Protein 8K7M (pdb70)

Structure (mmCIF, N/CA/C/O backbone):
data_8K7M
#
_entry.id   8K7M
#
_cell.length_a   71.653
_cell.length_b   80.371
_cell.length_c   78.913
_cell.angle_alpha   90.00
_cell.angle_beta   93.90
_cell.angle_gamma   90.00
#
_symmetry.space_group_name_H-M   'P 1 21 1'
#
loop_
_entity.id
_entity.type
_entity.pdbx_description
1 polymer 'De novo design protein'
2 water water
#
loop_
_atom_site.group_PDB
_atom_site.id
_atom_site.type_symbol
_atom_site.label_atom_id
_atom_site.label_alt_id
_atom_site.label_comp_id
_atom_site.label_asym_id
_atom_site.label_entity_id
_atom_site.label_seq_id
_atom_site.pdbx_PDB_ins_code
_atom_site.Cartn_x
_atom_site.Cartn_y
_atom_site.Cartn_z
_atom_site.occupancy
_atom_site.B_iso_or_equiv
_atom_site.auth_seq_id
_atom_site.auth_comp_id
_atom_site.auth_asym_id
_atom_site.auth_atom_id
_atom_site.pdbx_PDB_model_num
ATOM 1 N N . ASN A 1 1 ? 1.227 21.118 11.347 1.00 52.82 1 ASN C N 1
ATOM 2 C CA . ASN A 1 1 ? -0.099 20.650 10.899 1.00 58.35 1 ASN C CA 1
ATOM 3 C C . ASN A 1 1 ? 0.046 19.497 9.877 1.00 59.31 1 ASN C C 1
ATOM 4 O O . ASN A 1 1 ? -0.682 18.492 9.921 1.00 61.49 1 ASN C O 1
ATOM 9 N N . ASN A 1 2 ? 1.027 19.615 8.991 1.00 58.72 2 ASN C N 1
ATOM 10 C CA . ASN A 1 2 ? 1.303 18.656 7.929 1.00 55.09 2 ASN C CA 1
ATOM 11 C C . ASN A 1 2 ? 2.470 17.768 8.315 1.00 51.83 2 ASN C C 1
ATOM 12 O O . ASN A 1 2 ? 3.309 18.127 9.154 1.00 50.21 2 ASN C O 1
ATOM 17 N N . MET A 1 3 ? 2.468 16.574 7.744 1.00 48.49 3 MET C N 1
ATOM 18 C CA . MET A 1 3 ? 3.602 15.675 7.841 1.00 44.32 3 MET C CA 1
ATOM 19 C C . MET A 1 3 ? 4.036 15.317 6.434 1.00 42.31 3 MET C C 1
ATOM 20 O O . MET A 1 3 ? 3.224 14.855 5.627 1.00 43.89 3 MET C O 1
ATOM 25 N N . PHE A 1 4 ? 5.306 15.549 6.145 1.00 43.48 4 PHE C N 1
ATOM 26 C CA . PHE A 1 4 ? 5.897 15.222 4.861 1.00 41.97 4 PHE C CA 1
ATOM 27 C C . PHE A 1 4 ? 6.702 13.946 4.973 1.00 39.86 4 PHE C C 1
ATOM 28 O O . PHE A 1 4 ? 7.260 13.640 6.023 1.00 40.61 4 PHE C O 1
ATOM 36 N N . LEU A 1 5 ? 6.784 13.213 3.875 1.00 38.49 5 LEU C N 1
ATOM 37 C CA . LEU A 1 5 ? 7.582 11.993 3.859 1.00 36.93 5 LEU C CA 1
ATOM 38 C C . LEU A 1 5 ? 8.421 12.000 2.589 1.00 34.69 5 LEU C C 1
ATOM 39 O O . LEU A 1 5 ? 7.887 11.908 1.482 1.00 37.09 5 LEU C O 1
ATOM 44 N N . VAL A 1 6 ? 9.725 12.186 2.748 1.00 34.69 6 VAL C N 1
ATOM 45 C CA . VAL A 1 6 ? 10.645 12.242 1.618 1.00 34.67 6 VAL C CA 1
ATOM 46 C C . VAL A 1 6 ? 11.051 10.820 1.270 1.00 34.73 6 VAL C C 1
ATOM 47 O O . VAL A 1 6 ? 11.782 10.174 2.023 1.00 36.51 6 VAL C O 1
ATOM 51 N N . VAL A 1 7 ? 10.636 10.348 0.107 1.00 32.99 7 VAL C N 1
ATOM 52 C CA . VAL A 1 7 ? 10.850 8.961 -0.262 1.00 34.48 7 VAL C CA 1
ATOM 53 C C . VAL A 1 7 ? 11.616 8.922 -1.571 1.00 34.85 7 VAL C C 1
ATOM 54 O O . VAL A 1 7 ? 11.628 9.873 -2.348 1.00 37.58 7 VAL C O 1
ATOM 58 N N . ALA A 1 8 ? 12.292 7.817 -1.788 1.00 34.50 8 ALA C N 1
ATOM 59 C CA . ALA A 1 8 ? 13.073 7.597 -2.984 1.00 33.53 8 ALA C CA 1
ATOM 60 C C . ALA A 1 8 ? 12.331 6.515 -3.732 1.00 38.07 8 ALA C C 1
ATOM 61 O O . ALA A 1 8 ? 12.547 5.329 -3.492 1.00 39.81 8 ALA C O 1
ATOM 63 N N . LEU A 1 9 ? 11.447 6.933 -4.636 1.00 38.88 9 LEU C N 1
ATOM 64 C CA . LEU A 1 9 ? 10.547 6.015 -5.307 1.00 40.04 9 LEU C CA 1
ATOM 65 C C . LEU A 1 9 ? 11.062 5.550 -6.659 1.00 44.64 9 LEU C C 1
ATOM 66 O O . LEU A 1 9 ? 10.322 4.916 -7.416 1.00 44.68 9 LEU C O 1
ATOM 71 N N . ASP A 1 10 ? 12.304 5.841 -6.984 1.00 47.69 10 ASP C N 1
ATOM 72 C CA . ASP A 1 10 ? 12.909 5.263 -8.169 1.00 49.39 10 ASP C CA 1
ATOM 73 C C . ASP A 1 10 ? 13.547 3.947 -7.737 1.00 48.22 10 ASP C C 1
ATOM 74 O O . ASP A 1 10 ? 13.987 3.803 -6.590 1.00 50.48 10 ASP C O 1
ATOM 79 N N . GLY A 1 11 ? 13.553 2.980 -8.623 1.00 45.09 11 GLY C N 1
ATOM 80 C CA . GLY A 1 11 ? 14.156 1.742 -8.191 1.00 44.42 11 GLY C CA 1
ATOM 81 C C . GLY A 1 11 ? 13.109 0.713 -7.811 1.00 47.07 11 GLY C C 1
ATOM 82 O O . GLY A 1 11 ? 12.018 1.036 -7.325 1.00 46.39 11 GLY C O 1
ATOM 83 N N . GLY A 1 12 ? 13.440 -0.553 -8.045 1.00 49.21 12 GLY C N 1
ATOM 84 C CA . GLY A 1 12 ? 12.501 -1.603 -7.723 1.00 47.48 12 GLY C CA 1
ATOM 85 C C . GLY A 1 12 ? 11.207 -1.555 -8.519 1.00 48.26 12 GLY C C 1
ATOM 86 O O . GLY A 1 12 ? 11.037 -0.815 -9.479 1.00 50.00 12 GLY C O 1
ATOM 87 N N . ARG A 1 13 ? 10.257 -2.342 -8.033 1.00 54.41 13 ARG C N 1
ATOM 88 C CA . ARG A 1 13 ? 8.938 -2.434 -8.648 1.00 50.64 13 ARG C CA 1
ATOM 89 C C . ARG A 1 13 ? 8.093 -1.181 -8.443 1.00 48.57 13 ARG C C 1
ATOM 90 O O . ARG A 1 13 ? 7.990 -0.640 -7.340 1.00 47.69 13 ARG C O 1
ATOM 98 N N . GLU A 1 14 ? 7.436 -0.759 -9.520 1.00 52.89 14 GLU C N 1
ATOM 99 C CA . GLU A 1 14 ? 6.557 0.402 -9.464 1.00 51.52 14 GLU C CA 1
ATOM 100 C C . GLU A 1 14 ? 5.325 0.159 -8.595 1.00 49.51 14 GLU C C 1
ATOM 101 O O . GLU A 1 14 ? 4.813 1.105 -7.983 1.00 49.79 14 GLU C O 1
ATOM 107 N N . ALA A 1 15 ? 4.839 -1.088 -8.515 1.00 47.76 15 ALA C N 1
ATOM 108 C CA . ALA A 1 15 ? 3.696 -1.372 -7.648 1.00 47.09 15 ALA C CA 1
ATOM 109 C C . ALA A 1 15 ? 3.992 -1.035 -6.196 1.00 47.93 15 ALA C C 1
ATOM 110 O O . ALA A 1 15 ? 3.092 -0.593 -5.471 1.00 45.27 15 ALA C O 1
ATOM 112 N N . ASP A 1 16 ? 5.257 -1.183 -5.766 1.00 51.24 16 ASP C N 1
ATOM 113 C CA . ASP A 1 16 ? 5.635 -0.757 -4.419 1.00 47.67 16 ASP C CA 1
ATOM 114 C C . ASP A 1 16 ? 5.557 0.763 -4.266 1.00 44.99 16 ASP C C 1
ATOM 115 O O . ASP A 1 16 ? 5.022 1.256 -3.267 1.00 42.64 16 ASP C O 1
ATOM 120 N N . ALA A 1 17 ? 6.039 1.524 -5.253 1.00 42.56 17 ALA C N 1
ATOM 121 C CA . ALA A 1 17 ? 5.937 2.976 -5.154 1.00 42.54 17 ALA C CA 1
ATOM 122 C C . ALA A 1 17 ? 4.485 3.422 -5.091 1.00 46.60 17 ALA C C 1
ATOM 123 O O . ALA A 1 17 ? 4.135 4.305 -4.293 1.00 46.04 17 ALA C O 1
ATOM 125 N N . VAL A 1 18 ? 3.617 2.816 -5.910 1.00 46.36 18 VAL C N 1
ATOM 126 C CA . VAL A 1 18 ? 2.200 3.179 -5.849 1.00 47.08 18 VAL C CA 1
ATOM 127 C C . VAL A 1 18 ? 1.599 2.778 -4.513 1.00 45.86 18 VAL C C 1
ATOM 128 O O . VAL A 1 18 ? 0.771 3.505 -3.959 1.00 48.56 18 VAL C O 1
ATOM 132 N N . ALA A 1 19 ? 1.990 1.623 -3.975 1.00 46.11 19 ALA C N 1
ATOM 133 C CA . ALA A 1 19 ? 1.497 1.237 -2.658 1.00 46.63 19 ALA C CA 1
ATOM 134 C C . ALA A 1 19 ? 1.894 2.273 -1.616 1.00 45.62 19 ALA C C 1
ATOM 135 O O . ALA A 1 19 ? 1.116 2.589 -0.708 1.00 45.84 19 ALA C O 1
ATOM 137 N N . VAL A 1 20 ? 3.103 2.819 -1.751 1.00 45.48 20 VAL C N 1
ATOM 138 C CA . VAL A 1 20 ? 3.565 3.895 -0.876 1.00 44.63 20 VAL C CA 1
ATOM 139 C C . VAL A 1 20 ? 2.685 5.132 -1.023 1.00 45.99 20 VAL C C 1
ATOM 140 O O . VAL A 1 20 ? 2.277 5.748 -0.028 1.00 45.10 20 VAL C O 1
ATOM 144 N N . MET A 1 21 ? 2.403 5.537 -2.267 1.00 47.45 21 MET C N 1
ATOM 145 C CA . MET A 1 21 ? 1.595 6.744 -2.465 1.00 46.93 21 MET C CA 1
ATOM 146 C C . MET A 1 21 ? 0.171 6.546 -1.961 1.00 48.24 21 MET C C 1
ATOM 147 O O . MET A 1 21 ? -0.412 7.456 -1.351 1.00 50.29 21 MET C O 1
ATOM 152 N N . LYS A 1 22 ? -0.385 5.352 -2.182 1.00 46.27 22 LYS C N 1
ATOM 153 C CA . LYS A 1 22 ? -1.693 4.993 -1.643 1.00 48.76 22 LYS C CA 1
ATOM 154 C C . LYS A 1 22 ? -1.716 5.079 -0.123 1.00 48.40 22 LYS C C 1
ATOM 155 O O . LYS A 1 22 ? -2.624 5.686 0.468 1.00 48.50 22 LYS C O 1
ATOM 161 N N . ALA A 1 23 ? -0.730 4.453 0.528 1.00 46.80 23 ALA C N 1
ATOM 162 C CA . ALA A 1 23 ? -0.701 4.440 1.984 1.00 46.77 23 ALA C CA 1
ATOM 163 C C . ALA A 1 23 ? -0.532 5.846 2.545 1.00 45.94 23 ALA C C 1
ATOM 164 O O . ALA A 1 23 ? -1.158 6.203 3.551 1.00 45.83 23 ALA C O 1
ATOM 166 N N . ALA A 1 24 ? 0.309 6.661 1.908 1.00 44.25 24 ALA C N 1
ATOM 167 C CA . ALA A 1 24 ? 0.495 8.025 2.380 1.00 44.81 24 ALA C CA 1
ATOM 168 C C . ALA A 1 24 ? -0.803 8.809 2.305 1.00 46.32 24 ALA C C 1
ATOM 169 O O . ALA A 1 24 ? -1.225 9.415 3.298 1.00 45.34 24 ALA C O 1
ATOM 171 N N . LYS A 1 25 ? -1.446 8.817 1.126 1.00 49.39 25 LYS C N 1
ATOM 172 C CA . LYS A 1 25 ? -2.730 9.505 0.986 1.00 49.95 25 LYS C CA 1
ATOM 173 C C . LYS A 1 25 ? -3.691 9.052 2.069 1.00 47.57 25 LYS C C 1
ATOM 174 O O . LYS A 1 25 ? -4.323 9.872 2.735 1.00 49.89 25 LYS C O 1
ATOM 180 N N . GLU A 1 26 ? -3.784 7.747 2.288 1.00 46.44 26 GLU C N 1
ATOM 181 C CA . GLU A 1 26 ? -4.667 7.286 3.345 1.00 47.37 26 GLU C CA 1
ATOM 182 C C . GLU A 1 26 ? -4.266 7.795 4.718 1.00 45.37 26 GLU C C 1
ATOM 183 O O . GLU A 1 26 ? -5.141 8.051 5.551 1.00 47.98 26 GLU C O 1
ATOM 189 N N . ARG A 1 27 ? -2.978 7.952 4.997 1.00 45.95 27 ARG C N 1
ATOM 190 C CA . ARG A 1 27 ? -2.607 8.352 6.347 1.00 43.14 27 ARG C CA 1
ATOM 191 C C . ARG A 1 27 ? -2.427 9.866 6.487 1.00 44.00 27 ARG C C 1
ATOM 192 O O . ARG A 1 27 ? -2.081 10.340 7.572 1.00 45.25 27 ARG C O 1
ATOM 200 N N . GLY A 1 28 ? -2.727 10.637 5.447 1.00 44.14 28 GLY C N 1
ATOM 201 C CA . GLY A 1 28 ? -2.592 12.077 5.522 1.00 43.97 28 GLY C CA 1
ATOM 202 C C . GLY A 1 28 ? -1.165 12.566 5.500 1.00 44.36 28 GLY C C 1
ATOM 203 O O . GLY A 1 28 ? -0.853 13.599 6.098 1.00 44.15 28 GLY C O 1
ATOM 204 N N . ILE A 1 29 ? -0.286 11.867 4.800 1.00 42.70 29 ILE C N 1
ATOM 205 C CA . ILE A 1 29 ? 1.128 12.210 4.766 1.00 44.86 29 ILE C CA 1
ATOM 206 C C . ILE A 1 29 ? 1.435 12.730 3.374 1.00 42.26 29 ILE C C 1
ATOM 207 O O . ILE A 1 29 ? 1.225 12.023 2.381 1.00 44.62 29 ILE C O 1
ATOM 212 N N . LYS A 1 30 ? 1.945 13.946 3.291 1.00 41.94 30 LYS C N 1
ATOM 213 C CA . LYS A 1 30 ? 2.339 14.445 1.986 1.00 44.81 30 LYS C CA 1
ATOM 214 C C . LYS A 1 30 ? 3.694 13.890 1.573 1.00 39.54 30 LYS C C 1
ATOM 215 O O . LYS A 1 30 ? 4.591 13.677 2.392 1.00 41.13 30 LYS C O 1
ATOM 221 N N . ILE A 1 31 ? 3.835 13.663 0.279 1.00 40.00 31 ILE C N 1
ATOM 222 C CA . ILE A 1 31 ? 4.978 12.957 -0.272 1.00 39.36 31 ILE C CA 1
ATOM 223 C C . ILE A 1 31 ? 5.878 13.934 -1.005 1.00 38.09 31 ILE C C 1
ATOM 224 O O . ILE A 1 31 ? 5.401 14.801 -1.736 1.00 41.60 31 ILE C O 1
ATOM 229 N N . ILE A 1 32 ? 7.179 13.820 -0.763 1.00 37.28 32 ILE C N 1
ATOM 230 C CA . ILE A 1 32 ? 8.204 14.503 -1.539 1.00 37.84 32 ILE C CA 1
ATOM 231 C C . ILE A 1 32 ? 9.081 13.435 -2.169 1.00 38.01 32 ILE C C 1
ATOM 232 O O . ILE A 1 32 ? 9.639 12.591 -1.460 1.00 37.77 32 ILE C O 1
ATOM 237 N N . LEU A 1 33 ? 9.187 13.460 -3.497 1.00 38.24 33 LEU C N 1
ATOM 238 C CA . LEU A 1 33 ? 9.983 12.490 -4.231 1.00 38.70 33 LEU C CA 1
ATOM 239 C C . LEU A 1 33 ? 11.434 12.951 -4.293 1.00 40.15 33 LEU C C 1
ATOM 240 O O . LEU A 1 33 ? 11.722 14.049 -4.775 1.00 41.86 33 LEU C O 1
ATOM 245 N N . TRP A 1 34 ? 12.338 12.097 -3.835 1.00 37.28 34 TRP C N 1
ATOM 246 C CA . TRP A 1 34 ? 13.772 12.301 -4.001 1.00 38.33 34 TRP C CA 1
ATOM 247 C C . TRP A 1 34 ? 14.173 11.576 -5.271 1.00 39.97 34 TRP C C 1
ATOM 248 O O . TRP A 1 34 ? 14.106 10.344 -5.339 1.00 42.19 34 TRP C O 1
ATOM 259 N N . LEU A 1 35 ? 14.613 12.333 -6.265 1.00 43.73 35 LEU C N 1
ATOM 260 C CA . LEU A 1 35 ? 14.795 11.802 -7.608 1.00 45.56 35 LEU C CA 1
ATOM 261 C C . LEU A 1 35 ? 16.191 11.211 -7.797 1.00 47.18 35 LEU C C 1
ATOM 262 O O . LEU A 1 35 ? 17.185 11.734 -7.283 1.00 45.64 35 LEU C O 1
ATOM 267 N N . ALA A 1 36 ? 16.251 10.100 -8.527 1.00 52.88 36 ALA C N 1
ATOM 268 C CA . ALA A 1 36 ? 17.514 9.462 -8.867 1.00 56.38 36 ALA C CA 1
ATOM 269 C C . ALA A 1 36 ? 17.785 9.420 -10.372 1.00 61.76 36 ALA C C 1
ATOM 270 O O . ALA A 1 36 ? 18.793 8.827 -10.788 1.00 60.88 36 ALA C O 1
ATOM 272 N N . GLY A 1 37 ? 16.931 10.034 -11.200 1.00 61.35 37 GLY C N 1
ATOM 273 C CA . GLY A 1 37 ? 17.237 10.158 -12.613 1.00 66.13 37 GLY C CA 1
ATOM 274 C C . GLY A 1 37 ? 16.171 9.649 -13.563 1.00 69.84 37 GLY C C 1
ATOM 275 O O . GLY A 1 37 ? 16.175 10.000 -14.749 1.00 75.30 37 GLY C O 1
ATOM 276 N N . ASP A 1 38 ? 15.277 8.795 -13.064 1.00 66.60 38 ASP C N 1
ATOM 277 C CA . ASP A 1 38 ? 14.307 8.075 -13.891 1.00 64.89 38 ASP C CA 1
ATOM 278 C C . ASP A 1 38 ? 13.115 8.974 -14.220 1.00 64.78 38 ASP C C 1
ATOM 279 O O . ASP A 1 38 ? 12.159 9.069 -13.442 1.00 65.10 38 ASP C O 1
ATOM 284 N N . VAL A 1 39 ? 13.132 9.580 -15.413 1.00 63.45 39 VAL C N 1
ATOM 285 C CA . VAL A 1 39 ? 12.082 10.533 -15.781 1.00 63.61 39 VAL C CA 1
ATOM 286 C C . VAL A 1 39 ? 10.789 9.831 -16.211 1.00 61.11 39 VAL C C 1
ATOM 287 O O . VAL A 1 39 ? 9.692 10.375 -16.024 1.00 60.75 39 VAL C O 1
ATOM 291 N N . GLU A 1 40 ? 10.876 8.624 -16.772 1.00 61.33 40 GLU C N 1
ATOM 292 C CA . GLU A 1 40 ? 9.656 7.882 -17.065 1.00 58.78 40 GLU C CA 1
ATOM 293 C C . GLU A 1 40 ? 8.934 7.491 -15.789 1.00 60.83 40 GLU C C 1
ATOM 294 O O . GLU A 1 40 ? 7.708 7.642 -15.696 1.00 57.20 40 GLU C O 1
ATOM 300 N N . ARG A 1 41 ? 9.669 6.993 -14.789 1.00 61.46 41 ARG C N 1
ATOM 301 C CA . ARG A 1 41 ? 9.023 6.708 -13.513 1.00 60.25 41 ARG C CA 1
ATOM 302 C C . ARG A 1 41 ? 8.481 7.972 -12.863 1.00 56.96 41 ARG C C 1
ATOM 303 O O . ARG A 1 41 ? 7.415 7.942 -12.244 1.00 56.40 41 ARG C O 1
ATOM 311 N N . LEU A 1 42 ? 9.197 9.090 -12.980 1.00 54.07 42 LEU C N 1
ATOM 312 C CA . LEU A 1 42 ? 8.667 10.336 -12.438 1.00 55.57 42 LEU C CA 1
ATOM 313 C C . LEU A 1 42 ? 7.318 10.676 -13.071 1.00 58.46 42 LEU C C 1
ATOM 314 O O . LEU A 1 42 ? 6.352 11.010 -12.366 1.00 59.37 42 LEU C O 1
ATOM 319 N N . LYS A 1 43 ? 7.226 10.587 -14.404 1.00 55.73 43 LYS C N 1
ATOM 320 C CA . LYS A 1 43 ? 5.951 10.868 -15.062 1.00 57.70 43 LYS C CA 1
ATOM 321 C C . LYS A 1 43 ? 4.863 9.859 -14.652 1.00 55.20 43 LYS C C 1
ATOM 322 O O . LYS A 1 43 ? 3.722 10.247 -14.372 1.00 55.74 43 LYS C O 1
ATOM 328 N N . ARG A 1 44 ? 5.204 8.566 -14.580 1.00 55.21 44 ARG C N 1
ATOM 329 C CA . ARG A 1 44 ? 4.221 7.551 -14.194 1.00 57.69 44 ARG C CA 1
ATOM 330 C C . ARG A 1 44 ? 3.716 7.784 -12.769 1.00 60.16 44 ARG C C 1
ATOM 331 O O . ARG A 1 44 ? 2.517 7.638 -12.485 1.00 58.84 44 ARG C O 1
ATOM 339 N N . LEU A 1 45 ? 4.624 8.158 -11.859 1.00 58.72 45 LEU C N 1
ATOM 340 C CA . LEU A 1 45 ? 4.249 8.439 -10.480 1.00 55.65 45 LEU C CA 1
ATOM 341 C C . LEU A 1 45 ? 3.349 9.662 -10.390 1.00 58.58 45 LEU C C 1
ATOM 342 O O . LEU A 1 45 ? 2.345 9.644 -9.661 1.00 60.41 45 LEU C O 1
ATOM 347 N N . PHE A 1 46 ? 3.684 10.736 -11.118 1.00 57.75 46 PHE C N 1
ATOM 348 C CA . PHE A 1 46 ? 2.794 11.897 -11.137 1.00 57.00 46 PHE C CA 1
ATOM 349 C C . PHE A 1 46 ? 1.403 11.503 -11.607 1.00 59.42 46 PHE C C 1
ATOM 350 O O . PHE A 1 46 ? 0.390 11.944 -11.037 1.00 60.17 46 PHE C O 1
ATOM 358 N N . GLU A 1 47 ? 1.334 10.689 -12.662 1.00 56.96 47 GLU C N 1
ATOM 359 C CA . GLU A 1 47 ? 0.031 10.255 -13.152 1.00 59.93 47 GLU C CA 1
ATOM 360 C C . GLU A 1 47 ? -0.739 9.493 -12.078 1.00 61.11 47 GLU C C 1
ATOM 361 O O . GLU A 1 47 ? -1.922 9.767 -11.844 1.00 62.08 47 GLU C O 1
ATOM 367 N N . LYS A 1 48 ? -0.098 8.523 -11.417 1.00 59.21 48 LYS C N 1
ATOM 368 C CA . LYS A 1 48 ? -0.854 7.770 -10.418 1.00 60.44 48 LYS C CA 1
ATOM 369 C C . LYS A 1 48 ? -1.234 8.630 -9.212 1.00 64.48 48 LYS C C 1
ATOM 370 O O . LYS A 1 48 ? -2.272 8.388 -8.590 1.00 63.77 48 LYS C O 1
ATOM 376 N N . ALA A 1 49 ? -0.429 9.633 -8.858 1.00 65.24 49 ALA C N 1
ATOM 377 C CA . ALA A 1 49 ? -0.844 10.538 -7.786 1.00 62.21 49 ALA C CA 1
ATOM 378 C C . ALA A 1 49 ? -2.049 11.375 -8.202 1.00 65.40 49 ALA C C 1
ATOM 379 O O . ALA A 1 49 ? -2.907 11.692 -7.369 1.00 67.26 49 ALA C O 1
ATOM 381 N N . LYS A 1 50 ? -2.120 11.771 -9.476 1.00 65.06 50 LYS C N 1
ATOM 382 C CA . LYS A 1 50 ? -3.353 12.369 -9.986 1.00 66.93 50 LYS C CA 1
ATOM 383 C C . LYS A 1 50 ? -4.525 11.410 -9.824 1.00 68.05 50 LYS C C 1
ATOM 384 O O . LYS A 1 50 ? -5.555 11.747 -9.226 1.00 65.57 50 LYS C O 1
ATOM 390 N N . GLU A 1 51 ? -4.360 10.199 -10.355 1.00 67.37 51 GLU C N 1
ATOM 391 C CA . GLU A 1 51 ? -5.398 9.176 -10.359 1.00 67.24 51 GLU C CA 1
ATOM 392 C C . GLU A 1 51 ? -5.942 8.883 -8.954 1.00 69.94 51 GLU C C 1
ATOM 393 O O . GLU A 1 51 ? -7.159 8.882 -8.733 1.00 69.75 51 GLU C O 1
ATOM 399 N N . LEU A 1 52 ? -5.047 8.667 -7.984 1.00 67.97 52 LEU C N 1
ATOM 400 C CA . LEU A 1 52 ? -5.418 8.241 -6.639 1.00 64.87 52 LEU C CA 1
ATOM 401 C C . LEU A 1 52 ? -5.858 9.380 -5.725 1.00 67.67 52 LEU C C 1
ATOM 402 O O . LEU A 1 52 ? -6.450 9.116 -4.669 1.00 66.29 52 LEU C O 1
ATOM 407 N N . GLY A 1 53 ? -5.545 10.627 -6.064 1.00 68.13 53 GLY C N 1
ATOM 408 C CA . GLY A 1 53 ? -5.719 11.719 -5.126 1.00 69.13 53 GLY C CA 1
ATOM 409 C C . GLY A 1 53 ? -4.517 12.003 -4.232 1.00 77.18 53 GLY C C 1
ATOM 410 O O . GLY A 1 53 ? -4.632 12.838 -3.320 1.00 76.68 53 GLY C O 1
ATOM 411 N N . THR A 1 54 ? -3.402 11.275 -4.403 1.00 72.00 54 THR C N 1
ATOM 412 C CA . THR A 1 54 ? -2.187 11.521 -3.630 1.00 69.83 54 THR C CA 1
ATOM 413 C C . THR A 1 54 ? -1.604 12.895 -3.970 1.00 69.09 54 THR C C 1
ATOM 414 O O . THR A 1 54 ? -1.577 13.306 -5.136 1.00 66.72 54 THR C O 1
ATOM 418 N N . ASP A 1 55 ? -1.182 13.625 -2.933 1.00 70.29 55 ASP C N 1
ATOM 419 C CA . ASP A 1 55 ? -0.510 14.916 -3.092 1.00 68.25 55 ASP C CA 1
ATOM 420 C C . ASP A 1 55 ? 1.001 14.698 -3.143 1.00 60.72 55 ASP C C 1
ATOM 421 O O . ASP A 1 55 ? 1.622 14.397 -2.108 1.00 54.51 55 ASP C O 1
ATOM 426 N N . ILE A 1 56 ? 1.596 14.879 -4.331 1.00 55.74 56 ILE C N 1
ATOM 427 C CA . ILE A 1 56 ? 3.049 14.999 -4.443 1.00 48.44 56 ILE C CA 1
ATOM 428 C C . ILE A 1 56 ? 3.451 16.446 -4.171 1.00 45.90 56 ILE C C 1
ATOM 429 O O . ILE A 1 56 ? 3.426 17.296 -5.059 1.00 47.41 56 ILE C O 1
ATOM 434 N N . ALA A 1 57 ? 3.806 16.742 -2.927 1.00 46.91 57 ALA C N 1
ATOM 435 C CA . ALA A 1 57 ? 4.109 18.117 -2.561 1.00 44.15 57 ALA C CA 1
ATOM 436 C C . ALA A 1 57 ? 5.374 18.640 -3.238 1.00 44.99 57 ALA C C 1
ATOM 437 O O . ALA A 1 57 ? 5.486 19.848 -3.487 1.00 41.37 57 ALA C O 1
ATOM 439 N N . GLY A 1 58 ? 6.349 17.778 -3.514 1.00 43.72 58 GLY C N 1
ATOM 440 C CA . GLY A 1 58 ? 7.585 18.301 -4.058 1.00 42.55 58 GLY C CA 1
ATOM 441 C C . GLY A 1 58 ? 8.435 17.206 -4.653 1.00 43.08 58 GLY C C 1
ATOM 442 O O . GLY A 1 58 ? 8.186 16.014 -4.459 1.00 45.25 58 GLY C O 1
ATOM 443 N N . ILE A 1 59 ? 9.453 17.643 -5.377 1.00 41.02 59 ILE C N 1
ATOM 444 C CA . ILE A 1 59 ? 10.441 16.771 -5.995 1.00 44.79 59 ILE C CA 1
ATOM 445 C C . ILE A 1 59 ? 11.805 17.393 -5.736 1.00 43.65 59 ILE C C 1
ATOM 446 O O . ILE A 1 59 ? 11.938 18.617 -5.655 1.00 42.71 59 ILE C O 1
ATOM 451 N N . ILE A 1 60 ? 12.816 16.543 -5.586 1.00 44.84 60 ILE C N 1
ATOM 452 C CA . ILE A 1 60 ? 14.173 16.969 -5.249 1.00 42.17 60 ILE C CA 1
ATOM 453 C C . ILE A 1 60 ? 15.103 16.533 -6.360 1.00 43.36 60 ILE C C 1
ATOM 454 O O . ILE A 1 60 ? 15.144 15.348 -6.724 1.00 41.87 60 ILE C O 1
ATOM 459 N N . LEU A 1 61 ? 15.815 17.495 -6.924 1.00 49.35 61 LEU C N 1
ATOM 460 C CA . LEU A 1 61 ? 16.963 17.239 -7.785 1.00 48.47 61 LEU C CA 1
ATOM 461 C C . LEU A 1 61 ? 18.208 17.341 -6.918 1.00 48.54 61 LEU C C 1
ATOM 462 O O . LEU A 1 61 ? 18.489 18.412 -6.365 1.00 48.32 61 LEU C O 1
ATOM 467 N N . ASP A 1 62 ? 18.928 16.228 -6.783 1.00 52.15 62 ASP C N 1
ATOM 468 C CA . ASP A 1 62 ? 20.100 16.110 -5.917 1.00 54.90 62 ASP C CA 1
ATOM 469 C C . ASP A 1 62 ? 21.303 15.782 -6.789 1.00 56.76 62 ASP C C 1
ATOM 470 O O . ASP A 1 62 ? 21.396 14.672 -7.323 1.00 58.32 62 ASP C O 1
ATOM 475 N N . GLY A 1 63 ? 22.221 16.732 -6.935 1.00 58.34 63 GLY C N 1
ATOM 476 C CA . GLY A 1 63 ? 23.356 16.476 -7.799 1.00 60.82 63 GLY C CA 1
ATOM 477 C C . GLY A 1 63 ? 22.887 16.233 -9.217 1.00 64.73 63 GLY C C 1
ATOM 478 O O . GLY A 1 63 ? 23.395 15.339 -9.903 1.00 63.33 63 GLY C O 1
ATOM 479 N N . ALA A 1 64 ? 21.874 16.979 -9.656 1.00 65.70 64 ALA C N 1
ATOM 480 C CA . ALA A 1 64 ? 21.289 16.715 -10.957 1.00 64.45 64 ALA C CA 1
ATOM 481 C C . ALA A 1 64 ? 22.094 17.398 -12.046 1.00 67.91 64 ALA C C 1
ATOM 482 O O . ALA A 1 64 ? 22.432 18.583 -11.915 1.00 66.88 64 ALA C O 1
ATOM 484 N N . PRO A 1 65 ? 22.371 16.708 -13.148 1.00 73.75 65 PRO C N 1
ATOM 485 C CA . PRO A 1 65 ? 23.048 17.338 -14.282 1.00 74.89 65 PRO C CA 1
ATOM 486 C C . PRO A 1 65 ? 22.088 18.101 -15.189 1.00 74.45 65 PRO C C 1
ATOM 487 O O . PRO A 1 65 ? 20.872 17.887 -15.205 1.00 70.62 65 PRO C O 1
ATOM 491 N N . LEU A 1 66 ? 22.696 18.978 -15.988 1.00 76.35 66 LEU C N 1
ATOM 492 C CA . LEU A 1 66 ? 21.949 19.925 -16.807 1.00 76.21 66 LEU C CA 1
ATOM 493 C C . LEU A 1 66 ? 21.027 19.219 -17.802 1.00 75.77 66 LEU C C 1
ATOM 494 O O . LEU A 1 66 ? 19.898 19.674 -18.035 1.00 71.58 66 LEU C O 1
ATOM 499 N N . GLU A 1 67 ? 21.462 18.089 -18.370 1.00 75.95 67 GLU C N 1
ATOM 500 C CA . GLU A 1 67 ? 20.650 17.458 -19.403 1.00 78.38 67 GLU C CA 1
ATOM 501 C C . GLU A 1 67 ? 19.335 16.896 -18.874 1.00 77.24 67 GLU C C 1
ATOM 502 O O . GLU A 1 67 ? 18.368 16.749 -19.642 1.00 72.05 67 GLU C O 1
ATOM 508 N N . LYS A 1 68 ? 19.259 16.651 -17.574 1.00 75.05 68 LYS C N 1
ATOM 509 C CA . LYS A 1 68 ? 18.098 16.065 -16.936 1.00 70.38 68 LYS C CA 1
ATOM 510 C C . LYS A 1 68 ? 17.142 17.097 -16.340 1.00 67.37 68 LYS C C 1
ATOM 511 O O . LYS A 1 68 ? 15.995 16.744 -16.025 1.00 65.60 68 LYS C O 1
ATOM 517 N N . LEU A 1 69 ? 17.559 18.365 -16.223 1.00 65.67 69 LEU C N 1
ATOM 518 C CA . LEU A 1 69 ? 16.743 19.363 -15.534 1.00 61.52 69 LEU C CA 1
ATOM 519 C C . LEU A 1 69 ? 15.417 19.588 -16.249 1.00 59.59 69 LEU C C 1
ATOM 520 O O . LEU A 1 69 ? 14.352 19.479 -15.640 1.00 59.87 69 LEU C O 1
ATOM 525 N N . ARG A 1 70 ? 15.458 19.892 -17.547 1.00 58.51 70 ARG C N 1
ATOM 526 C CA . ARG A 1 70 ? 14.251 20.363 -18.223 1.00 56.62 70 ARG C CA 1
ATOM 527 C C . ARG A 1 70 ? 13.110 19.355 -18.230 1.00 56.85 70 ARG C C 1
ATOM 528 O O . ARG A 1 70 ? 11.973 19.752 -17.914 1.00 56.68 70 ARG C O 1
ATOM 536 N N . PRO A 1 71 ? 13.307 18.074 -18.550 1.00 55.88 71 PRO C N 1
ATOM 537 C CA . PRO A 1 71 ? 12.146 17.162 -18.518 1.00 54.86 71 PRO C CA 1
ATOM 538 C C . PRO A 1 71 ? 11.510 17.075 -17.135 1.00 57.01 71 PRO C C 1
ATOM 539 O O . PRO A 1 71 ? 10.272 17.083 -17.003 1.00 58.81 71 PRO C O 1
ATOM 543 N N . VAL A 1 72 ? 12.342 17.057 -16.090 1.00 59.08 72 VAL C N 1
ATOM 544 C CA . VAL A 1 72 ? 11.849 17.015 -14.716 1.00 56.78 72 VAL C CA 1
ATOM 545 C C . VAL A 1 72 ? 11.075 18.287 -14.384 1.00 56.73 72 VAL C C 1
ATOM 546 O O . VAL A 1 72 ? 9.972 18.237 -13.818 1.00 56.51 72 VAL C O 1
ATOM 550 N N . ILE A 1 73 ? 11.655 19.449 -14.711 1.00 55.70 73 ILE C N 1
ATOM 551 C CA . ILE A 1 73 ? 11.008 20.723 -14.401 1.00 59.04 73 ILE C CA 1
ATOM 552 C C . ILE A 1 73 ? 9.668 20.827 -15.114 1.00 57.34 73 ILE C C 1
ATOM 553 O O . ILE A 1 73 ? 8.669 21.300 -14.549 1.00 52.21 73 ILE C O 1
ATOM 558 N N . LYS A 1 74 ? 9.621 20.373 -16.364 1.00 57.06 74 LYS C N 1
ATOM 559 C CA . LYS A 1 74 ? 8.355 20.364 -17.082 1.00 58.16 74 LYS C CA 1
ATOM 560 C C . LYS A 1 74 ? 7.329 19.477 -16.380 1.00 57.01 74 LYS C C 1
ATOM 561 O O . LYS A 1 74 ? 6.151 19.846 -16.271 1.00 55.63 74 LYS C O 1
ATOM 567 N N . LEU A 1 75 ? 7.745 18.301 -15.900 1.00 54.99 75 LEU C N 1
ATOM 568 C CA . LEU A 1 75 ? 6.782 17.451 -15.196 1.00 53.79 75 LEU C CA 1
ATOM 569 C C . LEU A 1 75 ? 6.278 18.115 -13.914 1.00 52.42 75 LEU C C 1
ATOM 570 O O . LEU A 1 75 ? 5.077 18.060 -13.595 1.00 52.56 75 LEU C O 1
ATOM 575 N N . ALA A 1 76 ? 7.182 18.741 -13.159 1.00 53.19 76 ALA C N 1
ATOM 576 C CA . ALA A 1 76 ? 6.770 19.421 -11.933 1.00 52.67 76 ALA C CA 1
ATOM 577 C C . ALA A 1 76 ? 5.745 20.502 -12.235 1.00 51.86 76 ALA C C 1
ATOM 578 O O . ALA A 1 76 ? 4.716 20.603 -11.555 1.00 51.40 76 ALA C O 1
ATOM 580 N N . ALA A 1 77 ? 6.013 21.317 -13.266 1.00 52.51 77 ALA C N 1
ATOM 581 C CA . ALA A 1 77 ? 5.086 22.377 -13.661 1.00 52.02 77 ALA C CA 1
ATOM 582 C C . ALA A 1 77 ? 3.744 21.810 -14.097 1.00 52.29 77 ALA C C 1
ATOM 583 O O . ALA A 1 77 ? 2.690 22.352 -13.740 1.00 50.48 77 ALA C O 1
ATOM 585 N N . GLU A 1 78 ? 3.755 20.725 -14.877 1.00 52.37 78 GLU C N 1
ATOM 586 C CA . GLU A 1 78 ? 2.488 20.146 -15.306 1.00 52.78 78 GLU C CA 1
ATOM 587 C C . GLU A 1 78 ? 1.641 19.693 -14.120 1.00 53.56 78 GLU C C 1
ATOM 588 O O . GLU A 1 78 ? 0.426 19.908 -14.110 1.00 52.18 78 GLU C O 1
ATOM 594 N N . PHE A 1 79 ? 2.260 19.117 -13.083 1.00 54.60 79 PHE C N 1
ATOM 595 C CA . PHE A 1 79 ? 1.482 18.520 -11.997 1.00 54.20 79 PHE C CA 1
ATOM 596 C C . PHE A 1 79 ? 1.473 19.329 -10.707 1.00 52.42 79 PHE C C 1
ATOM 597 O O . PHE A 1 79 ? 0.912 18.864 -9.710 1.00 51.11 79 PHE C O 1
ATOM 605 N N . GLY A 1 80 ? 2.100 20.499 -10.683 1.00 54.65 80 GLY C N 1
ATOM 606 C CA . GLY A 1 80 ? 1.983 21.392 -9.540 1.00 54.69 80 GLY C CA 1
ATOM 607 C C . GLY A 1 80 ? 2.782 21.009 -8.314 1.00 55.07 80 GLY C C 1
ATOM 608 O O . GLY A 1 80 ? 2.272 21.116 -7.188 1.00 54.70 80 GLY C O 1
ATOM 609 N N . ALA A 1 81 ? 4.042 20.609 -8.491 1.00 53.51 81 ALA C N 1
ATOM 610 C CA . ALA A 1 81 ? 4.893 20.181 -7.393 1.00 45.66 81 ALA C CA 1
ATOM 611 C C . ALA A 1 81 ? 5.956 21.231 -7.135 1.00 45.39 81 ALA C C 1
ATOM 612 O O . ALA A 1 81 ? 6.469 21.843 -8.074 1.00 51.98 81 ALA C O 1
ATOM 614 N N . ALA A 1 82 ? 6.307 21.423 -5.865 1.00 46.10 82 ALA C N 1
ATOM 615 C CA . ALA A 1 82 ? 7.429 22.296 -5.554 1.00 46.82 82 ALA C CA 1
ATOM 616 C C . ALA A 1 82 ? 8.747 21.635 -5.962 1.00 46.60 82 ALA C C 1
ATOM 617 O O . ALA A 1 82 ? 8.894 20.406 -5.958 1.00 42.63 82 ALA C O 1
ATOM 619 N N . LEU A 1 83 ? 9.713 22.466 -6.331 1.00 47.72 83 LEU C N 1
ATOM 620 C CA . LEU A 1 83 ? 11.019 21.987 -6.752 1.00 45.03 83 LEU C CA 1
ATOM 621 C C . LEU A 1 83 ? 12.029 22.285 -5.657 1.00 44.81 83 LEU C C 1
ATOM 622 O O . LEU A 1 83 ? 12.208 23.442 -5.268 1.00 46.09 83 LEU C O 1
ATOM 627 N N . PHE A 1 84 ? 12.672 21.242 -5.156 1.00 44.13 84 PHE C N 1
ATOM 628 C CA . PHE A 1 84 ? 13.774 21.349 -4.224 1.00 44.44 84 PHE C CA 1
ATOM 629 C C . PHE A 1 84 ? 15.051 21.022 -4.979 1.00 46.69 84 PHE C C 1
ATOM 630 O O . PHE A 1 84 ? 15.120 19.995 -5.662 1.00 46.60 84 PHE C O 1
ATOM 638 N N . LEU A 1 85 ? 16.056 21.876 -4.836 1.00 47.19 85 LEU C N 1
ATOM 639 C CA . LEU A 1 85 ? 17.358 21.696 -5.458 1.00 51.06 85 LEU C CA 1
ATOM 640 C C . LEU A 1 85 ? 18.409 21.529 -4.372 1.00 50.36 85 LEU C C 1
ATOM 641 O O . LEU A 1 85 ? 18.444 22.305 -3.410 1.00 51.27 85 LEU C O 1
ATOM 646 N N . ALA A 1 86 ? 19.239 20.502 -4.503 1.00 50.49 86 ALA C N 1
ATOM 647 C CA . ALA A 1 86 ? 20.270 20.255 -3.513 1.00 53.54 86 ALA C CA 1
ATOM 648 C C . ALA A 1 86 ? 21.524 19.769 -4.219 1.00 55.56 86 ALA C C 1
ATOM 649 O O . ALA A 1 86 ? 21.448 19.052 -5.225 1.00 52.48 86 ALA C O 1
ATOM 651 N N . ASN A 1 87 ? 22.674 20.133 -3.643 1.00 53.89 87 ASN C N 1
ATOM 652 C CA . ASN A 1 87 ? 23.995 19.710 -4.115 1.00 56.84 87 ASN C CA 1
ATOM 653 C C . ASN A 1 87 ? 24.148 19.919 -5.619 1.00 57.50 87 ASN C C 1
ATOM 654 O O . ASN A 1 87 ? 24.585 19.031 -6.348 1.00 58.55 87 ASN C O 1
ATOM 659 N N . MET A 1 88 ? 23.732 21.089 -6.091 1.00 59.57 88 MET C N 1
ATOM 660 C CA . MET A 1 88 ? 23.864 21.388 -7.508 1.00 62.95 88 MET C CA 1
ATOM 661 C C . MET A 1 88 ? 25.343 21.407 -7.892 1.00 68.20 88 MET C C 1
ATOM 662 O O . MET A 1 88 ? 26.179 21.904 -7.123 1.00 68.86 88 MET C O 1
ATOM 667 N N . PRO A 1 89 ? 25.697 20.878 -9.068 1.00 70.40 89 PRO C N 1
ATOM 668 C CA . PRO A 1 89 ? 27.129 20.693 -9.389 1.00 72.66 89 PRO C CA 1
ATOM 669 C C . PRO A 1 89 ? 27.962 21.967 -9.330 1.00 75.13 89 PRO C C 1
ATOM 670 O O . PRO A 1 89 ? 28.997 22.000 -8.653 1.00 77.20 89 PRO C O 1
ATOM 674 N N . ASP A 1 90 ? 27.534 23.028 -9.997 1.00 75.92 90 ASP C N 1
ATOM 675 C CA . ASP A 1 90 ? 28.244 24.294 -9.937 1.00 78.73 90 ASP C CA 1
ATOM 676 C C . ASP A 1 90 ? 27.226 25.426 -9.978 1.00 81.81 90 ASP C C 1
ATOM 677 O O . ASP A 1 90 ? 26.072 25.231 -10.373 1.00 79.28 90 ASP C O 1
ATOM 682 N N . ALA A 1 91 ? 27.674 26.625 -9.588 1.00 81.96 91 ALA C N 1
ATOM 683 C CA . ALA A 1 91 ? 26.741 27.738 -9.417 1.00 80.27 91 ALA C CA 1
ATOM 684 C C . ALA A 1 91 ? 25.968 28.038 -10.699 1.00 78.22 91 ALA C C 1
ATOM 685 O O . ALA A 1 91 ? 24.850 28.564 -10.642 1.00 76.74 91 ALA C O 1
ATOM 687 N N . ALA A 1 92 ? 26.537 27.705 -11.859 1.00 76.15 92 ALA C N 1
ATOM 688 C CA . ALA A 1 92 ? 25.849 27.955 -13.122 1.00 76.46 92 ALA C CA 1
ATOM 689 C C . ALA A 1 92 ? 24.725 26.952 -13.364 1.00 78.32 92 ALA C C 1
ATOM 690 O O . ALA A 1 92 ? 23.660 27.320 -13.877 1.00 76.52 92 ALA C O 1
ATOM 692 N N . THR A 1 93 ? 24.959 25.671 -13.065 1.00 77.77 93 THR C N 1
ATOM 693 C CA . THR A 1 93 ? 23.888 24.689 -13.203 1.00 76.22 93 THR C CA 1
ATOM 694 C C . THR A 1 93 ? 22.717 25.027 -12.284 1.00 77.93 93 THR C C 1
ATOM 695 O O . THR A 1 93 ? 21.548 24.926 -12.685 1.00 78.44 93 THR C O 1
ATOM 699 N N . ALA A 1 94 ? 23.014 25.434 -11.047 1.00 74.61 94 ALA C N 1
ATOM 700 C CA . ALA A 1 94 ? 21.975 25.906 -10.138 1.00 73.72 94 ALA C CA 1
ATOM 701 C C . ALA A 1 94 ? 21.248 27.116 -10.712 1.00 75.15 94 ALA C C 1
ATOM 702 O O . ALA A 1 94 ? 20.018 27.223 -10.599 1.00 72.50 94 ALA C O 1
ATOM 704 N N . GLU A 1 95 ? 22.006 28.071 -11.270 1.00 76.84 95 GLU C N 1
ATOM 705 C CA . GLU A 1 95 ? 21.406 29.250 -11.888 1.00 74.24 95 GLU C CA 1
ATOM 706 C C . GLU A 1 95 ? 20.406 28.842 -12.960 1.00 71.49 95 GLU C C 1
ATOM 707 O O . GLU A 1 95 ? 19.266 29.320 -12.993 1.00 68.35 95 GLU C O 1
ATOM 713 N N . GLU A 1 96 ? 20.826 27.935 -13.837 1.00 71.52 96 GLU C N 1
ATOM 714 C CA . GLU A 1 96 ? 19.966 27.477 -14.916 1.00 72.55 96 GLU C CA 1
ATOM 715 C C . GLU A 1 96 ? 18.721 26.803 -14.371 1.00 72.35 96 GLU C C 1
ATOM 716 O O . GLU A 1 96 ? 17.614 27.033 -14.870 1.00 69.72 96 GLU C O 1
ATOM 722 N N . ALA A 1 97 ? 18.883 25.969 -13.343 1.00 73.64 97 ALA C N 1
ATOM 723 C CA . ALA A 1 97 ? 17.741 25.260 -12.780 1.00 68.33 97 ALA C CA 1
ATOM 724 C C . ALA A 1 97 ? 16.729 26.229 -12.172 1.00 65.51 97 ALA C C 1
ATOM 725 O O . ALA A 1 97 ? 15.518 26.126 -12.432 1.00 58.18 97 ALA C O 1
ATOM 727 N N . ILE A 1 98 ? 17.206 27.197 -11.377 1.00 64.91 98 ILE C N 1
ATOM 728 C CA . ILE A 1 98 ? 16.277 28.155 -10.783 1.00 61.98 98 ILE C CA 1
ATOM 729 C C . ILE A 1 98 ? 15.596 28.972 -11.863 1.00 63.20 98 ILE C C 1
ATOM 730 O O . ILE A 1 98 ? 14.386 29.218 -11.799 1.00 62.16 98 ILE C O 1
ATOM 735 N N . LYS A 1 99 ? 16.363 29.423 -12.856 1.00 64.17 99 LYS C N 1
ATOM 736 C CA . LYS A 1 99 ? 15.800 30.242 -13.919 1.00 63.10 99 LYS C CA 1
ATOM 737 C C . LYS A 1 99 ? 14.697 29.491 -14.651 1.00 62.58 99 LYS C C 1
ATOM 738 O O . LYS A 1 99 ? 13.600 30.024 -14.854 1.00 59.94 99 LYS C O 1
ATOM 744 N N . ILE A 1 100 ? 14.965 28.243 -15.048 1.00 61.59 100 ILE C N 1
ATOM 745 C CA . ILE A 1 100 ? 13.956 27.470 -15.764 1.00 61.64 100 ILE C CA 1
ATOM 746 C C . ILE A 1 100 ? 12.727 27.252 -14.890 1.00 61.92 100 ILE C C 1
ATOM 747 O O . ILE A 1 100 ? 11.589 27.380 -15.357 1.00 61.25 100 ILE C O 1
ATOM 752 N N . ALA A 1 101 ? 12.928 26.926 -13.607 1.00 62.99 101 ALA C N 1
ATOM 753 C CA . ALA A 1 101 ? 11.780 26.677 -12.733 1.00 59.57 101 ALA C CA 1
ATOM 754 C C . ALA A 1 101 ? 10.936 27.936 -12.559 1.00 59.47 101 ALA C C 1
ATOM 755 O O . ALA A 1 101 ? 9.700 27.874 -12.541 1.00 55.77 101 ALA C O 1
ATOM 757 N N . LYS A 1 102 ? 11.589 29.092 -12.449 1.00 60.30 102 LYS C N 1
ATOM 758 C CA . LYS A 1 102 ? 10.861 30.344 -12.326 1.00 57.94 102 LYS C CA 1
ATOM 759 C C . LYS A 1 102 ? 10.172 30.727 -13.633 1.00 59.92 102 LYS C C 1
ATOM 760 O O . LYS A 1 102 ? 9.111 31.357 -13.592 1.00 61.98 102 LYS C O 1
ATOM 766 N N . GLU A 1 103 ? 10.767 30.414 -14.795 1.00 60.12 103 GLU C N 1
ATOM 767 C CA . GLU A 1 103 ? 10.015 30.529 -16.047 1.00 60.54 103 GLU C CA 1
ATOM 768 C C . GLU A 1 103 ? 8.767 29.651 -16.042 1.00 61.57 103 GLU C C 1
ATOM 769 O O . GLU A 1 103 ? 7.835 29.919 -16.808 1.00 62.18 103 GLU C O 1
ATOM 775 N N . GLU A 1 104 ? 8.735 28.598 -15.227 1.00 59.02 104 GLU C N 1
ATOM 776 C CA . GLU A 1 104 ? 7.556 27.755 -15.115 1.00 57.80 104 GLU C CA 1
ATOM 777 C C . GLU A 1 104 ? 6.677 28.120 -13.926 1.00 59.79 104 GLU C C 1
ATOM 778 O O . GLU A 1 104 ? 5.650 27.475 -13.705 1.00 59.25 104 GLU C O 1
ATOM 784 N N . GLY A 1 105 ? 7.047 29.138 -13.159 1.00 60.99 105 GLY C N 1
ATOM 785 C CA . GLY A 1 105 ? 6.226 29.570 -12.038 1.00 57.05 105 GLY C CA 1
ATOM 786 C C . GLY A 1 105 ? 6.208 28.570 -10.905 1.00 59.06 105 GLY C C 1
ATOM 787 O O . GLY A 1 105 ? 5.155 28.351 -10.295 1.00 60.41 105 GLY C O 1
ATOM 788 N N . LEU A 1 106 ? 7.355 27.976 -10.591 1.00 58.82 106 LEU C N 1
ATOM 789 C CA . LEU A 1 106 ? 7.447 26.927 -9.596 1.00 52.17 106 LEU C CA 1
ATOM 790 C C . LEU A 1 106 ? 7.912 27.483 -8.264 1.00 55.80 106 LEU C C 1
ATOM 791 O O . LEU A 1 106 ? 8.683 28.443 -8.191 1.00 55.71 106 LEU C O 1
ATOM 796 N N . GLU A 1 107 ? 7.418 26.856 -7.211 1.00 56.97 107 GLU C N 1
ATOM 797 C CA . GLU A 1 107 ? 7.964 27.034 -5.877 1.00 58.52 107 GLU C CA 1
ATOM 798 C C . GLU A 1 107 ? 9.335 26.377 -5.834 1.00 55.54 107 GLU C C 1
ATOM 799 O O . GLU A 1 107 ? 9.465 25.201 -6.187 1.00 54.31 107 GLU C O 1
ATOM 805 N N . VAL A 1 108 ? 10.367 27.137 -5.478 1.00 54.45 108 VAL C N 1
ATOM 806 C CA . VAL A 1 108 ? 11.735 26.641 -5.519 1.00 50.25 108 VAL C CA 1
ATOM 807 C C . VAL A 1 108 ? 12.330 26.727 -4.122 1.00 52.32 108 VAL C C 1
ATOM 808 O O . VAL A 1 108 ? 12.420 27.821 -3.548 1.00 58.50 108 VAL C O 1
ATOM 812 N N . TYR A 1 109 ? 12.780 25.587 -3.593 1.00 51.41 109 TYR C N 1
ATOM 813 C CA . TYR A 1 109 ? 13.511 25.539 -2.329 1.00 49.23 109 TYR C CA 1
ATOM 814 C C . TYR A 1 109 ? 14.940 25.131 -2.603 1.00 48.72 109 TYR C C 1
ATOM 815 O O . TYR A 1 109 ? 15.187 24.127 -3.273 1.00 50.55 109 TYR C O 1
ATOM 824 N N . LEU A 1 110 ? 15.874 25.904 -2.077 1.00 53.69 110 LEU C N 1
ATOM 825 C CA . LEU A 1 110 ? 17.291 25.663 -2.284 1.00 54.71 110 LEU C CA 1
ATOM 826 C C . LEU A 1 110 ? 17.873 25.157 -0.977 1.00 49.42 110 LEU C C 1
ATOM 827 O O . LEU A 1 110 ? 17.863 25.881 0.022 1.00 46.46 110 LEU C O 1
ATOM 832 N N . LEU A 1 111 ? 18.376 23.927 -0.983 1.00 47.10 111 LEU C N 1
ATOM 833 C CA . LEU A 1 111 ? 19.039 23.429 0.209 1.00 52.44 111 LEU C CA 1
ATOM 834 C C . LEU A 1 111 ? 20.444 23.993 0.270 1.00 54.21 111 LEU C C 1
ATOM 835 O O . LEU A 1 111 ? 21.107 24.179 -0.755 1.00 53.72 111 LEU C O 1
ATOM 840 N N . ALA A 1 112 ? 20.886 24.275 1.484 1.00 52.41 112 ALA C N 1
ATOM 841 C CA . ALA A 1 112 ? 22.203 24.839 1.686 1.00 57.62 112 ALA C CA 1
ATOM 842 C C . ALA A 1 112 ? 22.715 24.403 3.041 1.00 59.86 112 ALA C C 1
ATOM 843 O O . ALA A 1 112 ? 21.955 24.386 4.007 1.00 56.97 112 ALA C O 1
ATOM 845 N N . ASP A 1 113 ? 23.996 24.039 3.101 1.00 67.56 113 ASP C N 1
ATOM 846 C CA . ASP A 1 113 ? 24.695 23.970 4.373 1.00 65.25 113 ASP C CA 1
ATOM 847 C C . ASP A 1 113 ? 25.404 25.302 4.613 1.00 65.99 113 ASP C C 1
ATOM 848 O O . ASP A 1 113 ? 25.400 26.195 3.767 1.00 70.10 113 ASP C O 1
ATOM 853 N N . LEU A 1 114 ? 26.024 25.436 5.782 1.00 70.63 114 LEU C N 1
ATOM 854 C CA . LEU A 1 114 ? 26.534 26.735 6.216 1.00 73.08 114 LEU C CA 1
ATOM 855 C C . LEU A 1 114 ? 27.611 27.294 5.279 1.00 76.50 114 LEU C C 1
ATOM 856 O O . LEU A 1 114 ? 27.593 28.490 4.957 1.00 76.17 114 LEU C O 1
ATOM 861 N N . ASP A 1 115 ? 28.559 26.452 4.837 1.00 76.82 115 ASP C N 1
ATOM 862 C CA . ASP A 1 115 ? 29.747 26.956 4.135 1.00 79.25 115 ASP C CA 1
ATOM 863 C C . ASP A 1 115 ? 29.377 27.727 2.874 1.00 77.53 115 ASP C C 1
ATOM 864 O O . ASP A 1 115 ? 30.031 28.719 2.537 1.00 82.95 115 ASP C O 1
ATOM 869 N N . ASN A 1 116 ? 28.353 27.283 2.156 1.00 74.13 116 ASN C N 1
ATOM 870 C CA . ASN A 1 116 ? 27.865 28.002 0.986 1.00 74.91 116 ASN C CA 1
ATOM 871 C C . ASN A 1 116 ? 26.409 28.448 1.155 1.00 73.04 116 ASN C C 1
ATOM 872 O O . ASN A 1 116 ? 25.622 28.404 0.209 1.00 70.87 116 ASN C O 1
ATOM 877 N N . LEU A 1 117 ? 26.033 28.798 2.392 1.00 73.42 117 LEU C N 1
ATOM 878 C CA . LEU A 1 117 ? 24.722 29.386 2.684 1.00 71.56 117 LEU C CA 1
ATOM 879 C C . LEU A 1 117 ? 24.562 30.780 2.071 1.00 74.62 117 LEU C C 1
ATOM 880 O O . LEU A 1 117 ? 23.517 31.097 1.493 1.00 74.42 117 LEU C O 1
ATOM 885 N N . ASP A 1 118 ? 25.556 31.653 2.268 1.00 79.73 118 ASP C N 1
ATOM 886 C CA . ASP A 1 118 ? 25.488 33.034 1.783 1.00 77.53 118 ASP C CA 1
ATOM 887 C C . ASP A 1 118 ? 25.144 33.098 0.299 1.00 75.69 118 ASP C C 1
ATOM 888 O O . ASP A 1 118 ? 24.259 33.861 -0.119 1.00 74.83 118 ASP C O 1
ATOM 893 N N . THR A 1 119 ? 25.888 32.348 -0.517 1.00 73.78 119 THR C N 1
ATOM 894 C CA . THR A 1 119 ? 25.590 32.250 -1.944 1.00 73.86 119 THR C CA 1
ATOM 895 C C . THR A 1 119 ? 24.106 31.984 -2.180 1.00 73.14 119 THR C C 1
ATOM 896 O O . THR A 1 119 ? 23.440 32.693 -2.944 1.00 71.53 119 THR C O 1
ATOM 900 N N . VAL A 1 120 ? 23.578 30.960 -1.510 1.00 72.24 120 VAL C N 1
ATOM 901 C CA . VAL A 1 120 ? 22.227 30.473 -1.763 1.00 70.54 120 VAL C CA 1
ATOM 902 C C . VAL A 1 120 ? 21.180 31.493 -1.324 1.00 71.30 120 VAL C C 1
ATOM 903 O O . VAL A 1 120 ? 20.145 31.660 -1.980 1.00 66.90 120 VAL C O 1
ATOM 907 N N . LEU A 1 121 ? 21.405 32.154 -0.186 1.00 73.85 121 LEU C N 1
ATOM 908 C CA . LEU A 1 121 ? 20.536 33.255 0.217 1.00 72.33 121 LEU C CA 1
ATOM 909 C C . LEU A 1 121 ? 20.499 34.334 -0.863 1.00 74.54 121 LEU C C 1
ATOM 910 O O . LEU A 1 121 ? 19.424 34.812 -1.252 1.00 75.05 121 LEU C O 1
ATOM 915 N N . ALA A 1 122 ? 21.676 34.726 -1.364 1.00 76.20 122 ALA C N 1
ATOM 916 C CA . ALA A 1 122 ? 21.738 35.675 -2.472 1.00 74.83 122 ALA C CA 1
ATOM 917 C C . ALA A 1 122 ? 20.877 35.206 -3.644 1.00 73.78 122 ALA C C 1
ATOM 918 O O . ALA A 1 122 ? 19.942 35.895 -4.066 1.00 69.72 122 ALA C O 1
ATOM 920 N N . LEU A 1 123 ? 21.176 34.009 -4.157 1.00 74.13 123 LEU C N 1
ATOM 921 C CA . LEU A 1 123 ? 20.457 33.454 -5.303 1.00 71.21 123 LEU C CA 1
ATOM 922 C C . LEU A 1 123 ? 18.955 33.417 -5.066 1.00 69.76 123 LEU C C 1
ATOM 923 O O . LEU A 1 123 ? 18.158 33.725 -5.963 1.00 72.78 123 LEU C O 1
ATOM 928 N N . ALA A 1 124 ? 18.553 33.030 -3.859 1.00 69.61 124 ALA C N 1
ATOM 929 C CA . ALA A 1 124 ? 17.141 32.936 -3.532 1.00 72.20 124 ALA C CA 1
ATOM 930 C C . ALA A 1 124 ? 16.494 34.306 -3.601 1.00 73.27 124 ALA C C 1
ATOM 931 O O . ALA A 1 124 ? 15.334 34.438 -4.015 1.00 70.87 124 ALA C O 1
ATOM 933 N N . LYS A 1 125 ? 17.239 35.342 -3.197 1.00 77.01 125 LYS C N 1
ATOM 934 C CA . LYS A 1 125 ? 16.755 36.709 -3.369 1.00 76.90 125 LYS C CA 1
ATOM 935 C C . LYS A 1 125 ? 16.686 37.081 -4.849 1.00 75.15 125 LYS C C 1
ATOM 936 O O . LYS A 1 125 ? 15.739 37.748 -5.287 1.00 77.06 125 LYS C O 1
ATOM 942 N N . LYS A 1 126 ? 17.674 36.646 -5.637 1.00 73.10 126 LYS C N 1
ATOM 943 C CA . LYS A 1 126 ? 17.678 36.999 -7.053 1.00 72.55 126 LYS C CA 1
ATOM 944 C C . LYS A 1 126 ? 16.446 36.452 -7.762 1.00 73.91 126 LYS C C 1
ATOM 945 O O . LYS A 1 126 ? 15.903 37.114 -8.653 1.00 75.53 126 LYS C O 1
ATOM 951 N N . TYR A 1 127 ? 15.964 35.269 -7.367 1.00 71.24 127 TYR C N 1
ATOM 952 C CA . TYR A 1 127 ? 14.859 34.662 -8.097 1.00 66.17 127 TYR C CA 1
ATOM 953 C C . TYR A 1 127 ? 13.574 34.503 -7.311 1.00 69.71 127 TYR C C 1
ATOM 954 O O . TYR A 1 127 ? 12.600 33.984 -7.869 1.00 72.27 127 TYR C O 1
ATOM 963 N N . GLY A 1 128 ? 13.536 34.910 -6.047 1.00 71.31 128 G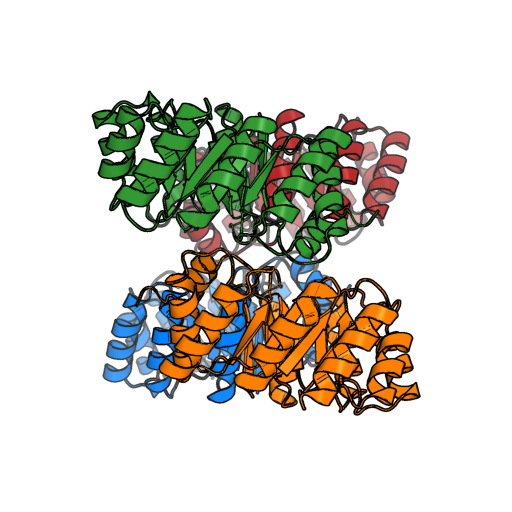LY C N 1
ATOM 964 C CA . GLY A 1 128 ? 12.323 34.756 -5.255 1.00 70.89 128 GLY C CA 1
ATOM 965 C C . GLY A 1 128 ? 12.058 33.327 -4.826 1.00 70.87 128 GLY C C 1
ATOM 966 O O . GLY A 1 128 ? 10.894 32.893 -4.788 1.00 68.39 128 GLY C O 1
ATOM 967 N N . ALA A 1 129 ? 13.113 32.587 -4.492 1.00 67.67 129 ALA C N 1
ATOM 968 C CA . ALA A 1 129 ? 13.016 31.227 -3.996 1.00 66.88 129 ALA C CA 1
ATOM 969 C C . ALA A 1 129 ? 13.330 31.225 -2.504 1.00 67.72 129 ALA C C 1
ATOM 970 O O . ALA A 1 129 ? 13.946 32.158 -1.988 1.00 69.60 129 ALA C O 1
ATOM 972 N N . LYS A 1 130 ? 12.869 30.194 -1.796 1.00 66.28 130 LYS C N 1
ATOM 973 C CA . LYS A 1 130 ? 13.151 30.065 -0.368 1.00 63.42 130 LYS C CA 1
ATOM 974 C C . LYS A 1 130 ? 14.354 29.146 -0.139 1.00 58.36 130 LYS C C 1
ATOM 975 O O . LYS A 1 130 ? 14.803 28.435 -1.043 1.00 57.65 130 LYS C O 1
ATOM 981 N N . VAL A 1 131 ? 14.880 29.157 1.087 1.00 56.28 131 VAL C N 1
ATOM 982 C CA . VAL A 1 131 ? 16.068 28.373 1.421 1.00 56.00 131 VAL C CA 1
ATOM 983 C C . VAL A 1 131 ? 15.730 27.373 2.521 1.00 52.12 131 VAL C C 1
ATOM 984 O O . VAL A 1 131 ? 14.876 27.633 3.376 1.00 51.49 131 VAL C O 1
ATOM 988 N N . ILE A 1 132 ? 16.357 26.196 2.453 1.00 52.07 132 ILE C N 1
ATOM 989 C CA . ILE A 1 132 ? 16.316 25.200 3.521 1.00 51.81 132 ILE C CA 1
ATOM 990 C C . ILE A 1 132 ? 17.738 24.962 4.014 1.00 50.09 132 ILE C C 1
ATOM 991 O O . ILE A 1 132 ? 18.588 24.471 3.262 1.00 50.00 132 ILE C O 1
ATOM 996 N N . ALA A 1 133 ? 17.981 25.275 5.284 1.00 51.51 133 ALA C N 1
ATOM 997 C CA . ALA A 1 133 ? 19.297 25.141 5.897 1.00 54.00 133 ALA C CA 1
ATOM 998 C C . ALA A 1 133 ? 19.531 23.736 6.456 1.00 54.73 133 ALA C C 1
ATOM 999 O O . ALA A 1 133 ? 18.628 23.118 7.026 1.00 54.36 133 ALA C O 1
ATOM 1001 N N . LYS A 1 134 ? 20.757 23.243 6.273 1.00 59.12 134 LYS C N 1
ATOM 1002 C CA . LYS A 1 134 ? 21.206 21.929 6.723 1.00 57.34 134 LYS C CA 1
ATOM 1003 C C . LYS A 1 134 ? 22.097 22.100 7.942 1.00 61.39 134 LYS C C 1
ATOM 1004 O O . LYS A 1 134 ? 23.141 22.755 7.859 1.00 65.23 134 LYS C O 1
ATOM 1010 N N . VAL A 1 135 ? 21.694 21.508 9.063 1.00 62.28 135 VAL C N 1
ATOM 1011 C CA . VAL A 1 135 ? 22.427 21.605 10.315 1.00 61.98 135 VAL C CA 1
ATOM 1012 C C . VAL A 1 135 ? 22.911 20.216 10.706 1.00 66.72 135 VAL C C 1
ATOM 1013 O O . VAL A 1 135 ? 22.129 19.261 10.712 1.00 67.11 135 VAL C O 1
ATOM 1017 N N . ASP A 1 136 ? 24.208 20.110 11.024 1.00 77.24 136 ASP C N 1
ATOM 1018 C CA . ASP A 1 136 ? 24.827 18.906 11.574 1.00 75.29 136 ASP C CA 1
ATOM 1019 C C . ASP A 1 136 ? 25.785 19.266 12.707 1.00 77.51 136 ASP C C 1
ATOM 1020 O O . ASP A 1 136 ? 26.523 18.389 13.183 1.00 77.56 136 ASP C O 1
ATOM 1025 N N . LYS A 1 137 ? 25.807 20.534 13.122 1.00 75.27 137 LYS C N 1
ATOM 1026 C CA . LYS A 1 137 ? 26.702 21.078 14.135 1.00 74.80 137 LYS C CA 1
ATOM 1027 C C . LYS A 1 137 ? 25.954 22.194 14.852 1.00 72.12 137 LYS C C 1
ATOM 1028 O O . LYS A 1 137 ? 25.360 23.048 14.192 1.00 74.59 137 LYS C O 1
ATOM 1034 N N . VAL A 1 138 ? 26.010 22.210 16.185 1.00 70.62 138 VAL C N 1
ATOM 1035 C CA . VAL A 1 138 ? 25.241 23.188 16.960 1.00 69.14 138 VAL C CA 1
ATOM 1036 C C . VAL A 1 138 ? 25.666 24.618 16.651 1.00 72.84 138 VAL C C 1
ATOM 1037 O O . VAL A 1 138 ? 24.844 25.541 16.699 1.00 74.35 138 VAL C O 1
ATOM 1041 N N . GLU A 1 139 ? 26.960 24.846 16.419 1.00 74.47 139 GLU C N 1
ATOM 1042 C CA . GLU A 1 139 ? 27.400 26.195 16.065 1.00 77.76 139 GLU C CA 1
ATOM 1043 C C . GLU A 1 139 ? 26.729 26.681 14.783 1.00 78.09 139 GLU C C 1
ATOM 1044 O O . GLU A 1 139 ? 26.444 27.887 14.635 1.00 78.17 139 GLU C O 1
ATOM 1050 N N . ASP A 1 140 ? 26.460 25.755 13.855 1.00 76.02 140 ASP C N 1
ATOM 1051 C CA . ASP A 1 140 ? 25.848 26.139 12.596 1.00 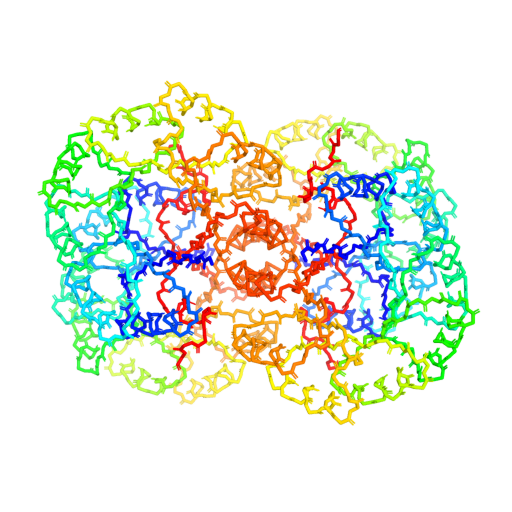76.06 140 ASP C CA 1
ATOM 1052 C C . ASP A 1 140 ? 24.540 26.875 12.821 1.00 76.10 140 ASP C C 1
ATOM 1053 O O . ASP A 1 140 ? 24.193 27.747 12.028 1.00 77.45 140 ASP C O 1
ATOM 1058 N N . LEU A 1 141 ? 23.806 26.552 13.893 1.00 73.31 141 LEU C N 1
ATOM 1059 C CA . LEU A 1 141 ? 22.507 27.190 14.109 1.00 74.20 141 LEU C CA 1
ATOM 1060 C C . LEU A 1 141 ? 22.668 28.670 14.447 1.00 73.20 141 LEU C C 1
ATOM 1061 O O . LEU A 1 141 ? 21.939 29.518 13.913 1.00 72.44 141 LEU C O 1
ATOM 1066 N N . LYS A 1 142 ? 23.616 28.993 15.334 1.00 74.27 142 LYS C N 1
ATOM 1067 C CA . LYS A 1 142 ? 23.918 30.389 15.637 1.00 76.00 142 LYS C CA 1
ATOM 1068 C C . LYS A 1 142 ? 24.333 31.134 14.373 1.00 75.77 142 LYS C C 1
ATOM 1069 O O . LYS A 1 142 ? 23.802 32.214 14.061 1.00 75.33 142 LYS C O 1
ATOM 1075 N N . LYS A 1 143 ? 25.238 30.529 13.593 1.00 75.99 143 LYS C N 1
ATOM 1076 C CA . LYS A 1 143 ? 25.719 31.198 12.381 1.00 76.13 143 LYS C CA 1
ATOM 1077 C C . LYS A 1 143 ? 24.594 31.404 11.370 1.00 74.39 143 LYS C C 1
ATOM 1078 O O . LYS A 1 143 ? 24.496 32.468 10.746 1.00 75.58 143 LYS C O 1
ATOM 1084 N N . ILE A 1 144 ? 23.735 30.398 11.198 1.00 75.20 144 ILE C N 1
ATOM 1085 C CA . ILE A 1 144 ? 22.643 30.482 10.237 1.00 74.39 144 ILE C CA 1
ATOM 1086 C C . ILE A 1 144 ? 21.646 31.554 10.639 1.00 75.36 144 ILE C C 1
ATOM 1087 O O . ILE A 1 144 ? 21.201 32.337 9.794 1.00 76.25 144 ILE C O 1
ATOM 1092 N N . VAL A 1 145 ? 21.265 31.610 11.921 1.00 76.52 145 VAL C N 1
ATOM 1093 C CA . VAL A 1 145 ? 20.339 32.659 12.344 1.00 75.38 145 VAL C CA 1
ATOM 1094 C C . VAL A 1 145 ? 20.939 34.024 12.053 1.00 79.85 145 VAL C C 1
ATOM 1095 O O . VAL A 1 145 ? 20.245 34.945 11.603 1.00 80.92 145 VAL C O 1
ATOM 1099 N N . GLU A 1 146 ? 22.241 34.175 12.307 1.00 81.94 146 GLU C N 1
ATOM 1100 C CA . GLU A 1 146 ? 22.923 35.406 11.922 1.00 81.90 146 GLU C CA 1
ATOM 1101 C C . GLU A 1 146 ? 22.749 35.723 10.441 1.00 83.01 146 GLU C C 1
ATOM 1102 O O . GLU A 1 146 ? 22.144 36.744 10.080 1.00 83.64 146 GLU C O 1
ATOM 1108 N N . LYS A 1 147 ? 23.269 34.853 9.571 1.00 79.75 147 LYS C N 1
ATOM 1109 C CA . LYS A 1 147 ? 23.254 35.157 8.144 1.00 76.76 147 LYS C CA 1
ATOM 1110 C C . LYS A 1 147 ? 21.839 35.407 7.649 1.00 79.09 147 LYS C C 1
ATOM 1111 O O . LYS A 1 147 ? 21.627 36.274 6.793 1.00 82.39 147 LYS C O 1
ATOM 1117 N N . VAL A 1 148 ? 20.854 34.712 8.223 1.00 80.44 148 VAL C N 1
ATOM 1118 C CA . VAL A 1 148 ? 19.475 34.819 7.759 1.00 82.19 148 VAL C CA 1
ATOM 1119 C C . VAL A 1 148 ? 18.838 36.111 8.243 1.00 83.61 148 VAL C C 1
ATOM 1120 O O . VAL A 1 148 ? 18.037 36.725 7.527 1.00 83.34 148 VAL C O 1
ATOM 1124 N N . LYS A 1 149 ? 19.148 36.539 9.468 1.00 80.99 149 LYS C N 1
ATOM 1125 C CA . LYS A 1 149 ? 18.699 37.860 9.874 1.00 83.36 149 LYS C CA 1
ATOM 1126 C C . LYS A 1 149 ? 19.332 38.923 8.985 1.00 86.21 149 LYS C C 1
ATOM 1127 O O . LYS A 1 149 ? 18.692 39.933 8.667 1.00 86.71 149 LYS C O 1
ATOM 1133 N N . ALA A 1 150 ? 20.584 38.697 8.565 1.00 85.54 150 ALA C N 1
ATOM 1134 C CA . ALA A 1 150 ? 21.268 39.630 7.668 1.00 83.89 150 ALA C CA 1
ATOM 1135 C C . ALA A 1 150 ? 20.625 39.687 6.282 1.00 84.98 150 ALA C C 1
ATOM 1136 O O . ALA A 1 150 ? 20.558 40.761 5.674 1.00 88.23 150 ALA C O 1
ATOM 1138 N N . HIS A 1 151 ? 20.107 38.571 5.774 1.00 82.99 151 HIS C N 1
ATOM 1139 C CA . HIS A 1 151 ? 19.498 38.581 4.449 1.00 81.90 151 HIS C CA 1
ATOM 1140 C C . HIS A 1 151 ? 17.984 38.659 4.479 1.00 85.38 151 HIS C C 1
ATOM 1141 O O . HIS A 1 151 ? 17.365 38.701 3.411 1.00 85.84 151 HIS C O 1
ATOM 1148 N N . GLY A 1 152 ? 17.375 38.652 5.664 1.00 86.57 152 GLY C N 1
ATOM 1149 C CA . GLY A 1 152 ? 15.931 38.761 5.806 1.00 86.33 152 GLY C CA 1
ATOM 1150 C C . GLY A 1 152 ? 15.292 37.447 6.219 1.00 83.17 152 GLY C C 1
ATOM 1151 O O . GLY A 1 152 ? 15.365 36.467 5.471 1.00 79.96 152 GLY C O 1
ATOM 1152 N N . THR A 1 153 ? 14.587 37.421 7.353 1.00 82.34 153 THR C N 1
ATOM 1153 C CA . THR A 1 153 ? 14.173 36.138 7.912 1.00 80.10 153 THR C CA 1
ATOM 1154 C C . THR A 1 153 ? 13.113 35.433 7.074 1.00 79.01 153 THR C C 1
ATOM 1155 O O . THR A 1 153 ? 12.928 34.222 7.225 1.00 78.89 153 THR C O 1
ATOM 1159 N N . ASP A 1 154 ? 12.465 36.136 6.154 1.00 79.46 154 ASP C N 1
ATOM 1160 C CA . ASP A 1 154 ? 11.432 35.544 5.313 1.00 78.21 154 ASP C CA 1
ATOM 1161 C C . ASP A 1 154 ? 11.992 34.694 4.170 1.00 76.59 154 ASP C C 1
ATOM 1162 O O . ASP A 1 154 ? 11.216 34.065 3.445 1.00 77.95 154 ASP C O 1
ATOM 1167 N N . ILE A 1 155 ? 13.315 34.640 4.003 1.00 73.79 155 ILE C N 1
ATOM 1168 C CA . ILE A 1 155 ? 13.947 33.830 2.957 1.00 74.73 155 ILE C CA 1
ATOM 1169 C C . ILE A 1 155 ? 14.176 32.374 3.375 1.00 71.55 155 ILE C C 1
ATOM 1170 O O . ILE A 1 155 ? 14.444 31.523 2.514 1.00 66.15 155 ILE C O 1
ATOM 1175 N N . LEU A 1 156 ? 14.157 32.086 4.686 1.00 73.03 156 LEU C N 1
ATOM 1176 C CA . LEU A 1 156 ? 14.401 30.754 5.239 1.00 65.21 156 LEU C CA 1
ATOM 1177 C C . LEU A 1 156 ? 13.072 30.083 5.579 1.00 61.95 156 LEU C C 1
ATOM 1178 O O . LEU A 1 156 ? 12.367 30.525 6.494 1.00 60.06 156 LEU C O 1
ATOM 1183 N N . ALA A 1 157 ? 12.725 29.021 4.843 1.00 59.27 157 ALA C N 1
ATOM 1184 C CA . ALA A 1 157 ? 11.458 28.311 5.033 1.00 57.93 157 ALA C CA 1
ATOM 1185 C C . ALA A 1 157 ? 11.601 26.968 5.761 1.00 55.44 157 ALA C C 1
ATOM 1186 O O . ALA A 1 157 ? 10.587 26.392 6.209 1.00 56.50 157 ALA C O 1
ATOM 1188 N N . GLY A 1 158 ? 12.816 26.447 5.889 1.00 52.04 158 GLY C N 1
ATOM 1189 C CA . GLY A 1 158 ? 12.957 25.128 6.465 1.00 51.45 158 GLY C CA 1
ATOM 1190 C C . GLY A 1 158 ? 14.344 24.867 6.993 1.00 51.84 158 GLY C C 1
ATOM 1191 O O . GLY A 1 158 ? 15.323 25.499 6.589 1.00 50.74 158 GLY C O 1
ATOM 1192 N N . ILE A 1 159 ? 14.419 23.880 7.874 1.00 51.23 159 ILE C N 1
ATOM 1193 C CA . ILE A 1 159 ? 15.694 23.416 8.398 1.00 48.67 159 ILE C CA 1
ATOM 1194 C C . ILE A 1 159 ? 15.705 21.908 8.269 1.00 45.50 159 ILE C C 1
ATOM 1195 O O . ILE A 1 159 ? 14.693 21.255 8.526 1.00 43.75 159 ILE C O 1
ATOM 1200 N N . LEU A 1 160 ? 16.844 21.353 7.882 1.00 47.02 160 LEU C N 1
ATOM 1201 C CA . LEU A 1 160 ? 17.010 19.910 7.809 1.00 47.60 160 LEU C CA 1
ATOM 1202 C C . LEU A 1 160 ? 18.121 19.527 8.770 1.00 48.51 160 LEU C C 1
ATOM 1203 O O . LEU A 1 160 ? 19.208 20.105 8.714 1.00 52.43 160 LEU C O 1
ATOM 1208 N N . ILE A 1 161 ? 17.832 18.599 9.685 1.00 47.73 161 ILE C N 1
ATOM 1209 C CA . ILE A 1 161 ? 18.779 18.182 10.717 1.00 49.35 161 ILE C CA 1
ATOM 1210 C C . ILE A 1 161 ? 18.897 16.664 10.624 1.00 49.63 161 ILE C C 1
ATOM 1211 O O . ILE A 1 161 ? 18.171 15.932 11.303 1.00 46.63 161 ILE C O 1
ATOM 1216 N N . SER A 1 162 ? 19.838 16.178 9.808 1.00 56.30 162 SER C N 1
ATOM 1217 C CA . SER A 1 162 ? 19.887 14.750 9.475 1.00 55.20 162 SER C CA 1
ATOM 1218 C C . SER A 1 162 ? 20.598 13.987 10.581 1.00 59.58 162 SER C C 1
ATOM 1219 O O . SER A 1 162 ? 20.164 12.877 10.925 1.00 66.38 162 SER C O 1
ATOM 1222 N N . PRO A 1 163 ? 21.729 14.462 11.096 1.00 56.05 163 PRO C N 1
ATOM 1223 C CA . PRO A 1 163 ? 22.149 13.958 12.407 1.00 51.27 163 PRO C CA 1
ATOM 1224 C C . PRO A 1 163 ? 21.571 14.855 13.496 1.00 49.89 163 PRO C C 1
ATOM 1225 O O . PRO A 1 163 ? 22.109 15.933 13.759 1.00 51.40 163 PRO C O 1
ATOM 1229 N N . LEU A 1 164 ? 20.448 14.460 14.102 1.00 51.04 164 LEU C N 1
ATOM 1230 C CA . LEU A 1 164 ? 19.863 15.213 15.218 1.00 45.68 164 LEU C CA 1
ATOM 1231 C C . LEU A 1 164 ? 20.550 14.778 16.510 1.00 45.30 164 LEU C C 1
ATOM 1232 O O . LEU A 1 164 ? 20.254 13.723 17.065 1.00 45.02 164 LEU C O 1
ATOM 1237 N N . LYS A 1 165 ? 21.429 15.535 16.964 1.00 46.61 165 LYS C N 1
ATOM 1238 C CA . LYS A 1 165 ? 22.230 15.234 18.129 1.00 50.15 165 LYS C CA 1
ATOM 1239 C C . LYS A 1 165 ? 21.658 15.907 19.372 1.00 49.16 165 LYS C C 1
ATOM 1240 O O . LYS A 1 165 ? 21.072 16.987 19.285 1.00 47.63 165 LYS C O 1
ATOM 1246 N N . PRO A 1 166 ? 21.838 15.270 20.535 1.00 49.65 166 PRO C N 1
ATOM 1247 C CA . PRO A 1 166 ? 21.265 15.800 21.787 1.00 49.76 166 PRO C CA 1
ATOM 1248 C C . PRO A 1 166 ? 21.592 17.253 22.067 1.00 53.95 166 PRO C C 1
ATOM 1249 O O . PRO A 1 166 ? 20.737 17.995 22.572 1.00 55.97 166 PRO C O 1
ATOM 1253 N N . GLU A 1 167 ? 22.837 17.660 21.816 1.00 54.10 167 GLU C N 1
ATOM 1254 C CA . GLU A 1 167 ? 23.254 19.027 22.090 1.00 55.76 167 GLU C CA 1
ATOM 1255 C C . GLU A 1 167 ? 22.592 20.053 21.178 1.00 58.10 167 GLU C C 1
ATOM 1256 O O . GLU A 1 167 ? 22.531 21.234 21.539 1.00 60.39 167 GLU C O 1
ATOM 1262 N N . MET A 1 168 ? 22.076 19.639 20.023 1.00 59.29 168 MET C N 1
ATOM 1263 C CA . MET A 1 168 ? 21.383 20.571 19.140 1.00 58.24 168 MET C CA 1
ATOM 1264 C C . MET A 1 168 ? 19.974 20.907 19.596 1.00 55.62 168 MET C C 1
ATOM 1265 O O . MET A 1 168 ? 19.413 21.869 19.085 1.00 61.37 168 MET C O 1
ATOM 1270 N N . VAL A 1 169 ? 19.359 20.097 20.458 1.00 53.84 169 VAL C N 1
ATOM 1271 C CA . VAL A 1 169 ? 17.918 20.218 20.704 1.00 56.13 169 VAL C CA 1
ATOM 1272 C C . VAL A 1 169 ? 17.550 21.616 21.193 1.00 56.72 169 VAL C C 1
ATOM 1273 O O . VAL A 1 169 ? 16.722 22.297 20.582 1.00 59.07 169 VAL C O 1
ATOM 1277 N N . ASP A 1 170 ? 18.122 22.047 22.322 1.00 58.89 170 ASP C N 1
ATOM 1278 C CA . ASP A 1 170 ? 17.775 23.357 22.877 1.00 61.13 170 ASP C CA 1
ATOM 1279 C C . ASP A 1 170 ? 18.152 24.493 21.924 1.00 61.55 170 ASP C C 1
ATOM 1280 O O . ASP A 1 170 ? 17.407 25.476 21.769 1.00 63.20 170 ASP C O 1
ATOM 1285 N N . THR A 1 171 ? 19.318 24.392 21.294 1.00 59.42 171 THR C N 1
ATOM 1286 C CA . THR A 1 171 ? 19.716 25.437 20.360 1.00 63.55 171 THR C CA 1
ATOM 1287 C C . THR A 1 171 ? 18.722 25.550 19.214 1.00 64.30 171 THR C C 1
ATOM 1288 O O . THR A 1 171 ? 18.393 26.658 18.778 1.00 66.22 171 THR C O 1
ATOM 1292 N N . LEU A 1 172 ? 18.252 24.410 18.703 1.00 62.81 172 LEU C N 1
ATOM 1293 C CA . LEU A 1 172 ? 17.218 24.398 17.678 1.00 60.09 172 LEU C CA 1
ATOM 1294 C C . LEU A 1 172 ? 15.936 25.022 18.194 1.00 58.01 172 LEU C C 1
ATOM 1295 O O . LEU A 1 172 ? 15.286 25.810 17.494 1.00 60.62 172 LEU C O 1
ATOM 1300 N N . LYS A 1 173 ? 15.558 24.664 19.419 1.00 61.03 173 LYS C N 1
ATOM 1301 C CA . LYS A 1 173 ? 14.340 25.185 20.029 1.00 63.47 173 LYS C CA 1
ATOM 1302 C C . LYS A 1 173 ? 14.336 26.706 19.996 1.00 64.20 173 LYS C C 1
ATOM 1303 O O . LYS A 1 173 ? 13.289 27.328 19.781 1.00 66.10 173 LYS C O 1
ATOM 1309 N N . LYS A 1 174 ? 15.482 27.320 20.300 1.00 62.90 174 LYS C N 1
ATOM 1310 C CA . LYS A 1 174 ? 15.575 28.781 20.277 1.00 65.58 174 LYS C CA 1
ATOM 1311 C C . LYS A 1 174 ? 15.719 29.349 18.855 1.00 65.72 174 LYS C C 1
ATOM 1312 O O . LYS A 1 174 ? 15.026 30.314 18.482 1.00 67.02 174 LYS C O 1
ATOM 1318 N N . ALA A 1 175 ? 16.595 28.750 18.040 1.00 60.81 175 ALA C N 1
ATOM 1319 C CA . ALA A 1 175 ? 16.812 29.227 16.677 1.00 62.69 175 ALA C CA 1
ATOM 1320 C C . ALA A 1 175 ? 15.505 29.314 1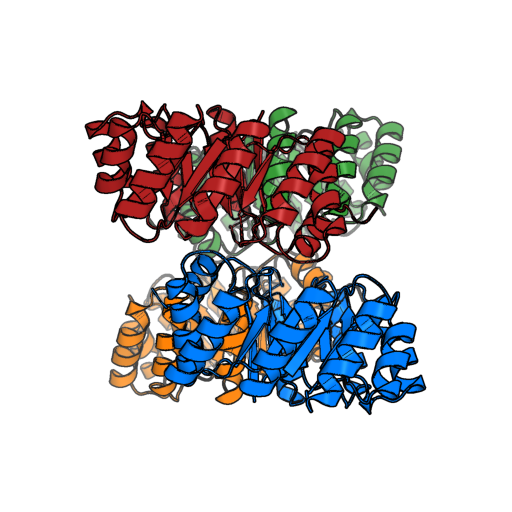5.915 1.00 66.22 175 ALA C C 1
ATOM 1321 O O . ALA A 1 175 ? 15.283 30.255 15.145 1.00 68.87 175 ALA C O 1
ATOM 1323 N N . ILE A 1 176 ? 14.631 28.331 16.104 1.00 62.52 176 ILE C N 1
ATOM 1324 C CA . ILE A 1 176 ? 13.330 28.389 15.460 1.00 65.66 176 ILE C CA 1
ATOM 1325 C C . ILE A 1 176 ? 12.581 29.632 15.918 1.00 65.78 176 ILE C C 1
ATOM 1326 O O . ILE A 1 176 ? 11.920 30.310 15.122 1.00 64.49 176 ILE C O 1
ATOM 1331 N N . ASP A 1 177 ? 12.717 29.977 17.199 1.00 67.42 177 ASP C N 1
ATOM 1332 C CA . ASP A 1 177 ? 12.084 31.182 17.721 1.00 71.36 177 ASP C CA 1
ATOM 1333 C C . ASP A 1 177 ? 12.622 32.434 17.044 1.00 73.25 177 ASP C C 1
ATOM 1334 O O . ASP A 1 177 ? 11.896 33.429 16.917 1.00 72.97 177 ASP C O 1
ATOM 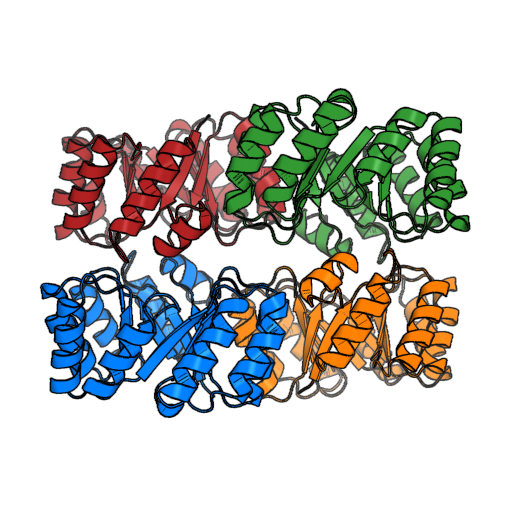1339 N N . GLU A 1 178 ? 13.877 32.410 16.599 1.00 68.84 178 GLU C N 1
ATOM 1340 C CA . GLU A 1 178 ? 14.430 33.578 15.922 1.00 70.28 178 GLU C CA 1
ATOM 1341 C C . GLU A 1 178 ? 14.229 33.550 14.415 1.00 71.04 178 GLU C C 1
ATOM 1342 O O . GLU A 1 178 ? 14.735 34.432 13.718 1.00 71.90 178 GLU C O 1
ATOM 1348 N N . LEU A 1 179 ? 13.498 32.574 13.899 1.00 70.00 179 LEU C N 1
ATOM 1349 C CA . LEU A 1 179 ? 13.363 32.363 12.461 1.00 65.72 179 LEU C CA 1
ATOM 1350 C C . LEU A 1 179 ? 11.897 32.133 12.138 1.00 67.86 179 LEU C C 1
ATOM 1351 O O . LEU A 1 179 ? 11.492 31.013 11.800 1.00 66.20 179 LEU C O 1
ATOM 1356 N N . PRO A 1 180 ? 11.070 33.182 12.209 1.00 71.12 180 PRO C N 1
ATOM 1357 C CA . PRO A 1 180 ? 9.625 32.993 11.983 1.00 67.06 180 PRO C CA 1
ATOM 1358 C C . PRO A 1 180 ? 9.306 32.527 10.583 1.00 61.87 180 PRO C C 1
ATOM 1359 O O . PRO A 1 180 ? 8.154 32.166 10.319 1.00 60.79 180 PRO C O 1
ATOM 1363 N N . GLY A 1 181 ? 10.293 32.520 9.684 1.00 61.17 181 GLY C N 1
ATOM 1364 C CA . GLY A 1 181 ? 10.086 31.992 8.356 1.00 62.49 181 GLY C CA 1
ATOM 1365 C C . GLY A 1 181 ? 10.062 30.484 8.281 1.00 61.21 181 GLY C C 1
ATOM 1366 O O . GLY A 1 181 ? 9.456 29.935 7.357 1.00 60.34 181 GLY C O 1
ATOM 1367 N N . VAL A 1 182 ? 10.683 29.798 9.238 1.00 62.21 182 VAL C N 1
ATOM 1368 C CA . VAL A 1 182 ? 10.813 28.344 9.172 1.00 58.50 182 VAL C CA 1
ATOM 1369 C C . VAL A 1 182 ? 9.427 27.708 9.297 1.00 56.79 182 VAL C C 1
ATOM 1370 O O . VAL A 1 182 ? 8.837 27.700 10.381 1.00 53.60 182 VAL C O 1
ATOM 1374 N N . LYS A 1 183 ? 8.926 27.130 8.197 1.00 54.89 183 LYS C N 1
ATOM 1375 C CA . LYS A 1 183 ? 7.651 26.406 8.180 1.00 56.77 183 LYS C CA 1
ATOM 1376 C C . LYS A 1 183 ? 7.787 24.882 8.206 1.00 49.42 183 LYS C C 1
ATOM 1377 O O . LYS A 1 183 ? 6.801 24.202 8.510 1.00 44.33 183 LYS C O 1
ATOM 1383 N N . THR A 1 184 ? 8.956 24.318 7.881 1.00 50.27 184 THR C N 1
ATOM 1384 C CA . THR A 1 184 ? 9.099 22.863 7.961 1.00 45.65 184 THR C CA 1
ATOM 1385 C C . THR A 1 184 ? 10.471 22.503 8.525 1.00 45.89 184 THR C C 1
ATOM 1386 O O . THR A 1 184 ? 11.484 23.125 8.166 1.00 47.21 184 THR C O 1
ATOM 1390 N N . VAL A 1 185 ? 10.507 21.494 9.405 1.00 43.31 185 VAL C N 1
ATOM 1391 C CA . VAL A 1 185 ? 11.771 20.945 9.899 1.00 40.87 185 VAL C CA 1
ATOM 1392 C C . VAL A 1 185 ? 11.837 19.469 9.516 1.00 42.94 185 VAL C C 1
ATOM 1393 O O . VAL A 1 185 ? 10.845 18.748 9.658 1.00 42.57 185 VAL C O 1
ATOM 1397 N N . PHE A 1 186 ? 12.990 19.032 8.993 1.00 42.92 186 PHE C N 1
ATOM 1398 C CA . PHE A 1 186 ? 13.185 17.678 8.468 1.00 40.53 186 PHE C CA 1
ATOM 1399 C C . PHE A 1 186 ? 14.135 16.901 9.370 1.00 40.62 186 PHE C C 1
ATOM 1400 O O . PHE A 1 186 ? 15.193 17.413 9.742 1.00 42.51 186 PHE C O 1
ATOM 1408 N N . LEU A 1 187 ? 13.732 15.684 9.741 1.00 38.72 187 LEU C N 1
ATOM 1409 C CA . LEU A 1 187 ? 14.491 14.750 10.563 1.00 36.77 187 LEU C CA 1
ATOM 1410 C C . LEU A 1 187 ? 14.660 13.424 9.836 1.00 38.35 187 LEU C C 1
ATOM 1411 O O . LEU A 1 187 ? 13.878 13.086 8.950 1.00 40.36 187 LEU C O 1
ATOM 1416 N N . SER A 1 188 ? 15.649 12.637 10.254 1.00 40.29 188 SER C N 1
ATOM 1417 C CA . SER A 1 188 ? 15.867 11.322 9.657 1.00 38.74 188 SER C CA 1
ATOM 1418 C C . SER A 1 188 ? 14.836 10.330 10.206 1.00 36.31 188 SER C C 1
ATOM 1419 O O . SER A 1 188 ? 14.701 10.178 11.418 1.00 36.78 188 SER C O 1
ATOM 1422 N N . GLY A 1 189 ? 14.048 9.724 9.333 1.00 36.91 189 GLY C N 1
ATOM 1423 C CA . GLY A 1 189 ? 13.113 8.716 9.801 1.00 38.19 189 GLY C CA 1
ATOM 1424 C C . GLY A 1 189 ? 13.712 7.345 10.009 1.00 39.68 189 GLY C C 1
ATOM 1425 O O . GLY A 1 189 ? 13.035 6.373 10.377 1.00 35.54 189 GLY C O 1
ATOM 1426 N N . VAL A 1 190 ? 15.018 7.266 9.807 1.00 36.64 190 VAL C N 1
ATOM 1427 C CA . VAL A 1 190 ? 15.732 6.014 9.764 1.00 35.59 190 VAL C CA 1
ATOM 1428 C C . VAL A 1 190 ? 16.603 5.829 11.000 1.00 41.73 190 VAL C C 1
ATOM 1429 O O . VAL A 1 190 ? 16.665 4.736 11.568 1.00 41.87 190 VAL C O 1
ATOM 1433 N N . SER A 1 191 ? 17.242 6.899 11.457 1.00 40.97 191 SER C N 1
ATOM 1434 C CA . SER A 1 191 ? 18.255 6.779 12.487 1.00 38.30 191 SER C CA 1
ATOM 1435 C C . SER A 1 191 ? 18.203 7.922 13.487 1.00 39.82 191 SER C C 1
ATOM 1436 O O . SER A 1 191 ? 19.209 8.227 14.127 1.00 41.51 191 SER C O 1
ATOM 1439 N N . ALA A 1 192 ? 17.049 8.520 13.714 1.00 37.87 192 ALA C N 1
ATOM 1440 C CA . ALA A 1 192 ? 17.009 9.590 14.687 1.00 37.50 192 ALA C CA 1
ATOM 1441 C C . ALA A 1 192 ? 16.750 8.969 16.052 1.00 39.10 192 ALA C C 1
ATOM 1442 O O . ALA A 1 192 ? 16.097 7.927 16.159 1.00 38.79 192 ALA C O 1
ATOM 1444 N N . ASN A 1 193 ? 17.372 9.533 17.080 1.00 36.83 193 ASN C N 1
ATOM 1445 C CA . ASN A 1 193 ? 17.081 9.052 18.410 1.00 36.55 193 ASN C CA 1
ATOM 1446 C C . ASN A 1 193 ? 15.575 9.209 18.643 1.00 37.38 193 ASN C C 1
ATOM 1447 O O . ASN A 1 193 ? 15.073 10.343 18.664 1.00 37.09 193 ASN C O 1
ATOM 1452 N N . PRO A 1 194 ? 14.830 8.124 18.831 1.00 35.07 194 PRO C N 1
ATOM 1453 C CA . PRO A 1 194 ? 13.365 8.259 18.849 1.00 35.06 194 PRO C CA 1
ATOM 1454 C C . PRO A 1 194 ? 12.862 9.198 19.927 1.00 36.02 194 PRO C C 1
ATOM 1455 O O . PRO A 1 194 ? 11.920 9.954 19.667 1.00 38.88 194 PRO C O 1
ATOM 1459 N N . ALA A 1 195 ? 13.501 9.222 21.103 1.00 37.14 195 ALA C N 1
ATOM 1460 C CA . ALA A 1 195 ? 13.064 10.107 22.185 1.00 35.51 195 ALA C CA 1
ATOM 1461 C C . ALA A 1 195 ? 13.193 11.582 21.801 1.00 35.87 195 ALA C C 1
ATOM 1462 O O . ALA A 1 195 ? 12.243 12.365 21.948 1.00 39.00 195 ALA C O 1
ATOM 1464 N N . LEU A 1 196 ? 14.352 11.970 21.274 1.00 35.77 196 LEU C N 1
ATOM 1465 C CA . LEU A 1 196 ? 14.525 13.329 20.764 1.00 36.23 196 LEU C CA 1
ATOM 1466 C C . LEU A 1 196 ? 13.564 13.633 19.627 1.00 36.82 196 LEU C C 1
ATOM 1467 O O . LEU A 1 196 ? 13.104 14.768 19.496 1.00 39.57 196 LEU C O 1
ATOM 1472 N N . ALA A 1 197 ? 13.265 12.646 18.785 1.00 35.75 197 ALA C N 1
ATOM 1473 C CA . ALA A 1 197 ? 12.357 12.883 17.673 1.00 34.75 197 ALA C CA 1
ATOM 1474 C C . ALA A 1 197 ? 10.968 13.206 18.184 1.00 37.13 197 ALA C C 1
ATOM 1475 O O . ALA A 1 197 ? 10.297 14.101 17.659 1.00 36.30 197 ALA C O 1
ATOM 1477 N N . VAL A 1 198 ? 10.527 12.489 19.221 1.00 37.56 198 VAL C N 1
ATOM 1478 C CA . VAL A 1 198 ? 9.221 12.744 19.811 1.00 34.52 198 VAL C CA 1
ATOM 1479 C C . VAL A 1 198 ? 9.184 14.134 20.414 1.00 38.45 198 VAL C C 1
ATOM 1480 O O . VAL A 1 198 ? 8.254 14.911 20.170 1.00 40.58 198 VAL C O 1
ATOM 1484 N N . GLU A 1 199 ? 10.202 14.471 21.213 1.00 39.46 199 GLU C N 1
ATOM 1485 C CA . GLU A 1 199 ? 10.252 15.801 21.818 1.00 39.22 199 GLU C CA 1
ATOM 1486 C C . GLU A 1 199 ? 10.238 16.904 20.759 1.00 38.42 199 GLU C C 1
ATOM 1487 O O . GLU A 1 199 ? 9.522 17.905 20.894 1.00 39.39 199 GLU C O 1
ATOM 1493 N N . VAL A 1 200 ? 11.054 16.756 19.712 1.00 37.25 200 VAL C N 1
ATOM 1494 C CA . VAL A 1 200 ? 11.175 17.813 18.712 1.00 37.69 200 VAL C CA 1
ATOM 1495 C C . VAL A 1 200 ? 9.900 17.918 17.892 1.00 39.33 200 VAL C C 1
ATOM 1496 O O . VAL A 1 200 ? 9.466 19.018 17.538 1.00 42.03 200 VAL C O 1
ATOM 1500 N N . THR A 1 201 ? 9.279 16.786 17.576 1.00 37.63 201 THR C N 1
ATOM 1501 C CA . THR A 1 201 ? 7.983 16.823 16.920 1.00 38.21 201 THR C CA 1
ATOM 1502 C C . THR A 1 201 ? 6.963 17.572 17.762 1.00 39.47 201 THR C C 1
ATOM 1503 O O . THR A 1 201 ? 6.211 18.404 17.242 1.00 41.96 201 THR C O 1
ATOM 1507 N N . LYS A 1 202 ? 6.913 17.281 19.065 1.00 39.93 202 LYS C N 1
ATOM 1508 C CA . LYS A 1 202 ? 5.970 17.972 19.940 1.00 41.60 202 LYS C CA 1
ATOM 1509 C C . LYS A 1 202 ? 6.190 19.475 19.893 1.00 44.77 202 LYS C C 1
ATOM 1510 O O . LYS A 1 202 ? 5.248 20.258 19.705 1.00 47.23 202 LYS C O 1
ATOM 1516 N N . PHE A 1 203 ? 7.445 19.890 20.027 1.00 45.69 203 PHE C N 1
ATOM 1517 C CA . PHE A 1 203 ? 7.765 21.310 19.992 1.00 47.52 203 PHE C CA 1
ATOM 1518 C C . PHE A 1 203 ? 7.357 21.946 18.667 1.00 48.45 203 PHE C C 1
ATOM 1519 O O . PHE A 1 203 ? 6.737 23.013 18.648 1.00 49.47 203 PHE C O 1
ATOM 1527 N N . LEU A 1 204 ? 7.695 21.304 17.545 1.00 45.83 204 LEU C N 1
ATOM 1528 C CA . LEU A 1 204 ? 7.367 21.869 16.240 1.00 45.88 204 LEU C CA 1
ATOM 1529 C C . LEU A 1 204 ? 5.865 22.011 16.059 1.00 48.14 204 LEU C C 1
ATOM 1530 O O . LEU A 1 204 ? 5.378 23.068 15.639 1.00 49.13 204 LEU C O 1
ATOM 1535 N N . LEU A 1 205 ? 5.110 20.944 16.344 1.00 49.05 205 LEU C N 1
ATOM 1536 C CA . LEU A 1 205 ? 3.664 21.003 16.149 1.00 44.46 205 LEU C CA 1
ATOM 1537 C C . LEU A 1 205 ? 3.046 22.094 17.000 1.00 45.88 205 LEU C C 1
ATOM 1538 O O . LEU A 1 205 ? 2.170 22.828 16.532 1.00 49.64 205 LEU C O 1
ATOM 1543 N N . GLU A 1 206 ? 3.525 22.247 18.238 1.00 46.29 206 GLU C N 1
ATOM 1544 C CA . GLU A 1 206 ? 3.006 23.307 19.096 1.00 48.10 206 GLU C CA 1
ATOM 1545 C C . GLU A 1 206 ? 3.266 24.686 18.511 1.00 48.61 206 GLU C C 1
ATOM 1546 O O . GLU A 1 206 ? 2.470 25.601 18.721 1.00 48.42 206 GLU C O 1
ATOM 1552 N N . LYS A 1 207 ? 4.368 24.863 17.784 1.00 50.74 207 LYS C N 1
ATOM 1553 C CA . LYS A 1 207 ? 4.664 26.128 17.127 1.00 49.66 207 LYS C CA 1
ATOM 1554 C C . LYS A 1 207 ? 4.010 26.251 15.751 1.00 50.62 207 LYS C C 1
ATOM 1555 O O . LYS A 1 207 ? 4.303 27.203 15.022 1.00 50.00 207 LYS C O 1
ATOM 1561 N N . GLY A 1 208 ? 3.111 25.337 15.390 1.00 48.99 208 GLY C N 1
ATOM 1562 C CA . GLY A 1 208 ? 2.523 25.376 14.068 1.00 44.41 208 GLY C CA 1
ATOM 1563 C C . GLY A 1 208 ? 3.472 25.052 12.945 1.00 47.12 208 GLY C C 1
ATOM 1564 O O . GLY A 1 208 ? 3.219 25.459 11.811 1.00 50.28 208 GLY C O 1
ATOM 1565 N N . ILE A 1 209 ? 4.569 24.327 13.221 1.00 45.71 209 ILE C N 1
ATOM 1566 C CA . ILE A 1 209 ? 5.555 23.961 12.204 1.00 46.07 209 ILE C CA 1
ATOM 1567 C C . ILE A 1 209 ? 5.353 22.516 11.764 1.00 44.02 209 ILE C C 1
ATOM 1568 O O . ILE A 1 209 ? 5.077 21.629 12.578 1.00 40.72 209 ILE C O 1
ATOM 1573 N N . ALA A 1 210 ? 5.524 22.277 10.472 1.00 45.03 210 ALA C N 1
ATOM 1574 C CA . ALA A 1 210 ? 5.394 20.944 9.917 1.00 47.30 210 ALA C CA 1
ATOM 1575 C C . ALA A 1 210 ? 6.656 20.123 10.165 1.00 42.94 210 ALA C C 1
ATOM 1576 O O . ALA A 1 210 ? 7.756 20.660 10.365 1.00 41.40 210 ALA C O 1
ATOM 1578 N N . VAL A 1 211 ? 6.471 18.801 10.160 1.00 43.10 211 VAL C N 1
ATOM 1579 C CA . VAL A 1 211 ? 7.552 17.832 10.305 1.00 42.34 211 VAL C CA 1
ATOM 1580 C C . VAL A 1 211 ? 7.730 17.055 9.002 1.00 43.06 211 VAL C C 1
ATOM 1581 O O . VAL A 1 211 ? 6.763 16.509 8.456 1.00 42.35 211 VAL C O 1
ATOM 1585 N N . GLY A 1 212 ? 8.968 16.971 8.531 1.00 40.26 212 GLY C N 1
ATOM 1586 C CA . GLY A 1 212 ? 9.321 16.169 7.366 1.00 41.62 212 GLY C CA 1
ATOM 1587 C C . GLY A 1 212 ? 10.202 15.014 7.807 1.00 40.60 212 GLY C C 1
ATOM 1588 O O . GLY A 1 212 ? 11.088 15.187 8.646 1.00 42.05 212 GLY C O 1
ATOM 1589 N N . VAL A 1 213 ? 9.926 13.831 7.284 1.00 35.88 213 VAL C N 1
ATOM 1590 C CA . VAL A 1 213 ? 10.653 12.632 7.667 1.00 35.96 213 VAL C CA 1
ATOM 1591 C C . VAL A 1 213 ? 11.437 12.126 6.462 1.00 38.52 213 VAL C C 1
ATOM 1592 O O . VAL A 1 213 ? 10.849 11.832 5.416 1.00 38.73 213 VAL C O 1
ATOM 1596 N N . LEU A 1 214 ? 12.761 12.018 6.599 1.00 37.97 214 LEU C N 1
ATOM 1597 C CA . LEU A 1 214 ? 13.586 11.526 5.498 1.00 39.43 214 LEU C CA 1
ATOM 1598 C C . LEU A 1 214 ? 13.539 10.010 5.530 1.00 38.67 214 LEU C C 1
ATOM 1599 O O . LEU A 1 214 ? 13.873 9.390 6.542 1.00 39.49 214 LEU C O 1
ATOM 1604 N N . GLU A 1 215 ? 13.073 9.418 4.445 1.00 37.92 215 GLU C N 1
ATOM 1605 C CA . GLU A 1 215 ? 12.872 7.982 4.380 1.00 39.64 215 GLU C CA 1
ATOM 1606 C C . GLU A 1 215 ? 13.335 7.490 3.007 1.00 40.46 215 GLU C C 1
ATOM 1607 O O . GLU A 1 215 ? 12.605 6.798 2.290 1.00 39.83 215 GLU C O 1
ATOM 1613 N N . ARG A 1 216 ? 14.564 7.878 2.622 1.00 34.87 216 ARG C N 1
ATOM 1614 C CA . ARG A 1 216 ? 15.083 7.636 1.268 1.00 38.05 216 ARG C CA 1
ATOM 1615 C C . ARG A 1 216 ? 15.789 6.279 1.177 1.00 38.47 216 ARG C C 1
ATOM 1616 O O . ARG A 1 216 ? 16.997 6.170 0.963 1.00 39.94 216 ARG C O 1
ATOM 1624 N N . VAL A 1 217 ? 14.988 5.234 1.355 1.00 38.89 217 VAL C N 1
ATOM 1625 C CA . VAL A 1 217 ? 15.378 3.832 1.274 1.00 35.16 217 VAL C CA 1
ATOM 1626 C C . VAL A 1 217 ? 14.593 3.261 0.097 1.00 37.71 217 VAL C C 1
ATOM 1627 O O . VAL A 1 217 ? 13.751 3.973 -0.462 1.00 38.55 217 VAL C O 1
ATOM 1631 N N . PRO A 1 218 ? 14.828 2.026 -0.344 1.00 40.05 218 PRO C N 1
ATOM 1632 C CA . PRO A 1 218 ? 14.048 1.501 -1.461 1.00 38.72 218 PRO C CA 1
ATOM 1633 C C . PRO A 1 218 ? 12.582 1.388 -1.094 1.00 39.73 218 PRO C C 1
ATOM 1634 O O . PRO A 1 218 ? 12.227 1.201 0.088 1.00 36.92 218 PRO C O 1
ATOM 1638 N N . PRO A 1 219 ? 11.685 1.528 -2.081 1.00 40.42 219 PRO C N 1
ATOM 1639 C CA . PRO A 1 219 ? 10.241 1.589 -1.785 1.00 39.86 219 PRO C CA 1
ATOM 1640 C C . PRO A 1 219 ? 9.701 0.351 -1.109 1.00 39.52 219 PRO C C 1
ATOM 1641 O O . PRO A 1 219 ? 8.673 0.427 -0.437 1.00 39.18 219 PRO C O 1
ATOM 1645 N N . GLU A 1 220 ? 10.333 -0.798 -1.307 1.00 38.58 220 GLU C N 1
ATOM 1646 C CA . GLU A 1 220 ? 9.901 -2.003 -0.622 1.00 37.17 220 GLU C CA 1
ATOM 1647 C C . GLU A 1 220 ? 10.013 -1.846 0.898 1.00 40.11 220 GLU C C 1
ATOM 1648 O O . GLU A 1 220 ? 9.156 -2.337 1.649 1.00 39.47 220 GLU C O 1
ATOM 1654 N N . GLU A 1 221 ? 11.066 -1.154 1.369 1.00 39.03 221 GLU C N 1
ATOM 1655 C CA . GLU A 1 221 ? 11.241 -0.891 2.799 1.00 38.61 221 GLU C CA 1
ATOM 1656 C C . GLU A 1 221 ? 10.195 0.078 3.326 1.00 37.96 221 GLU C C 1
ATOM 1657 O O . GLU A 1 221 ? 9.758 -0.025 4.480 1.00 38.34 221 GLU C O 1
ATOM 1663 N N . VAL A 1 222 ? 9.844 1.075 2.527 1.00 35.38 222 VAL C N 1
ATOM 1664 C CA . VAL A 1 222 ? 8.811 2.002 2.941 1.00 36.32 222 VAL C CA 1
ATOM 1665 C C . VAL A 1 222 ? 7.459 1.296 2.942 1.00 39.48 222 VAL C C 1
ATOM 1666 O O . VAL A 1 222 ? 6.610 1.549 3.802 1.00 40.07 222 VAL C O 1
ATOM 1670 N N . VAL A 1 223 ? 7.248 0.379 1.999 1.00 37.59 223 VAL C N 1
ATOM 1671 C CA . VAL A 1 223 ? 6.018 -0.392 1.996 1.00 37.94 223 VAL C CA 1
ATOM 1672 C C . VAL A 1 223 ? 5.903 -1.183 3.273 1.00 36.60 223 VAL C C 1
ATOM 1673 O O . VAL A 1 223 ? 4.835 -1.233 3.887 1.00 39.17 223 VAL C O 1
ATOM 1677 N N . ALA A 1 224 ? 7.009 -1.779 3.721 1.00 38.35 224 ALA C N 1
ATOM 1678 C CA . ALA A 1 224 ? 6.968 -2.468 5.015 1.00 38.66 224 ALA C CA 1
ATOM 1679 C C . ALA A 1 224 ? 6.708 -1.493 6.167 1.00 38.67 224 ALA C C 1
ATOM 1680 O O . ALA A 1 224 ? 5.930 -1.794 7.081 1.00 36.99 224 ALA C O 1
ATOM 1682 N N . LEU A 1 225 ? 7.345 -0.317 6.134 1.00 37.39 225 LEU C N 1
ATOM 1683 C CA . LEU A 1 225 ? 7.184 0.653 7.213 1.00 39.65 225 LEU C CA 1
ATOM 1684 C C . LEU A 1 225 ? 5.733 1.117 7.359 1.00 41.68 225 LEU C C 1
ATOM 1685 O O . LEU A 1 225 ? 5.240 1.311 8.476 1.00 42.59 225 LEU C O 1
ATOM 1690 N N . LEU A 1 226 ? 5.051 1.364 6.251 1.00 40.36 226 LEU C N 1
ATOM 1691 C CA . LEU A 1 226 ? 3.657 1.763 6.314 1.00 40.63 226 LEU C CA 1
ATOM 1692 C C . LEU A 1 226 ? 2.711 0.591 6.307 1.00 42.73 226 LEU C C 1
ATOM 1693 O O . LEU A 1 226 ? 1.501 0.805 6.209 1.00 46.88 226 LEU C O 1
ATOM 1698 N N . ASP A 1 227 ? 3.215 -0.633 6.434 1.00 43.70 227 ASP C N 1
ATOM 1699 C CA . ASP A 1 227 ? 2.355 -1.816 6.413 1.00 44.52 227 ASP C CA 1
ATOM 1700 C C . ASP A 1 227 ? 1.372 -1.741 5.244 1.00 41.74 227 ASP C C 1
ATOM 1701 O O . ASP A 1 227 ? 0.153 -1.734 5.420 1.00 44.67 227 ASP C O 1
ATOM 1706 N N . ALA A 1 228 ? 1.917 -1.572 4.044 1.00 39.74 228 ALA C N 1
ATOM 1707 C CA . ALA A 1 228 ? 1.124 -1.279 2.861 1.00 40.79 228 ALA C CA 1
ATOM 1708 C C . ALA A 1 228 ? 1.156 -2.416 1.851 1.00 44.47 228 ALA C C 1
ATOM 1709 O O . ALA A 1 228 ? 0.990 -2.187 0.655 1.00 51.03 228 ALA C O 1
ATOM 1711 N N . GLY A 1 229 ? 1.332 -3.651 2.309 1.00 46.26 229 GLY C N 1
ATOM 1712 C CA . GLY A 1 229 ? 1.272 -4.766 1.383 1.00 48.51 229 GLY C CA 1
ATOM 1713 C C . GLY A 1 229 ? -0.109 -4.996 0.794 1.00 58.05 229 GLY C C 1
ATOM 1714 O O . GLY A 1 229 ? -0.227 -5.447 -0.351 1.00 63.05 229 GLY C O 1
ATOM 1715 N N . ALA A 1 230 ? -1.166 -4.657 1.534 1.00 59.27 230 ALA C N 1
ATOM 1716 C CA . ALA A 1 230 ? -2.543 -4.866 1.069 1.00 59.73 230 ALA C CA 1
ATOM 1717 C C . ALA A 1 230 ? -2.895 -4.052 -0.190 1.00 57.57 230 ALA C C 1
ATOM 1718 O O . ALA A 1 230 ? -2.398 -2.939 -0.408 1.00 55.37 230 ALA C O 1
ATOM 1720 N N . ASN B 1 1 ? 34.869 -14.802 5.577 1.00 65.15 1 ASN B N 1
ATOM 1721 C CA . ASN B 1 1 ? 35.535 -13.706 6.275 1.00 65.67 1 ASN B CA 1
ATOM 1722 C C . ASN B 1 1 ? 35.540 -12.372 5.504 1.00 64.27 1 ASN B C 1
ATOM 1723 O O . ASN B 1 1 ? 36.390 -11.517 5.751 1.00 66.98 1 ASN B O 1
ATOM 1728 N N . ASN B 1 2 ? 34.613 -12.210 4.564 1.00 57.67 2 ASN B N 1
ATOM 1729 C CA . ASN B 1 2 ? 34.447 -10.973 3.809 1.00 55.63 2 ASN B CA 1
ATOM 1730 C C . ASN B 1 2 ? 33.203 -10.232 4.301 1.00 49.35 2 ASN B C 1
ATOM 1731 O O . ASN B 1 2 ? 32.324 -10.817 4.939 1.00 45.48 2 ASN B O 1
ATOM 1736 N N . MET B 1 3 ? 33.175 -8.913 4.093 1.00 46.52 3 MET B N 1
ATOM 1737 C CA . MET B 1 3 ? 31.989 -8.127 4.408 1.00 40.68 3 MET B CA 1
ATOM 1738 C C . MET B 1 3 ? 31.514 -7.367 3.179 1.00 40.71 3 MET B C 1
ATOM 1739 O O . MET B 1 3 ? 32.245 -6.533 2.636 1.00 43.48 3 MET B O 1
ATOM 1744 N N . PHE B 1 4 ? 30.259 -7.585 2.801 1.00 38.98 4 PHE B N 1
ATOM 1745 C CA . PHE B 1 4 ? 29.664 -6.887 1.676 1.00 38.03 4 PHE B CA 1
ATOM 1746 C C . PHE B 1 4 ? 28.828 -5.731 2.181 1.00 35.44 4 PHE B C 1
ATOM 1747 O O . PHE B 1 4 ? 28.236 -5.794 3.259 1.00 36.08 4 PHE B O 1
ATOM 1755 N N . LEU B 1 5 ? 28.746 -4.688 1.366 1.00 34.97 5 LEU B N 1
ATOM 1756 C CA . LEU B 1 5 ? 27.939 -3.513 1.675 1.00 36.18 5 LEU B CA 1
ATOM 1757 C C . LEU B 1 5 ? 27.101 -3.219 0.444 1.00 36.52 5 LEU B C 1
ATOM 1758 O O . LEU B 1 5 ? 27.630 -2.745 -0.565 1.00 39.23 5 LEU B O 1
ATOM 1763 N N . VAL B 1 6 ? 25.802 -3.488 0.531 1.00 34.71 6 VAL B N 1
ATOM 1764 C CA . VAL B 1 6 ? 24.889 -3.283 -0.587 1.00 35.23 6 VAL B CA 1
ATOM 1765 C C . VAL B 1 6 ? 24.475 -1.822 -0.615 1.00 34.18 6 VAL B C 1
ATOM 1766 O O . VAL B 1 6 ? 23.784 -1.341 0.278 1.00 35.32 6 VAL B O 1
ATOM 1770 N N . VAL B 1 7 ? 24.869 -1.126 -1.657 1.00 35.98 7 VAL B N 1
ATOM 1771 C CA . VAL B 1 7 ? 24.743 0.318 -1.688 1.00 39.35 7 VAL B CA 1
ATOM 1772 C C . VAL B 1 7 ? 23.907 0.713 -2.895 1.00 37.94 7 VAL B C 1
ATOM 1773 O O . VAL B 1 7 ? 23.768 -0.047 -3.858 1.00 38.19 7 VAL B O 1
ATOM 1777 N N . ALA B 1 8 ? 23.277 1.874 -2.792 1.00 35.62 8 ALA B N 1
ATOM 1778 C CA . ALA B 1 8 ? 22.452 2.452 -3.843 1.00 37.77 8 ALA B CA 1
ATOM 1779 C C . ALA B 1 8 ? 23.182 3.703 -4.307 1.00 42.55 8 ALA B C 1
ATOM 1780 O O . ALA B 1 8 ? 22.980 4.789 -3.765 1.00 45.30 8 ALA B O 1
ATOM 1782 N N . LEU B 1 9 ? 24.025 3.552 -5.323 1.00 44.83 9 LEU B N 1
ATOM 1783 C CA . LEU B 1 9 ? 24.914 4.624 -5.746 1.00 47.82 9 LEU B CA 1
ATOM 1784 C C . LEU B 1 9 ? 24.348 5.472 -6.888 1.00 47.91 9 LEU B C 1
ATOM 1785 O O . LEU B 1 9 ? 25.056 6.331 -7.415 1.00 49.27 9 LEU B O 1
ATOM 1790 N N . ASP B 1 10 ? 23.087 5.299 -7.239 1.00 48.94 10 ASP B N 1
ATOM 1791 C CA . ASP B 1 10 ? 22.457 6.221 -8.169 1.00 54.55 10 ASP B CA 1
ATOM 1792 C C . ASP B 1 10 ? 21.843 7.392 -7.408 1.00 54.45 10 ASP B C 1
ATOM 1793 O O . ASP B 1 10 ? 21.601 7.332 -6.201 1.00 53.41 10 ASP B O 1
ATOM 1798 N N . GLY B 1 11 ? 21.613 8.476 -8.128 1.00 54.24 11 GLY B N 1
ATOM 1799 C CA . GLY B 1 11 ? 20.896 9.592 -7.555 1.00 57.00 11 GLY B CA 1
ATOM 1800 C C . GLY B 1 11 ? 21.692 10.544 -6.693 1.00 59.55 11 GLY B C 1
ATOM 1801 O O . GLY B 1 11 ? 21.137 11.555 -6.242 1.00 62.86 11 GLY B O 1
ATOM 1802 N N . GLY B 1 12 ? 22.960 10.277 -6.433 1.00 56.62 12 GLY B N 1
ATOM 1803 C CA . GLY B 1 12 ? 23.758 11.176 -5.634 1.00 62.24 12 GLY B CA 1
ATOM 1804 C C . GLY B 1 12 ? 24.406 12.250 -6.482 1.00 63.14 12 GLY B C 1
ATOM 1805 O O . GLY B 1 12 ? 24.047 12.473 -7.637 1.00 60.26 12 GLY B O 1
ATOM 1806 N N . ARG B 1 13 ? 25.368 12.943 -5.866 1.00 62.32 13 ARG B N 1
ATOM 1807 C CA . ARG B 1 13 ? 26.232 13.922 -6.509 1.00 59.53 13 ARG B CA 1
ATOM 1808 C C . ARG B 1 13 ? 27.329 13.254 -7.326 1.00 65.29 13 ARG B C 1
ATOM 1809 O O . ARG B 1 13 ? 28.100 13.952 -7.996 1.00 71.30 13 ARG B O 1
ATOM 1817 N N . GLU B 1 14 ? 27.423 11.922 -7.248 1.00 62.84 14 GLU B N 1
ATOM 1818 C CA . GLU B 1 14 ? 28.366 11.029 -7.933 1.00 62.14 14 GLU B CA 1
ATOM 1819 C C . GLU B 1 14 ? 29.780 11.132 -7.364 1.00 58.14 14 GLU B C 1
ATOM 1820 O O . GLU B 1 14 ? 30.483 10.119 -7.286 1.00 58.91 14 GLU B O 1
ATOM 1826 N N . ALA B 1 15 ? 30.215 12.327 -6.949 1.00 56.38 15 ALA B N 1
ATOM 1827 C CA . ALA B 1 15 ? 31.468 12.404 -6.203 1.00 56.28 15 ALA B CA 1
ATOM 1828 C C . ALA B 1 15 ? 31.343 11.642 -4.888 1.00 57.30 15 ALA B C 1
ATOM 1829 O O . ALA B 1 15 ? 32.321 11.059 -4.398 1.00 55.19 15 ALA B O 1
ATOM 1831 N N . ASP B 1 16 ? 30.126 11.626 -4.323 1.00 56.57 16 ASP B N 1
ATOM 1832 C CA . ASP B 1 16 ? 29.819 10.856 -3.125 1.00 49.99 16 ASP B CA 1
ATOM 1833 C C . ASP B 1 16 ? 29.883 9.361 -3.403 1.00 50.96 16 ASP B C 1
ATOM 1834 O O . ASP B 1 16 ? 30.348 8.590 -2.559 1.00 51.05 16 ASP B O 1
ATOM 1839 N N . ALA B 1 17 ? 29.385 8.927 -4.568 1.00 49.52 17 ALA B N 1
ATOM 1840 C CA . ALA B 1 17 ? 29.458 7.515 -4.938 1.00 48.62 17 ALA B CA 1
ATOM 1841 C C . ALA B 1 17 ? 30.900 7.026 -5.049 1.00 52.04 17 ALA B C 1
ATOM 1842 O O . ALA B 1 17 ? 31.232 5.929 -4.571 1.00 55.65 17 ALA B O 1
ATOM 1844 N N . VAL B 1 18 ? 31.781 7.814 -5.678 1.00 52.85 18 VAL B N 1
ATOM 1845 C CA . VAL B 1 18 ? 33.183 7.409 -5.731 1.00 54.03 18 VAL B CA 1
ATOM 1846 C C . VAL B 1 18 ? 33.811 7.484 -4.340 1.00 52.52 18 VAL B C 1
ATOM 1847 O O . VAL B 1 18 ? 34.677 6.674 -3.999 1.00 53.54 18 VAL B O 1
ATOM 1851 N N . ALA B 1 19 ? 33.406 8.467 -3.524 1.00 50.68 19 ALA B N 1
ATOM 1852 C CA . ALA B 1 19 ? 33.903 8.532 -2.150 1.00 50.64 19 ALA B CA 1
ATOM 1853 C C . ALA B 1 19 ? 33.538 7.270 -1.379 1.00 51.02 19 ALA B C 1
ATOM 1854 O O . ALA B 1 19 ? 34.349 6.737 -0.605 1.00 50.43 19 ALA B O 1
ATOM 1856 N N . VAL B 1 20 ? 32.325 6.765 -1.612 1.00 50.02 20 VAL B N 1
ATOM 1857 C CA . VAL B 1 20 ? 31.880 5.520 -0.997 1.00 47.77 20 VAL B CA 1
ATOM 1858 C C . VAL B 1 20 ? 32.768 4.366 -1.436 1.00 50.11 20 VAL B C 1
ATOM 1859 O O . VAL B 1 20 ? 33.254 3.586 -0.604 1.00 48.82 20 VAL B O 1
ATOM 1863 N N . MET B 1 21 ? 33.022 4.258 -2.747 1.00 51.54 21 MET B N 1
ATOM 1864 C CA . MET B 1 21 ? 33.832 3.143 -3.249 1.00 50.92 21 MET B CA 1
ATOM 1865 C C . MET B 1 21 ? 35.269 3.212 -2.730 1.00 52.29 21 MET B C 1
ATOM 1866 O O . MET B 1 21 ? 35.857 2.187 -2.345 1.00 52.77 21 MET B O 1
ATOM 1871 N N . LYS B 1 22 ? 35.835 4.421 -2.686 1.00 51.89 22 LYS B N 1
ATOM 1872 C CA . LYS B 1 22 ? 37.169 4.627 -2.133 1.00 53.01 22 LYS B CA 1
ATOM 1873 C C . LYS B 1 22 ? 37.240 4.150 -0.690 1.00 52.85 22 LYS B C 1
ATOM 1874 O O . LYS B 1 22 ? 38.119 3.351 -0.332 1.00 52.45 22 LYS B O 1
ATOM 1880 N N . ALA B 1 23 ? 36.291 4.605 0.146 1.00 51.24 23 ALA B N 1
ATOM 1881 C CA . ALA B 1 23 ? 36.292 4.235 1.561 1.00 48.45 23 ALA B CA 1
ATOM 1882 C C . ALA B 1 23 ? 36.105 2.733 1.752 1.00 47.08 23 ALA B C 1
ATOM 1883 O O . ALA B 1 23 ? 36.725 2.123 2.635 1.00 47.72 23 ALA B O 1
ATOM 1885 N N . ALA B 1 24 ? 35.239 2.122 0.950 1.00 46.33 24 ALA B N 1
ATOM 1886 C CA . ALA B 1 24 ? 35.053 0.681 1.043 1.00 47.32 24 ALA B CA 1
ATOM 1887 C C . ALA B 1 24 ? 36.349 -0.051 0.727 1.00 49.32 24 ALA B C 1
ATOM 1888 O O . ALA B 1 24 ? 36.761 -0.949 1.468 1.00 49.80 24 ALA B O 1
ATOM 1890 N N . LYS B 1 25 ? 36.991 0.292 -0.393 1.00 52.44 25 LYS B N 1
ATOM 1891 C CA . LYS B 1 25 ? 38.281 -0.326 -0.694 1.00 55.80 25 LYS B CA 1
ATOM 1892 C C . LYS B 1 25 ? 39.239 -0.177 0.486 1.00 54.94 25 LYS B C 1
ATOM 1893 O O . LYS B 1 25 ? 39.851 -1.158 0.929 1.00 56.23 25 LYS B O 1
ATOM 1899 N N . GLU B 1 26 ? 39.339 1.039 1.040 1.00 52.30 26 GLU B N 1
ATOM 1900 C CA . GLU B 1 26 ? 40.252 1.271 2.158 1.00 49.52 26 GLU B CA 1
ATOM 1901 C C . GLU B 1 26 ? 39.940 0.365 3.337 1.00 49.39 26 GLU B C 1
ATOM 1902 O O . GLU B 1 26 ? 40.847 -0.128 4.010 1.00 51.16 26 GLU B O 1
ATOM 1908 N N . ARG B 1 27 ? 38.658 0.130 3.600 1.00 51.62 27 ARG B N 1
ATOM 1909 C CA . ARG B 1 27 ? 38.218 -0.518 4.826 1.00 48.17 27 ARG B CA 1
ATOM 1910 C C . ARG B 1 27 ? 37.986 -2.009 4.659 1.00 47.18 27 ARG B C 1
ATOM 1911 O O . ARG B 1 27 ? 37.520 -2.661 5.594 1.00 49.79 27 ARG B O 1
ATOM 1919 N N . GLY B 1 28 ? 38.344 -2.568 3.509 1.00 49.15 28 GLY B N 1
ATOM 1920 C CA . GLY B 1 28 ? 38.182 -3.990 3.262 1.00 47.70 28 GLY B CA 1
ATOM 1921 C C . GLY B 1 28 ? 36.759 -4.427 3.019 1.00 50.08 28 GLY B C 1
ATOM 1922 O O . GLY B 1 28 ? 36.396 -5.554 3.367 1.00 53.87 28 GLY B O 1
ATOM 1923 N N . ILE B 1 29 ? 35.948 -3.575 2.402 1.00 47.96 29 ILE B N 1
ATOM 1924 C CA . ILE B 1 29 ? 34.533 -3.836 2.205 1.00 45.79 29 ILE B CA 1
ATOM 1925 C C . ILE B 1 29 ? 34.260 -4.028 0.718 1.00 47.67 29 ILE B C 1
ATOM 1926 O O . ILE B 1 29 ? 34.586 -3.161 -0.104 1.00 46.62 29 ILE B O 1
ATOM 1931 N N . LYS B 1 30 ? 33.670 -5.170 0.376 1.00 46.42 30 LYS B N 1
ATOM 1932 C CA . LYS B 1 30 ? 33.224 -5.426 -0.982 1.00 47.94 30 LYS B CA 1
ATOM 1933 C C . LYS B 1 30 ? 31.875 -4.757 -1.205 1.00 45.49 30 LYS B C 1
ATOM 1934 O O . LYS B 1 30 ? 31.064 -4.630 -0.288 1.00 46.23 30 LYS B O 1
ATOM 1940 N N . ILE B 1 31 ? 31.658 -4.288 -2.426 1.00 47.29 31 ILE B N 1
ATOM 1941 C CA . ILE B 1 31 ? 30.522 -3.439 -2.771 1.00 42.46 31 ILE B CA 1
ATOM 1942 C C . ILE B 1 31 ? 29.582 -4.196 -3.694 1.00 41.30 31 ILE B C 1
ATOM 1943 O O . ILE B 1 31 ? 30.029 -4.823 -4.655 1.00 44.52 31 ILE B O 1
ATOM 1948 N N . ILE B 1 32 ? 28.286 -4.139 -3.410 1.00 38.51 32 ILE B N 1
ATOM 1949 C CA . ILE B 1 32 ? 27.263 -4.628 -4.329 1.00 39.19 32 ILE B CA 1
ATOM 1950 C C . ILE B 1 32 ? 26.338 -3.472 -4.661 1.00 39.82 32 ILE B C 1
ATOM 1951 O O . ILE B 1 32 ? 25.717 -2.880 -3.768 1.00 39.24 32 ILE B O 1
ATOM 1956 N N . LEU B 1 33 ? 26.219 -3.170 -5.943 1.00 40.77 33 LEU B N 1
ATOM 1957 C CA . LEU B 1 33 ? 25.411 -2.052 -6.381 1.00 38.31 33 LEU B CA 1
ATOM 1958 C C . LEU B 1 33 ? 23.963 -2.481 -6.547 1.00 40.21 33 LEU B C 1
ATOM 1959 O O . LEU B 1 33 ? 23.677 -3.453 -7.255 1.00 40.53 33 LEU B O 1
ATOM 1964 N N . TRP B 1 34 ? 23.060 -1.756 -5.888 1.00 36.63 34 TRP B N 1
ATOM 1965 C CA . TRP B 1 34 ? 21.628 -1.855 -6.150 1.00 39.61 34 TRP B CA 1
ATOM 1966 C C . TRP B 1 34 ? 21.238 -0.771 -7.161 1.00 41.12 34 TRP B C 1
ATOM 1967 O O . TRP B 1 34 ? 21.372 0.427 -6.876 1.00 41.14 34 TRP B O 1
ATOM 1978 N N . LEU B 1 35 ? 20.772 -1.193 -8.346 1.00 43.08 35 LEU B N 1
ATOM 1979 C CA . LEU B 1 35 ? 20.558 -0.290 -9.480 1.00 42.97 35 LEU B CA 1
ATOM 1980 C C . LEU B 1 35 ? 19.145 0.285 -9.496 1.00 45.98 35 LEU B C 1
ATOM 1981 O O . LEU B 1 35 ? 18.157 -0.430 -9.279 1.00 45.95 35 LEU B O 1
ATOM 1986 N N . ALA B 1 36 ? 19.056 1.578 -9.811 1.00 46.70 36 ALA B N 1
ATOM 1987 C CA . ALA B 1 36 ? 17.788 2.297 -9.874 1.00 51.14 36 ALA B CA 1
ATOM 1988 C C . ALA B 1 36 ? 17.496 2.828 -11.265 1.00 54.20 36 ALA B C 1
ATOM 1989 O O . ALA B 1 36 ? 16.630 3.698 -11.410 1.00 56.71 36 ALA B O 1
ATOM 1991 N N . GLY B 1 37 ? 18.280 2.434 -12.263 1.00 56.98 37 GLY B N 1
ATOM 1992 C CA . GLY B 1 37 ? 17.944 2.712 -13.644 1.00 56.93 37 GLY B CA 1
ATOM 1993 C C . GLY B 1 37 ? 18.996 3.417 -14.474 1.00 60.80 37 GLY B C 1
ATOM 1994 O O . GLY B 1 37 ? 19.008 3.259 -15.699 1.00 63.62 37 GLY B O 1
ATOM 1995 N N . ASP B 1 38 ? 19.899 4.169 -13.841 1.00 59.81 38 ASP B N 1
ATOM 1996 C CA . ASP B 1 38 ? 20.827 5.040 -14.569 1.00 61.20 38 ASP B CA 1
ATOM 1997 C C . ASP B 1 38 ? 22.019 4.220 -15.065 1.00 61.82 38 ASP B C 1
ATOM 1998 O O . ASP B 1 38 ? 22.973 3.969 -14.324 1.00 62.84 38 ASP B O 1
ATOM 2003 N N . VAL B 1 39 ? 21.985 3.824 -16.338 1.00 59.92 39 VAL B N 1
ATOM 2004 C CA . VAL B 1 39 ? 23.024 2.947 -16.875 1.00 61.46 39 VAL B CA 1
ATOM 2005 C C . VAL B 1 39 ? 24.316 3.719 -17.187 1.00 60.28 39 VAL B C 1
ATOM 2006 O O . VAL B 1 39 ? 25.419 3.147 -17.149 1.00 56.99 39 VAL B O 1
ATOM 2010 N N . GLU B 1 40 ? 24.220 5.018 -17.475 1.00 61.48 40 GLU B N 1
ATOM 2011 C CA . GLU B 1 40 ? 25.438 5.789 -17.688 1.00 62.38 40 GLU B CA 1
ATOM 2012 C C . GLU B 1 40 ? 26.227 5.923 -16.394 1.00 62.50 40 GLU B C 1
ATOM 2013 O O . GLU B 1 40 ? 27.460 5.767 -16.390 1.00 64.09 40 GLU B O 1
ATOM 2019 N N . ARG B 1 41 ? 25.542 6.218 -15.283 1.00 59.80 41 ARG B N 1
ATOM 2020 C CA . ARG B 1 41 ? 26.246 6.270 -14.008 1.00 59.71 41 ARG B CA 1
ATOM 2021 C C . ARG B 1 41 ? 26.822 4.915 -13.643 1.00 54.92 41 ARG B C 1
ATOM 2022 O O . ARG B 1 41 ? 27.905 4.841 -13.058 1.00 57.20 41 ARG B O 1
ATOM 2030 N N . LEU B 1 42 ? 26.114 3.832 -13.966 1.00 52.33 42 LEU B N 1
ATOM 2031 C CA . LEU B 1 42 ? 26.680 2.508 -13.737 1.00 53.11 42 LEU B CA 1
ATOM 2032 C C . LEU B 1 42 ? 28.014 2.363 -14.453 1.00 55.72 42 LEU B C 1
ATOM 2033 O O . LEU B 1 42 ? 29.002 1.887 -13.870 1.00 54.44 42 LEU B O 1
ATOM 2038 N N . LYS B 1 43 ? 28.063 2.789 -15.721 1.00 57.61 43 LYS B N 1
ATOM 2039 C CA . LYS B 1 43 ? 29.302 2.710 -16.492 1.00 56.33 43 LYS B CA 1
ATOM 2040 C C . LYS B 1 43 ? 30.424 3.505 -15.834 1.00 56.36 43 LYS B C 1
ATOM 2041 O O . LYS B 1 43 ? 31.556 3.017 -15.708 1.00 58.79 43 LYS B O 1
ATOM 2047 N N . ARG B 1 44 ? 30.127 4.731 -15.397 1.00 57.01 44 ARG B N 1
ATOM 2048 C CA . ARG B 1 44 ? 31.160 5.549 -14.748 1.00 59.20 44 ARG B CA 1
ATOM 2049 C C . ARG B 1 44 ? 31.641 4.936 -13.438 1.00 59.41 44 ARG B C 1
ATOM 2050 O O . ARG B 1 44 ? 32.831 5.013 -13.109 1.00 62.60 44 ARG B O 1
ATOM 2058 N N . LEU B 1 45 ? 30.729 4.346 -12.665 1.00 57.57 45 LEU B N 1
ATOM 2059 C CA . LEU B 1 45 ? 31.109 3.714 -11.406 1.00 55.10 45 LEU B CA 1
ATOM 2060 C C . LEU B 1 45 ? 32.028 2.530 -11.650 1.00 52.49 45 LEU B C 1
ATOM 2061 O O . LEU B 1 45 ? 33.011 2.349 -10.931 1.00 55.28 45 LEU B O 1
ATOM 2066 N N . PHE B 1 46 ? 31.725 1.714 -12.661 1.00 54.85 46 PHE B N 1
ATOM 2067 C CA . PHE B 1 46 ? 32.630 0.629 -13.033 1.00 56.37 46 PHE B CA 1
ATOM 2068 C C . PHE B 1 46 ? 34.010 1.173 -13.398 1.00 57.01 46 PHE B C 1
ATOM 2069 O O . PHE B 1 46 ? 35.036 0.677 -12.919 1.00 55.65 46 PHE B O 1
ATOM 2077 N N . GLU B 1 47 ? 34.047 2.228 -14.216 1.00 57.07 47 GLU B N 1
ATOM 2078 C CA . GLU B 1 47 ? 35.320 2.816 -14.621 1.00 62.28 47 GLU B CA 1
ATOM 2079 C C . GLU B 1 47 ? 36.137 3.286 -13.414 1.00 66.62 47 GLU B C 1
ATOM 2080 O O . GLU B 1 47 ? 37.315 2.916 -13.252 1.00 68.34 47 GLU B O 1
ATOM 2086 N N . LYS B 1 48 ? 35.540 4.107 -12.555 1.00 66.47 48 LYS B N 1
ATOM 2087 C CA . LYS B 1 48 ? 36.345 4.620 -11.454 1.00 68.18 48 LYS B CA 1
ATOM 2088 C C . LYS B 1 48 ? 36.658 3.555 -10.412 1.00 65.71 48 LYS B C 1
ATOM 2089 O O . LYS B 1 48 ? 37.696 3.641 -9.741 1.00 66.40 48 LYS B O 1
ATOM 2095 N N . ALA B 1 49 ? 35.800 2.544 -10.262 1.00 66.06 49 ALA B N 1
ATOM 2096 C CA . ALA B 1 49 ? 36.135 1.438 -9.375 1.00 66.99 49 ALA B CA 1
ATOM 2097 C C . ALA B 1 49 ? 37.313 0.652 -9.915 1.00 68.63 49 ALA B C 1
ATOM 2098 O O . ALA B 1 49 ? 38.077 0.092 -9.131 1.00 69.98 49 ALA B O 1
ATOM 2100 N N . LYS B 1 50 ? 37.453 0.569 -11.242 1.00 67.89 50 LYS B N 1
ATOM 2101 C CA . LYS B 1 50 ? 38.684 0.044 -11.821 1.00 69.14 50 LYS B CA 1
ATOM 2102 C C . LYS B 1 50 ? 39.878 0.901 -11.417 1.00 68.65 50 LYS B C 1
ATOM 2103 O O . LYS B 1 50 ? 40.873 0.387 -10.886 1.00 66.35 50 LYS B O 1
ATOM 2109 N N . GLU B 1 51 ? 39.780 2.219 -11.656 1.00 70.06 51 GLU B N 1
ATOM 2110 C CA . GLU B 1 51 ? 40.875 3.141 -11.315 1.00 71.71 51 GLU B CA 1
ATOM 2111 C C . GLU B 1 51 ? 41.323 3.007 -9.864 1.00 70.59 51 GLU B C 1
ATOM 2112 O O . GLU B 1 51 ? 42.524 3.021 -9.571 1.00 75.75 51 GLU B O 1
ATOM 2118 N N . LEU B 1 52 ? 40.373 2.950 -8.938 1.00 70.73 52 LEU B N 1
ATOM 2119 C CA . LEU B 1 52 ? 40.681 2.920 -7.519 1.00 70.86 52 LEU B CA 1
ATOM 2120 C C . LEU B 1 52 ? 41.130 1.538 -7.067 1.00 67.85 52 LEU B C 1
ATOM 2121 O O . LEU B 1 52 ? 41.696 1.400 -5.978 1.00 66.39 52 LEU B O 1
ATOM 2126 N N . GLY B 1 53 ? 40.833 0.513 -7.859 1.00 70.59 53 GLY B N 1
ATOM 2127 C CA . GLY B 1 53 ? 40.991 -0.866 -7.467 1.00 71.22 53 GLY B CA 1
ATOM 2128 C C . GLY B 1 53 ? 39.796 -1.443 -6.734 1.00 72.25 53 GLY B C 1
ATOM 2129 O O . GLY B 1 53 ? 39.814 -2.634 -6.393 1.00 74.67 53 GLY B O 1
ATOM 2130 N N . THR B 1 54 ? 38.740 -0.656 -6.525 1.00 70.07 54 THR B N 1
ATOM 2131 C CA . THR B 1 54 ? 37.609 -1.111 -5.724 1.00 71.50 54 THR B CA 1
ATOM 2132 C C . THR B 1 54 ? 36.935 -2.331 -6.349 1.00 70.63 54 THR B C 1
ATOM 2133 O O . THR B 1 54 ? 36.714 -2.390 -7.567 1.00 70.63 54 THR B O 1
ATOM 2137 N N . ASP B 1 55 ? 36.595 -3.305 -5.497 1.00 67.48 55 ASP B N 1
ATOM 2138 C CA . ASP B 1 55 ? 35.920 -4.520 -5.941 1.00 65.19 55 ASP B CA 1
ATOM 2139 C C . ASP B 1 55 ? 34.424 -4.260 -5.940 1.00 60.18 55 ASP B C 1
ATOM 2140 O O . ASP B 1 55 ? 33.795 -4.221 -4.873 1.00 57.52 55 ASP B O 1
ATOM 2145 N N . ILE B 1 56 ? 33.855 -4.088 -7.131 1.00 56.10 56 ILE B N 1
ATOM 2146 C CA . ILE B 1 56 ? 32.409 -4.163 -7.283 1.00 51.81 56 ILE B CA 1
ATOM 2147 C C . ILE B 1 56 ? 32.072 -5.639 -7.445 1.00 49.45 56 ILE B C 1
ATOM 2148 O O . ILE B 1 56 ? 32.185 -6.208 -8.530 1.00 48.62 56 ILE B O 1
ATOM 2153 N N . ALA B 1 57 ? 31.718 -6.276 -6.338 1.00 46.89 57 ALA B N 1
ATOM 2154 C CA . ALA B 1 57 ? 31.465 -7.702 -6.384 1.00 45.63 57 ALA B CA 1
ATOM 2155 C C . ALA B 1 57 ? 30.237 -8.032 -7.230 1.00 44.79 57 ALA B C 1
ATOM 2156 O O . ALA B 1 57 ? 30.188 -9.089 -7.867 1.00 43.08 57 ALA B O 1
ATOM 2158 N N . GLY B 1 58 ? 29.246 -7.150 -7.257 1.00 43.34 58 GLY B N 1
ATOM 2159 C CA . GLY B 1 58 ? 28.001 -7.489 -7.915 1.00 42.54 58 GLY B CA 1
ATOM 2160 C C . GLY B 1 58 ? 27.132 -6.272 -8.129 1.00 42.29 58 GLY B C 1
ATOM 2161 O O . GLY B 1 58 ? 27.413 -5.179 -7.633 1.00 45.08 58 GLY B O 1
ATOM 2162 N N . ILE B 1 59 ? 26.084 -6.479 -8.914 1.00 39.89 59 ILE B N 1
ATOM 2163 C CA . ILE B 1 59 ? 25.081 -5.461 -9.187 1.00 41.52 59 ILE B CA 1
ATOM 2164 C C . ILE B 1 59 ? 23.715 -6.137 -9.118 1.00 43.43 59 ILE B C 1
ATOM 2165 O O . ILE B 1 59 ? 23.585 -7.328 -9.412 1.00 41.32 59 ILE B O 1
ATOM 2170 N N . ILE B 1 60 ? 22.696 -5.371 -8.720 1.00 42.04 60 ILE B N 1
ATOM 2171 C CA . ILE B 1 60 ? 21.345 -5.892 -8.517 1.00 41.29 60 ILE B CA 1
ATOM 2172 C C . ILE B 1 60 ? 20.404 -5.205 -9.484 1.00 43.08 60 ILE B C 1
ATOM 2173 O O . ILE B 1 60 ? 20.266 -3.976 -9.456 1.00 43.39 60 ILE B O 1
ATOM 2178 N N . LEU B 1 61 ? 19.729 -6.002 -10.306 1.00 44.99 61 LEU B N 1
ATOM 2179 C CA . LEU B 1 61 ? 18.597 -5.539 -11.093 1.00 48.15 61 LEU B CA 1
ATOM 2180 C C . LEU B 1 61 ? 17.323 -5.848 -10.318 1.00 49.80 61 LEU B C 1
ATOM 2181 O O . LEU B 1 61 ? 17.003 -7.019 -10.075 1.00 48.47 61 LEU B O 1
ATOM 2186 N N . ASP B 1 62 ? 16.607 -4.804 -9.925 1.00 51.23 62 ASP B N 1
ATOM 2187 C CA . ASP B 1 62 ? 15.451 -4.942 -9.044 1.00 52.02 62 ASP B CA 1
ATOM 2188 C C . ASP B 1 62 ? 14.241 -4.390 -9.794 1.00 52.20 62 ASP B C 1
ATOM 2189 O O . ASP B 1 62 ? 14.068 -3.171 -9.895 1.00 49.53 62 ASP B O 1
ATOM 2194 N N . GLY B 1 63 ? 13.377 -5.275 -10.271 1.00 55.53 63 GLY B N 1
ATOM 2195 C CA . GLY B 1 63 ? 12.251 -4.828 -11.077 1.00 57.47 63 GLY B CA 1
ATOM 2196 C C . GLY B 1 63 ? 12.582 -4.195 -12.417 1.00 59.26 63 GLY B C 1
ATOM 2197 O O . GLY B 1 63 ? 11.944 -3.209 -12.803 1.00 60.77 63 GLY B O 1
ATOM 2198 N N . ALA B 1 64 ? 13.586 -4.716 -13.127 1.00 60.16 64 ALA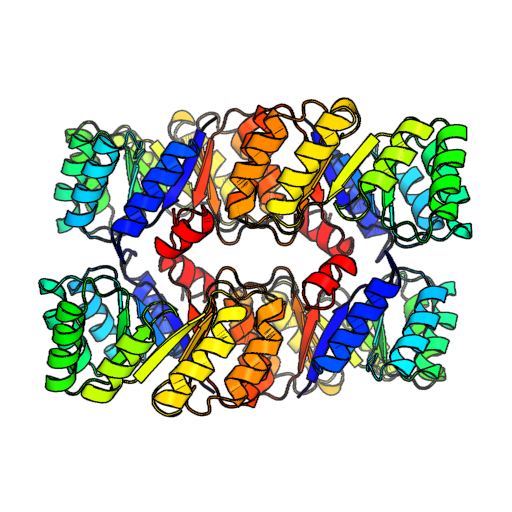 B N 1
ATOM 2199 C CA . ALA B 1 64 ? 13.924 -4.127 -14.422 1.00 62.98 64 ALA B CA 1
ATOM 2200 C C . ALA B 1 64 ? 13.060 -4.732 -15.528 1.00 62.61 64 ALA B C 1
ATOM 2201 O O . ALA B 1 64 ? 12.778 -5.933 -15.503 1.00 63.69 64 ALA B O 1
ATOM 2203 N N . PRO B 1 65 ? 12.602 -3.928 -16.486 1.00 65.12 65 PRO B N 1
ATOM 2204 C CA . PRO B 1 65 ? 11.879 -4.469 -17.644 1.00 63.17 65 PRO B CA 1
ATOM 2205 C C . PRO B 1 65 ? 12.847 -4.988 -18.708 1.00 62.46 65 PRO B C 1
ATOM 2206 O O . PRO B 1 65 ? 14.065 -4.790 -18.648 1.00 58.68 65 PRO B O 1
ATOM 2210 N N . LEU B 1 66 ? 12.263 -5.676 -19.694 1.00 61.69 66 LEU B N 1
ATOM 2211 C CA . LEU B 1 66 ? 13.039 -6.414 -20.685 1.00 61.39 66 LEU B CA 1
ATOM 2212 C C . LEU B 1 66 ? 14.062 -5.538 -21.399 1.00 60.30 66 LEU B C 1
ATOM 2213 O O . LEU B 1 66 ? 15.183 -5.982 -21.674 1.00 60.92 66 LEU B O 1
ATOM 2218 N N . GLU B 1 67 ? 13.708 -4.292 -21.698 1.00 60.66 67 GLU B N 1
ATOM 2219 C CA . GLU B 1 67 ? 14.632 -3.453 -22.444 1.00 60.15 67 GLU B CA 1
ATOM 2220 C C . GLU B 1 67 ? 15.858 -3.034 -21.637 1.00 61.65 67 GLU B C 1
ATOM 2221 O O . GLU B 1 67 ? 16.866 -2.636 -22.235 1.00 61.49 67 GLU B O 1
ATOM 2227 N N . LYS B 1 68 ? 15.827 -3.138 -20.308 1.00 61.12 68 LYS B N 1
ATOM 2228 C CA . LYS B 1 68 ? 16.973 -2.700 -19.513 1.00 56.73 68 LYS B CA 1
ATOM 2229 C C . LYS B 1 68 ? 17.948 -3.820 -19.176 1.00 54.37 68 LYS B C 1
ATOM 2230 O O . LYS B 1 68 ? 19.081 -3.529 -18.770 1.00 55.43 68 LYS B O 1
ATOM 2236 N N . LEU B 1 69 ? 17.563 -5.078 -19.391 1.00 54.77 69 LEU B N 1
ATOM 2237 C CA . LEU B 1 69 ? 18.373 -6.209 -18.944 1.00 56.92 69 LEU B CA 1
ATOM 2238 C C . LEU B 1 69 ? 19.721 -6.240 -19.654 1.00 53.46 69 LEU B C 1
ATOM 2239 O O . LEU B 1 69 ? 20.774 -6.218 -19.011 1.00 50.85 69 LEU B O 1
ATOM 2244 N N . ARG B 1 70 ? 19.701 -6.262 -20.988 1.00 57.33 70 ARG B N 1
ATOM 2245 C CA . ARG B 1 70 ? 20.927 -6.484 -21.758 1.00 55.54 70 ARG B CA 1
ATOM 2246 C C . ARG B 1 70 ? 22.016 -5.432 -21.563 1.00 50.30 70 ARG B C 1
ATOM 2247 O O . ARG B 1 70 ? 23.184 -5.827 -21.448 1.00 50.05 70 ARG B O 1
ATOM 2255 N N . PRO B 1 71 ? 21.746 -4.122 -21.565 1.00 50.13 71 PRO B N 1
ATOM 2256 C CA . PRO B 1 71 ? 22.862 -3.171 -21.374 1.00 47.56 71 PRO B CA 1
ATOM 2257 C C . PRO B 1 71 ? 23.572 -3.335 -20.045 1.00 53.88 71 PRO B C 1
ATOM 2258 O O . PRO B 1 71 ? 24.817 -3.308 -19.982 1.00 57.80 71 PRO B O 1
ATOM 2262 N N . VAL B 1 72 ? 22.793 -3.563 -18.982 1.00 54.90 72 VAL B N 1
ATOM 2263 C CA . VAL B 1 72 ? 23.337 -3.763 -17.642 1.00 50.06 72 VAL B CA 1
ATOM 2264 C C . VAL B 1 72 ? 24.196 -5.021 -17.608 1.00 48.99 72 VAL B C 1
ATOM 2265 O O . VAL B 1 72 ? 25.296 -5.031 -17.049 1.00 53.28 72 VAL B O 1
ATOM 2269 N N . ILE B 1 73 ? 23.682 -6.116 -18.163 1.00 49.43 73 ILE B N 1
ATOM 2270 C CA . ILE B 1 73 ? 24.438 -7.363 -18.187 1.00 47.34 73 ILE B CA 1
ATOM 2271 C C . ILE B 1 73 ? 25.707 -7.195 -19.003 1.00 50.36 73 ILE B C 1
ATOM 2272 O O . ILE B 1 73 ? 26.744 -7.793 -18.693 1.00 54.28 73 ILE B O 1
ATOM 2277 N N . LYS B 1 74 ? 25.651 -6.397 -20.068 1.00 51.52 74 LYS B N 1
ATOM 2278 C CA . LYS B 1 74 ? 26.872 -6.135 -20.816 1.00 55.38 74 LYS B CA 1
ATOM 2279 C C . LYS B 1 74 ? 27.920 -5.491 -19.918 1.00 57.42 74 LYS B C 1
ATOM 2280 O O . LYS B 1 74 ? 29.098 -5.881 -19.928 1.00 53.04 74 LYS B O 1
ATOM 2286 N N . LEU B 1 75 ? 27.496 -4.509 -19.121 1.00 56.41 75 LEU B N 1
ATOM 2287 C CA . LEU B 1 75 ? 28.426 -3.844 -18.220 1.00 52.56 75 LEU B CA 1
ATOM 2288 C C . LEU B 1 75 ? 29.000 -4.826 -17.201 1.00 52.78 75 LEU B C 1
ATOM 2289 O O . LEU B 1 75 ? 30.217 -4.841 -16.943 1.00 54.04 75 LEU B O 1
ATOM 2294 N N . ALA B 1 76 ? 28.139 -5.683 -16.647 1.00 52.40 76 ALA B N 1
ATOM 2295 C CA . ALA B 1 76 ? 28.580 -6.679 -15.667 1.00 54.27 76 ALA B CA 1
ATOM 2296 C C . ALA B 1 76 ? 29.626 -7.618 -16.259 1.00 52.74 76 ALA B C 1
ATOM 2297 O O . ALA B 1 76 ? 30.617 -7.953 -15.606 1.00 51.37 76 ALA B O 1
ATOM 2299 N N . ALA B 1 77 ? 29.380 -8.109 -17.474 1.00 56.45 77 ALA B N 1
ATOM 2300 C CA . ALA B 1 77 ? 30.358 -8.962 -18.147 1.00 55.24 77 ALA B CA 1
ATOM 2301 C C . ALA B 1 77 ? 31.658 -8.216 -18.424 1.00 52.34 77 ALA B C 1
ATOM 2302 O O . ALA B 1 77 ? 32.744 -8.737 -18.154 1.00 54.34 77 ALA B O 1
ATOM 2304 N N . GLU B 1 78 ? 31.564 -6.978 -18.919 1.00 55.01 78 GLU B N 1
ATOM 2305 C CA . GLU B 1 78 ? 32.757 -6.206 -19.267 1.00 56.47 78 GLU B CA 1
ATOM 2306 C C . GLU B 1 78 ? 33.664 -5.987 -18.059 1.00 54.06 78 GLU B C 1
ATOM 2307 O O . GLU B 1 78 ? 34.891 -5.928 -18.208 1.00 51.82 78 GLU B O 1
ATOM 2313 N N . PHE B 1 79 ? 33.082 -5.801 -16.865 1.00 54.14 79 PHE B N 1
ATOM 2314 C CA . PHE B 1 79 ? 33.877 -5.497 -15.673 1.00 54.03 79 PHE B CA 1
ATOM 2315 C C . PHE B 1 79 ? 33.949 -6.629 -14.652 1.00 52.88 79 PHE B C 1
ATOM 2316 O O . PHE B 1 79 ? 34.610 -6.469 -13.617 1.00 52.39 79 PHE B O 1
ATOM 2324 N N . GLY B 1 80 ? 33.309 -7.763 -14.912 1.00 51.12 80 GLY B N 1
ATOM 2325 C CA . GLY B 1 80 ? 33.459 -8.936 -14.071 1.00 49.27 80 GLY B CA 1
ATOM 2326 C C . GLY B 1 80 ? 32.721 -8.892 -12.751 1.00 56.12 80 GLY B C 1
ATOM 2327 O O . GLY B 1 80 ? 33.265 -9.323 -11.729 1.00 59.64 80 GLY B O 1
ATOM 2328 N N . ALA B 1 81 ? 31.477 -8.421 -12.747 1.00 52.51 81 ALA B N 1
ATOM 2329 C CA . ALA B 1 81 ? 30.664 -8.336 -11.545 1.00 49.25 81 ALA B CA 1
ATOM 2330 C C . ALA B 1 81 ? 29.560 -9.381 -11.625 1.00 49.19 81 ALA B C 1
ATOM 2331 O O . ALA B 1 81 ? 29.000 -9.611 -12.701 1.00 52.04 81 ALA B O 1
ATOM 2333 N N . ALA B 1 82 ? 29.229 -9.993 -10.486 1.00 45.92 82 ALA B N 1
ATOM 2334 C CA . ALA B 1 82 ? 28.124 -10.944 -10.442 1.00 46.04 82 ALA B CA 1
ATOM 2335 C C . ALA B 1 82 ? 26.793 -10.219 -10.572 1.00 46.51 82 ALA B C 1
ATOM 2336 O O . ALA B 1 82 ? 26.660 -9.042 -10.224 1.00 45.71 82 ALA B O 1
ATOM 2338 N N . LEU B 1 83 ? 25.811 -10.922 -11.131 1.00 48.24 83 LEU B N 1
ATOM 2339 C CA . LEU B 1 83 ? 24.481 -10.367 -11.352 1.00 46.67 83 LEU B CA 1
ATOM 2340 C C . LEU B 1 83 ? 23.498 -10.958 -10.343 1.00 45.68 83 LEU B C 1
ATOM 2341 O O . LEU B 1 83 ? 23.402 -12.184 -10.189 1.00 44.09 83 LEU B O 1
ATOM 2346 N N . PHE B 1 84 ? 22.826 -10.073 -9.611 1.00 45.88 84 PHE B N 1
ATOM 2347 C CA . PHE B 1 84 ? 21.719 -10.413 -8.732 1.00 46.16 84 PHE B CA 1
ATOM 2348 C C . PHE B 1 84 ? 20.445 -9.946 -9.416 1.00 46.10 84 PHE B C 1
ATOM 2349 O O . PHE B 1 84 ? 20.351 -8.786 -9.841 1.00 44.28 84 PHE B O 1
ATOM 2357 N N . LEU B 1 85 ? 19.470 -10.839 -9.507 1.00 47.30 85 LEU B N 1
ATOM 2358 C CA . LEU B 1 85 ? 18.191 -10.545 -10.122 1.00 47.25 85 LEU B CA 1
ATOM 2359 C C . LEU B 1 85 ? 17.108 -10.633 -9.066 1.00 47.94 85 LEU B C 1
ATOM 2360 O O . LEU B 1 85 ? 17.057 -11.612 -8.319 1.00 50.12 85 LEU B O 1
ATOM 2365 N N . ALA B 1 86 ? 16.261 -9.610 -8.990 1.00 48.30 86 ALA B N 1
ATOM 2366 C CA . ALA B 1 86 ? 15.180 -9.588 -8.018 1.00 47.92 86 ALA B CA 1
ATOM 2367 C C . ALA B 1 86 ? 13.934 -8.973 -8.632 1.00 52.96 86 ALA B C 1
ATOM 2368 O O . ALA B 1 86 ? 14.012 -8.128 -9.533 1.00 51.30 86 ALA B O 1
ATOM 2370 N N . ASN B 1 87 ? 12.781 -9.404 -8.114 1.00 53.95 87 ASN B N 1
ATOM 2371 C CA . ASN B 1 87 ? 11.496 -8.829 -8.480 1.00 52.74 87 ASN B CA 1
ATOM 2372 C C . ASN B 1 87 ? 11.334 -8.741 -9.989 1.00 59.48 87 ASN B C 1
ATOM 2373 O O . ASN B 1 87 ? 10.913 -7.714 -10.525 1.00 61.65 87 ASN B O 1
ATOM 2378 N N . MET B 1 88 ? 11.719 -9.804 -10.689 1.00 60.37 88 MET B N 1
ATOM 2379 C CA . MET B 1 88 ? 11.549 -9.814 -12.132 1.00 61.71 88 MET B CA 1
ATOM 2380 C C . MET B 1 88 ? 10.059 -9.756 -12.465 1.00 67.74 88 MET B C 1
ATOM 2381 O O . MET B 1 88 ? 9.241 -10.355 -11.751 1.00 66.71 88 MET B O 1
ATOM 2386 N N . PRO B 1 89 ? 9.663 -9.018 -13.511 1.00 70.46 89 PRO B N 1
ATOM 2387 C CA . PRO B 1 89 ? 8.218 -8.843 -13.769 1.00 69.46 89 PRO B CA 1
ATOM 2388 C C . PRO B 1 89 ? 7.463 -10.155 -13.951 1.00 70.42 89 PRO B C 1
ATOM 2389 O O . PRO B 1 89 ? 6.404 -10.338 -13.340 1.00 69.63 89 PRO B O 1
ATOM 2393 N N . ASP B 1 90 ? 7.961 -11.066 -14.787 1.00 72.20 90 ASP B N 1
ATOM 2394 C CA . ASP B 1 90 ? 7.374 -12.395 -14.939 1.00 72.34 90 ASP B CA 1
ATOM 2395 C C . ASP B 1 90 ? 8.484 -13.405 -15.174 1.00 73.57 90 ASP B C 1
ATOM 2396 O O . ASP B 1 90 ? 9.650 -13.049 -15.388 1.00 73.42 90 ASP B O 1
ATOM 2401 N N . ALA B 1 91 ? 8.108 -14.683 -15.092 1.00 76.35 91 ALA B N 1
ATOM 2402 C CA . ALA B 1 91 ? 9.060 -15.773 -15.284 1.00 75.60 91 ALA B CA 1
ATOM 2403 C C . ALA B 1 91 ? 9.694 -15.732 -16.668 1.00 73.58 91 ALA B C 1
ATOM 2404 O O . ALA B 1 91 ? 10.795 -16.262 -16.853 1.00 71.19 91 ALA B O 1
ATOM 2406 N N . ALA B 1 92 ? 9.012 -15.140 -17.654 1.00 74.88 92 ALA B N 1
ATOM 2407 C CA . ALA B 1 92 ? 9.590 -15.073 -18.992 1.00 75.00 92 ALA B CA 1
ATOM 2408 C C . ALA B 1 92 ? 10.701 -14.033 -19.042 1.00 72.29 92 ALA B C 1
ATOM 2409 O O . ALA B 1 92 ? 11.783 -14.301 -19.574 1.00 70.98 92 ALA B O 1
ATOM 2411 N N . THR B 1 93 ? 10.461 -12.846 -18.470 1.00 70.59 93 THR B N 1
ATOM 2412 C CA . THR B 1 93 ? 11.522 -11.845 -18.362 1.00 72.90 93 THR B CA 1
ATOM 2413 C C . THR B 1 93 ? 12.677 -12.369 -17.509 1.00 71.25 93 THR B C 1
ATOM 2414 O O . THR B 1 93 ? 13.855 -12.156 -17.835 1.00 69.74 93 THR B O 1
ATOM 2418 N N . ALA B 1 94 ? 12.349 -13.066 -16.416 1.00 68.92 94 ALA B N 1
ATOM 2419 C CA . ALA B 1 94 ? 13.373 -13.689 -15.590 1.00 70.35 94 ALA B CA 1
ATOM 2420 C C . ALA B 1 94 ? 14.212 -14.655 -16.414 1.00 69.02 94 ALA B C 1
ATOM 2421 O O . ALA B 1 94 ? 15.450 -14.625 -16.363 1.00 68.33 94 ALA B O 1
ATOM 2423 N N . GLU B 1 95 ? 13.538 -15.463 -17.228 1.00 70.64 95 GLU B N 1
ATOM 2424 C CA . GLU B 1 95 ? 14.251 -16.450 -18.078 1.00 72.32 95 GLU B CA 1
ATOM 2425 C C . GLU B 1 95 ? 15.148 -15.693 -19.052 1.00 69.23 95 GLU B C 1
ATOM 2426 O O . GLU B 1 95 ? 16.290 -16.123 -19.258 1.00 67.58 95 GLU B O 1
ATOM 2432 N N . GLU B 1 96 ? 14.631 -14.611 -19.629 1.00 66.88 96 GLU B N 1
ATOM 2433 C CA . GLU B 1 96 ? 15.427 -13.880 -20.600 1.00 69.47 96 GLU B CA 1
ATOM 2434 C C . GLU B 1 96 ? 16.691 -13.337 -19.951 1.00 67.53 96 GLU B C 1
ATOM 2435 O O . GLU B 1 96 ? 17.793 -13.468 -20.504 1.00 63.97 96 GLU B O 1
ATOM 2441 N N . ALA B 1 97 ? 16.552 -12.771 -18.751 1.00 66.17 97 ALA B N 1
ATOM 2442 C CA . ALA B 1 97 ? 17.700 -12.205 -18.047 1.00 65.35 97 ALA B CA 1
ATOM 2443 C C . ALA B 1 97 ? 18.732 -13.276 -17.709 1.00 64.69 97 ALA B C 1
ATOM 2444 O O . ALA B 1 97 ? 19.938 -13.085 -17.924 1.00 61.23 97 ALA B O 1
ATOM 2446 N N . ILE B 1 98 ? 18.275 -14.420 -17.185 1.00 65.25 98 ILE B N 1
ATOM 2447 C CA . ILE B 1 98 ? 19.213 -15.495 -16.865 1.00 65.90 98 ILE B CA 1
ATOM 2448 C C . ILE B 1 98 ? 19.902 -15.989 -18.126 1.00 65.19 98 ILE B C 1
ATOM 2449 O O . ILE B 1 98 ? 21.111 -16.251 -18.125 1.00 66.01 98 ILE B O 1
ATOM 2454 N N . LYS B 1 99 ? 19.133 -16.161 -19.207 1.00 66.20 99 LYS B N 1
ATOM 2455 C CA . LYS B 1 99 ? 19.664 -16.684 -20.461 1.00 67.70 99 LYS B CA 1
ATOM 2456 C C . LYS B 1 99 ? 20.759 -15.770 -21.013 1.00 66.25 99 LYS B C 1
ATOM 2457 O O . LYS B 1 99 ? 21.871 -16.222 -21.325 1.00 60.13 99 LYS B O 1
ATOM 2463 N N . ILE B 1 100 ? 20.467 -14.467 -21.097 1.00 65.59 100 ILE B N 1
ATOM 2464 C CA . ILE B 1 100 ? 21.449 -13.506 -21.592 1.00 64.65 100 ILE B CA 1
ATOM 2465 C C . ILE B 1 100 ? 22.674 -13.491 -20.695 1.00 65.62 100 ILE B C 1
ATOM 2466 O O . ILE B 1 100 ? 23.813 -13.445 -21.177 1.00 67.70 100 ILE B O 1
ATOM 2471 N N . ALA B 1 101 ? 22.461 -13.519 -19.374 1.00 66.58 101 ALA B N 1
ATOM 2472 C CA . ALA B 1 101 ? 23.573 -13.453 -18.433 1.00 64.93 101 ALA B CA 1
ATOM 2473 C C . ALA B 1 101 ? 24.478 -14.670 -18.553 1.00 64.78 101 ALA B C 1
ATOM 2474 O O . ALA B 1 101 ? 25.703 -14.560 -18.405 1.00 64.51 101 ALA B O 1
ATOM 2476 N N . LYS B 1 102 ? 23.895 -15.844 -18.802 1.00 65.14 102 LYS B N 1
ATOM 2477 C CA . LYS B 1 102 ? 24.716 -17.037 -18.977 1.00 67.96 102 LYS B CA 1
ATOM 2478 C C . LYS B 1 102 ? 25.467 -17.014 -20.311 1.00 68.33 102 LYS B C 1
ATOM 2479 O O . LYS B 1 102 ? 26.644 -17.399 -20.372 1.00 65.93 102 LYS B O 1
ATOM 2485 N N . GLU B 1 103 ? 24.817 -16.526 -21.379 1.00 67.07 103 GLU B N 1
ATOM 2486 C CA . GLU B 1 103 ? 25.498 -16.318 -22.658 1.00 68.64 103 GLU B CA 1
ATOM 2487 C C . GLU B 1 103 ? 26.695 -15.384 -22.532 1.00 71.23 103 GLU B C 1
ATOM 2488 O O . GLU B 1 103 ? 27.614 -15.451 -23.360 1.00 72.12 103 GLU B O 1
ATOM 2494 N N . GLU B 1 104 ? 26.702 -14.512 -21.524 1.00 69.29 104 GLU B N 1
ATOM 2495 C CA . GLU B 1 104 ? 27.837 -13.642 -21.248 1.00 68.26 104 GLU B CA 1
ATOM 2496 C C . GLU B 1 104 ? 28.774 -14.223 -20.204 1.00 65.73 104 GLU B C 1
ATOM 2497 O O . GLU B 1 104 ? 29.791 -13.598 -19.889 1.00 64.86 104 GLU B O 1
ATOM 2503 N N . GLY B 1 105 ? 28.481 -15.409 -19.681 1.00 64.19 105 GLY B N 1
ATOM 2504 C CA . GLY B 1 105 ? 29.399 -16.018 -18.738 1.00 63.87 105 GLY B CA 1
ATOM 2505 C C . GLY B 1 105 ? 29.441 -15.334 -17.389 1.00 68.35 105 GLY B C 1
ATOM 2506 O O . GLY B 1 105 ? 30.535 -15.092 -16.854 1.00 67.10 105 GLY B O 1
ATOM 2507 N N . LEU B 1 106 ? 28.280 -14.970 -16.847 1.00 65.83 106 LEU B N 1
ATOM 2508 C CA . LEU B 1 106 ? 28.178 -14.268 -15.577 1.00 62.03 106 LEU B CA 1
ATOM 2509 C C . LEU B 1 106 ? 27.803 -15.232 -14.461 1.00 60.09 106 LEU B C 1
ATOM 2510 O O . LEU B 1 106 ? 27.093 -16.217 -14.682 1.00 63.11 106 LEU B O 1
ATOM 2515 N N . GLU B 1 107 ? 28.308 -14.958 -13.260 1.00 57.57 107 GLU B N 1
ATOM 2516 C CA . GLU B 1 107 ? 27.730 -15.561 -12.065 1.00 57.92 107 GLU B CA 1
ATOM 2517 C C . GLU B 1 107 ? 26.403 -14.902 -11.733 1.00 54.21 107 GLU B C 1
ATOM 2518 O O . GLU B 1 107 ? 26.338 -13.675 -11.599 1.00 52.30 107 GLU B O 1
ATOM 2524 N N . VAL B 1 108 ? 25.349 -15.714 -11.614 1.00 50.42 108 VAL B N 1
ATOM 2525 C CA . VAL B 1 108 ? 23.984 -15.228 -11.447 1.00 50.76 108 VAL B CA 1
ATOM 2526 C C . VAL B 1 108 ? 23.412 -15.714 -10.122 1.00 49.98 108 VAL B C 1
ATOM 2527 O O . VAL B 1 108 ? 23.442 -16.914 -9.826 1.00 53.70 108 VAL B O 1
ATOM 2531 N N . TYR B 1 109 ? 22.920 -14.779 -9.314 1.00 47.92 109 TYR B N 1
ATOM 2532 C CA . TYR B 1 109 ? 22.153 -15.097 -8.115 1.00 48.67 109 TYR B CA 1
ATOM 2533 C C . TYR B 1 109 ? 20.714 -14.608 -8.269 1.00 47.00 109 TYR B C 1
ATOM 2534 O O . TYR B 1 109 ? 20.476 -13.457 -8.643 1.00 44.48 109 TYR B O 1
ATOM 2543 N N . LEU B 1 110 ? 19.766 -15.475 -7.964 1.00 47.03 110 LEU B N 1
ATOM 2544 C CA . LEU B 1 110 ? 18.350 -15.172 -8.073 1.00 49.88 110 LEU B CA 1
ATOM 2545 C C . LEU B 1 110 ? 17.781 -15.016 -6.670 1.00 47.79 110 LEU B C 1
ATOM 2546 O O . LEU B 1 110 ? 17.869 -15.940 -5.859 1.00 48.19 110 LEU B O 1
ATOM 2551 N N . LEU B 1 111 ? 17.233 -13.844 -6.371 1.00 45.89 111 LEU B N 1
ATOM 2552 C CA . LEU B 1 111 ? 16.580 -13.639 -5.090 1.00 46.95 111 LEU B CA 1
ATOM 2553 C C . LEU B 1 111 ? 15.173 -14.202 -5.119 1.00 50.55 111 LEU B C 1
ATOM 2554 O O . LEU B 1 111 ? 14.454 -14.050 -6.107 1.00 56.42 111 LEU B O 1
ATOM 2559 N N . ALA B 1 112 ? 14.747 -14.791 -4.013 1.00 49.95 112 ALA B N 1
ATOM 2560 C CA . ALA B 1 112 ? 13.398 -15.328 -3.992 1.00 54.68 112 ALA B CA 1
ATOM 2561 C C . ALA B 1 112 ? 12.889 -15.293 -2.571 1.00 55.46 112 ALA B C 1
ATOM 2562 O O . ALA B 1 112 ? 13.635 -15.590 -1.641 1.00 53.99 112 ALA B O 1
ATOM 2564 N N . ASP B 1 113 ? 11.627 -14.922 -2.408 1.00 58.16 113 ASP B N 1
ATOM 2565 C CA . ASP B 1 113 ? 10.955 -15.153 -1.143 1.00 59.06 113 ASP B CA 1
ATOM 2566 C C . ASP B 1 113 ? 10.214 -16.487 -1.199 1.00 61.61 113 ASP B C 1
ATOM 2567 O O . ASP B 1 113 ? 10.258 -17.209 -2.196 1.00 62.37 113 ASP B O 1
ATOM 2572 N N . LEU B 1 114 ? 9.528 -16.818 -0.106 1.00 62.78 114 LEU B N 1
ATOM 2573 C CA . LEU B 1 114 ? 8.963 -18.156 0.030 1.00 64.91 114 LEU B CA 1
ATOM 2574 C C . LEU B 1 114 ? 7.966 -18.469 -1.081 1.00 67.80 114 LEU B C 1
ATOM 2575 O O . LEU B 1 114 ? 7.982 -19.571 -1.645 1.00 66.86 114 LEU B O 1
ATOM 2580 N N . ASP B 1 115 ? 7.102 -17.507 -1.419 1.00 68.73 115 ASP B N 1
ATOM 2581 C CA . ASP B 1 115 ? 5.980 -17.802 -2.305 1.00 69.43 115 ASP B CA 1
ATOM 2582 C C . ASP B 1 115 ? 6.443 -18.331 -3.664 1.00 70.88 115 ASP B C 1
ATOM 2583 O O . ASP B 1 115 ? 5.807 -19.227 -4.236 1.00 74.94 115 ASP B O 1
ATOM 2588 N N . ASN B 1 116 ? 7.533 -17.793 -4.209 1.00 66.85 116 ASN B N 1
ATOM 2589 C CA . ASN B 1 116 ? 8.057 -18.305 -5.469 1.00 67.54 116 ASN B CA 1
ATOM 2590 C C . ASN B 1 116 ? 9.486 -18.824 -5.342 1.00 64.45 116 ASN B C 1
ATOM 2591 O O . ASN B 1 116 ? 10.290 -18.686 -6.259 1.00 63.74 116 ASN B O 1
ATOM 2596 N N . LEU B 1 117 ? 9.814 -19.407 -4.192 1.00 65.87 117 LEU B N 1
ATOM 2597 C CA . LEU B 1 117 ? 11.116 -20.046 -4.023 1.00 65.34 117 LEU B CA 1
ATOM 2598 C C . LEU B 1 117 ? 11.294 -21.233 -4.976 1.00 65.47 117 LEU B C 1
ATOM 2599 O O . LEU B 1 117 ? 12.328 -21.357 -5.637 1.00 66.59 117 LEU B O 1
ATOM 2604 N N . ASP B 1 118 ? 10.320 -22.147 -5.011 1.00 67.83 118 ASP B N 1
ATOM 2605 C CA . ASP B 1 118 ? 10.419 -23.349 -5.842 1.00 68.10 118 ASP B CA 1
ATOM 2606 C C . ASP B 1 118 ? 10.703 -23.027 -7.303 1.00 68.24 118 ASP B C 1
ATOM 2607 O O . ASP B 1 118 ? 11.577 -23.645 -7.927 1.00 66.82 118 ASP B O 1
ATOM 2612 N N . THR B 1 119 ? 9.902 -22.129 -7.886 1.00 65.78 119 THR B N 1
ATOM 2613 C CA . THR B 1 119 ? 10.121 -21.670 -9.256 1.00 65.70 119 THR B CA 1
ATOM 2614 C C . THR B 1 119 ? 11.568 -21.269 -9.490 1.00 67.89 119 THR B C 1
ATOM 2615 O O . THR B 1 119 ? 12.198 -21.679 -10.478 1.00 69.03 119 THR B O 1
ATOM 2619 N N . VAL B 1 120 ? 12.086 -20.414 -8.603 1.00 68.45 120 VAL B N 1
ATOM 2620 C CA . VAL B 1 120 ? 13.416 -19.839 -8.760 1.00 63.52 120 VAL B CA 1
ATOM 2621 C C . VAL B 1 120 ? 14.487 -20.909 -8.594 1.00 63.41 120 VAL B C 1
ATOM 2622 O O . VAL B 1 120 ? 15.507 -20.899 -9.291 1.00 66.63 120 VAL B O 1
ATOM 2626 N N . LEU B 1 121 ? 14.292 -21.829 -7.653 1.00 63.26 121 LEU B N 1
ATOM 2627 C CA . LEU B 1 121 ? 15.186 -22.978 -7.556 1.00 65.93 121 LEU B CA 1
ATOM 2628 C C . LEU B 1 121 ? 15.219 -23.761 -8.867 1.00 68.07 121 LEU B C 1
ATOM 2629 O O . LEU B 1 121 ? 16.290 -24.180 -9.329 1.00 63.61 121 LEU B O 1
ATOM 2634 N N . ALA B 1 122 ? 14.037 -24.005 -9.451 1.00 67.95 122 ALA B N 1
ATOM 2635 C CA . ALA B 1 122 ? 13.931 -24.660 -10.753 1.00 64.72 122 ALA B CA 1
ATOM 2636 C C . ALA B 1 122 ? 14.770 -23.943 -11.811 1.00 68.31 122 ALA B C 1
ATOM 2637 O O . ALA B 1 122 ? 15.612 -24.554 -12.485 1.00 67.67 122 ALA B O 1
ATOM 2639 N N . LEU B 1 123 ? 14.509 -22.646 -11.998 1.00 66.23 123 LEU B N 1
ATOM 2640 C CA . LEU B 1 123 ? 15.268 -21.872 -12.981 1.00 66.34 123 LEU B CA 1
ATOM 2641 C C . LEU B 1 123 ? 16.769 -21.956 -12.723 1.00 67.68 123 LEU B C 1
ATOM 2642 O O . LEU B 1 123 ? 17.567 -22.104 -13.663 1.00 68.21 123 LEU B O 1
ATOM 2647 N N . ALA B 1 124 ? 17.167 -21.872 -11.449 1.00 65.34 124 ALA B N 1
ATOM 2648 C CA . ALA B 1 124 ? 18.577 -21.869 -11.074 1.00 66.63 124 ALA B CA 1
ATOM 2649 C C . ALA B 1 124 ? 19.219 -23.209 -11.392 1.00 67.68 124 ALA B C 1
ATOM 2650 O O . ALA B 1 124 ? 20.395 -23.285 -11.776 1.00 65.30 124 ALA B O 1
ATOM 2652 N N . LYS B 1 125 ? 18.428 -24.282 -11.234 1.00 71.26 125 LYS B N 1
ATOM 2653 C CA . LYS B 1 125 ? 18.817 -25.629 -11.622 1.00 72.09 125 LYS B CA 1
ATOM 2654 C C . LYS B 1 125 ? 19.002 -25.716 -13.134 1.00 72.06 125 LYS B C 1
ATOM 2655 O O . LYS B 1 125 ? 20.027 -26.228 -13.608 1.00 71.08 125 LYS B O 1
ATOM 2661 N N . LYS B 1 126 ? 18.069 -25.128 -13.900 1.00 70.30 126 LYS B N 1
ATOM 2662 C CA . LYS B 1 126 ? 18.156 -25.193 -15.357 1.00 69.89 126 LYS B CA 1
ATOM 2663 C C . LYS B 1 126 ? 19.389 -24.469 -15.896 1.00 70.38 126 LYS B C 1
ATOM 2664 O O . LYS B 1 126 ? 20.049 -24.953 -16.828 1.00 72.34 126 LYS B O 1
ATOM 2670 N N . TYR B 1 127 ? 19.768 -23.355 -15.285 1.00 68.15 127 TYR B N 1
ATOM 2671 C CA . TYR B 1 127 ? 20.843 -22.561 -15.871 1.00 66.59 127 TYR B CA 1
ATOM 2672 C C . TYR B 1 127 ? 22.108 -22.550 -15.045 1.00 66.39 127 TYR B C 1
ATOM 2673 O O . TYR B 1 127 ? 23.073 -21.887 -15.437 1.00 66.92 127 TYR B O 1
ATOM 2682 N N . GLY B 1 128 ? 22.141 -23.258 -13.923 1.00 66.75 128 GLY B N 1
ATOM 2683 C CA . GLY B 1 128 ? 23.351 -23.243 -13.121 1.00 66.22 128 GLY B CA 1
ATOM 2684 C C . GLY B 1 128 ? 23.520 -21.929 -12.390 1.00 67.80 128 GLY B C 1
ATOM 2685 O O . GLY B 1 128 ? 24.638 -21.401 -12.318 1.00 67.81 128 GLY B O 1
ATOM 2686 N N . ALA B 1 129 ? 22.430 -21.367 -11.877 1.00 67.84 129 ALA B N 1
ATOM 2687 C CA . ALA B 1 129 ? 22.477 -20.138 -11.103 1.00 64.42 129 ALA B CA 1
ATOM 2688 C C . ALA B 1 129 ? 22.267 -20.456 -9.624 1.00 60.72 129 ALA B C 1
ATOM 2689 O O . ALA B 1 129 ? 21.700 -21.491 -9.264 1.00 62.08 129 ALA B O 1
ATOM 2691 N N . LYS B 1 130 ? 22.743 -19.571 -8.755 1.00 55.68 130 LYS B N 1
ATOM 2692 C CA . LYS B 1 130 ? 22.509 -19.765 -7.333 1.00 53.17 130 LYS B CA 1
ATOM 2693 C C . LYS B 1 130 ? 21.288 -18.960 -6.889 1.00 50.59 130 LYS B C 1
ATOM 2694 O O . LYS B 1 130 ? 20.815 -18.074 -7.595 1.00 50.86 130 LYS B O 1
ATOM 2700 N N . VAL B 1 131 ? 20.765 -19.294 -5.717 1.00 48.11 131 VAL B N 1
ATOM 2701 C CA . VAL B 1 131 ? 19.564 -18.661 -5.189 1.00 48.55 131 VAL B CA 1
ATOM 2702 C C . VAL B 1 131 ? 19.898 -18.035 -3.842 1.00 48.19 131 VAL B C 1
ATOM 2703 O O . VAL B 1 131 ? 20.707 -18.570 -3.074 1.00 48.08 131 VAL B O 1
ATOM 2707 N N . ILE B 1 132 ? 19.282 -16.886 -3.570 1.00 47.19 132 ILE B N 1
ATOM 2708 C CA . ILE B 1 132 ? 19.351 -16.214 -2.279 1.00 45.82 132 ILE B CA 1
ATOM 2709 C C . ILE B 1 132 ? 17.946 -16.148 -1.698 1.00 44.56 132 ILE B C 1
ATOM 2710 O O . ILE B 1 132 ? 17.064 -15.491 -2.265 1.00 47.54 132 ILE B O 1
ATOM 2715 N N . ALA B 1 133 ? 17.745 -16.815 -0.563 1.00 41.77 133 ALA B N 1
ATOM 2716 C CA . ALA B 1 133 ? 16.424 -16.916 0.041 1.00 46.45 133 ALA B CA 1
ATOM 2717 C C . ALA B 1 133 ? 16.155 -15.726 0.956 1.00 45.30 133 ALA B C 1
ATOM 2718 O O . ALA B 1 133 ? 16.968 -15.393 1.822 1.00 43.77 133 ALA B O 1
ATOM 2720 N N . LYS B 1 134 ? 14.967 -15.163 0.831 1.00 44.71 134 LYS B N 1
ATOM 2721 C CA . LYS B 1 134 ? 14.588 -13.965 1.553 1.00 48.16 134 LYS B CA 1
ATOM 2722 C C . LYS B 1 134 ? 13.682 -14.361 2.707 1.00 49.85 134 LYS B C 1
ATOM 2723 O O . LYS B 1 134 ? 12.687 -15.058 2.509 1.00 51.45 134 LYS B O 1
ATOM 2729 N N . VAL B 1 135 ? 14.065 -13.980 3.917 1.00 49.81 135 VAL B N 1
ATOM 2730 C CA . VAL B 1 135 ? 13.315 -14.323 5.114 1.00 54.36 135 VAL B CA 1
ATOM 2731 C C . VAL B 1 135 ? 12.741 -13.062 5.728 1.00 58.07 135 VAL B C 1
ATOM 2732 O O . VAL B 1 135 ? 13.470 -12.095 5.996 1.00 56.99 135 VAL B O 1
ATOM 2736 N N . ASP B 1 136 ? 11.434 -13.094 5.985 1.00 60.57 136 ASP B N 1
ATOM 2737 C CA . ASP B 1 136 ? 10.778 -12.066 6.783 1.00 68.10 136 ASP B CA 1
ATOM 2738 C C . ASP B 1 136 ? 9.821 -12.662 7.815 1.00 69.43 136 ASP B C 1
ATOM 2739 O O . ASP B 1 136 ? 9.133 -11.897 8.496 1.00 69.25 136 ASP B O 1
ATOM 2744 N N . LYS B 1 137 ? 9.778 -13.997 7.965 1.00 68.92 137 LYS B N 1
ATOM 2745 C CA . LYS B 1 137 ? 8.906 -14.684 8.911 1.00 66.55 137 LYS B CA 1
ATOM 2746 C C . LYS B 1 137 ? 9.656 -15.901 9.426 1.00 61.73 137 LYS B C 1
ATOM 2747 O O . LYS B 1 137 ? 10.247 -16.643 8.651 1.00 58.50 137 LYS B O 1
ATOM 2753 N N . VAL B 1 138 ? 9.608 -16.111 10.740 1.00 61.71 138 VAL B N 1
ATOM 2754 C CA . VAL B 1 138 ? 10.337 -17.210 11.360 1.00 60.03 138 VAL B CA 1
ATOM 2755 C C . VAL B 1 138 ? 9.868 -18.538 10.771 1.00 60.65 138 VAL B C 1
ATOM 2756 O O . VAL B 1 138 ? 10.676 -19.425 10.460 1.00 58.77 138 VAL B O 1
ATOM 2760 N N . GLU B 1 139 ? 8.556 -18.659 10.520 1.00 67.86 139 GLU B N 1
ATOM 2761 C CA . GLU B 1 139 ? 8.008 -19.862 9.903 1.00 67.45 139 GLU B CA 1
ATOM 2762 C C . GLU B 1 139 ? 8.628 -20.143 8.544 1.00 64.93 139 GLU B C 1
ATOM 2763 O O . GLU B 1 139 ? 8.764 -21.313 8.164 1.00 67.27 139 GLU B O 1
ATOM 2769 N N . ASP B 1 140 ? 9.010 -19.103 7.800 1.00 61.97 140 ASP B N 1
ATOM 2770 C CA . ASP B 1 140 ? 9.574 -19.325 6.477 1.00 60.67 140 ASP B CA 1
ATOM 2771 C C . ASP B 1 140 ? 10.792 -20.231 6.533 1.00 63.61 140 ASP B C 1
ATOM 2772 O O . ASP B 1 140 ? 10.971 -21.067 5.638 1.00 64.72 140 ASP B O 1
ATOM 2777 N N . LEU B 1 141 ? 11.578 -20.170 7.621 1.00 62.55 141 LEU B N 1
ATOM 2778 C CA . LEU B 1 141 ? 12.917 -20.757 7.564 1.00 60.01 141 LEU B CA 1
ATOM 2779 C C . LEU B 1 141 ? 12.871 -22.265 7.388 1.00 61.75 141 LEU B C 1
ATOM 2780 O O . LEU B 1 141 ? 13.536 -22.809 6.496 1.00 62.63 141 LEU B O 1
ATOM 2785 N N . LYS B 1 142 ? 12.040 -22.951 8.176 1.00 64.14 142 LYS B N 1
ATOM 2786 C CA . LYS B 1 142 ? 11.904 -24.393 8.012 1.00 63.10 142 LYS B CA 1
ATOM 2787 C C . LYS B 1 142 ? 11.487 -24.719 6.592 1.00 62.13 142 LYS B C 1
ATOM 2788 O O . LYS B 1 142 ? 12.123 -25.545 5.924 1.00 62.51 142 LYS B O 1
ATOM 2794 N N . LYS B 1 143 ? 10.497 -23.985 6.079 1.00 62.64 143 LYS B N 1
ATOM 2795 C CA . LYS B 1 143 ? 10.009 -24.237 4.733 1.00 62.62 143 LYS B CA 1
ATOM 2796 C C . LYS B 1 143 ? 11.133 -24.064 3.719 1.00 67.01 143 LYS B C 1
ATOM 2797 O O . LYS B 1 143 ? 11.318 -24.918 2.839 1.00 67.53 143 LYS B O 1
ATOM 2803 N N . ILE B 1 144 ? 11.987 -23.049 3.914 1.00 68.49 144 ILE B N 1
ATOM 2804 C CA . ILE B 1 144 ? 13.077 -22.839 2.965 1.00 64.53 144 ILE B CA 1
ATOM 2805 C C . ILE B 1 144 ? 13.970 -24.063 2.951 1.00 63.11 144 ILE B C 1
ATOM 2806 O O . ILE B 1 144 ? 14.248 -24.635 1.891 1.00 69.06 144 ILE B O 1
ATOM 2811 N N . VAL B 1 145 ? 14.323 -24.559 4.138 1.00 62.79 145 VAL B N 1
ATOM 2812 C CA . VAL B 1 145 ? 15.185 -25.733 4.205 1.00 66.59 145 VAL B CA 1
ATOM 2813 C C . VAL B 1 145 ? 14.521 -26.904 3.495 1.00 68.68 145 VAL B C 1
ATOM 2814 O O . VAL B 1 145 ? 15.141 -27.560 2.643 1.00 68.96 145 VAL B O 1
ATOM 2818 N N . GLU B 1 146 ? 13.215 -27.091 3.730 1.00 65.05 146 GLU B N 1
ATOM 2819 C CA . GLU B 1 146 ? 12.465 -28.096 2.991 1.00 67.91 146 GLU B CA 1
ATOM 2820 C C . GLU B 1 146 ? 12.690 -27.920 1.498 1.00 70.90 146 GLU B C 1
ATOM 2821 O O . GLU B 1 146 ? 13.329 -28.754 0.841 1.00 72.25 146 GLU B O 1
ATOM 2827 N N . LYS B 1 147 ? 12.263 -26.768 0.976 1.00 70.05 147 LYS B N 1
ATOM 2828 C CA . LYS B 1 147 ? 12.327 -26.534 -0.460 1.00 67.73 147 LYS B CA 1
ATOM 2829 C C . LYS B 1 147 ? 13.747 -26.633 -0.982 1.00 68.24 147 LYS B C 1
ATOM 2830 O O . LYS B 1 147 ? 13.943 -27.022 -2.134 1.00 71.89 147 LYS B O 1
ATOM 2836 N N . VAL B 1 148 ? 14.753 -26.304 -0.168 1.00 69.46 148 VAL B N 1
ATOM 2837 C CA . VAL B 1 148 ? 16.107 -26.375 -0.706 1.00 69.57 148 VAL B CA 1
ATOM 2838 C C . VAL B 1 148 ? 16.584 -27.814 -0.740 1.00 72.42 148 VAL B C 1
ATOM 2839 O O . VAL B 1 148 ? 17.202 -28.252 -1.717 1.00 78.70 148 VAL B O 1
ATOM 2843 N N . LYS B 1 149 ? 16.246 -28.593 0.286 1.00 72.60 149 LYS B N 1
ATOM 2844 C CA . LYS B 1 149 ? 16.669 -29.989 0.302 1.00 77.89 149 LYS B CA 1
ATOM 2845 C C . LYS B 1 149 ? 16.068 -30.782 -0.857 1.00 76.77 149 LYS B C 1
ATOM 2846 O O . LYS B 1 149 ? 16.717 -31.692 -1.387 1.00 80.17 149 LYS B O 1
ATOM 2852 N N . ALA B 1 150 ? 14.855 -30.443 -1.286 1.00 72.95 150 ALA B N 1
ATOM 2853 C CA . ALA B 1 150 ? 14.284 -31.125 -2.446 1.00 74.33 150 ALA B CA 1
ATOM 2854 C C . ALA B 1 150 ? 15.119 -30.898 -3.705 1.00 76.71 150 ALA B C 1
ATOM 2855 O O . ALA B 1 150 ? 15.142 -31.757 -4.593 1.00 76.52 150 ALA B O 1
ATOM 2857 N N . HIS B 1 151 ? 15.799 -29.750 -3.816 1.00 77.23 151 HIS B N 1
ATOM 2858 C CA . HIS B 1 151 ? 16.605 -29.455 -4.992 1.00 73.84 151 HIS B CA 1
ATOM 2859 C C . HIS B 1 151 ? 18.103 -29.572 -4.778 1.00 74.47 151 HIS B C 1
ATOM 2860 O O . HIS B 1 151 ? 18.847 -29.429 -5.755 1.00 77.02 151 HIS B O 1
ATOM 2867 N N . GLY B 1 152 ? 18.578 -29.800 -3.548 1.00 77.50 152 GLY B N 1
ATOM 2868 C CA . GLY B 1 152 ? 20.021 -29.880 -3.333 1.00 80.94 152 GLY B CA 1
ATOM 2869 C C . GLY B 1 152 ? 20.620 -28.706 -2.560 1.00 80.40 152 GLY B C 1
ATOM 2870 O O . GLY B 1 152 ? 20.316 -27.554 -2.868 1.00 76.89 152 GLY B O 1
ATOM 2871 N N . THR B 1 153 ? 21.445 -28.976 -1.530 1.00 81.45 153 THR B N 1
ATOM 2872 C CA . THR B 1 153 ? 21.889 -27.925 -0.606 1.00 80.01 153 THR B CA 1
ATOM 2873 C C . THR B 1 153 ? 22.892 -26.933 -1.211 1.00 77.37 153 THR B C 1
ATOM 2874 O O . THR B 1 153 ? 23.075 -25.844 -0.638 1.00 74.69 153 THR B O 1
ATOM 2878 N N . ASP B 1 154 ? 23.550 -27.271 -2.324 1.00 76.98 154 ASP B N 1
ATOM 2879 C CA . ASP B 1 154 ? 24.518 -26.372 -2.947 1.00 75.27 154 ASP B CA 1
ATOM 2880 C C . ASP B 1 154 ? 23.890 -25.281 -3.815 1.00 70.71 154 ASP B C 1
ATOM 2881 O O . ASP B 1 154 ? 24.624 -24.383 -4.235 1.00 69.56 154 ASP B O 1
ATOM 2886 N N . ILE B 1 155 ? 22.575 -25.307 -4.055 1.00 69.46 155 ILE B N 1
ATOM 2887 C CA . ILE B 1 155 ? 21.965 -24.327 -4.943 1.00 63.44 155 ILE B CA 1
ATOM 2888 C C . ILE B 1 155 ? 21.648 -23.011 -4.244 1.00 60.71 155 ILE B C 1
ATOM 2889 O O . ILE B 1 155 ? 21.594 -21.966 -4.912 1.00 55.75 155 ILE B O 1
ATOM 2894 N N . LEU B 1 156 ? 21.508 -23.018 -2.909 1.00 60.82 156 LEU B N 1
ATOM 2895 C CA . LEU B 1 156 ? 21.208 -21.830 -2.108 1.00 55.69 156 LEU B CA 1
ATOM 2896 C C . LEU B 1 156 ? 22.517 -21.285 -1.540 1.00 55.37 156 LEU B C 1
ATOM 2897 O O . LEU B 1 156 ? 23.157 -21.938 -0.709 1.00 57.73 156 LEU B O 1
ATOM 2902 N N . ALA B 1 157 ? 22.928 -20.104 -2.009 1.00 52.08 157 ALA B N 1
ATOM 2903 C CA . ALA B 1 157 ? 24.192 -19.489 -1.616 1.00 51.10 157 ALA B CA 1
ATOM 2904 C C . ALA B 1 157 ? 24.030 -18.366 -0.586 1.00 48.85 157 ALA B C 1
ATOM 2905 O O . ALA B 1 157 ? 25.030 -17.928 0.014 1.00 48.56 157 ALA B O 1
ATOM 2907 N N . GLY B 1 158 ? 22.811 -17.903 -0.342 1.00 45.99 158 GLY B N 1
ATOM 2908 C CA . GLY B 1 158 ? 22.654 -16.765 0.536 1.00 45.22 158 GLY B CA 1
ATOM 2909 C C . GLY B 1 158 ? 21.293 -16.709 1.181 1.00 42.20 158 GLY B C 1
ATOM 2910 O O . GLY B 1 158 ? 20.336 -17.352 0.742 1.00 43.78 158 GLY B O 1
ATOM 2911 N N . ILE B 1 159 ? 21.235 -15.941 2.257 1.00 40.48 159 ILE B N 1
ATOM 2912 C CA . ILE B 1 159 ? 19.996 -15.659 2.968 1.00 42.32 159 ILE B CA 1
ATOM 2913 C C . ILE B 1 159 ? 19.933 -14.163 3.217 1.00 41.67 159 ILE B C 1
ATOM 2914 O O . ILE B 1 159 ? 20.959 -13.539 3.487 1.00 42.78 159 ILE B O 1
ATOM 2919 N N . LEU B 1 160 ? 18.750 -13.580 3.080 1.00 41.62 160 LEU B N 1
ATOM 2920 C CA . LEU B 1 160 ? 18.520 -12.177 3.388 1.00 43.43 160 LEU B CA 1
ATOM 2921 C C . LEU B 1 160 ? 17.420 -12.110 4.432 1.00 44.09 160 LEU B C 1
ATOM 2922 O O . LEU B 1 160 ? 16.356 -12.711 4.240 1.00 45.32 160 LEU B O 1
ATOM 2927 N N . ILE B 1 161 ? 17.681 -11.403 5.540 1.00 46.96 161 ILE B N 1
ATOM 2928 C CA . ILE B 1 161 ? 16.716 -11.247 6.643 1.00 47.63 161 ILE B CA 1
ATOM 2929 C C . ILE B 1 161 ? 16.483 -9.756 6.832 1.00 48.16 161 ILE B C 1
ATOM 2930 O O . ILE B 1 161 ? 17.200 -9.099 7.591 1.00 45.47 161 ILE B O 1
ATOM 2935 N N . SER B 1 162 ? 15.423 -9.230 6.183 1.00 53.92 162 SER B N 1
ATOM 2936 C CA . SER B 1 162 ? 15.221 -7.794 6.014 1.00 55.24 162 SER B CA 1
ATOM 2937 C C . SER B 1 162 ? 14.727 -7.154 7.297 1.00 57.53 162 SER B C 1
ATOM 2938 O O . SER B 1 162 ? 15.292 -6.132 7.711 1.00 59.09 162 SER B O 1
ATOM 2941 N N . PRO B 1 163 ? 13.657 -7.668 7.931 1.00 57.87 163 PRO B N 1
ATOM 2942 C CA . PRO B 1 163 ? 13.490 -7.414 9.365 1.00 51.56 163 PRO B CA 1
ATOM 2943 C C . PRO B 1 163 ? 14.114 -8.565 10.139 1.00 49.16 163 PRO B C 1
ATOM 2944 O O . PRO B 1 163 ? 13.609 -9.683 10.040 1.00 50.46 163 PRO B O 1
ATOM 2948 N N . LEU B 1 164 ? 15.251 -8.385 10.803 1.00 50.40 164 LEU B N 1
ATOM 2949 C CA . LEU B 1 164 ? 15.772 -9.470 11.639 1.00 44.18 164 LEU B CA 1
ATOM 2950 C C . LEU B 1 164 ? 15.061 -9.446 12.983 1.00 41.72 164 LEU B C 1
ATOM 2951 O O . LEU B 1 164 ? 15.325 -8.591 13.828 1.00 41.83 164 LEU B O 1
ATOM 2956 N N . LYS B 1 165 ? 14.126 -10.368 13.168 1.00 45.33 165 LYS B N 1
ATOM 2957 C CA . LYS B 1 165 ? 13.340 -10.342 14.386 1.00 45.75 165 LYS B CA 1
ATOM 2958 C C . LYS B 1 165 ? 13.897 -11.300 15.430 1.00 47.02 165 LYS B C 1
ATOM 2959 O O . LYS B 1 165 ? 14.542 -12.297 15.096 1.00 47.34 165 LYS B O 1
ATOM 2965 N N . PRO B 1 166 ? 13.674 -10.980 16.705 1.00 46.68 166 PRO B N 1
ATOM 2966 C CA . PRO B 1 166 ? 14.231 -11.807 17.792 1.00 46.29 166 PRO B CA 1
ATOM 2967 C C . PRO B 1 166 ? 13.950 -13.310 17.687 1.00 52.43 166 PRO B C 1
ATOM 2968 O O . PRO B 1 166 ? 14.847 -14.124 17.980 1.00 54.32 166 PRO B O 1
ATOM 2972 N N . GLU B 1 167 ? 12.726 -13.708 17.320 1.00 50.57 167 GLU B N 1
ATOM 2973 C CA . GLU B 1 167 ? 12.411 -15.132 17.228 1.00 53.63 167 GLU B CA 1
ATOM 2974 C C . GLU B 1 167 ? 13.150 -15.825 16.093 1.00 56.17 167 GLU B C 1
ATOM 2975 O O . GLU B 1 167 ? 13.295 -17.058 16.117 1.00 54.53 167 GLU B O 1
ATOM 2981 N N . MET B 1 168 ? 13.645 -15.067 15.114 1.00 53.74 168 MET B N 1
ATOM 2982 C CA . MET B 1 168 ? 14.331 -15.711 14.014 1.00 50.33 168 MET B CA 1
ATOM 2983 C C . MET B 1 168 ? 15.701 -16.221 14.415 1.00 52.72 168 MET B C 1
ATOM 2984 O O . MET B 1 168 ? 16.111 -17.254 13.901 1.00 56.89 168 MET B O 1
ATOM 2989 N N . VAL B 1 169 ? 16.339 -15.629 15.428 1.00 52.37 169 VAL B N 1
ATOM 2990 C CA . VAL B 1 169 ? 17.775 -15.836 15.633 1.00 51.58 169 VAL B CA 1
ATOM 2991 C C . VAL B 1 169 ? 18.108 -17.322 15.753 1.00 51.95 169 VAL B C 1
ATOM 2992 O O . VAL B 1 169 ? 18.897 -17.861 14.972 1.00 54.94 169 VAL B O 1
ATOM 2996 N N . ASP B 1 170 ? 17.516 -18.002 16.737 1.00 55.49 170 ASP B N 1
ATOM 2997 C CA . ASP B 1 170 ? 17.833 -19.411 16.973 1.00 55.80 170 ASP B CA 1
ATOM 2998 C C . ASP B 1 170 ? 17.454 -20.280 15.786 1.00 55.63 170 ASP B C 1
ATOM 2999 O O . ASP B 1 170 ? 18.207 -21.189 15.401 1.00 57.77 170 ASP B O 1
ATOM 3004 N N . THR B 1 171 ? 16.283 -20.020 15.204 1.00 54.33 171 THR B N 1
ATOM 3005 C CA . THR B 1 171 ? 15.836 -20.773 14.038 1.00 55.62 171 THR B CA 1
ATOM 3006 C C . THR B 1 171 ? 16.805 -20.603 12.876 1.00 58.52 171 THR B C 1
ATOM 3007 O O . THR B 1 171 ? 17.071 -21.551 12.131 1.00 59.67 171 THR B O 1
ATOM 3011 N N . LEU B 1 172 ? 17.298 -19.380 12.683 1.00 57.47 172 LEU B N 1
ATOM 3012 C CA . LEU B 1 172 ? 18.281 -19.090 11.655 1.00 55.68 172 LEU B CA 1
ATOM 3013 C C . LEU B 1 172 ? 19.569 -19.852 11.914 1.00 59.46 172 LEU B C 1
ATOM 3014 O O . LEU B 1 172 ? 20.201 -20.349 10.977 1.00 62.01 172 LEU B O 1
ATOM 3019 N N . LYS B 1 173 ? 20.009 -19.901 13.171 1.00 57.57 173 LYS B N 1
ATOM 3020 C CA . LYS B 1 173 ? 21.209 -20.668 13.493 1.00 57.48 173 LYS B CA 1
ATOM 3021 C C . LYS B 1 173 ? 21.047 -22.125 13.065 1.00 60.07 173 LYS B C 1
ATOM 3022 O O . LYS B 1 173 ? 21.908 -22.695 12.371 1.00 61.79 173 LYS B O 1
ATOM 3028 N N . LYS B 1 174 ? 19.905 -22.729 13.412 1.00 61.48 174 LYS B N 1
ATOM 3029 C CA . LYS B 1 174 ? 19.729 -24.138 13.063 1.00 64.06 174 LYS B CA 1
ATOM 3030 C C . LYS B 1 174 ? 19.571 -24.315 11.558 1.00 62.71 174 LYS B C 1
ATOM 3031 O O . LYS B 1 174 ? 20.201 -25.201 10.964 1.00 65.61 174 LYS B O 1
ATOM 3037 N N . ALA B 1 175 ? 18.761 -23.466 10.923 1.00 61.10 175 ALA B N 1
ATOM 3038 C CA . ALA B 1 175 ? 18.592 -23.529 9.478 1.00 61.50 175 ALA B CA 1
ATOM 3039 C C . ALA B 1 175 ? 19.928 -23.394 8.764 1.00 61.19 175 ALA B C 1
ATOM 3040 O O . ALA B 1 175 ? 20.206 -24.126 7.809 1.00 64.11 175 ALA B O 1
ATOM 3042 N N . ILE B 1 176 ? 20.777 -22.475 9.221 1.00 57.76 176 ILE B N 1
ATOM 3043 C CA . ILE B 1 176 ? 22.082 -22.312 8.604 1.00 57.89 176 ILE B CA 1
ATOM 3044 C C . ILE B 1 176 ? 22.861 -23.607 8.719 1.00 61.29 176 ILE B C 1
ATOM 3045 O O . ILE B 1 176 ? 23.556 -24.018 7.782 1.00 63.22 176 ILE B O 1
ATOM 3050 N N . ASP B 1 177 ? 22.727 -24.294 9.855 1.00 63.57 177 ASP B N 1
ATOM 3051 C CA . ASP B 1 177 ? 23.362 -25.607 9.984 1.00 65.31 177 ASP B CA 1
ATOM 3052 C C . ASP B 1 177 ? 22.785 -26.631 9.007 1.00 64.59 177 ASP B C 1
ATOM 3053 O O . ASP B 1 177 ? 23.476 -27.580 8.613 1.00 64.49 177 ASP B O 1
ATOM 3058 N N . GLU B 1 178 ? 21.534 -26.465 8.603 1.00 64.17 178 GLU B N 1
ATOM 3059 C CA . GLU B 1 178 ? 20.935 -27.452 7.719 1.00 63.48 178 GLU B CA 1
ATOM 3060 C C . GLU B 1 178 ? 21.185 -27.140 6.245 1.00 64.22 178 GLU B C 1
ATOM 3061 O O . GLU B 1 178 ? 20.720 -27.890 5.382 1.00 69.20 178 GLU B O 1
ATOM 3067 N N . LEU B 1 179 ? 21.941 -26.082 5.942 1.00 62.49 179 LEU B N 1
ATOM 3068 C CA . LEU B 1 179 ? 22.128 -25.589 4.573 1.00 59.75 179 LEU B CA 1
ATOM 3069 C C . LEU B 1 179 ? 23.586 -25.218 4.315 1.00 57.92 179 LEU B C 1
ATOM 3070 O O . LEU B 1 179 ? 23.932 -24.034 4.225 1.00 55.49 179 LEU B O 1
ATOM 3075 N N . PRO B 1 180 ? 24.467 -26.212 4.147 1.00 60.07 180 PRO B N 1
ATOM 3076 C CA . PRO B 1 180 ? 25.900 -25.905 3.962 1.00 54.90 180 PRO B CA 1
ATOM 3077 C C . PRO B 1 180 ? 26.205 -25.102 2.721 1.00 52.95 180 PRO B C 1
ATOM 3078 O O . PRO B 1 180 ? 27.353 -24.675 2.557 1.00 51.60 180 PRO B O 1
ATOM 3082 N N . GLY B 1 181 ? 25.225 -24.883 1.843 1.00 58.02 181 GLY B N 1
ATOM 3083 C CA . GLY B 1 181 ? 25.451 -24.068 0.668 1.00 56.93 181 GLY B CA 1
ATOM 3084 C C . GLY B 1 181 ? 25.546 -22.586 0.948 1.00 54.97 181 GLY B C 1
ATOM 3085 O O . GLY B 1 181 ? 26.118 -21.856 0.131 1.00 52.85 181 GLY B O 1
ATOM 3086 N N . VAL B 1 182 ? 25.002 -22.127 2.077 1.00 53.62 182 VAL B N 1
ATOM 3087 C CA . VAL B 1 182 ? 24.919 -20.698 2.379 1.00 49.42 182 VAL B CA 1
ATOM 3088 C C . VAL B 1 182 ? 26.325 -20.122 2.553 1.00 48.28 182 VAL B C 1
ATOM 3089 O O . VAL B 1 182 ? 27.046 -20.473 3.492 1.00 46.71 182 VAL B O 1
ATOM 3093 N N . LYS B 1 183 ? 26.707 -19.227 1.636 1.00 45.60 183 LYS B N 1
ATOM 3094 C CA . LYS B 1 183 ? 27.967 -18.504 1.695 1.00 45.74 183 LYS B CA 1
ATOM 3095 C C . LYS B 1 183 ? 27.817 -17.091 2.241 1.00 44.25 183 LYS B C 1
ATOM 3096 O O . LYS B 1 183 ? 28.813 -16.506 2.675 1.00 43.26 183 LYS B O 1
ATOM 3102 N N . THR B 1 184 ? 26.622 -16.506 2.190 1.00 44.72 184 THR B N 1
ATOM 3103 C CA . THR B 1 184 ? 26.446 -15.138 2.673 1.00 42.46 184 THR B CA 1
ATOM 3104 C C . THR B 1 184 ? 25.085 -14.953 3.316 1.00 44.08 184 THR B C 1
ATOM 3105 O O . THR B 1 184 ? 24.080 -15.493 2.841 1.00 43.90 184 THR B O 1
ATOM 3109 N N . VAL B 1 185 ? 25.062 -14.191 4.408 1.00 42.98 185 VAL B N 1
ATOM 3110 C CA . VAL B 1 185 ? 23.819 -13.766 5.037 1.00 39.72 185 VAL B CA 1
ATOM 3111 C C . VAL B 1 185 ? 23.768 -12.241 5.074 1.00 39.21 185 VAL B C 1
ATOM 3112 O O . VAL B 1 185 ? 24.734 -11.593 5.477 1.00 38.86 185 VAL B O 1
ATOM 3116 N N . PHE B 1 186 ? 22.627 -11.676 4.683 1.00 40.13 186 PHE B N 1
ATOM 3117 C CA . PHE B 1 186 ? 22.426 -10.238 4.531 1.00 38.67 186 PHE B CA 1
ATOM 3118 C C . PHE B 1 186 ? 21.502 -9.708 5.622 1.00 39.33 186 PHE B C 1
ATOM 3119 O O . PHE B 1 186 ? 20.401 -10.240 5.827 1.00 40.90 186 PHE B O 1
ATOM 3127 N N . LEU B 1 187 ? 21.953 -8.654 6.304 1.00 37.45 187 LEU B N 1
ATOM 3128 C CA . LEU B 1 187 ? 21.239 -7.974 7.375 1.00 35.10 187 LEU B CA 1
ATOM 3129 C C . LEU B 1 187 ? 21.048 -6.507 7.025 1.00 34.96 187 LEU B C 1
ATOM 3130 O O . LEU B 1 187 ? 21.745 -5.964 6.172 1.00 38.23 187 LEU B O 1
ATOM 3135 N N . SER B 1 188 ? 20.089 -5.858 7.672 1.00 37.08 188 SER B N 1
ATOM 3136 C CA . SER B 1 188 ? 19.849 -4.446 7.403 1.00 37.43 188 SER B CA 1
ATOM 3137 C C . SER B 1 188 ? 20.863 -3.596 8.160 1.00 37.30 188 SER B C 1
ATOM 3138 O O . SER B 1 188 ? 20.943 -3.660 9.386 1.00 36.52 188 SER B O 1
ATOM 3141 N N . GLY B 1 189 ? 21.657 -2.824 7.444 1.00 38.63 189 GLY B N 1
ATOM 3142 C CA . GLY B 1 189 ? 22.570 -1.973 8.183 1.00 39.65 189 GLY B CA 1
ATOM 3143 C C . GLY B 1 189 ? 21.942 -0.715 8.722 1.00 39.72 189 GLY B C 1
ATOM 3144 O O . GLY B 1 189 ? 22.611 0.173 9.254 1.00 41.28 189 GLY B O 1
ATOM 3145 N N . VAL B 1 190 ? 20.638 -0.605 8.558 1.00 39.31 190 VAL B N 1
ATOM 3146 C CA . VAL B 1 190 ? 19.918 0.610 8.841 1.00 40.59 190 VAL B CA 1
ATOM 3147 C C . VAL B 1 190 ? 18.993 0.454 10.043 1.00 42.70 190 VAL B C 1
ATOM 3148 O O . VAL B 1 190 ? 18.950 1.324 10.917 1.00 41.48 190 VAL B O 1
ATOM 3152 N N . SER B 1 191 ? 18.299 -0.672 10.139 1.00 41.08 191 SER B N 1
ATOM 3153 C CA . SER B 1 191 ? 17.196 -0.801 11.076 1.00 42.85 191 SER B CA 1
ATOM 3154 C C . SER B 1 191 ? 17.207 -2.165 11.737 1.00 43.22 191 SER B C 1
ATOM 3155 O O . SER B 1 191 ? 16.156 -2.745 12.012 1.00 53.64 191 SER B O 1
ATOM 3158 N N . ALA B 1 192 ? 18.378 -2.735 11.933 1.00 40.01 192 ALA B N 1
ATOM 3159 C CA . ALA B 1 192 ? 18.507 -3.998 12.637 1.00 40.49 192 ALA B CA 1
ATOM 3160 C C . ALA B 1 192 ? 18.863 -3.721 14.091 1.00 39.64 192 ALA B C 1
ATOM 3161 O O . ALA B 1 192 ? 19.554 -2.749 14.411 1.00 40.23 192 ALA B O 1
ATOM 3163 N N . ASN B 1 193 ? 18.322 -4.518 14.968 1.00 37.36 193 ASN B N 1
ATOM 3164 C CA . ASN B 1 193 ? 18.676 -4.374 16.354 1.00 36.32 193 ASN B CA 1
ATOM 3165 C C . ASN B 1 193 ? 20.171 -4.614 16.540 1.00 36.20 193 ASN B C 1
ATOM 3166 O O . ASN B 1 193 ? 20.638 -5.729 16.279 1.00 35.52 193 ASN B O 1
ATOM 3171 N N . PRO B 1 194 ? 20.941 -3.631 17.027 1.00 36.10 194 PRO B N 1
ATOM 3172 C CA . PRO B 1 194 ? 22.411 -3.802 17.067 1.00 32.73 194 PRO B CA 1
ATOM 3173 C C . PRO B 1 194 ? 22.869 -5.017 17.850 1.00 32.02 194 PRO B C 1
ATOM 3174 O O . PRO B 1 194 ? 23.814 -5.685 17.431 1.00 32.20 194 PRO B O 1
ATOM 3178 N N . ALA B 1 195 ? 22.198 -5.358 18.950 1.00 35.45 195 ALA B N 1
ATOM 3179 C CA . ALA B 1 195 ? 22.568 -6.543 19.727 1.00 32.53 195 ALA B CA 1
ATOM 3180 C C . ALA B 1 195 ? 22.358 -7.827 18.929 1.00 34.06 195 ALA B C 1
ATOM 3181 O O . ALA B 1 195 ? 23.208 -8.726 18.932 1.00 35.87 195 ALA B O 1
ATOM 3183 N N . LEU B 1 196 ? 21.199 -7.953 18.274 1.00 34.96 196 LEU B N 1
ATOM 3184 C CA . LEU B 1 196 ? 20.970 -9.087 17.387 1.00 33.10 196 LEU B CA 1
ATOM 3185 C C . LEU B 1 196 ? 21.961 -9.094 16.224 1.00 36.25 196 LEU B C 1
ATOM 3186 O O . LEU B 1 196 ? 22.403 -10.163 15.789 1.00 38.74 196 LEU B O 1
ATOM 3191 N N . ALA B 1 197 ? 22.332 -7.915 15.714 1.00 31.28 197 ALA B N 1
ATOM 3192 C CA . ALA B 1 197 ? 23.291 -7.858 14.620 1.00 33.35 197 ALA B CA 1
ATOM 3193 C C . ALA B 1 197 ? 24.664 -8.373 15.057 1.00 36.39 197 ALA B C 1
ATOM 3194 O O . ALA B 1 197 ? 25.314 -9.134 14.327 1.00 35.41 197 ALA B O 1
ATOM 3196 N N . VAL B 1 198 ? 25.104 -7.993 16.258 1.00 35.72 198 VAL B N 1
ATOM 3197 C CA . VAL B 1 198 ? 26.382 -8.468 16.786 1.00 33.69 198 VAL B CA 1
ATOM 3198 C C . VAL B 1 198 ? 26.354 -9.977 16.984 1.00 35.67 198 VAL B C 1
ATOM 3199 O O . VAL B 1 198 ? 27.295 -10.691 16.609 1.00 36.84 198 VAL B O 1
ATOM 3203 N N . GLU B 1 199 ? 25.283 -10.488 17.593 1.00 36.33 199 GLU B N 1
ATOM 3204 C CA . GLU B 1 199 ? 25.191 -11.932 17.797 1.00 37.67 199 GLU B CA 1
ATOM 3205 C C . GLU B 1 199 ? 25.235 -12.697 16.474 1.00 38.33 199 GLU B C 1
ATOM 3206 O O . GLU B 1 199 ? 25.977 -13.680 16.340 1.00 39.78 199 GLU B O 1
ATOM 3212 N N . VAL B 1 200 ? 24.447 -12.268 15.482 1.00 35.12 200 VAL B N 1
ATOM 3213 C CA . VAL B 1 200 ? 24.373 -13.040 14.250 1.00 34.54 200 VAL B CA 1
ATOM 3214 C C . VAL B 1 200 ? 25.682 -12.937 13.473 1.00 38.96 200 VAL B C 1
ATOM 3215 O O . VAL B 1 200 ? 26.148 -13.927 12.889 1.00 38.41 200 VAL B O 1
ATOM 3219 N N . THR B 1 201 ? 26.307 -11.752 13.461 1.00 38.42 201 THR B N 1
ATOM 3220 C CA . THR B 1 201 ? 27.621 -11.627 12.840 1.00 35.55 201 THR B CA 1
ATOM 3221 C C . THR B 1 201 ? 28.610 -12.591 13.478 1.00 38.05 201 THR B C 1
ATOM 3222 O O . THR B 1 201 ? 29.366 -13.266 12.772 1.00 40.54 201 THR B O 1
ATOM 3226 N N . LYS B 1 202 ? 28.639 -12.651 14.818 1.00 38.23 202 LYS B N 1
ATOM 3227 C CA . LYS B 1 202 ? 29.549 -13.577 15.490 1.00 40.46 202 LYS B CA 1
ATOM 3228 C C . LYS B 1 202 ? 29.300 -15.017 15.039 1.00 42.34 202 LYS B C 1
ATOM 3229 O O . LYS B 1 202 ? 30.235 -15.746 14.678 1.00 43.00 202 LYS B O 1
ATOM 3235 N N . PHE B 1 203 ? 28.034 -15.426 15.021 1.00 40.69 203 PHE B N 1
ATOM 3236 C CA . PHE B 1 203 ? 27.687 -16.790 14.633 1.00 44.19 203 PHE B CA 1
ATOM 3237 C C . PHE B 1 203 ? 28.167 -17.106 13.210 1.00 46.35 203 PHE B C 1
ATOM 3238 O O . PHE B 1 203 ? 28.808 -18.143 12.958 1.00 47.46 203 PHE B O 1
ATOM 3246 N N . LEU B 1 204 ? 27.892 -16.191 12.274 1.00 43.45 204 LEU B N 1
ATOM 3247 C CA . LEU B 1 204 ? 28.295 -16.366 10.882 1.00 42.11 204 LEU B CA 1
ATOM 3248 C C . LEU B 1 204 ? 29.815 -16.451 10.743 1.00 43.61 204 LEU B C 1
ATOM 3249 O O . LEU B 1 204 ? 30.350 -17.390 10.142 1.00 43.60 204 LEU B O 1
ATOM 3254 N N . LEU B 1 205 ? 30.533 -15.476 11.298 1.00 43.40 205 LEU B N 1
ATOM 3255 C CA . LEU B 1 205 ? 31.980 -15.470 11.138 1.00 40.62 205 LEU B CA 1
ATOM 3256 C C . LEU B 1 205 ? 32.582 -16.729 11.717 1.00 43.33 205 LEU B C 1
ATOM 3257 O O . LEU B 1 205 ? 33.612 -17.201 11.223 1.00 44.88 205 LEU B O 1
ATOM 3262 N N . GLU B 1 206 ? 31.993 -17.258 12.794 1.00 44.12 206 GLU B N 1
ATOM 3263 C CA . GLU B 1 206 ? 32.471 -18.535 13.311 1.00 44.42 206 GLU B CA 1
ATOM 3264 C C . GLU B 1 206 ? 32.248 -19.638 12.289 1.00 43.94 206 GLU B C 1
ATOM 3265 O O . GLU B 1 206 ? 33.077 -20.537 12.149 1.00 44.75 206 GLU B O 1
ATOM 3271 N N . LYS B 1 207 ? 31.144 -19.583 11.545 1.00 47.99 207 LYS B N 1
ATOM 3272 C CA . LYS B 1 207 ? 30.931 -20.612 10.528 1.00 45.64 207 LYS B CA 1
ATOM 3273 C C . LYS B 1 207 ? 31.575 -20.289 9.188 1.00 43.53 207 LYS B C 1
ATOM 3274 O O . LYS B 1 207 ? 31.284 -20.975 8.206 1.00 45.54 207 LYS B O 1
ATOM 3280 N N . GLY B 1 208 ? 32.424 -19.271 9.113 1.00 38.57 208 GLY B N 1
ATOM 3281 C CA . GLY B 1 208 ? 33.015 -18.950 7.834 1.00 39.49 208 GLY B CA 1
ATOM 3282 C C . GLY B 1 208 ? 32.054 -18.428 6.793 1.00 44.88 208 GLY B C 1
ATOM 3283 O O . GLY B 1 208 ? 32.351 -18.508 5.596 1.00 47.27 208 GLY B O 1
ATOM 3284 N N . ILE B 1 209 ? 30.909 -17.879 7.219 1.00 41.06 209 ILE B N 1
ATOM 3285 C CA . ILE B 1 209 ? 29.911 -17.303 6.327 1.00 39.26 209 ILE B CA 1
ATOM 3286 C C . ILE B 1 209 ? 30.131 -15.799 6.303 1.00 40.92 209 ILE B C 1
ATOM 3287 O O . ILE B 1 209 ? 30.497 -15.201 7.320 1.00 43.08 209 ILE B O 1
ATOM 3292 N N . ALA B 1 210 ? 30.005 -15.202 5.124 1.00 39.20 210 ALA B N 1
ATOM 3293 C CA . ALA B 1 210 ? 30.186 -13.769 4.985 1.00 39.62 210 ALA B CA 1
ATOM 3294 C C . ALA B 1 210 ? 28.921 -13.018 5.397 1.00 40.51 210 ALA B C 1
ATOM 3295 O O . ALA B 1 210 ? 27.795 -13.531 5.336 1.00 41.37 210 ALA B O 1
ATOM 3297 N N . VAL B 1 211 ? 29.122 -11.768 5.792 1.00 39.22 211 VAL B N 1
ATOM 3298 C CA . VAL B 1 211 ? 28.050 -10.877 6.196 1.00 36.53 211 VAL B CA 1
ATOM 3299 C C . VAL B 1 211 ? 27.863 -9.805 5.138 1.00 39.80 211 VAL B C 1
ATOM 3300 O O . VAL B 1 211 ? 28.836 -9.167 4.708 1.00 36.91 211 VAL B O 1
ATOM 3304 N N . GLY B 1 212 ? 26.611 -9.583 4.758 1.00 34.94 212 GLY B N 1
ATOM 3305 C CA . GLY B 1 212 ? 26.237 -8.499 3.871 1.00 36.59 212 GLY B CA 1
ATOM 3306 C C . GLY B 1 212 ? 25.398 -7.488 4.629 1.00 36.61 212 GLY B C 1
ATOM 3307 O O . GLY B 1 212 ? 24.548 -7.862 5.428 1.00 38.08 212 GLY B O 1
ATOM 3308 N N . VAL B 1 213 ? 25.683 -6.212 4.421 1.00 36.88 213 VAL B N 1
ATOM 3309 C CA . VAL B 1 213 ? 24.975 -5.137 5.095 1.00 35.75 213 VAL B CA 1
ATOM 3310 C C . VAL B 1 213 ? 24.229 -4.334 4.039 1.00 34.96 213 VAL B C 1
ATOM 3311 O O . VAL B 1 213 ? 24.856 -3.739 3.152 1.00 33.38 213 VAL B O 1
ATOM 3315 N N . LEU B 1 214 ? 22.902 -4.277 4.158 1.00 34.88 214 LEU B N 1
ATOM 3316 C CA . LEU B 1 214 ? 22.083 -3.509 3.226 1.00 34.58 214 LEU B CA 1
ATOM 3317 C C . LEU B 1 214 ? 22.055 -2.060 3.677 1.00 35.01 214 LEU B C 1
ATOM 3318 O O . LEU B 1 214 ? 21.635 -1.765 4.797 1.00 39.12 214 LEU B O 1
ATOM 3323 N N . GLU B 1 215 ? 22.497 -1.167 2.805 1.00 32.80 215 GLU B N 1
ATOM 3324 C CA . GLU B 1 215 ? 22.657 0.247 3.102 1.00 34.65 215 GLU B CA 1
ATOM 3325 C C . GLU B 1 215 ? 22.177 1.084 1.917 1.00 37.17 215 GLU B C 1
ATOM 3326 O O . GLU B 1 215 ? 22.860 1.990 1.441 1.00 39.01 215 GLU B O 1
ATOM 3332 N N . ARG B 1 216 ? 20.980 0.785 1.418 1.00 37.35 216 ARG B N 1
ATOM 3333 C CA . ARG B 1 216 ? 20.476 1.406 0.196 1.00 35.24 216 ARG B CA 1
ATOM 3334 C C . ARG B 1 216 ? 19.767 2.717 0.530 1.00 39.28 216 ARG B C 1
ATOM 3335 O O . ARG B 1 216 ? 18.551 2.862 0.442 1.00 38.59 216 ARG B O 1
ATOM 3343 N N . VAL B 1 217 ? 20.575 3.659 0.999 1.00 41.83 217 VAL B N 1
ATOM 3344 C CA . VAL B 1 217 ? 20.182 5.022 1.348 1.00 37.64 217 VAL B CA 1
ATOM 3345 C C . VAL B 1 217 ? 20.936 5.908 0.359 1.00 39.75 217 VAL B C 1
ATOM 3346 O O . VAL B 1 217 ? 21.783 5.386 -0.388 1.00 36.61 217 VAL B O 1
ATOM 3350 N N . PRO B 1 218 ? 20.682 7.217 0.292 1.00 41.65 218 PRO B N 1
ATOM 3351 C CA . PRO B 1 218 ? 21.415 8.033 -0.671 1.00 39.31 218 PRO B CA 1
ATOM 3352 C C . PRO B 1 218 ? 22.876 8.033 -0.365 1.00 40.82 218 PRO B C 1
ATOM 3353 O O . PRO B 1 218 ? 23.297 8.035 0.814 1.00 39.62 218 PRO B O 1
ATOM 3357 N N . PRO B 1 219 ? 23.744 8.093 -1.386 1.00 43.03 219 PRO B N 1
ATOM 3358 C CA . PRO B 1 219 ? 25.182 7.903 -1.154 1.00 42.73 219 PRO B CA 1
ATOM 3359 C C . PRO B 1 219 ? 25.798 8.931 -0.215 1.00 44.18 219 PRO B C 1
ATOM 3360 O O . PRO B 1 219 ? 26.825 8.627 0.392 1.00 45.95 219 PRO B O 1
ATOM 3364 N N . GLU B 1 220 ? 25.211 10.127 -0.080 1.00 44.47 220 GLU B N 1
ATOM 3365 C CA . GLU B 1 220 ? 25.675 11.105 0.908 1.00 40.30 220 GLU B CA 1
ATOM 3366 C C . GLU B 1 220 ? 25.601 10.539 2.325 1.00 42.15 220 GLU B C 1
ATOM 3367 O O . GLU B 1 220 ? 26.492 10.781 3.159 1.00 39.44 220 GLU B O 1
ATOM 3373 N N . GLU B 1 221 ? 24.539 9.769 2.614 1.00 43.18 221 GLU B N 1
ATOM 3374 C CA . GLU B 1 221 ? 24.412 9.114 3.914 1.00 40.03 221 GLU B CA 1
ATOM 3375 C C . GLU B 1 221 ? 25.458 8.028 4.091 1.00 41.14 221 GLU B C 1
ATOM 3376 O O . GLU B 1 221 ? 25.993 7.852 5.193 1.00 41.47 221 GLU B O 1
ATOM 3382 N N . VAL B 1 222 ? 25.771 7.290 3.030 1.00 39.15 222 VAL B N 1
ATOM 3383 C CA . VAL B 1 222 ? 26.797 6.268 3.164 1.00 40.44 222 VAL B CA 1
ATOM 3384 C C . VAL B 1 222 ? 28.161 6.913 3.377 1.00 41.91 222 VAL B C 1
ATOM 3385 O O . VAL B 1 222 ? 28.995 6.402 4.136 1.00 40.80 222 VAL B O 1
ATOM 3389 N N . VAL B 1 223 ? 28.395 8.055 2.730 1.00 40.32 223 VAL B N 1
ATOM 3390 C CA . VAL B 1 223 ? 29.610 8.820 2.963 1.00 41.41 223 VAL B CA 1
ATOM 3391 C C . VAL B 1 223 ? 29.695 9.260 4.417 1.00 41.52 223 VAL B C 1
ATOM 3392 O O . VAL B 1 223 ? 30.758 9.176 5.047 1.00 43.25 223 VAL B O 1
ATOM 3396 N N . ALA B 1 224 ? 28.571 9.689 4.989 1.00 42.86 224 ALA B N 1
ATOM 3397 C CA . ALA B 1 224 ? 28.576 10.021 6.412 1.00 40.17 224 ALA B CA 1
ATOM 3398 C C . ALA B 1 224 ? 28.886 8.791 7.261 1.00 41.83 224 ALA B C 1
ATOM 3399 O O . ALA B 1 224 ? 29.687 8.855 8.198 1.00 44.22 224 ALA B O 1
ATOM 3401 N N . LEU B 1 225 ? 28.283 7.653 6.920 1.00 41.16 225 LEU B N 1
ATOM 3402 C CA . LEU B 1 225 ? 28.466 6.425 7.687 1.00 42.04 225 LEU B CA 1
ATOM 3403 C C . LEU B 1 225 ? 29.925 5.960 7.713 1.00 45.65 225 LEU B C 1
ATOM 3404 O O . LEU B 1 225 ? 30.436 5.540 8.756 1.00 43.87 225 LEU B O 1
ATOM 3409 N N . LEU B 1 226 ? 30.597 5.989 6.569 1.00 44.17 226 LEU B N 1
ATOM 3410 C CA . LEU B 1 226 ? 31.982 5.576 6.484 1.00 41.74 226 LEU B CA 1
ATOM 3411 C C . LEU B 1 226 ? 32.930 6.717 6.755 1.00 47.50 226 LEU B C 1
ATOM 3412 O O . LEU B 1 226 ? 34.146 6.537 6.616 1.00 46.82 226 LEU B O 1
ATOM 3417 N N . ASP B 1 227 ? 32.400 7.879 7.149 1.00 49.17 227 ASP B N 1
ATOM 3418 C CA . ASP B 1 227 ? 33.211 9.070 7.413 1.00 49.53 227 ASP B CA 1
ATOM 3419 C C . ASP B 1 227 ? 34.223 9.302 6.286 1.00 49.59 227 ASP B C 1
ATOM 3420 O O . ASP B 1 227 ? 35.431 9.389 6.507 1.00 54.57 227 ASP B O 1
ATOM 3425 N N . ALA B 1 228 ? 33.726 9.386 5.051 1.00 49.02 228 ALA B N 1
ATOM 3426 C CA . ALA B 1 228 ? 34.594 9.379 3.883 1.00 48.86 228 ALA B CA 1
ATOM 3427 C C . ALA B 1 228 ? 34.679 10.737 3.202 1.00 50.90 228 ALA B C 1
ATOM 3428 O O . ALA B 1 228 ? 34.901 10.804 1.993 1.00 54.39 228 ALA B O 1
ATOM 3430 N N . GLY B 1 229 ? 34.476 11.821 3.949 1.00 51.41 229 GLY B N 1
ATOM 3431 C CA . GLY B 1 229 ? 34.794 13.149 3.455 1.00 56.57 229 GLY B CA 1
ATOM 3432 C C . GLY B 1 229 ? 36.306 13.328 3.449 1.00 66.69 229 GLY B C 1
ATOM 3433 O O . GLY B 1 229 ? 36.843 14.137 4.215 1.00 67.99 229 GLY B O 1
ATOM 3434 N N . ALA B 1 230 ? 37.000 12.560 2.603 1.00 65.78 230 ALA B N 1
ATOM 3435 C CA . ALA B 1 230 ? 38.448 12.366 2.694 1.00 72.47 230 ALA B CA 1
ATOM 3436 C C . ALA B 1 230 ? 39.246 13.671 2.796 1.00 75.72 230 ALA B C 1
ATOM 3437 O O . ALA B 1 230 ? 38.753 14.754 2.470 1.00 76.38 230 ALA B O 1
ATOM 3439 N N . ASN C 1 1 ? -0.413 20.090 26.913 1.00 80.72 1 ASN D N 1
ATOM 3440 C CA . ASN C 1 1 ? 0.953 20.198 26.416 1.00 76.68 1 ASN D CA 1
ATOM 3441 C C . ASN C 1 1 ? 1.879 19.321 27.245 1.00 75.01 1 ASN D C 1
ATOM 3442 O O . ASN C 1 1 ? 3.001 19.742 27.553 1.00 74.38 1 ASN D O 1
ATOM 3447 N N . ASN C 1 2 ? 1.471 18.099 27.588 1.00 71.75 2 ASN D N 1
ATOM 3448 C CA . ASN C 1 2 ? 2.315 17.306 28.471 1.00 68.88 2 ASN D CA 1
ATOM 3449 C C . ASN C 1 2 ? 3.121 16.263 27.709 1.00 61.09 2 ASN D C 1
ATOM 3450 O O . ASN C 1 2 ? 2.621 15.607 26.786 1.00 57.50 2 ASN D O 1
ATOM 3455 N N . MET C 1 3 ? 4.372 16.103 28.126 1.00 56.68 3 MET D N 1
ATOM 3456 C CA . MET C 1 3 ? 5.215 15.015 27.666 1.00 48.65 3 MET D CA 1
ATOM 3457 C C . MET C 1 3 ? 5.805 14.360 28.899 1.00 48.16 3 MET D C 1
ATOM 3458 O O . MET C 1 3 ? 6.413 15.042 29.727 1.00 50.60 3 MET D O 1
ATOM 3463 N N . PHE C 1 4 ? 5.642 13.055 29.023 1.00 45.16 4 PHE D N 1
ATOM 3464 C CA . PHE C 1 4 ? 6.230 12.334 30.138 1.00 42.13 4 PHE D CA 1
ATOM 3465 C C . PHE C 1 4 ? 7.503 11.641 29.696 1.00 40.98 4 PHE D C 1
ATOM 3466 O O . PHE C 1 4 ? 7.699 11.358 28.511 1.00 39.26 4 PHE D O 1
ATOM 3474 N N . LEU C 1 5 ? 8.395 11.415 30.655 1.00 39.57 5 LEU D N 1
ATOM 3475 C CA . LEU C 1 5 ? 9.630 10.680 30.408 1.00 34.52 5 LEU D CA 1
ATOM 3476 C C . LEU C 1 5 ? 9.781 9.660 31.521 1.00 33.70 5 LEU D C 1
ATOM 3477 O O . LEU C 1 5 ? 9.985 10.034 32.677 1.00 35.01 5 LEU D O 1
ATOM 3482 N N . VAL C 1 6 ? 9.627 8.383 31.200 1.00 32.84 6 VAL D N 1
ATOM 3483 C CA . VAL C 1 6 ? 9.772 7.347 32.219 1.00 34.19 6 VAL D CA 1
ATOM 3484 C C . VAL C 1 6 ? 11.244 6.984 32.377 1.00 33.71 6 VAL D C 1
ATOM 3485 O O . VAL C 1 6 ? 11.872 6.474 31.443 1.00 33.01 6 VAL D O 1
ATOM 3489 N N . VAL C 1 7 ? 11.795 7.233 33.563 1.00 32.63 7 VAL D N 1
ATOM 3490 C CA . VAL C 1 7 ? 13.219 7.056 33.804 1.00 34.65 7 VAL D CA 1
ATOM 3491 C C . VAL C 1 7 ? 13.443 6.090 34.962 1.00 36.23 7 VAL D C 1
ATOM 3492 O O . VAL C 1 7 ? 12.600 5.944 35.852 1.00 37.56 7 VAL D O 1
ATOM 3496 N N . ALA C 1 8 ? 14.599 5.428 34.946 1.00 36.65 8 ALA D N 1
ATOM 3497 C CA . ALA C 1 8 ? 15.040 4.517 36.009 1.00 35.94 8 ALA D CA 1
ATOM 3498 C C . ALA C 1 8 ? 16.243 5.165 36.702 1.00 39.53 8 ALA D C 1
ATOM 3499 O O . ALA C 1 8 ? 17.396 4.995 36.293 1.00 40.50 8 ALA D O 1
ATOM 3501 N N . LEU C 1 9 ? 15.956 5.937 37.738 1.00 38.75 9 LEU D N 1
ATOM 3502 C CA . LEU C 1 9 ? 16.938 6.752 38.425 1.00 40.12 9 LEU D CA 1
ATOM 3503 C C . LEU C 1 9 ? 17.484 6.126 39.704 1.00 46.42 9 LEU D C 1
ATOM 3504 O O . LEU C 1 9 ? 18.047 6.859 40.515 1.00 52.73 9 LEU D O 1
ATOM 3509 N N . ASP C 1 10 ? 17.302 4.816 39.942 1.00 50.12 10 ASP D N 1
ATOM 3510 C CA . ASP C 1 10 ? 17.899 4.162 41.117 1.00 51.36 10 ASP D CA 1
ATOM 3511 C C . ASP C 1 10 ? 19.331 3.647 40.904 1.00 55.26 10 ASP D C 1
ATOM 3512 O O . ASP C 1 10 ? 20.015 3.344 41.892 1.00 57.55 10 ASP D O 1
ATOM 3517 N N . GLY C 1 11 ? 19.820 3.543 39.671 1.00 48.85 11 GLY D N 1
ATOM 3518 C CA . GLY C 1 11 ? 21.188 3.124 39.452 1.00 49.98 11 GLY D CA 1
ATOM 3519 C C . GLY C 1 11 ? 22.147 4.294 39.323 1.00 50.04 11 GLY D C 1
ATOM 3520 O O . GLY C 1 11 ? 21.780 5.456 39.448 1.00 50.49 11 GLY D O 1
ATOM 3521 N N . GLY C 1 12 ? 23.410 3.957 39.070 1.00 52.77 12 GLY D N 1
ATOM 3522 C CA . GLY C 1 12 ? 24.488 4.916 38.857 1.00 51.14 12 GLY D CA 1
ATOM 3523 C C . GLY C 1 12 ? 24.672 6.014 39.891 1.00 52.57 12 GLY D C 1
ATOM 3524 O O . GLY C 1 12 ? 24.171 5.897 41.015 1.00 52.33 12 GLY D O 1
ATOM 3525 N N . ARG C 1 13 ? 25.422 7.068 39.544 1.00 52.15 13 ARG D N 1
ATOM 3526 C CA . ARG C 1 13 ? 25.638 8.146 40.500 1.00 51.35 13 ARG D CA 1
ATOM 3527 C C . ARG C 1 13 ? 24.387 9.014 40.648 1.00 52.58 13 ARG D C 1
ATOM 3528 O O . ARG C 1 13 ? 23.733 9.390 39.660 1.00 48.97 13 ARG D O 1
ATOM 3536 N N . GLU C 1 14 ? 24.087 9.357 41.906 1.00 52.52 14 GLU D N 1
ATOM 3537 C CA . GLU C 1 14 ? 22.932 10.187 42.221 1.00 51.43 14 GLU D CA 1
ATOM 3538 C C . GLU C 1 14 ? 23.015 11.556 41.561 1.00 50.75 14 GLU D C 1
ATOM 3539 O O . GLU C 1 14 ? 21.985 12.103 41.146 1.00 53.50 14 GLU D O 1
ATOM 3545 N N . ALA C 1 15 ? 24.223 12.101 41.399 1.00 49.11 15 ALA D N 1
ATOM 3546 C CA . ALA C 1 15 ? 24.352 13.366 40.680 1.00 48.19 15 ALA D CA 1
ATOM 3547 C C . ALA C 1 15 ? 23.816 13.268 39.255 1.00 48.30 15 ALA D C 1
ATOM 3548 O O . ALA C 1 15 ? 23.259 14.243 38.735 1.00 46.41 15 ALA D O 1
ATOM 3550 N N . ASP C 1 16 ? 23.940 12.100 38.617 1.00 48.75 16 ASP D N 1
ATOM 3551 C CA . ASP C 1 16 ? 23.331 11.924 37.302 1.00 47.20 16 ASP D CA 1
ATOM 3552 C C . ASP C 1 16 ? 21.809 11.947 37.381 1.00 46.66 16 ASP D C 1
ATOM 3553 O O . ASP C 1 16 ? 21.151 12.576 36.546 1.00 44.42 16 ASP D O 1
ATOM 3558 N N . ALA C 1 17 ? 21.232 11.295 38.390 1.00 46.19 17 ALA D N 1
ATOM 3559 C CA . ALA C 1 17 ? 19.782 11.312 38.521 1.00 47.65 17 ALA D CA 1
ATOM 3560 C C . ALA C 1 17 ? 19.269 12.734 38.702 1.00 48.07 17 ALA D C 1
ATOM 3561 O O . ALA C 1 17 ? 18.261 13.136 38.093 1.00 47.22 17 ALA D O 1
ATOM 3563 N N . VAL C 1 18 ? 19.981 13.517 39.511 1.00 47.03 18 VAL D N 1
ATOM 3564 C CA . VAL C 1 18 ? 19.615 14.907 39.742 1.00 45.81 18 VAL D CA 1
ATOM 3565 C C . VAL C 1 18 ? 19.783 15.745 38.473 1.00 46.82 18 VAL D C 1
ATOM 3566 O O . VAL C 1 18 ? 18.994 16.665 38.220 1.00 48.21 18 VAL D O 1
ATOM 3570 N N . ALA C 1 19 ? 20.827 15.477 37.677 1.00 44.37 19 ALA D N 1
ATOM 3571 C CA . ALA C 1 19 ? 20.994 16.183 36.407 1.00 44.46 19 ALA D CA 1
ATOM 3572 C C . ALA C 1 19 ? 19.849 15.870 35.447 1.00 46.95 19 ALA D C 1
ATOM 3573 O O . ALA C 1 19 ? 19.390 16.746 34.697 1.00 46.56 19 ALA D O 1
ATOM 3575 N N . VAL C 1 20 ? 19.385 14.617 35.453 1.00 45.50 20 VAL D N 1
ATOM 3576 C CA . VAL C 1 20 ? 18.197 14.258 34.682 1.00 47.38 20 VAL D CA 1
ATOM 3577 C C . VAL C 1 20 ? 17.003 15.089 35.146 1.00 50.75 20 VAL D C 1
ATOM 3578 O O . VAL C 1 20 ? 16.270 15.661 34.327 1.00 51.51 20 VAL D O 1
ATOM 3582 N N . MET C 1 21 ? 16.799 15.187 36.469 1.00 47.63 21 MET D N 1
ATOM 3583 C CA . MET C 1 21 ? 15.614 15.900 36.964 1.00 51.84 21 MET D CA 1
ATOM 3584 C C . MET C 1 21 ? 15.662 17.390 36.652 1.00 52.49 21 MET D C 1
ATOM 3585 O O . MET C 1 21 ? 14.651 17.976 36.248 1.00 57.67 21 MET D O 1
ATOM 3590 N N . LYS C 1 22 ? 16.819 18.019 36.835 1.00 53.24 22 LYS D N 1
ATOM 3591 C CA . LYS C 1 22 ? 16.970 19.426 36.476 1.00 55.35 22 LYS D CA 1
ATOM 3592 C C . LYS C 1 22 ? 16.730 19.643 34.984 1.00 54.93 22 LYS D C 1
ATOM 3593 O O . LYS C 1 22 ? 16.026 20.582 34.589 1.00 56.88 22 LYS D O 1
ATOM 3599 N N . ALA C 1 23 ? 17.336 18.805 34.131 1.00 54.31 23 ALA D N 1
ATOM 3600 C CA . ALA C 1 23 ? 17.156 18.989 32.695 1.00 52.57 23 ALA D CA 1
ATOM 3601 C C . ALA C 1 23 ? 15.697 18.809 32.302 1.00 51.42 23 ALA D C 1
ATOM 3602 O O . ALA C 1 23 ? 15.174 19.560 31.470 1.00 51.68 23 ALA D O 1
ATOM 3604 N N . ALA C 1 24 ? 15.014 17.835 32.905 1.00 50.23 24 ALA D N 1
ATOM 3605 C CA . ALA C 1 24 ? 13.598 17.641 32.611 1.00 48.97 24 ALA D CA 1
ATOM 3606 C C . ALA C 1 24 ? 12.799 18.883 32.960 1.00 52.60 24 ALA D C 1
ATOM 3607 O O . ALA C 1 24 ? 12.004 19.372 32.149 1.00 53.32 24 ALA D O 1
ATOM 3609 N N . LYS C 1 25 ? 12.982 19.397 34.179 1.00 53.88 25 LYS D N 1
ATOM 3610 C CA . LYS C 1 25 ? 12.330 20.648 34.557 1.00 57.17 25 LYS D CA 1
ATOM 3611 C C . LYS C 1 25 ? 12.577 21.733 33.506 1.00 55.86 25 LYS D C 1
ATOM 3612 O O . LYS C 1 25 ? 11.635 22.384 33.041 1.00 55.70 25 LYS D O 1
ATOM 3618 N N . GLU C 1 26 ? 13.838 21.912 33.092 1.00 55.45 26 GLU D N 1
ATOM 3619 C CA . GLU C 1 26 ? 14.152 22.932 32.088 1.00 56.66 26 GLU D CA 1
ATOM 3620 C C . GLU C 1 26 ? 13.444 22.682 30.755 1.00 57.03 26 GLU D C 1
ATOM 3621 O O . GLU C 1 26 ? 13.132 23.635 30.035 1.00 57.05 26 GLU D O 1
ATOM 3627 N N . ARG C 1 27 ? 13.233 21.424 30.368 1.00 57.13 27 ARG D N 1
ATOM 3628 C CA . ARG C 1 27 ? 12.640 21.141 29.067 1.00 54.35 27 ARG D CA 1
ATOM 3629 C C . ARG C 1 27 ? 11.139 20.928 29.130 1.00 51.51 27 ARG D C 1
ATOM 3630 O O . ARG C 1 27 ? 10.550 20.444 28.156 1.00 53.55 27 ARG D O 1
ATOM 3638 N N . GLY C 1 28 ? 10.517 21.213 30.264 1.00 52.17 28 GLY D N 1
ATOM 3639 C CA . GLY C 1 28 ? 9.077 21.075 30.338 1.00 54.00 28 GLY D CA 1
ATOM 3640 C C . GLY C 1 28 ? 8.635 19.636 30.287 1.00 51.99 28 GLY D C 1
ATOM 3641 O O . GLY C 1 28 ? 7.548 19.342 29.785 1.00 53.15 28 GLY D O 1
ATOM 3642 N N . ILE C 1 29 ? 9.451 18.730 30.812 1.00 50.58 29 ILE D N 1
ATOM 3643 C CA . ILE C 1 29 ? 9.213 17.297 30.731 1.00 50.92 29 ILE D CA 1
ATOM 3644 C C . ILE C 1 29 ? 8.859 16.808 32.123 1.00 48.50 29 ILE D C 1
ATOM 3645 O O . ILE C 1 29 ? 9.616 17.015 33.077 1.00 47.18 29 ILE D O 1
ATOM 3650 N N . LYS C 1 30 ? 7.686 16.201 32.240 1.00 47.02 30 LYS D N 1
ATOM 3651 C CA . LYS C 1 30 ? 7.264 15.594 33.485 1.00 44.39 30 LYS D CA 1
ATOM 3652 C C . LYS C 1 30 ? 7.863 14.196 33.596 1.00 41.84 30 LYS D C 1
ATOM 3653 O O . LYS C 1 30 ? 7.968 13.461 32.611 1.00 42.85 30 LYS D O 1
ATOM 3659 N N . ILE C 1 31 ? 8.243 13.822 34.803 1.00 41.08 31 ILE D N 1
ATOM 3660 C CA . ILE C 1 31 ? 9.039 12.627 35.027 1.00 38.76 31 ILE D CA 1
ATOM 3661 C C . ILE C 1 31 ? 8.222 11.580 35.761 1.00 38.57 31 ILE D C 1
ATOM 3662 O O . ILE C 1 31 ? 7.498 11.887 36.713 1.00 40.99 31 ILE D O 1
ATOM 3667 N N . ILE C 1 32 ? 8.340 10.340 35.309 1.00 37.36 32 ILE D N 1
ATOM 3668 C CA . ILE C 1 32 ? 7.845 9.179 36.024 1.00 36.55 32 ILE D CA 1
ATOM 3669 C C . ILE C 1 32 ? 9.050 8.302 36.353 1.00 37.56 32 ILE D C 1
ATOM 3670 O O . ILE C 1 32 ? 9.822 7.943 35.453 1.00 34.42 32 ILE D O 1
ATOM 3675 N N . LEU C 1 33 ? 9.221 7.986 37.647 1.00 38.28 33 LEU D N 1
ATOM 3676 C CA . LEU C 1 33 ? 10.321 7.158 38.130 1.00 33.77 33 LEU D CA 1
ATOM 3677 C C . LEU C 1 33 ? 9.962 5.679 38.045 1.00 35.31 33 LEU D C 1
ATOM 3678 O O . LEU C 1 33 ? 8.974 5.238 38.626 1.00 37.68 33 LEU D O 1
ATOM 3683 N N . TRP C 1 34 ? 10.786 4.906 37.362 1.00 36.94 34 TRP D N 1
ATOM 3684 C CA . TRP C 1 34 ? 10.675 3.454 37.360 1.00 38.17 34 TRP D CA 1
ATOM 3685 C C . TRP C 1 34 ? 11.622 2.914 38.428 1.00 39.48 34 TRP D C 1
ATOM 3686 O O . TRP C 1 34 ? 12.823 3.198 38.394 1.00 43.14 34 TRP D O 1
ATOM 3697 N N . LEU C 1 35 ? 11.078 2.213 39.415 1.00 40.24 35 LEU D N 1
ATOM 3698 C CA . LEU C 1 35 ? 11.839 1.867 40.609 1.00 45.17 35 LEU D CA 1
ATOM 3699 C C . LEU C 1 35 ? 12.554 0.530 40.476 1.00 49.07 35 LEU D C 1
ATOM 3700 O O . LEU C 1 35 ? 12.023 -0.423 39.894 1.00 49.58 35 LEU D O 1
ATOM 3705 N N . ALA C 1 36 ? 13.782 0.487 41.008 1.00 52.93 36 ALA D N 1
ATOM 3706 C CA . ALA C 1 36 ? 14.627 -0.702 41.033 1.00 55.03 36 ALA D CA 1
ATOM 3707 C C . ALA C 1 36 ? 15.021 -1.128 42.449 1.00 59.42 36 ALA D C 1
ATOM 3708 O O . ALA C 1 36 ? 15.920 -1.969 42.603 1.00 60.39 36 ALA D O 1
ATOM 3710 N N . GLY C 1 37 ? 14.450 -0.521 43.491 1.00 60.25 37 GLY D N 1
ATOM 3711 C CA . GLY C 1 37 ? 14.644 -1.046 44.835 1.00 61.46 37 GLY D CA 1
ATOM 3712 C C . GLY C 1 37 ? 15.153 -0.079 45.891 1.00 63.47 37 GLY D C 1
ATOM 3713 O O . GLY C 1 37 ? 14.976 -0.301 47.098 1.00 65.27 37 GLY D O 1
ATOM 3714 N N . ASP C 1 38 ? 15.810 0.989 45.455 1.00 60.24 38 ASP D N 1
ATOM 3715 C CA . ASP C 1 38 ? 16.477 1.909 46.371 1.00 59.89 38 ASP D CA 1
ATOM 3716 C C . ASP C 1 38 ? 15.468 2.927 46.906 1.00 57.49 38 ASP D C 1
ATOM 3717 O O . ASP C 1 38 ? 15.161 3.925 46.249 1.00 59.62 38 ASP D O 1
ATOM 3722 N N . VAL C 1 39 ? 14.937 2.679 48.102 1.00 54.63 39 VAL D N 1
ATOM 3723 C CA . VAL C 1 39 ? 13.933 3.592 48.648 1.00 56.47 39 VAL D CA 1
ATOM 3724 C C . VAL C 1 39 ? 14.584 4.832 49.276 1.00 57.51 39 VAL D C 1
ATOM 3725 O O . VAL C 1 39 ? 13.965 5.907 49.330 1.00 53.65 39 VAL D O 1
ATOM 3729 N N . GLU C 1 40 ? 15.830 4.713 49.753 1.00 58.74 40 GLU D N 1
ATOM 3730 C CA . GLU C 1 40 ? 16.526 5.871 50.309 1.00 58.58 40 GLU D CA 1
ATOM 3731 C C . GLU C 1 40 ? 16.806 6.876 49.217 1.00 56.32 40 GLU D C 1
ATOM 3732 O O . GLU C 1 40 ? 16.612 8.087 49.393 1.00 52.85 40 GLU D O 1
ATOM 3738 N N . ARG C 1 41 ? 17.267 6.370 48.077 1.00 57.72 41 ARG D N 1
ATOM 3739 C CA . ARG C 1 41 ? 17.455 7.203 46.905 1.00 54.56 41 ARG D CA 1
ATOM 3740 C C . ARG C 1 41 ? 16.136 7.777 46.439 1.00 52.78 41 ARG D C 1
ATOM 3741 O O . ARG C 1 41 ? 16.077 8.913 45.971 1.00 50.02 41 ARG D O 1
ATOM 3749 N N . LEU C 1 42 ? 15.063 7.005 46.567 1.00 52.93 42 LEU D N 1
ATOM 3750 C CA . LEU C 1 42 ? 13.753 7.520 46.222 1.00 50.37 42 LEU D CA 1
ATOM 3751 C C . LEU C 1 42 ? 13.414 8.745 47.053 1.00 50.99 42 LEU D C 1
ATOM 3752 O O . LEU C 1 42 ? 12.973 9.774 46.523 1.00 50.43 42 LEU D O 1
ATOM 3757 N N . LYS C 1 43 ? 13.605 8.648 48.369 1.00 53.02 43 LYS D N 1
ATOM 3758 C CA . LYS C 1 43 ? 13.288 9.780 49.233 1.00 54.08 43 LYS D CA 1
ATOM 3759 C C . LYS C 1 43 ? 14.174 10.984 48.909 1.00 53.16 43 LYS D C 1
ATOM 3760 O O . LYS C 1 43 ? 13.691 12.129 48.874 1.00 54.67 43 LYS D O 1
ATOM 3766 N N . ARG C 1 44 ? 15.470 10.748 48.653 1.00 51.40 44 ARG D N 1
ATOM 3767 C CA . ARG C 1 44 ? 16.345 11.860 48.279 1.00 51.84 44 ARG D CA 1
ATOM 3768 C C . ARG C 1 44 ? 15.900 12.480 46.951 1.00 54.25 44 ARG D C 1
ATOM 3769 O O . ARG C 1 44 ? 15.940 13.704 46.785 1.00 57.74 44 ARG D O 1
ATOM 3777 N N . LEU C 1 45 ? 15.471 11.651 45.992 1.00 51.81 45 LEU D N 1
ATOM 3778 C CA . LEU C 1 45 ? 15.000 12.168 44.712 1.00 51.45 45 LEU D CA 1
ATOM 3779 C C . LEU C 1 45 ? 13.749 13.003 44.890 1.00 52.22 45 LEU D C 1
ATOM 3780 O O . LEU C 1 45 ? 13.603 14.054 44.262 1.00 51.81 45 LEU D O 1
ATOM 3785 N N . PHE C 1 46 ? 12.825 12.539 45.726 1.00 51.65 46 PHE D N 1
ATOM 3786 C CA . PHE C 1 46 ? 11.636 13.331 46.016 1.00 51.55 46 PHE D CA 1
ATOM 3787 C C . PHE C 1 46 ? 12.011 14.690 46.594 1.00 54.58 46 PHE D C 1
ATOM 3788 O O . PHE C 1 46 ? 11.536 15.736 46.126 1.00 55.46 46 PHE D O 1
ATOM 3796 N N . GLU C 1 47 ? 12.918 14.695 47.572 1.00 55.73 47 GLU D N 1
ATOM 3797 C CA . GLU C 1 47 ? 13.356 15.956 48.163 1.00 58.53 47 GLU D CA 1
ATOM 3798 C C . GLU C 1 47 ? 13.974 16.884 47.116 1.00 58.66 47 GLU D C 1
ATOM 3799 O O . GLU C 1 47 ? 13.604 18.062 47.015 1.00 60.91 47 GLU D O 1
ATOM 3805 N N . LYS C 1 48 ? 14.926 16.370 46.327 1.00 59.53 48 LYS D N 1
ATOM 3806 C CA . LYS C 1 48 ? 15.651 17.233 45.398 1.00 59.78 48 LYS D CA 1
ATOM 3807 C C . LYS C 1 48 ? 14.772 17.679 44.234 1.00 62.12 48 LYS D C 1
ATOM 3808 O O . LYS C 1 48 ? 14.924 18.800 43.746 1.00 64.87 48 LYS D O 1
ATOM 3814 N N . ALA C 1 49 ? 13.833 16.847 43.786 1.00 59.87 49 ALA D N 1
ATOM 3815 C CA . ALA C 1 49 ? 12.914 17.301 42.750 1.00 62.62 49 ALA D CA 1
ATOM 3816 C C . ALA C 1 49 ? 12.001 18.393 43.283 1.00 63.55 49 ALA D C 1
ATOM 3817 O O . ALA C 1 49 ? 11.633 19.323 42.552 1.00 65.19 49 ALA D O 1
ATOM 3819 N N . LYS C 1 50 ? 11.616 18.299 44.553 1.00 63.99 50 LYS D N 1
ATOM 3820 C CA . LYS C 1 50 ? 10.909 19.422 45.154 1.00 65.05 50 LYS D CA 1
ATOM 3821 C C . LYS C 1 50 ? 11.762 20.681 45.072 1.00 65.51 50 LYS D C 1
ATOM 3822 O O . LYS C 1 50 ? 11.323 21.710 44.539 1.00 65.21 50 LYS D O 1
ATOM 3828 N N . GLU C 1 51 ? 13.008 20.600 45.548 1.00 67.00 51 GLU D N 1
ATOM 3829 C CA . GLU C 1 51 ? 13.878 21.772 45.512 1.00 66.26 51 GLU D CA 1
ATOM 3830 C C . GLU C 1 51 ? 13.932 22.350 44.103 1.00 67.48 51 GLU D C 1
ATOM 3831 O O . GLU C 1 51 ? 13.660 23.537 43.893 1.00 65.82 51 GLU D O 1
ATOM 3837 N N . LEU C 1 52 ? 14.160 21.493 43.110 1.00 67.11 52 LEU D N 1
ATOM 3838 C CA . LEU C 1 52 ? 14.282 21.962 41.738 1.00 66.64 52 LEU D CA 1
ATOM 3839 C C . LEU C 1 52 ? 12.927 22.325 41.152 1.00 67.40 52 LEU D C 1
ATOM 3840 O O . LEU C 1 52 ? 12.862 23.055 40.158 1.00 67.70 52 LEU D O 1
ATOM 3845 N N . GLY C 1 53 ? 11.851 21.828 41.738 1.00 64.78 53 GLY D N 1
ATOM 3846 C CA . GLY C 1 53 ? 10.552 22.013 41.142 1.00 67.38 53 GLY D CA 1
ATOM 3847 C C . GLY C 1 53 ? 10.185 20.991 40.098 1.00 68.58 53 GLY D C 1
ATOM 3848 O O . GLY C 1 53 ? 9.090 21.093 39.522 1.00 71.65 53 GLY D O 1
ATOM 3849 N N . THR C 1 54 ? 11.047 20.002 39.847 1.00 68.13 54 THR D N 1
ATOM 3850 C CA . THR C 1 54 ? 10.718 19.006 38.841 1.00 65.42 54 THR D CA 1
ATOM 3851 C C . THR C 1 54 ? 9.449 18.268 39.244 1.00 59.65 54 THR D C 1
ATOM 3852 O O . THR C 1 54 ? 9.277 17.871 40.401 1.00 58.49 54 THR D O 1
ATOM 3856 N N . ASP C 1 55 ? 8.568 18.072 38.274 1.00 61.08 55 ASP D N 1
ATOM 3857 C CA . ASP C 1 55 ? 7.305 17.396 38.527 1.00 59.32 55 ASP D CA 1
ATOM 3858 C C . ASP C 1 55 ? 7.567 15.902 38.419 1.00 54.70 55 ASP D C 1
ATOM 3859 O O . ASP C 1 55 ? 7.766 15.371 37.321 1.00 50.36 55 ASP D O 1
ATOM 3864 N N . ILE C 1 56 ? 7.604 15.227 39.576 1.00 52.84 56 ILE D N 1
ATOM 3865 C CA . ILE C 1 56 ? 7.549 13.774 39.606 1.00 49.27 56 ILE D CA 1
ATOM 3866 C C . ILE C 1 56 ? 6.082 13.387 39.558 1.00 49.22 56 ILE D C 1
ATOM 3867 O O . ILE C 1 56 ? 5.392 13.310 40.582 1.00 47.84 56 ILE D O 1
ATOM 3872 N N . ALA C 1 57 ? 5.606 13.157 38.337 1.00 49.26 57 ALA D N 1
ATOM 3873 C CA . ALA C 1 57 ? 4.203 12.879 38.127 1.00 47.04 57 ALA D CA 1
ATOM 3874 C C . ALA C 1 57 ? 3.812 11.560 38.763 1.00 44.07 57 ALA D C 1
ATOM 3875 O O . ALA C 1 57 ? 2.681 11.422 39.241 1.00 45.27 57 ALA D O 1
ATOM 3877 N N . GLY C 1 58 ? 4.724 10.591 38.786 1.00 42.61 58 GLY D N 1
ATOM 3878 C CA . GLY C 1 58 ? 4.384 9.264 39.267 1.00 40.60 58 GLY D CA 1
ATOM 3879 C C . GLY C 1 58 ? 5.612 8.409 39.478 1.00 38.58 58 GLY D C 1
ATOM 3880 O O . GLY C 1 58 ? 6.728 8.760 39.084 1.00 39.13 58 GLY D O 1
ATOM 3881 N N . ILE C 1 59 ? 5.373 7.259 40.102 1.00 35.70 59 ILE D N 1
ATOM 3882 C CA . ILE C 1 59 ? 6.395 6.253 40.347 1.00 34.81 59 ILE D CA 1
ATOM 3883 C C . ILE C 1 59 ? 5.789 4.896 40.031 1.00 35.60 59 ILE D C 1
ATOM 3884 O O . ILE C 1 59 ? 4.588 4.692 40.199 1.00 37.42 59 ILE D O 1
ATOM 3889 N N . ILE C 1 60 ? 6.627 3.959 39.590 1.00 33.59 60 ILE D N 1
ATOM 3890 C CA . ILE C 1 60 ? 6.189 2.647 39.133 1.00 32.87 60 ILE D CA 1
ATOM 3891 C C . ILE C 1 60 ? 6.800 1.589 40.040 1.00 35.97 60 ILE D C 1
ATOM 3892 O O . ILE C 1 60 ? 8.024 1.471 40.120 1.00 37.52 60 ILE D O 1
ATOM 3897 N N . LEU C 1 61 ? 5.965 0.794 40.685 1.00 35.53 61 LEU D N 1
ATOM 3898 C CA . LEU C 1 61 ? 6.421 -0.402 41.373 1.00 37.20 61 LEU D CA 1
ATOM 3899 C C . LEU C 1 61 ? 6.208 -1.572 40.432 1.00 41.54 61 LEU D C 1
ATOM 3900 O O . LEU C 1 61 ? 5.073 -1.871 40.066 1.00 42.69 61 LEU D O 1
ATOM 3905 N N . ASP C 1 62 ? 7.300 -2.209 40.027 1.00 45.14 62 ASP D N 1
ATOM 3906 C CA . ASP C 1 62 ? 7.311 -3.261 39.015 1.00 44.83 62 ASP D CA 1
ATOM 3907 C C . ASP C 1 62 ? 7.874 -4.523 39.649 1.00 48.60 62 ASP D C 1
ATOM 3908 O O . ASP C 1 62 ? 9.076 -4.604 39.923 1.00 51.44 62 ASP D O 1
ATOM 3913 N N . GLY C 1 63 ? 7.015 -5.504 39.891 1.00 49.83 63 GLY D N 1
ATOM 3914 C CA . GLY C 1 63 ? 7.472 -6.714 40.559 1.00 54.76 63 GLY D CA 1
ATOM 3915 C C . GLY C 1 63 ? 8.023 -6.489 41.952 1.00 54.69 63 GLY D C 1
ATOM 3916 O O . GLY C 1 63 ? 8.929 -7.213 42.382 1.00 50.75 63 GLY D O 1
ATOM 3917 N N . ALA C 1 64 ? 7.451 -5.522 42.698 1.00 55.58 64 ALA D N 1
ATOM 3918 C CA . ALA C 1 64 ? 7.932 -5.163 44.024 1.00 55.71 64 ALA D CA 1
ATOM 3919 C C . ALA C 1 64 ? 7.335 -6.103 45.063 1.00 60.31 64 ALA D C 1
ATOM 3920 O O . ALA C 1 64 ? 6.145 -6.424 44.998 1.00 62.05 64 ALA D O 1
ATOM 3922 N N . PRO C 1 65 ? 8.131 -6.531 46.038 1.00 62.04 65 PRO D N 1
ATOM 3923 C CA . PRO C 1 65 ? 7.610 -7.407 47.090 1.00 61.88 65 PRO D CA 1
ATOM 3924 C C . PRO C 1 65 ? 6.833 -6.625 48.134 1.00 64.53 65 PRO D C 1
ATOM 3925 O O . PRO C 1 65 ? 6.860 -5.392 48.203 1.00 64.42 65 PRO D O 1
ATOM 3929 N N . LEU C 1 66 ? 6.077 -7.374 48.921 1.00 64.78 66 LEU D N 1
ATOM 3930 C CA . LEU C 1 66 ? 5.194 -6.728 49.869 1.00 66.60 66 LEU D CA 1
ATOM 3931 C C . LEU C 1 66 ? 5.986 -5.912 50.904 1.00 67.26 66 LEU D C 1
ATOM 3932 O O . LEU C 1 66 ? 5.535 -4.839 51.330 1.00 68.41 66 LEU D O 1
ATOM 3937 N N . GLU C 1 67 ? 7.186 -6.371 51.298 1.00 65.82 67 GLU D N 1
ATOM 3938 C CA . GLU C 1 67 ? 7.924 -5.635 52.329 1.00 65.56 67 GLU D CA 1
ATOM 3939 C C . GLU C 1 67 ? 8.375 -4.264 51.841 1.00 61.36 67 GLU D C 1
ATOM 3940 O O . GLU C 1 67 ? 8.684 -3.396 52.665 1.00 60.03 67 GLU D O 1
ATOM 3946 N N . LYS C 1 68 ? 8.405 -4.041 50.531 1.00 58.50 68 LYS D N 1
ATOM 3947 C CA . LYS C 1 68 ? 8.869 -2.771 49.995 1.00 57.01 68 LYS D CA 1
ATOM 3948 C C . LYS C 1 68 ? 7.740 -1.798 49.696 1.00 55.79 68 LYS D C 1
ATOM 3949 O O . LYS C 1 68 ? 8.005 -0.598 49.532 1.00 53.01 68 LYS D O 1
ATOM 3955 N N . LEU C 1 69 ? 6.494 -2.291 49.675 1.00 58.33 69 LEU D N 1
ATOM 3956 C CA . LEU C 1 69 ? 5.337 -1.507 49.241 1.00 54.66 69 LEU D CA 1
ATOM 3957 C C . LEU C 1 69 ? 5.087 -0.299 50.127 1.00 56.80 69 LEU D C 1
ATOM 3958 O O . LEU C 1 69 ? 4.943 0.820 49.626 1.00 56.68 69 LEU D O 1
ATOM 3963 N N . ARG C 1 70 ? 4.986 -0.516 51.437 1.00 57.22 70 ARG D N 1
ATOM 3964 C CA . ARG C 1 70 ? 4.541 0.533 52.340 1.00 56.63 70 ARG D CA 1
ATOM 3965 C C . ARG C 1 70 ? 5.457 1.744 52.362 1.00 53.62 70 ARG D C 1
ATOM 3966 O O . ARG C 1 70 ? 4.932 2.864 52.248 1.00 53.95 70 ARG D O 1
ATOM 3974 N N . PRO C 1 71 ? 6.788 1.628 52.468 1.00 51.98 71 PRO D N 1
ATOM 3975 C CA . PRO C 1 71 ? 7.593 2.885 52.469 1.00 51.10 71 PRO D CA 1
ATOM 3976 C C . PRO C 1 71 ? 7.459 3.646 51.168 1.00 52.36 71 PRO D C 1
ATOM 3977 O O . PRO C 1 71 ? 7.418 4.876 51.161 1.00 51.20 71 PRO D O 1
ATOM 3981 N N . VAL C 1 72 ? 7.363 2.897 50.050 1.00 52.47 72 VAL D N 1
ATOM 3982 C CA . VAL C 1 72 ? 7.206 3.526 48.742 1.00 50.08 72 VAL D CA 1
ATOM 3983 C C . VAL C 1 72 ? 5.870 4.250 48.647 1.00 49.11 72 VAL D C 1
ATOM 3984 O O . VAL C 1 72 ? 5.795 5.388 48.179 1.00 51.44 72 VAL D O 1
ATOM 3988 N N . ILE C 1 73 ? 4.794 3.581 49.048 1.00 48.28 73 ILE D N 1
ATOM 3989 C CA . ILE C 1 73 ? 3.477 4.206 48.996 1.00 48.45 73 ILE D CA 1
ATOM 3990 C C . ILE C 1 73 ? 3.418 5.429 49.909 1.00 48.44 73 ILE D C 1
ATOM 3991 O O . ILE C 1 73 ? 2.827 6.458 49.561 1.00 46.54 73 ILE D O 1
ATOM 3996 N N . LYS C 1 74 ? 4.045 5.348 51.080 1.00 49.97 74 LYS D N 1
ATOM 3997 C CA . LYS C 1 74 ? 4.086 6.506 51.964 1.00 49.93 74 LYS D CA 1
ATOM 3998 C C . LYS C 1 74 ? 4.844 7.663 51.322 1.00 50.35 74 LYS D C 1
ATOM 3999 O O . LYS C 1 74 ? 4.413 8.815 51.422 1.00 51.78 74 LYS D O 1
ATOM 4005 N N . LEU C 1 75 ? 5.975 7.389 50.661 1.00 48.44 75 LEU D N 1
ATOM 4006 C CA . LEU C 1 75 ? 6.693 8.481 50.002 1.00 47.58 75 LEU D CA 1
ATOM 4007 C C . LEU C 1 75 ? 5.861 9.113 48.901 1.00 49.34 75 LEU D C 1
ATOM 4008 O O . LEU C 1 75 ? 5.841 10.347 48.755 1.00 52.80 75 LEU D O 1
ATOM 4013 N N . ALA C 1 76 ? 5.178 8.286 48.109 1.00 49.36 76 ALA D N 1
ATOM 4014 C CA . ALA C 1 76 ? 4.303 8.810 47.066 1.00 48.13 76 ALA D CA 1
ATOM 4015 C C . ALA C 1 76 ? 3.257 9.741 47.669 1.00 51.54 76 ALA D C 1
ATOM 4016 O O . ALA C 1 76 ? 3.008 10.844 47.155 1.00 49.64 76 ALA D O 1
ATOM 4018 N N . ALA C 1 77 ? 2.641 9.312 48.779 1.00 52.32 77 ALA D N 1
ATOM 4019 C CA . ALA C 1 77 ? 1.649 10.154 49.445 1.00 53.07 77 ALA D CA 1
ATOM 4020 C C . ALA C 1 77 ? 2.260 11.458 49.934 1.00 54.26 77 ALA D C 1
ATOM 4021 O O . ALA C 1 77 ? 1.648 12.520 49.794 1.00 58.01 77 ALA D O 1
ATOM 4023 N N . GLU C 1 78 ? 3.454 11.399 50.531 1.00 52.70 78 GLU D N 1
ATOM 4024 C CA . GLU C 1 78 ? 4.071 12.622 51.028 1.00 51.46 78 GLU D CA 1
ATOM 4025 C C . GLU C 1 78 ? 4.338 13.609 49.905 1.00 53.79 78 GLU D C 1
ATOM 4026 O O . GLU C 1 78 ? 4.253 14.826 50.104 1.00 56.79 78 GLU D O 1
ATOM 4032 N N . PHE C 1 79 ? 4.700 13.122 48.727 1.00 53.02 79 PHE D N 1
ATOM 4033 C CA . PHE C 1 79 ? 5.114 14.052 47.689 1.00 52.95 79 PHE D CA 1
ATOM 4034 C C . PHE C 1 79 ? 4.121 14.198 46.546 1.00 53.39 79 PHE D C 1
ATOM 4035 O O . PHE C 1 79 ? 4.406 14.935 45.593 1.00 56.04 79 PHE D O 1
ATOM 4043 N N . GLY C 1 80 ? 2.975 13.527 46.602 1.00 50.71 80 GLY D N 1
ATOM 4044 C CA . GLY C 1 80 ? 1.937 13.813 45.630 1.00 51.63 80 GLY D CA 1
ATOM 4045 C C . GLY C 1 80 ? 2.204 13.231 44.261 1.00 51.20 80 GLY D C 1
ATOM 4046 O O . GLY C 1 80 ? 2.098 13.918 43.240 1.00 50.83 80 GLY D O 1
ATOM 4047 N N . ALA C 1 81 ? 2.596 11.968 44.237 1.00 50.30 81 ALA D N 1
ATOM 4048 C CA . ALA C 1 81 ? 2.889 11.271 43.000 1.00 47.15 81 ALA D CA 1
ATOM 4049 C C . ALA C 1 81 ? 1.823 10.220 42.742 1.00 45.72 81 ALA D C 1
ATOM 4050 O O . ALA C 1 81 ? 1.262 9.635 43.674 1.00 46.80 81 ALA D O 1
ATOM 4052 N N . ALA C 1 82 ? 1.517 10.014 41.469 1.00 43.77 82 ALA D N 1
ATOM 4053 C CA . ALA C 1 82 ? 0.663 8.903 41.105 1.00 42.16 82 ALA D CA 1
ATOM 4054 C C . ALA C 1 82 ? 1.446 7.610 41.284 1.00 42.28 82 ALA D C 1
ATOM 4055 O O . ALA C 1 82 ? 2.671 7.581 41.142 1.00 42.21 82 ALA D O 1
ATOM 4057 N N . LEU C 1 83 ? 0.739 6.542 41.625 1.00 38.98 83 LEU D N 1
ATOM 4058 C CA . LEU C 1 83 ? 1.337 5.229 41.803 1.00 36.16 83 LEU D CA 1
ATOM 4059 C C . LEU C 1 83 ? 0.938 4.334 40.641 1.00 37.64 83 LEU D C 1
ATOM 4060 O O . LEU C 1 83 ? -0.252 4.069 40.442 1.00 37.70 83 LEU D O 1
ATOM 4065 N N . PHE C 1 84 ? 1.926 3.812 39.927 1.00 35.48 84 PHE D N 1
ATOM 4066 C CA . PHE C 1 84 ? 1.704 2.806 38.904 1.00 36.68 84 PHE D CA 1
ATOM 4067 C C . PHE C 1 84 ? 2.138 1.473 39.478 1.00 37.51 84 PHE D C 1
ATOM 4068 O O . PHE C 1 84 ? 3.203 1.389 40.094 1.00 39.32 84 PHE D O 1
ATOM 4076 N N . LEU C 1 85 ? 1.309 0.451 39.307 1.00 37.54 85 LEU D N 1
ATOM 4077 C CA . LEU C 1 85 ? 1.611 -0.901 39.758 1.00 39.78 85 LEU D CA 1
ATOM 4078 C C . LEU C 1 85 ? 1.692 -1.799 38.536 1.00 39.44 85 LEU D C 1
ATOM 4079 O O . LEU C 1 85 ? 0.768 -1.822 37.722 1.00 41.37 85 LEU D O 1
ATOM 4084 N N . ALA C 1 86 ? 2.773 -2.561 38.423 1.00 43.21 86 ALA D N 1
ATOM 4085 C CA . ALA C 1 86 ? 3.015 -3.403 37.260 1.00 43.76 86 ALA D CA 1
ATOM 4086 C C . ALA C 1 86 ? 3.612 -4.720 37.715 1.00 47.03 86 ALA D C 1
ATOM 4087 O O . ALA C 1 86 ? 4.260 -4.785 38.761 1.00 52.39 86 ALA D O 1
ATOM 4089 N N . ASN C 1 87 ? 3.343 -5.777 36.949 1.00 47.34 87 ASN D N 1
ATOM 4090 C CA . ASN C 1 87 ? 3.927 -7.097 37.184 1.00 52.63 87 ASN D CA 1
ATOM 4091 C C . ASN C 1 87 ? 3.914 -7.457 38.666 1.00 54.75 87 ASN D C 1
ATOM 4092 O O . ASN C 1 87 ? 4.910 -7.956 39.195 1.00 56.69 87 ASN D O 1
ATOM 4097 N N . MET C 1 88 ? 2.802 -7.196 39.340 1.00 59.06 88 MET D N 1
ATOM 4098 C CA . MET C 1 88 ? 2.721 -7.480 40.762 1.00 61.91 88 MET D CA 1
ATOM 4099 C C . MET C 1 88 ? 2.920 -8.975 40.998 1.00 67.40 88 MET D C 1
ATOM 4100 O O . MET C 1 88 ? 2.440 -9.799 40.208 1.00 69.87 88 MET D O 1
ATOM 4105 N N . PRO C 1 89 ? 3.647 -9.355 42.051 1.00 69.41 89 PRO D N 1
ATOM 4106 C CA . PRO C 1 89 ? 4.021 -10.774 42.202 1.00 71.36 89 PRO D CA 1
ATOM 4107 C C . PRO C 1 89 ? 2.839 -11.729 42.277 1.00 71.83 89 PRO D C 1
ATOM 4108 O O . PRO C 1 89 ? 2.813 -12.728 41.549 1.00 72.09 89 PRO D O 1
ATOM 4112 N N . ASP C 1 90 ? 1.861 -11.460 43.136 1.00 72.24 90 ASP D N 1
ATOM 4113 C CA . ASP C 1 90 ? 0.690 -12.319 43.235 1.00 72.57 90 ASP D CA 1
ATOM 4114 C C . ASP C 1 90 ? -0.526 -11.470 43.585 1.00 72.36 90 ASP D C 1
ATOM 4115 O O . ASP C 1 90 ? -0.402 -10.306 43.970 1.00 73.21 90 ASP D O 1
ATOM 4120 N N . ALA C 1 91 ? -1.711 -12.070 43.457 1.00 68.89 91 ALA D N 1
ATOM 4121 C CA . ALA C 1 91 ? -2.937 -11.297 43.630 1.00 73.40 91 ALA D CA 1
ATOM 4122 C C . ALA C 1 91 ? -3.034 -10.650 45.008 1.00 73.29 91 ALA D C 1
ATOM 4123 O O . ALA C 1 91 ? -3.598 -9.555 45.139 1.00 75.04 91 ALA D O 1
ATOM 4125 N N . ALA C 1 92 ? -2.450 -11.263 46.035 1.00 72.95 92 ALA D N 1
ATOM 4126 C CA . ALA C 1 92 ? -2.590 -10.689 47.369 1.00 75.05 92 ALA D CA 1
ATOM 4127 C C . ALA C 1 92 ? -1.724 -9.447 47.538 1.00 75.24 92 ALA D C 1
ATOM 4128 O O . ALA C 1 92 ? -2.172 -8.449 48.116 1.00 73.26 92 ALA D O 1
ATOM 4130 N N . THR C 1 93 ? -0.480 -9.487 47.047 1.00 73.24 93 THR D N 1
ATOM 4131 C CA . THR C 1 93 ? 0.361 -8.294 47.094 1.00 72.35 93 THR D CA 1
ATOM 4132 C C . THR C 1 93 ? -0.265 -7.143 46.314 1.00 73.62 93 THR D C 1
ATOM 4133 O O . THR C 1 93 ? -0.259 -6.001 46.782 1.00 72.50 93 THR D O 1
ATOM 4137 N N . ALA C 1 94 ? -0.814 -7.428 45.122 1.00 73.57 94 ALA D N 1
ATOM 4138 C CA . ALA C 1 94 ? -1.490 -6.401 44.330 1.00 69.84 94 ALA D CA 1
ATOM 4139 C C . ALA C 1 94 ? -2.678 -5.806 45.075 1.00 70.95 94 ALA D C 1
ATOM 4140 O O . ALA C 1 94 ? -2.816 -4.579 45.164 1.00 68.74 94 ALA D O 1
ATOM 4142 N N . GLU C 1 95 ? -3.556 -6.663 45.609 1.00 73.47 95 GLU D N 1
ATOM 4143 C CA . GLU C 1 95 ? -4.685 -6.164 46.390 1.00 71.25 95 GLU D CA 1
ATOM 4144 C C . GLU C 1 95 ? -4.221 -5.296 47.552 1.00 70.31 95 GLU D C 1
ATOM 4145 O O . GLU C 1 95 ? -4.783 -4.225 47.807 1.00 68.29 95 GLU D O 1
ATOM 4151 N N . GLU C 1 96 ? -3.208 -5.759 48.280 1.00 69.57 96 GLU D N 1
ATOM 4152 C CA . GLU C 1 96 ? -2.695 -4.998 49.411 1.00 72.59 96 GLU D CA 1
ATOM 4153 C C . GLU C 1 96 ? -2.143 -3.650 48.966 1.00 70.94 96 GLU D C 1
ATOM 4154 O O . GLU C 1 96 ? -2.359 -2.624 49.628 1.00 68.54 96 GLU D O 1
ATOM 4160 N N . ALA C 1 97 ? -1.407 -3.641 47.853 1.00 71.12 97 ALA D N 1
ATOM 4161 C CA . ALA C 1 97 ? -0.819 -2.408 47.345 1.00 68.86 97 ALA D CA 1
ATOM 4162 C C . ALA C 1 97 ? -1.902 -1.405 46.967 1.00 65.11 97 ALA D C 1
ATOM 4163 O O . ALA C 1 97 ? -1.800 -0.214 47.304 1.00 61.04 97 ALA D O 1
ATOM 4165 N N . ILE C 1 98 ? -2.955 -1.867 46.276 1.00 64.82 98 ILE D N 1
ATOM 4166 C CA . ILE C 1 98 ? -4.043 -0.952 45.931 1.00 63.25 98 ILE D CA 1
ATOM 4167 C C . ILE C 1 98 ? -4.727 -0.461 47.203 1.00 63.88 98 ILE D C 1
ATOM 4168 O O . ILE C 1 98 ? -5.006 0.734 47.350 1.00 60.57 98 ILE D O 1
ATOM 4173 N N . LYS C 1 99 ? -4.977 -1.375 48.153 1.00 64.31 99 LYS D N 1
ATOM 4174 C CA . LYS C 1 99 ? -5.691 -1.024 49.378 1.00 66.19 99 LYS D CA 1
ATOM 4175 C C . LYS C 1 99 ? -4.977 0.088 50.128 1.00 65.83 99 LYS D C 1
ATOM 4176 O O . LYS C 1 99 ? -5.589 1.103 50.475 1.00 62.75 99 LYS D O 1
ATOM 4182 N N . ILE C 1 100 ? -3.671 -0.087 50.372 1.00 66.33 100 ILE D N 1
ATOM 4183 C CA . ILE C 1 100 ? -2.874 0.910 51.093 1.00 64.83 100 ILE D CA 1
ATOM 4184 C C . ILE C 1 100 ? -2.773 2.217 50.296 1.00 63.92 100 ILE D C 1
ATOM 4185 O O . ILE C 1 100 ? -2.836 3.318 50.869 1.00 60.40 100 ILE D O 1
ATOM 4190 N N . ALA C 1 101 ? -2.619 2.128 48.964 1.00 64.99 101 ALA D N 1
ATOM 4191 C CA . ALA C 1 101 ? -2.535 3.344 48.157 1.00 61.33 101 ALA D CA 1
ATOM 4192 C C . ALA C 1 101 ? -3.830 4.139 48.224 1.00 58.74 101 ALA D C 1
ATOM 4193 O O . ALA C 1 101 ? -3.814 5.374 48.327 1.00 56.61 101 ALA D O 1
ATOM 4195 N N . LYS C 1 102 ? -4.964 3.445 48.196 1.00 59.90 102 LYS D N 1
ATOM 4196 C CA . LYS C 1 102 ? -6.240 4.136 48.296 1.00 58.54 102 LYS D CA 1
ATOM 4197 C C . LYS C 1 102 ? -6.445 4.678 49.699 1.00 57.20 102 LYS D C 1
ATOM 4198 O O . LYS C 1 102 ? -6.919 5.803 49.863 1.00 55.27 102 LYS D O 1
ATOM 4204 N N . GLU C 1 103 ? -6.022 3.919 50.716 1.00 58.18 103 GLU D N 1
ATOM 4205 C CA . GLU C 1 103 ? -6.027 4.416 52.092 1.00 60.79 103 GLU D CA 1
ATOM 4206 C C . GLU C 1 103 ? -5.212 5.697 52.231 1.00 63.00 103 GLU D C 1
ATOM 4207 O O . GLU C 1 103 ? -5.459 6.494 53.143 1.00 64.15 103 GLU D O 1
ATOM 4213 N N . GLU C 1 104 ? -4.234 5.911 51.347 1.00 62.80 104 GLU D N 1
ATOM 4214 C CA . GLU C 1 104 ? -3.424 7.121 51.376 1.00 58.48 104 GLU D CA 1
ATOM 4215 C C . GLU C 1 104 ? -3.921 8.193 50.409 1.00 56.79 104 GLU D C 1
ATOM 4216 O O . GLU C 1 104 ? -3.288 9.248 50.289 1.00 56.69 104 GLU D O 1
ATOM 4222 N N . GLY C 1 105 ? -5.024 7.942 49.712 1.00 56.59 105 GLY D N 1
ATOM 4223 C CA . GLY C 1 105 ? -5.599 8.915 48.801 1.00 55.93 105 GLY D CA 1
ATOM 4224 C C . GLY C 1 105 ? -4.777 9.116 47.547 1.00 59.81 105 GLY D C 1
ATOM 4225 O O . GLY C 1 105 ? -4.657 10.248 47.060 1.00 61.49 105 GLY D O 1
ATOM 4226 N N . LEU C 1 106 ? -4.246 8.040 46.983 1.00 55.03 106 LEU D N 1
ATOM 4227 C CA . LEU C 1 106 ? -3.356 8.135 45.843 1.00 50.70 106 LEU D CA 1
ATOM 4228 C C . LEU C 1 106 ? -4.102 7.869 44.545 1.00 46.88 106 LEU D C 1
ATOM 4229 O O . LEU C 1 106 ? -5.071 7.106 44.502 1.00 50.59 106 LEU D O 1
ATOM 4234 N N . GLU C 1 107 ? -3.653 8.543 43.493 1.00 43.96 107 GLU D N 1
ATOM 4235 C CA . GLU C 1 107 ? -3.995 8.162 42.127 1.00 46.79 107 GLU D CA 1
ATOM 4236 C C . GLU C 1 107 ? -3.256 6.884 41.756 1.00 41.33 107 GLU D C 1
ATOM 4237 O O . GLU C 1 107 ? -2.027 6.863 41.757 1.00 40.05 107 GLU D O 1
ATOM 4243 N N . VAL C 1 108 ? -3.995 5.833 41.416 1.00 40.27 108 VAL D N 1
ATOM 4244 C CA . VAL C 1 108 ? -3.435 4.509 41.181 1.00 39.30 108 VAL D CA 1
ATOM 4245 C C . VAL C 1 108 ? -3.710 4.072 39.739 1.00 39.11 108 VAL D C 1
ATOM 4246 O O . VAL C 1 108 ? -4.870 3.993 39.303 1.00 39.78 108 VAL D O 1
ATOM 4250 N N . TYR C 1 109 ? -2.651 3.741 39.015 1.00 37.94 109 TYR D N 1
ATOM 4251 C CA . TYR C 1 109 ? -2.786 3.147 37.697 1.00 35.47 109 TYR D CA 1
ATOM 4252 C C . TYR C 1 109 ? -2.293 1.714 37.741 1.00 36.62 109 TYR D C 1
ATOM 4253 O O . TYR C 1 109 ? -1.221 1.433 38.281 1.00 38.01 109 TYR D O 1
ATOM 4262 N N . LEU C 1 110 ? -3.081 0.815 37.183 1.00 37.18 110 LEU D N 1
ATOM 4263 C CA . LEU C 1 110 ? -2.751 -0.596 37.142 1.00 39.50 110 LEU D CA 1
ATOM 4264 C C . LEU C 1 110 ? -2.357 -0.948 35.716 1.00 37.70 110 LEU D C 1
ATOM 4265 O O . LEU C 1 110 ? -3.151 -0.747 34.795 1.00 34.86 110 LEU D O 1
ATOM 4270 N N . LEU C 1 111 ? -1.130 -1.433 35.526 1.00 34.82 111 LEU D N 1
ATOM 4271 C CA . LEU C 1 111 ? -0.752 -1.880 34.198 1.00 34.42 111 LEU D CA 1
ATOM 4272 C C . LEU C 1 111 ? -1.275 -3.275 33.922 1.00 37.06 111 LEU D C 1
ATOM 4273 O O . LEU C 1 111 ? -1.367 -4.121 34.811 1.00 39.71 111 LEU D O 1
ATOM 4278 N N . ALA C 1 112 ? -1.648 -3.507 32.678 1.00 34.81 112 ALA D N 1
ATOM 4279 C CA . ALA C 1 112 ? -2.152 -4.815 32.324 1.00 39.50 112 ALA D CA 1
ATOM 4280 C C . ALA C 1 112 ? -1.887 -5.058 30.862 1.00 42.32 112 ALA D C 1
ATOM 4281 O O . ALA C 1 112 ? -2.132 -4.190 30.025 1.00 38.18 112 ALA D O 1
ATOM 4283 N N . ASP C 1 113 ? -1.409 -6.251 30.569 1.00 47.43 113 ASP D N 1
ATOM 4284 C CA . ASP C 1 113 ? -1.444 -6.755 29.219 1.00 47.58 113 ASP D CA 1
ATOM 4285 C C . ASP C 1 113 ? -2.737 -7.544 29.089 1.00 51.30 113 ASP D C 1
ATOM 4286 O O . ASP C 1 113 ? -3.530 -7.649 30.029 1.00 51.88 113 ASP D O 1
ATOM 4291 N N . LEU C 1 114 ? -2.949 -8.10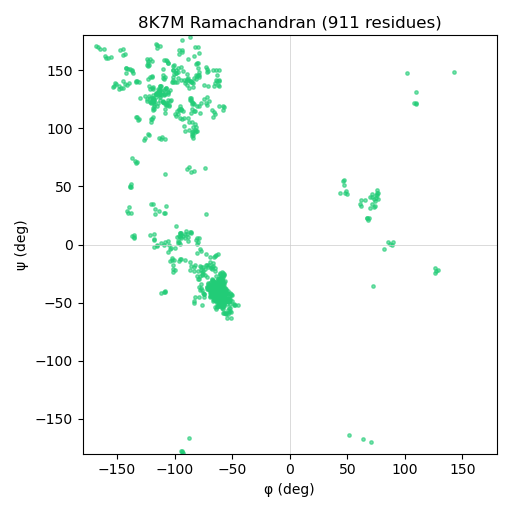7 27.909 1.00 52.15 114 LEU D N 1
ATOM 4292 C CA . LEU C 1 114 ? -4.215 -8.760 27.627 1.00 52.21 114 LEU D CA 1
ATOM 4293 C C . LEU C 1 114 ? -4.480 -9.893 28.606 1.00 53.62 114 LEU D C 1
ATOM 4294 O O . LEU C 1 114 ? -5.586 -10.008 29.149 1.00 56.92 114 LEU D O 1
ATOM 4299 N N . ASP C 1 115 ? -3.453 -10.688 28.906 1.00 57.07 115 ASP D N 1
ATOM 4300 C CA . ASP C 1 115 ? -3.653 -11.930 29.644 1.00 57.50 115 ASP D CA 1
ATOM 4301 C C . ASP C 1 115 ? -4.333 -11.681 30.979 1.00 56.21 115 ASP D C 1
ATOM 4302 O O . ASP C 1 115 ? -5.238 -12.425 31.370 1.00 61.77 115 ASP D O 1
ATOM 4307 N N . ASN C 1 116 ? -3.988 -10.611 31.659 1.00 50.10 116 ASN D N 1
ATOM 4308 C CA . ASN C 1 116 ? -4.657 -10.386 32.923 1.00 52.32 116 ASN D CA 1
ATOM 4309 C C . ASN C 1 116 ? -5.469 -9.102 32.943 1.00 53.05 116 ASN D C 1
ATOM 4310 O O . ASN C 1 116 ? -5.849 -8.633 34.023 1.00 53.37 116 ASN D O 1
ATOM 4315 N N . LEU C 1 117 ? -5.923 -8.652 31.766 1.00 52.01 117 LEU D N 1
ATOM 4316 C CA . LEU C 1 117 ? -6.719 -7.427 31.715 1.00 50.19 117 LEU D CA 1
ATOM 4317 C C . LEU C 1 117 ? -7.973 -7.567 32.568 1.00 52.34 117 LEU D C 1
ATOM 4318 O O . LEU C 1 117 ? -8.244 -6.724 33.437 1.00 50.69 117 LEU D O 1
ATOM 4323 N N . ASP C 1 118 ? -8.712 -8.664 32.384 1.00 51.75 118 ASP D N 1
ATOM 4324 C CA . ASP C 1 118 ? -9.909 -8.890 33.185 1.00 52.51 118 ASP D CA 1
ATOM 4325 C C . ASP C 1 118 ? -9.578 -8.753 34.669 1.00 51.83 118 ASP D C 1
ATOM 4326 O O . ASP C 1 118 ? -10.148 -7.907 35.375 1.00 50.86 118 ASP D O 1
ATOM 4331 N N . THR C 1 119 ? -8.580 -9.516 35.128 1.00 51.30 119 THR D N 1
ATOM 4332 C CA . THR C 1 119 ? -8.147 -9.430 36.517 1.00 51.05 119 THR D CA 1
ATOM 4333 C C . THR C 1 119 ? -7.942 -7.984 36.930 1.00 52.00 119 THR D C 1
ATOM 4334 O O . THR C 1 119 ? -8.543 -7.503 37.902 1.00 52.47 119 THR D O 1
ATOM 4338 N N . VAL C 1 120 ? -7.164 -7.250 36.133 1.00 50.24 120 VAL D N 1
ATOM 4339 C CA . VAL C 1 120 ? -6.801 -5.896 36.514 1.00 49.60 120 VAL D CA 1
ATOM 4340 C C . VAL C 1 120 ? -8.031 -4.999 36.492 1.00 48.67 120 VAL D C 1
ATOM 4341 O O . VAL C 1 120 ? -8.286 -4.255 37.455 1.00 48.20 120 VAL D O 1
ATOM 4345 N N . LEU C 1 121 ? -8.884 -5.159 35.469 1.00 48.82 121 LEU D N 1
ATOM 4346 C CA . LEU C 1 121 ? -10.145 -4.419 35.444 1.00 50.03 121 LEU D CA 1
ATOM 4347 C C . LEU C 1 121 ? -10.936 -4.640 36.721 1.00 50.71 121 LEU D C 1
ATOM 4348 O O . LEU C 1 121 ? -11.398 -3.674 37.347 1.00 49.44 121 LEU D O 1
ATOM 4353 N N . ALA C 1 122 ? -11.054 -5.898 37.160 1.00 49.59 122 ALA D N 1
ATOM 4354 C CA . ALA C 1 122 ? -11.782 -6.145 38.399 1.00 50.61 122 ALA D CA 1
ATOM 4355 C C . ALA C 1 122 ? -11.240 -5.249 39.513 1.00 51.72 122 ALA D C 1
ATOM 4356 O O . ALA C 1 122 ? -11.961 -4.398 40.054 1.00 49.22 122 ALA D O 1
ATOM 4358 N N . LEU C 1 123 ? -9.933 -5.355 39.789 1.00 52.64 123 LEU D N 1
ATOM 4359 C CA . LEU C 1 123 ? -9.334 -4.552 40.849 1.00 49.71 123 LEU D CA 1
ATOM 4360 C C . LEU C 1 123 ? -9.602 -3.078 40.621 1.00 49.39 123 LEU D C 1
ATOM 4361 O O . LEU C 1 123 ? -9.909 -2.335 41.561 1.00 50.15 123 LEU D O 1
ATOM 4366 N N . ALA C 1 124 ? -9.533 -2.646 39.364 1.00 50.51 124 ALA D N 1
ATOM 4367 C CA . ALA C 1 124 ? -9.678 -1.229 39.088 1.00 51.23 124 ALA D CA 1
ATOM 4368 C C . ALA C 1 124 ? -11.060 -0.743 39.484 1.00 50.60 124 ALA D C 1
ATOM 4369 O O . ALA C 1 124 ? -11.178 0.314 40.117 1.00 48.88 124 ALA D O 1
ATOM 4371 N N . LYS C 1 125 ? -12.113 -1.536 39.206 1.00 50.18 125 LYS D N 1
ATOM 4372 C CA . LYS C 1 125 ? -13.429 -1.135 39.708 1.00 51.86 125 LYS D CA 1
ATOM 4373 C C . LYS C 1 125 ? -13.487 -1.264 41.223 1.00 49.55 125 LYS D C 1
ATOM 4374 O O . LYS C 1 125 ? -13.952 -0.350 41.915 1.00 45.91 125 LYS D O 1
ATOM 4380 N N . LYS C 1 126 ? -12.928 -2.346 41.760 1.00 49.72 126 LYS D N 1
ATOM 4381 C CA . LYS C 1 126 ? -13.083 -2.588 43.186 1.00 47.47 126 LYS D CA 1
ATOM 4382 C C . LYS C 1 126 ? -12.479 -1.461 44.015 1.00 50.45 126 LYS D C 1
ATOM 4383 O O . LYS C 1 126 ? -13.021 -1.125 45.072 1.00 49.40 126 LYS D O 1
ATOM 4389 N N . TYR C 1 127 ? -11.396 -0.823 43.542 1.00 48.84 127 TYR D N 1
ATOM 4390 C CA . TYR C 1 127 ? -10.784 0.268 44.294 1.00 47.02 127 TYR D CA 1
ATOM 4391 C C . TYR C 1 127 ? -10.854 1.624 43.612 1.00 46.47 127 TYR D C 1
ATOM 4392 O O . TYR C 1 127 ? -10.416 2.625 44.200 1.00 44.58 127 TYR D O 1
ATOM 4401 N N . GLY C 1 128 ? -11.415 1.705 42.413 1.00 47.06 128 GLY D N 1
ATOM 4402 C CA . GLY C 1 128 ? -11.527 3.010 41.785 1.00 47.54 128 GLY D CA 1
ATOM 4403 C C . GLY C 1 128 ? -10.223 3.545 41.244 1.00 47.35 128 GLY D C 1
ATOM 4404 O O . GLY C 1 128 ? -9.915 4.730 41.431 1.00 46.98 128 GLY D O 1
ATOM 4405 N N . ALA C 1 129 ? -9.422 2.679 40.640 1.00 47.68 129 ALA D N 1
ATOM 4406 C CA . ALA C 1 129 ? -8.172 3.027 39.992 1.00 45.04 129 ALA D CA 1
ATOM 4407 C C . ALA C 1 129 ? -8.333 2.894 38.483 1.00 46.21 129 ALA D C 1
ATOM 4408 O O . ALA C 1 129 ? -9.221 2.180 37.997 1.00 45.09 129 ALA D O 1
ATOM 4410 N N . LYS C 1 130 ? -7.455 3.572 37.737 1.00 45.56 130 LYS D N 1
ATOM 4411 C CA . LYS C 1 130 ? -7.486 3.452 36.281 1.00 41.15 130 LYS D CA 1
ATOM 4412 C C . LYS C 1 130 ? -6.513 2.368 35.834 1.00 37.75 130 LYS D C 1
ATOM 4413 O O . LYS C 1 130 ? -5.722 1.865 36.623 1.00 38.06 130 LYS D O 1
ATOM 4419 N N . VAL C 1 131 ? -6.624 1.964 34.568 1.00 38.11 131 VAL D N 1
ATOM 4420 C CA . VAL C 1 131 ? -5.811 0.902 33.976 1.00 35.34 131 VAL D CA 1
ATOM 4421 C C . VAL C 1 131 ? -5.017 1.473 32.819 1.00 33.89 131 VAL D C 1
ATOM 4422 O O . VAL C 1 131 ? -5.512 2.337 32.089 1.00 35.94 131 VAL D O 1
ATOM 4426 N N . ILE C 1 132 ? -3.793 0.976 32.646 1.00 37.63 132 ILE D N 1
ATOM 4427 C CA . ILE C 1 132 ? -2.956 1.246 31.480 1.00 33.19 132 ILE D CA 1
ATOM 4428 C C . ILE C 1 132 ? -2.705 -0.073 30.772 1.00 32.72 132 ILE D C 1
ATOM 4429 O O . ILE C 1 132 ? -2.166 -1.007 31.369 1.00 32.69 132 ILE D O 1
ATOM 4434 N N . ALA C 1 133 ? -3.144 -0.172 29.521 1.00 33.63 133 ALA D N 1
ATOM 4435 C CA . ALA C 1 133 ? -3.015 -1.409 28.758 1.00 34.53 133 ALA D CA 1
ATOM 4436 C C . ALA C 1 133 ? -1.684 -1.471 28.003 1.00 36.45 133 ALA D C 1
ATOM 4437 O O . ALA C 1 133 ? -1.243 -0.486 27.407 1.00 34.14 133 ALA D O 1
ATOM 4439 N N . LYS C 1 134 ? -1.057 -2.643 28.038 1.00 37.17 134 LYS D N 1
ATOM 4440 C CA . LYS C 1 134 ? 0.252 -2.912 27.452 1.00 40.92 134 LYS D CA 1
ATOM 4441 C C . LYS C 1 134 ? 0.036 -3.793 26.227 1.00 44.43 134 LYS D C 1
ATOM 4442 O O . LYS C 1 134 ? -0.332 -4.964 26.367 1.00 44.32 134 LYS D O 1
ATOM 4448 N N . VAL C 1 135 ? 0.312 -3.253 25.034 1.00 44.10 135 VAL D N 1
ATOM 4449 C CA . VAL C 1 135 ? 0.062 -3.940 23.772 1.00 44.56 135 VAL D CA 1
ATOM 4450 C C . VAL C 1 135 ? 1.369 -4.143 23.024 1.00 48.72 135 VAL D C 1
ATOM 4451 O O . VAL C 1 135 ? 2.199 -3.232 22.939 1.00 52.40 135 VAL D O 1
ATOM 4455 N N . ASP C 1 136 ? 1.556 -5.349 22.491 1.00 52.90 136 ASP D N 1
ATOM 4456 C CA . ASP C 1 136 ? 2.709 -5.682 21.661 1.00 53.28 136 ASP D CA 1
ATOM 4457 C C . ASP C 1 136 ? 2.301 -6.460 20.413 1.00 54.93 136 ASP D C 1
ATOM 4458 O O . ASP C 1 136 ? 3.173 -6.940 19.678 1.00 56.42 136 ASP D O 1
ATOM 4463 N N . LYS C 1 137 ? 0.999 -6.586 20.157 1.00 51.86 137 LYS D N 1
ATOM 4464 C CA . LYS C 1 137 ? 0.445 -7.283 19.006 1.00 51.75 137 LYS D CA 1
ATOM 4465 C C . LYS C 1 137 ? -0.852 -6.593 18.610 1.00 52.34 137 LYS D C 1
ATOM 4466 O O . LYS C 1 137 ? -1.686 -6.301 19.471 1.00 52.67 137 LYS D O 1
ATOM 4472 N N . VAL C 1 138 ? -1.049 -6.383 17.306 1.00 53.15 138 VAL D N 1
ATOM 4473 C CA . VAL C 1 138 ? -2.246 -5.669 16.850 1.00 53.46 138 VAL D CA 1
ATOM 4474 C C . VAL C 1 138 ? -3.512 -6.376 17.335 1.00 50.87 138 VAL D C 1
ATOM 4475 O O . VAL C 1 138 ? -4.487 -5.728 17.775 1.00 53.95 138 VAL D O 1
ATOM 4479 N N . GLU C 1 139 ? -3.493 -7.715 17.324 1.00 49.97 139 GLU D N 1
ATOM 4480 C CA . GLU C 1 139 ? -4.644 -8.484 17.783 1.00 51.06 139 GLU D CA 1
ATOM 4481 C C . GLU C 1 139 ? -4.977 -8.162 19.232 1.00 51.87 139 GLU D C 1
ATOM 4482 O O . GLU C 1 139 ? -6.156 -8.041 19.600 1.00 47.38 139 GLU D O 1
ATOM 4488 N N . ASP C 1 140 ? -3.942 -8.008 20.064 1.00 53.77 140 ASP D N 1
ATOM 4489 C CA . ASP C 1 140 ? -4.163 -7.690 21.464 1.00 49.91 140 ASP D CA 1
ATOM 4490 C C . ASP C 1 140 ? -4.876 -6.359 21.594 1.00 48.92 140 ASP D C 1
ATOM 4491 O O . ASP C 1 140 ? -5.738 -6.192 22.459 1.00 50.52 140 ASP D O 1
ATOM 4496 N N . LEU C 1 141 ? -4.576 -5.416 20.704 1.00 48.04 141 LEU D N 1
ATOM 4497 C CA . LEU C 1 141 ? -5.190 -4.101 20.821 1.00 49.98 141 LEU D CA 1
ATOM 4498 C C . LEU C 1 141 ? -6.682 -4.170 20.496 1.00 47.75 141 LEU D C 1
ATOM 4499 O O . LEU C 1 141 ? -7.505 -3.599 21.229 1.00 45.57 141 LEU D O 1
ATOM 4504 N N . LYS C 1 142 ? -7.049 -4.874 19.412 1.00 46.50 142 LYS D N 1
ATOM 4505 C CA . LYS C 1 142 ? -8.479 -5.059 19.112 1.00 48.04 142 LYS D CA 1
ATOM 4506 C C . LYS C 1 142 ? -9.235 -5.753 20.249 1.00 46.26 142 LYS D C 1
ATOM 4507 O O . LYS C 1 142 ? -10.356 -5.348 20.608 1.00 44.51 142 LYS D O 1
ATOM 4513 N N . LYS C 1 143 ? -8.655 -6.816 20.810 1.00 45.67 143 LYS D N 1
ATOM 4514 C CA . LYS C 1 143 ? -9.323 -7.484 21.915 1.00 43.04 143 LYS D CA 1
ATOM 4515 C C . LYS C 1 143 ? -9.457 -6.568 23.117 1.00 44.47 143 LYS D C 1
ATOM 4516 O O . LYS C 1 143 ? -10.503 -6.564 23.780 1.00 47.12 143 LYS D O 1
ATOM 4522 N N . ILE C 1 144 ? -8.427 -5.771 23.410 1.00 45.37 144 ILE D N 1
ATOM 4523 C CA . ILE C 1 144 ? -8.505 -4.882 24.568 1.00 46.17 144 ILE D CA 1
ATOM 4524 C C . ILE C 1 144 ? -9.619 -3.859 24.372 1.00 42.94 144 ILE D C 1
ATOM 4525 O O . ILE C 1 144 ? -10.375 -3.561 25.305 1.00 40.80 144 ILE D O 1
ATOM 4530 N N . VAL C 1 145 ? -9.731 -3.303 23.166 1.00 41.17 145 VAL D N 1
ATOM 4531 C CA . VAL C 1 145 ? -10.796 -2.345 22.880 1.00 42.80 145 VAL D CA 1
ATOM 4532 C C . VAL C 1 145 ? -12.162 -2.964 23.121 1.00 44.92 145 VAL D C 1
ATOM 4533 O O . VAL C 1 145 ? -13.046 -2.337 23.722 1.00 43.00 145 VAL D O 1
ATOM 4537 N N . GLU C 1 146 ? -12.354 -4.200 22.657 1.00 46.39 146 GLU D N 1
ATOM 4538 C CA . GLU C 1 146 ? -13.601 -4.905 22.921 1.00 42.47 146 GLU D CA 1
ATOM 4539 C C . GLU C 1 146 ? -13.881 -4.968 24.424 1.00 43.44 146 GLU D C 1
ATOM 4540 O O . GLU C 1 146 ? -14.899 -4.449 24.906 1.00 46.08 146 GLU D O 1
ATOM 4546 N N . LYS C 1 147 ? -12.971 -5.590 25.187 1.00 44.39 147 LYS D N 1
ATOM 4547 C CA . LYS C 1 147 ? -13.187 -5.762 26.630 1.00 41.93 147 LYS D CA 1
ATOM 4548 C C . LYS C 1 147 ? -13.396 -4.440 27.363 1.00 40.37 147 LYS D C 1
ATOM 4549 O O . LYS C 1 147 ? -14.120 -4.390 28.364 1.00 41.18 147 LYS D O 1
ATOM 4555 N N . VAL C 1 148 ? -12.750 -3.370 26.914 1.00 41.37 148 VAL D N 1
ATOM 4556 C CA . VAL C 1 148 ? -12.854 -2.107 27.631 1.00 41.46 148 VAL D CA 1
ATOM 4557 C C . VAL C 1 148 ? -14.168 -1.405 27.301 1.00 39.85 148 VAL D C 1
ATOM 4558 O O . VAL C 1 148 ? -14.785 -0.784 28.169 1.00 36.85 148 VAL D O 1
ATOM 4562 N N . LYS C 1 149 ? -14.639 -1.501 26.056 1.00 40.15 149 LYS D N 1
ATOM 4563 C CA . LYS C 1 149 ? -15.983 -1.004 25.777 1.00 39.98 149 LYS D CA 1
ATOM 4564 C C . LYS C 1 149 ? -17.011 -1.744 26.628 1.00 39.84 149 LYS D C 1
ATOM 4565 O O . LYS C 1 149 ? -17.940 -1.138 27.169 1.00 39.42 149 LYS D O 1
ATOM 4571 N N . ALA C 1 150 ? -16.824 -3.052 26.799 1.00 39.31 150 ALA D N 1
ATOM 4572 C CA . ALA C 1 150 ? -17.718 -3.830 27.644 1.00 36.78 150 ALA D CA 1
ATOM 4573 C C . ALA C 1 150 ? -17.638 -3.435 29.114 1.00 39.72 150 ALA D C 1
ATOM 4574 O O . ALA C 1 150 ? -18.639 -3.542 29.822 1.00 41.03 150 ALA D O 1
ATOM 4576 N N . HIS C 1 151 ? -16.478 -3.006 29.616 1.00 43.31 151 HIS D N 1
ATOM 4577 C CA . HIS C 1 151 ? -16.391 -2.634 31.032 1.00 41.78 151 HIS D CA 1
ATOM 4578 C C . HIS C 1 151 ? -16.389 -1.134 31.290 1.00 41.57 151 HIS D C 1
ATOM 4579 O O . HIS C 1 151 ? -16.350 -0.731 32.456 1.00 43.52 151 HIS D O 1
ATOM 4586 N N . GLY C 1 152 ? -16.406 -0.306 30.248 1.00 38.72 152 GLY D N 1
ATOM 4587 C CA . GLY C 1 152 ? -16.456 1.135 30.392 1.00 37.99 152 GLY D CA 1
ATOM 4588 C C . GLY C 1 152 ? -15.168 1.808 30.001 1.00 39.34 152 GLY D C 1
ATOM 4589 O O . GLY C 1 152 ? -14.123 1.541 30.594 1.00 42.19 152 GLY D O 1
ATOM 4590 N N . THR C 1 153 ? -15.225 2.705 29.023 1.00 39.17 153 THR D N 1
ATOM 4591 C CA . THR C 1 153 ? -13.992 3.227 28.463 1.00 38.93 153 THR D CA 1
ATOM 4592 C C . THR C 1 153 ? -13.278 4.184 29.406 1.00 43.34 153 THR D C 1
ATOM 4593 O O . THR C 1 153 ? -12.073 4.433 29.224 1.00 41.53 153 THR D O 1
ATOM 4597 N N . ASP C 1 154 ? -13.968 4.714 30.424 1.00 44.26 154 ASP D N 1
ATOM 4598 C CA . ASP C 1 154 ? -13.285 5.681 31.283 1.00 45.84 154 ASP D CA 1
ATOM 4599 C C . ASP C 1 154 ? -12.386 5.021 32.337 1.00 41.34 154 ASP D C 1
ATOM 4600 O O . ASP C 1 154 ? -11.743 5.730 33.117 1.00 40.95 154 ASP D O 1
ATOM 4605 N N . ILE C 1 155 ? -12.309 3.688 32.352 1.00 37.23 155 ILE D N 1
ATOM 4606 C CA . ILE C 1 155 ? -11.359 2.976 33.200 1.00 36.85 155 ILE D CA 1
ATOM 4607 C C . ILE C 1 155 ? -9.953 2.882 32.568 1.00 38.99 155 ILE D C 1
ATOM 4608 O O . ILE C 1 155 ? -8.982 2.595 33.279 1.00 39.28 155 ILE D O 1
ATOM 4613 N N . LEU C 1 156 ? -9.809 3.070 31.250 1.00 37.77 156 LEU D N 1
ATOM 4614 C CA . LEU C 1 156 ? -8.519 2.949 30.566 1.00 35.96 156 LEU D CA 1
ATOM 4615 C C . LEU C 1 156 ? -7.925 4.346 30.366 1.00 35.29 156 LEU D C 1
ATOM 4616 O O . LEU C 1 156 ? -8.434 5.132 29.555 1.00 36.24 156 LEU D O 1
ATOM 4621 N N . ALA C 1 157 ? -6.841 4.656 31.079 1.00 30.39 157 ALA D N 1
ATOM 4622 C CA . ALA C 1 157 ? -6.280 5.999 31.013 1.00 30.05 157 ALA D CA 1
ATOM 4623 C C . ALA C 1 157 ? -5.060 6.098 30.103 1.00 30.91 157 ALA D C 1
ATOM 4624 O O . ALA C 1 157 ? -4.641 7.212 29.743 1.00 30.46 157 ALA D O 1
ATOM 4626 N N . GLY C 1 158 ? -4.491 4.972 29.718 1.00 29.60 158 GLY D N 1
ATOM 4627 C CA . GLY C 1 158 ? -3.267 5.007 28.962 1.00 31.38 158 GLY D CA 1
ATOM 4628 C C . GLY C 1 158 ? -3.086 3.698 28.255 1.00 33.31 158 GLY D C 1
ATOM 4629 O O . GLY C 1 158 ? -3.715 2.688 28.598 1.00 35.32 158 GLY D O 1
ATOM 4630 N N . ILE C 1 159 ? -2.214 3.738 27.254 1.00 31.31 159 ILE D N 1
ATOM 4631 C CA . ILE C 1 159 ? -1.806 2.572 26.481 1.00 30.68 159 ILE D CA 1
ATOM 4632 C C . ILE C 1 159 ? -0.290 2.610 26.354 1.00 33.17 159 ILE D C 1
ATOM 4633 O O . ILE C 1 159 ? 0.288 3.677 26.120 1.00 31.64 159 ILE D O 1
ATOM 4638 N N . LEU C 1 160 ? 0.350 1.453 26.468 1.00 32.58 160 LEU D N 1
ATOM 4639 C CA . LEU C 1 160 ? 1.792 1.345 26.338 1.00 34.08 160 LEU D CA 1
ATOM 4640 C C . LEU C 1 160 ? 2.102 0.408 25.173 1.00 39.63 160 LEU D C 1
ATOM 4641 O O . LEU C 1 160 ? 1.593 -0.721 25.129 1.00 38.71 160 LEU D O 1
ATOM 4646 N N . ILE C 1 161 ? 2.919 0.884 24.221 1.00 37.41 161 ILE D N 1
ATOM 4647 C CA . ILE C 1 161 ? 3.273 0.121 23.015 1.00 40.17 161 ILE D CA 1
ATOM 4648 C C . ILE C 1 161 ? 4.794 0.051 22.928 1.00 39.12 161 ILE D C 1
ATOM 4649 O O . ILE C 1 161 ? 5.444 0.942 22.373 1.00 36.67 161 ILE D O 1
ATOM 4654 N N . SER C 1 162 ? 5.372 -0.991 23.487 1.00 45.22 162 SER D N 1
ATOM 4655 C CA . SER C 1 162 ? 6.822 -0.905 23.580 1.00 45.19 162 SER D CA 1
ATOM 4656 C C . SER C 1 162 ? 7.466 -1.326 22.274 1.00 54.04 162 SER D C 1
ATOM 4657 O O . SER C 1 162 ? 8.351 -0.611 21.769 1.00 60.29 162 SER D O 1
ATOM 4660 N N . PRO C 1 163 ? 7.083 -2.464 21.691 1.00 48.16 163 PRO D N 1
ATOM 4661 C CA . PRO C 1 163 ? 7.434 -2.662 20.279 1.00 43.35 163 PRO D CA 1
ATOM 4662 C C . PRO C 1 163 ? 6.347 -2.054 19.420 1.00 43.27 163 PRO D C 1
ATOM 4663 O O . PRO C 1 163 ? 5.295 -2.660 19.210 1.00 45.13 163 PRO D O 1
ATOM 4667 N N . LEU C 1 164 ? 6.581 -0.839 18.944 1.00 42.18 164 LEU D N 1
ATOM 4668 C CA . LEU C 1 164 ? 5.656 -0.169 18.034 1.00 38.23 164 LEU D CA 1
ATOM 4669 C C . LEU C 1 164 ? 5.904 -0.686 16.623 1.00 39.63 164 LEU D C 1
ATOM 4670 O O . LEU C 1 164 ? 6.822 -0.239 15.935 1.00 39.18 164 LEU D O 1
ATOM 4675 N N . LYS C 1 165 ? 5.055 -1.584 16.169 1.00 38.89 165 LYS D N 1
ATOM 4676 C CA . LYS C 1 165 ? 5.235 -2.255 14.895 1.00 38.99 165 LYS D CA 1
ATOM 4677 C C . LYS C 1 165 ? 4.502 -1.486 13.807 1.00 41.39 165 LYS D C 1
ATOM 4678 O O . LYS C 1 165 ? 3.509 -0.819 14.092 1.00 41.82 165 LYS D O 1
ATOM 4684 N N . PRO C 1 166 ? 4.981 -1.501 12.553 1.00 40.71 166 PRO D N 1
ATOM 4685 C CA . PRO C 1 166 ? 4.273 -0.742 11.512 1.00 39.63 166 PRO D CA 1
ATOM 4686 C C . PRO C 1 166 ? 2.783 -1.055 11.457 1.00 42.06 166 PRO D C 1
ATOM 4687 O O . PRO C 1 166 ? 1.947 -0.133 11.400 1.00 45.44 166 PRO D O 1
ATOM 4691 N N . GLU C 1 167 ? 2.430 -2.342 11.555 1.00 40.47 167 GLU D N 1
ATOM 4692 C CA . GLU C 1 167 ? 1.039 -2.772 11.472 1.00 42.51 167 GLU D CA 1
ATOM 4693 C C . GLU C 1 167 ? 0.186 -2.299 12.652 1.00 43.17 167 GLU D C 1
ATOM 4694 O O . GLU C 1 167 ? -1.046 -2.365 12.573 1.00 45.59 167 GLU D O 1
ATOM 4700 N N . MET C 1 168 ? 0.802 -1.857 13.751 1.00 40.62 168 MET D N 1
ATOM 4701 C CA . MET C 1 168 ? 0.048 -1.309 14.868 1.00 41.44 168 MET D CA 1
ATOM 4702 C C . MET C 1 168 ? -0.458 0.103 14.619 1.00 41.31 168 MET D C 1
ATOM 4703 O O . MET C 1 168 ? -1.511 0.458 15.163 1.00 45.44 168 MET D O 1
ATOM 4708 N N . VAL C 1 169 ? 0.209 0.882 13.754 1.00 44.27 169 VAL D N 1
ATOM 4709 C CA . VAL C 1 169 ? -0.026 2.334 13.716 1.00 44.08 169 VAL D CA 1
ATOM 4710 C C . VAL C 1 169 ? -1.511 2.631 13.486 1.00 44.46 169 VAL D C 1
ATOM 4711 O O . VAL C 1 169 ? -2.190 3.215 14.342 1.00 42.67 169 VAL D O 1
ATOM 4715 N N . ASP C 1 170 ? -2.052 2.146 12.366 1.00 47.39 170 ASP D N 1
ATOM 4716 C CA . ASP C 1 170 ? -3.448 2.406 12.036 1.00 47.67 170 ASP D CA 1
ATOM 4717 C C . ASP C 1 170 ? -4.384 1.839 13.094 1.00 50.72 170 ASP D C 1
ATOM 4718 O O . ASP C 1 170 ? -5.336 2.514 13.518 1.00 50.98 170 ASP D O 1
ATOM 4723 N N . THR C 1 171 ? -4.110 0.624 13.577 1.00 47.20 171 THR D N 1
ATOM 4724 C CA . THR C 1 171 ? -5.007 0.071 14.579 1.00 44.45 171 THR D CA 1
ATOM 4725 C C . THR C 1 171 ? -5.028 0.944 15.818 1.00 47.51 171 THR D C 1
ATOM 4726 O O . THR C 1 171 ? -6.109 1.283 16.327 1.00 45.87 171 THR D O 1
ATOM 4730 N N . LEU C 1 172 ? -3.848 1.424 16.243 1.00 47.83 172 LEU D N 1
ATOM 4731 C CA . LEU C 1 172 ? -3.821 2.293 17.412 1.00 42.76 172 LEU D CA 1
ATOM 4732 C C . LEU C 1 172 ? -4.673 3.529 17.171 1.00 44.32 172 LEU D C 1
ATOM 4733 O O . LEU C 1 172 ? -5.494 3.890 18.025 1.00 44.35 172 LEU D O 1
ATOM 4738 N N . LYS C 1 173 ? -4.567 4.132 15.977 1.00 44.62 173 LYS D N 1
ATOM 4739 C CA . LYS C 1 173 ? -5.366 5.323 15.701 1.00 46.32 173 LYS D CA 1
ATOM 4740 C C . LYS C 1 173 ? -6.842 5.036 15.942 1.00 47.26 173 LYS D C 1
ATOM 4741 O O . LYS C 1 173 ? -7.506 5.723 16.732 1.00 45.83 173 LYS D O 1
ATOM 4747 N N . LYS C 1 174 ? -7.321 3.921 15.390 1.00 45.38 174 LYS D N 1
ATOM 4748 C CA . LYS C 1 174 ? -8.732 3.628 15.507 1.00 43.44 174 LYS D CA 1
ATOM 4749 C C . LYS C 1 174 ? -9.087 3.333 16.954 1.00 47.66 174 LYS D C 1
ATOM 4750 O O . LYS C 1 174 ? -10.109 3.819 17.463 1.00 47.94 174 LYS D O 1
ATOM 4756 N N . ALA C 1 175 ? -8.223 2.584 17.648 1.00 48.22 175 ALA D N 1
ATOM 4757 C CA . ALA C 1 175 ? -8.493 2.285 19.050 1.00 44.30 175 ALA D CA 1
ATOM 4758 C C . ALA C 1 175 ? -8.666 3.562 19.845 1.00 43.09 175 ALA D C 1
ATOM 4759 O O . ALA C 1 175 ? -9.619 3.693 20.626 1.00 44.54 175 ALA D O 1
ATOM 4761 N N . ILE C 1 176 ? -7.802 4.543 19.607 1.00 42.46 176 ILE D N 1
ATOM 4762 C CA . ILE C 1 176 ? -7.880 5.770 20.386 1.00 42.68 176 ILE D CA 1
ATOM 4763 C C . ILE C 1 176 ? -9.205 6.474 20.137 1.00 44.79 176 ILE D C 1
ATOM 4764 O O . ILE C 1 176 ? -9.815 7.029 21.062 1.00 42.83 176 ILE D O 1
ATOM 4769 N N . ASP C 1 177 ? -9.715 6.386 18.897 1.00 49.49 177 ASP D N 1
ATOM 4770 C CA . ASP C 1 177 ? -10.996 7.018 18.588 1.00 48.96 177 ASP D CA 1
ATOM 4771 C C . ASP C 1 177 ? -12.123 6.429 19.419 1.00 46.59 177 ASP D C 1
ATOM 4772 O O . ASP C 1 177 ? -13.051 7.148 19.789 1.00 48.43 177 ASP D O 1
ATOM 4777 N N . GLU C 1 178 ? -12.032 5.147 19.762 1.00 46.39 178 GLU D N 1
ATOM 4778 C CA . GLU C 1 178 ? -13.041 4.456 20.553 1.00 43.01 178 GLU D CA 1
ATOM 4779 C C . GLU C 1 178 ? -12.740 4.426 22.045 1.00 42.75 178 GLU D C 1
ATOM 4780 O O . GLU C 1 178 ? -13.396 3.681 22.772 1.00 44.31 178 GLU D O 1
ATOM 4786 N N . LEU C 1 179 ? -11.725 5.152 22.511 1.00 43.44 179 LEU D N 1
ATOM 4787 C CA . LEU C 1 179 ? -11.276 5.077 23.903 1.00 40.89 179 LEU D CA 1
ATOM 4788 C C . LEU C 1 179 ? -11.075 6.486 24.441 1.00 40.29 179 LEU D C 1
ATOM 4789 O O . LEU C 1 179 ? -9.946 6.905 24.727 1.00 39.32 179 LEU D O 1
ATOM 4794 N N . PRO C 1 180 ? -12.166 7.228 24.648 1.00 39.81 180 PRO D N 1
ATOM 4795 C CA . PRO C 1 180 ? -12.033 8.640 25.047 1.00 37.70 180 PRO D CA 1
ATOM 4796 C C . PRO C 1 180 ? -11.405 8.843 26.413 1.00 36.71 180 PRO D C 1
ATOM 4797 O O . PRO C 1 180 ? -11.057 9.983 26.747 1.00 37.64 180 PRO D O 1
ATOM 4801 N N . GLY C 1 181 ? -11.230 7.778 27.196 1.00 36.58 181 GLY D N 1
ATOM 4802 C CA . GLY C 1 181 ? -10.549 7.867 28.473 1.00 36.92 181 GLY D CA 1
ATOM 4803 C C . GLY C 1 181 ? -9.038 7.955 28.393 1.00 37.14 181 GLY D C 1
ATOM 4804 O O . GLY C 1 181 ? -8.409 8.427 29.351 1.00 33.85 181 GLY D O 1
ATOM 4805 N N . VAL C 1 182 ? -8.444 7.506 27.285 1.00 35.91 182 VAL D N 1
ATOM 4806 C CA . VAL C 1 182 ? -6.987 7.405 27.178 1.00 35.52 182 VAL D CA 1
ATOM 4807 C C . VAL C 1 182 ? -6.371 8.809 27.177 1.00 34.43 182 VAL D C 1
ATOM 4808 O O . VAL C 1 182 ? -6.630 9.632 26.294 1.00 34.28 182 VAL D O 1
ATOM 4812 N N . LYS C 1 183 ? -5.592 9.094 28.219 1.00 34.47 183 LYS D N 1
ATOM 4813 C CA . LYS C 1 183 ? -4.891 10.359 28.383 1.00 33.97 183 LYS D CA 1
ATOM 4814 C C . LYS C 1 183 ? -3.419 10.259 28.009 1.00 36.06 183 LYS D C 1
ATOM 4815 O O . LYS C 1 183 ? -2.819 11.272 27.617 1.00 36.86 183 LYS D O 1
ATOM 4821 N N . THR C 1 184 ? -2.831 9.062 28.061 1.00 31.05 184 THR D N 1
ATOM 4822 C CA . THR C 1 184 ? -1.429 9.005 27.711 1.00 31.39 184 THR D CA 1
ATOM 4823 C C . THR C 1 184 ? -1.120 7.729 26.950 1.00 31.65 184 THR D C 1
ATOM 4824 O O . THR C 1 184 ? -1.576 6.638 27.313 1.00 31.61 184 THR D O 1
ATOM 4828 N N . VAL C 1 185 ? -0.298 7.871 25.917 1.00 30.01 185 VAL D N 1
ATOM 4829 C CA . VAL C 1 185 ? 0.250 6.723 25.213 1.00 32.41 185 VAL D CA 1
ATOM 4830 C C . VAL C 1 185 ? 1.770 6.780 25.343 1.00 32.75 185 VAL D C 1
ATOM 4831 O O . VAL C 1 185 ? 2.383 7.834 25.151 1.00 34.49 185 VAL D O 1
ATOM 4835 N N . PHE C 1 186 ? 2.357 5.643 25.675 1.00 31.32 186 PHE D N 1
ATOM 4836 C CA . PHE C 1 186 ? 3.767 5.492 25.975 1.00 32.11 186 PHE D CA 1
ATOM 4837 C C . PHE C 1 186 ? 4.428 4.721 24.845 1.00 32.04 186 PHE D C 1
ATOM 4838 O O . PHE C 1 186 ? 3.905 3.676 24.423 1.00 32.25 186 PHE D O 1
ATOM 4846 N N . LEU C 1 187 ? 5.540 5.272 24.330 1.00 31.00 187 LEU D N 1
ATOM 4847 C CA . LEU C 1 187 ? 6.387 4.684 23.291 1.00 30.86 187 LEU D CA 1
ATOM 4848 C C . LEU C 1 187 ? 7.819 4.562 23.798 1.00 31.55 187 LEU D C 1
ATOM 4849 O O . LEU C 1 187 ? 8.245 5.304 24.682 1.00 32.38 187 LEU D O 1
ATOM 4854 N N . SER C 1 188 ? 8.586 3.663 23.193 1.00 32.65 188 SER D N 1
ATOM 4855 C CA . SER C 1 188 ? 9.972 3.454 23.592 1.00 31.84 188 SER D CA 1
ATOM 4856 C C . SER C 1 188 ? 10.860 4.551 23.007 1.00 35.52 188 SER D C 1
ATOM 4857 O O . SER C 1 188 ? 10.926 4.722 21.787 1.00 36.20 188 SER D O 1
ATOM 4860 N N . GLY C 1 189 ? 11.515 5.319 23.877 1.00 33.41 189 GLY D N 1
ATOM 4861 C CA . GLY C 1 189 ? 12.413 6.341 23.394 1.00 36.32 189 GLY D CA 1
ATOM 4862 C C . GLY C 1 189 ? 13.763 5.811 22.986 1.00 39.83 189 GLY D C 1
ATOM 4863 O O . GLY C 1 189 ? 14.627 6.562 22.533 1.00 38.76 189 GLY D O 1
ATOM 4864 N N . VAL C 1 190 ? 13.909 4.494 23.082 1.00 40.25 190 VAL D N 1
ATOM 4865 C CA . VAL C 1 190 ? 15.164 3.803 22.890 1.00 36.73 190 VAL D CA 1
ATOM 4866 C C . VAL C 1 190 ? 15.164 2.998 21.603 1.00 40.72 190 VAL D C 1
ATOM 4867 O O . VAL C 1 190 ? 16.148 3.014 20.859 1.00 45.49 190 VAL D O 1
ATOM 4871 N N . SER C 1 191 ? 14.056 2.325 21.289 1.00 41.27 191 SER D N 1
ATOM 4872 C CA . SER C 1 191 ? 14.129 1.391 20.172 1.00 44.11 191 SER D CA 1
ATOM 4873 C C . SER C 1 191 ? 12.901 1.463 19.264 1.00 41.54 191 SER D C 1
ATOM 4874 O O . SER C 1 191 ? 12.618 0.508 18.535 1.00 41.04 191 SER D O 1
ATOM 4877 N N . ALA C 1 192 ? 12.234 2.610 19.199 1.00 39.03 192 ALA D N 1
ATOM 4878 C CA . ALA C 1 192 ? 11.071 2.773 18.342 1.00 37.52 192 ALA D CA 1
ATOM 4879 C C . ALA C 1 192 ? 11.483 3.364 17.005 1.00 38.20 192 ALA D C 1
ATOM 4880 O O . ALA C 1 192 ? 12.347 4.240 16.942 1.00 39.57 192 ALA D O 1
ATOM 4882 N N . ASN C 1 193 ? 10.849 2.889 15.937 1.00 36.78 193 ASN D N 1
ATOM 4883 C CA . ASN C 1 193 ? 11.100 3.409 14.604 1.00 33.42 193 ASN D CA 1
ATOM 4884 C C . ASN C 1 193 ? 10.844 4.914 14.576 1.00 33.86 193 ASN D C 1
ATOM 4885 O O . ASN C 1 193 ? 9.715 5.346 14.838 1.00 34.39 193 ASN D O 1
ATOM 4890 N N . PRO C 1 194 ? 11.845 5.738 14.275 1.00 33.71 194 PRO D N 1
ATOM 4891 C CA . PRO C 1 194 ? 11.640 7.186 14.399 1.00 31.30 194 PRO D CA 1
ATOM 4892 C C . PRO C 1 194 ? 10.505 7.720 13.539 1.00 31.30 194 PRO D C 1
ATOM 4893 O O . PRO C 1 194 ? 9.822 8.658 13.960 1.00 31.81 194 PRO D O 1
ATOM 4897 N N . ALA C 1 195 ? 10.298 7.182 12.334 1.00 32.01 195 ALA D N 1
ATOM 4898 C CA . ALA C 1 195 ? 9.222 7.666 11.467 1.00 30.99 195 ALA D CA 1
ATOM 4899 C C . ALA C 1 195 ? 7.850 7.360 12.073 1.00 33.26 195 ALA D C 1
ATOM 4900 O O . ALA C 1 195 ? 6.971 8.227 12.136 1.00 33.50 195 ALA D O 1
ATOM 4902 N N . LEU C 1 196 ? 7.662 6.128 12.536 1.00 32.60 196 LEU D N 1
ATOM 4903 C CA . LEU C 1 196 ? 6.437 5.777 13.227 1.00 33.42 196 LEU D CA 1
ATOM 4904 C C . LEU C 1 196 ? 6.262 6.617 14.488 1.00 32.73 196 LEU D C 1
ATOM 4905 O O . LEU C 1 196 ? 5.143 7.023 14.827 1.00 33.28 196 LEU D O 1
ATOM 4910 N N . ALA C 1 197 ? 7.357 6.898 15.187 1.00 31.85 197 ALA D N 1
ATOM 4911 C CA . ALA C 1 197 ? 7.260 7.698 16.398 1.00 32.53 197 ALA D CA 1
ATOM 4912 C C . ALA C 1 197 ? 6.824 9.127 16.083 1.00 33.31 197 ALA D C 1
ATOM 4913 O O . ALA C 1 197 ? 5.980 9.686 16.793 1.00 34.08 197 ALA D O 1
ATOM 4915 N N . VAL C 1 198 ? 7.348 9.721 15.003 1.00 32.97 198 VAL D N 1
ATOM 4916 C CA . VAL C 1 198 ? 6.925 11.073 14.628 1.00 33.11 198 VAL D CA 1
ATOM 4917 C C . VAL C 1 198 ? 5.452 11.088 14.251 1.00 33.34 198 VAL D C 1
ATOM 4918 O O . VAL C 1 198 ? 4.685 11.936 14.720 1.00 34.76 198 VAL D O 1
ATOM 4922 N N . GLU C 1 199 ? 5.039 10.138 13.405 1.00 34.45 199 GLU D N 1
ATOM 4923 C CA . GLU C 1 199 ? 3.646 10.052 12.967 1.00 33.00 199 GLU D CA 1
ATOM 4924 C C . GLU C 1 199 ? 2.686 9.883 14.153 1.00 35.58 199 GLU D C 1
ATOM 4925 O O . GLU C 1 199 ? 1.651 10.567 14.249 1.00 36.20 199 GLU D O 1
ATOM 4931 N N . VAL C 1 200 ? 3.010 8.964 15.065 1.00 33.40 200 VAL D N 1
ATOM 4932 C CA . VAL C 1 200 ? 2.126 8.696 16.183 1.00 30.93 200 VAL D CA 1
ATOM 4933 C C . VAL C 1 200 ? 2.118 9.868 17.149 1.00 34.24 200 VAL D C 1
ATOM 4934 O O . VAL C 1 200 ? 1.087 10.185 17.739 1.00 34.32 200 VAL D O 1
ATOM 4938 N N . THR C 1 201 ? 3.265 10.514 17.365 1.00 34.55 201 THR D N 1
ATOM 4939 C CA . THR C 1 201 ? 3.249 11.721 18.180 1.00 33.80 201 THR D CA 1
ATOM 4940 C C . THR C 1 201 ? 2.328 12.769 17.578 1.00 35.73 201 THR D C 1
ATOM 4941 O O . THR C 1 201 ? 1.518 13.370 18.297 1.00 36.31 201 THR D O 1
ATOM 4945 N N . LYS C 1 202 ? 2.425 12.992 16.259 1.00 35.38 202 LYS D N 1
ATOM 4946 C CA . LYS C 1 202 ? 1.565 13.975 15.606 1.00 36.37 202 LYS D CA 1
ATOM 4947 C C . LYS C 1 202 ? 0.094 13.649 15.860 1.00 39.86 202 LYS D C 1
ATOM 4948 O O . LYS C 1 202 ? -0.677 14.488 16.354 1.00 39.66 202 LYS D O 1
ATOM 4954 N N . PHE C 1 203 ? -0.276 12.389 15.627 1.00 36.77 203 PHE D N 1
ATOM 4955 C CA . PHE C 1 203 ? -1.645 11.952 15.862 1.00 38.02 203 PHE D CA 1
ATOM 4956 C C . PHE C 1 203 ? -2.074 12.161 17.327 1.00 40.09 203 PHE D C 1
ATOM 4957 O O . PHE C 1 203 ? -3.140 12.731 17.595 1.00 39.29 203 PHE D O 1
ATOM 4965 N N . LEU C 1 204 ? -1.239 11.749 18.290 1.00 36.01 204 LEU D N 1
ATOM 4966 C CA . LEU C 1 204 ? -1.599 11.892 19.699 1.00 35.10 204 LEU D CA 1
ATOM 4967 C C . LEU C 1 204 ? -1.811 13.351 20.093 1.00 40.68 204 LEU D C 1
ATOM 4968 O O . LEU C 1 204 ? -2.782 13.682 20.791 1.00 39.07 204 LEU D O 1
ATOM 4973 N N . LEU C 1 205 ? -0.870 14.230 19.729 1.00 40.13 205 LEU D N 1
ATOM 4974 C CA . LEU C 1 205 ? -1.017 15.633 20.105 1.00 36.59 205 LEU D CA 1
ATOM 4975 C C . LEU C 1 205 ? -2.281 16.233 19.507 1.00 40.31 205 LEU D C 1
ATOM 4976 O O . LEU C 1 205 ? -2.967 17.022 20.165 1.00 39.26 205 LEU D O 1
ATOM 4981 N N . GLU C 1 206 ? -2.614 15.860 18.261 1.00 40.35 206 GLU D N 1
ATOM 4982 C CA . GLU C 1 206 ? -3.824 16.393 17.646 1.00 38.36 206 GLU D CA 1
ATOM 4983 C C . GLU C 1 206 ? -5.083 15.953 18.391 1.00 43.69 206 GLU D C 1
ATOM 4984 O O . GLU C 1 206 ? -6.062 16.706 18.459 1.00 45.57 206 GLU D O 1
ATOM 4990 N N . LYS C 1 207 ? -5.079 14.755 18.962 1.00 41.68 207 LYS D N 1
ATOM 4991 C CA . LYS C 1 207 ? -6.214 14.264 19.717 1.00 35.11 207 LYS D CA 1
ATOM 4992 C C . LYS C 1 207 ? -6.182 14.713 21.171 1.00 35.05 207 LYS D C 1
ATOM 4993 O O . LYS C 1 207 ? -6.962 14.209 21.980 1.00 35.89 207 LYS D O 1
ATOM 4999 N N . GLY C 1 208 ? -5.299 15.638 21.530 1.00 35.77 208 GLY D N 1
ATOM 5000 C CA . GLY C 1 208 ? -5.212 16.029 22.922 1.00 33.24 208 GLY D CA 1
ATOM 5001 C C . GLY C 1 208 ? -4.700 14.964 23.866 1.00 32.44 208 GLY D C 1
ATOM 5002 O O . GLY C 1 208 ? -5.015 15.005 25.057 1.00 32.41 208 GLY D O 1
ATOM 5003 N N . ILE C 1 209 ? -3.953 13.985 23.371 1.00 34.64 209 ILE D N 1
ATOM 5004 C CA . ILE C 1 209 ? -3.400 12.924 24.209 1.00 35.49 209 ILE D CA 1
ATOM 5005 C C . ILE C 1 209 ? -1.921 13.178 24.489 1.00 34.99 209 ILE D C 1
ATOM 5006 O O . ILE C 1 209 ? -1.168 13.595 23.602 1.00 34.89 209 ILE D O 1
ATOM 5011 N N . ALA C 1 210 ? -1.500 12.912 25.718 1.00 32.63 210 ALA D N 1
ATOM 5012 C CA . ALA C 1 210 ? -0.103 13.095 26.063 1.00 36.86 210 ALA D CA 1
ATOM 5013 C C . ALA C 1 210 ? 0.749 11.920 25.583 1.00 37.63 210 ALA D C 1
ATOM 5014 O O . ALA C 1 210 ? 0.295 10.764 25.508 1.00 37.48 210 ALA D O 1
ATOM 5016 N N . VAL C 1 211 ? 2.016 12.229 25.322 1.00 34.50 211 VAL D N 1
ATOM 5017 C CA . VAL C 1 211 ? 3.013 11.275 24.856 1.00 35.91 211 VAL D CA 1
ATOM 5018 C C . VAL C 1 211 ? 3.988 10.995 25.986 1.00 36.08 211 VAL D C 1
ATOM 5019 O O . VAL C 1 211 ? 4.536 11.924 26.596 1.00 36.39 211 VAL D O 1
ATOM 5023 N N . GLY C 1 212 ? 4.205 9.715 26.258 1.00 30.01 212 GLY D N 1
ATOM 5024 C CA . GLY C 1 212 ? 5.172 9.278 27.238 1.00 34.31 212 GLY D CA 1
ATOM 5025 C C . GLY C 1 212 ? 6.288 8.526 26.536 1.00 35.29 212 GLY D C 1
ATOM 5026 O O . GLY C 1 212 ? 6.033 7.665 25.695 1.00 35.12 212 GLY D O 1
ATOM 5027 N N . VAL C 1 213 ? 7.517 8.855 26.906 1.00 33.77 213 VAL D N 1
ATOM 5028 C CA . VAL C 1 213 ? 8.703 8.256 26.318 1.00 30.67 213 VAL D CA 1
ATOM 5029 C C . VAL C 1 213 ? 9.311 7.380 27.403 1.00 30.40 213 VAL D C 1
ATOM 5030 O O . VAL C 1 213 ? 9.525 7.831 28.539 1.00 32.14 213 VAL D O 1
ATOM 5034 N N . LEU C 1 214 ? 9.475 6.112 27.102 1.00 29.33 214 LEU D N 1
ATOM 5035 C CA . LEU C 1 214 ? 10.111 5.180 28.023 1.00 33.61 214 LEU D CA 1
ATOM 5036 C C . LEU C 1 214 ? 11.624 5.271 27.834 1.00 32.28 214 LEU D C 1
ATOM 5037 O O . LEU C 1 214 ? 12.121 5.053 26.731 1.00 30.53 214 LEU D O 1
ATOM 5042 N N . GLU C 1 215 ? 12.339 5.610 28.903 1.00 34.35 215 GLU D N 1
ATOM 5043 C CA . GLU C 1 215 ? 13.787 5.794 28.889 1.00 36.64 215 GLU D CA 1
ATOM 5044 C C . GLU C 1 215 ? 14.410 5.171 30.133 1.00 36.81 215 GLU D C 1
ATOM 5045 O O . GLU C 1 215 ? 15.202 5.793 30.842 1.00 38.33 215 GLU D O 1
ATOM 5051 N N . ARG C 1 216 ? 14.053 3.920 30.413 1.00 37.32 216 ARG D N 1
ATOM 5052 C CA . ARG C 1 216 ? 14.488 3.242 31.636 1.00 35.84 216 ARG D CA 1
ATOM 5053 C C . ARG C 1 216 ? 15.863 2.598 31.441 1.00 39.15 216 ARG D C 1
ATOM 5054 O O . ARG C 1 216 ? 16.052 1.384 31.521 1.00 39.68 216 ARG D O 1
ATOM 5062 N N . VAL C 1 217 ? 16.833 3.470 31.181 1.00 38.02 217 VAL D N 1
ATOM 5063 C CA . VAL C 1 217 ? 18.233 3.126 30.987 1.00 33.84 217 VAL D CA 1
ATOM 5064 C C . VAL C 1 217 ? 18.945 3.791 32.153 1.00 35.25 217 VAL D C 1
ATOM 5065 O O . VAL C 1 217 ? 18.333 4.647 32.813 1.00 39.53 217 VAL D O 1
ATOM 5069 N N . PRO C 1 218 ? 20.223 3.509 32.411 1.00 39.24 218 PRO D N 1
ATOM 5070 C CA . PRO C 1 218 ? 20.885 4.154 33.541 1.00 40.20 218 PRO D CA 1
ATOM 5071 C C . PRO C 1 218 ? 20.910 5.651 33.359 1.00 39.51 218 PRO D C 1
ATOM 5072 O O . PRO C 1 218 ? 20.905 6.167 32.221 1.00 39.53 218 PRO D O 1
ATOM 5076 N N . PRO C 1 219 ? 20.900 6.408 34.455 1.00 35.00 219 PRO D N 1
ATOM 5077 C CA . PRO C 1 219 ? 20.785 7.866 34.340 1.00 35.63 219 PRO D CA 1
ATOM 5078 C C . PRO C 1 219 ? 21.898 8.515 33.535 1.00 40.23 219 PRO D C 1
ATOM 5079 O O . PRO C 1 219 ? 21.683 9.578 32.951 1.00 42.20 219 PRO D O 1
ATOM 5083 N N . GLU C 1 220 ? 23.083 7.907 33.481 1.00 43.01 220 GLU D N 1
ATOM 5084 C CA . GLU C 1 220 ? 24.177 8.435 32.668 1.00 41.84 220 GLU D CA 1
ATOM 5085 C C . GLU C 1 220 ? 23.797 8.554 31.192 1.00 42.03 220 GLU D C 1
ATOM 5086 O O . GLU C 1 220 ? 24.076 9.578 30.545 1.00 39.02 220 GLU D O 1
ATOM 5092 N N . GLU C 1 221 ? 23.106 7.538 30.659 1.00 43.30 221 GLU D N 1
ATOM 5093 C CA . GLU C 1 221 ? 22.655 7.577 29.271 1.00 41.76 221 GLU D CA 1
ATOM 5094 C C . GLU C 1 221 ? 21.613 8.663 29.058 1.00 40.26 221 GLU D C 1
ATOM 5095 O O . GLU C 1 221 ? 21.558 9.272 27.989 1.00 41.01 221 GLU D O 1
ATOM 5101 N N . VAL C 1 222 ? 20.742 8.884 30.044 1.00 41.86 222 VAL D N 1
ATOM 5102 C CA . VAL C 1 222 ? 19.725 9.925 29.908 1.00 41.58 222 VAL D CA 1
ATOM 5103 C C . VAL C 1 222 ? 20.352 11.316 30.012 1.00 43.46 222 VAL D C 1
ATOM 5104 O O . VAL C 1 222 ? 19.914 12.254 29.334 1.00 44.27 222 VAL D O 1
ATOM 5108 N N . VAL C 1 223 ? 21.368 11.479 30.871 1.00 41.70 223 VAL D N 1
ATOM 5109 C CA . VAL C 1 223 ? 22.108 12.741 30.939 1.00 42.73 223 VAL D CA 1
ATOM 5110 C C . VAL C 1 223 ? 22.761 13.033 29.591 1.00 40.75 223 VAL D C 1
ATOM 5111 O O . VAL C 1 223 ? 22.776 14.177 29.120 1.00 41.06 223 VAL D O 1
ATOM 5115 N N . ALA C 1 224 ? 23.296 12.001 28.943 1.00 36.56 224 ALA D N 1
ATOM 5116 C CA . ALA C 1 224 ? 23.802 12.192 27.586 1.00 39.08 224 ALA D CA 1
ATOM 5117 C C . ALA C 1 224 ? 22.674 12.574 26.628 1.00 43.52 224 ALA D C 1
ATOM 5118 O O . ALA C 1 224 ? 22.822 13.486 25.808 1.00 42.87 224 ALA D O 1
ATOM 5120 N N . LEU C 1 225 ? 21.525 11.901 26.734 1.00 45.76 225 LEU D N 1
ATOM 5121 C CA . LEU C 1 225 ? 20.418 12.155 25.816 1.00 45.34 225 LEU D CA 1
ATOM 5122 C C . LEU C 1 225 ? 19.908 13.591 25.901 1.00 44.94 225 LEU D C 1
ATOM 5123 O O . LEU C 1 225 ? 19.507 14.167 24.884 1.00 44.56 225 LEU D O 1
ATOM 5128 N N . LEU C 1 226 ? 19.825 14.150 27.113 1.00 43.74 226 LEU D N 1
ATOM 5129 C CA . LEU C 1 226 ? 19.320 15.505 27.329 1.00 46.09 226 LEU D CA 1
ATOM 5130 C C . LEU C 1 226 ? 20.400 16.575 27.298 1.00 49.48 226 LEU D C 1
ATOM 5131 O O . LEU C 1 226 ? 20.107 17.732 27.620 1.00 47.84 226 LEU D O 1
ATOM 5136 N N . ASP C 1 227 ? 21.624 16.217 26.905 1.00 51.44 227 ASP D N 1
ATOM 5137 C CA . ASP C 1 227 ? 22.784 17.109 26.934 1.00 52.47 227 ASP D CA 1
ATOM 5138 C C . ASP C 1 227 ? 22.901 17.844 28.266 1.00 55.95 227 ASP D C 1
ATOM 5139 O O . ASP C 1 227 ? 23.060 19.066 28.313 1.00 60.85 227 ASP D O 1
ATOM 5144 N N . ALA C 1 228 ? 22.860 17.096 29.365 1.00 52.34 228 ALA D N 1
ATOM 5145 C CA . ALA C 1 228 ? 22.799 17.719 30.680 1.00 56.01 228 ALA D CA 1
ATOM 5146 C C . ALA C 1 228 ? 24.109 17.546 31.444 1.00 62.29 228 ALA D C 1
ATOM 5147 O O . ALA C 1 228 ? 24.117 17.554 32.678 1.00 64.20 228 ALA D O 1
ATOM 5149 N N . GLY C 1 229 ? 25.225 17.406 30.717 1.00 63.55 229 GLY D N 1
ATOM 5150 C CA . GLY C 1 229 ? 26.554 17.320 31.297 1.00 65.93 229 GLY D CA 1
ATOM 5151 C C . GLY C 1 229 ? 27.125 18.609 31.854 1.00 70.47 229 GLY D C 1
ATOM 5152 O O . GLY C 1 229 ? 28.349 18.774 31.907 1.00 75.50 229 GLY D O 1
ATOM 5153 N N . ALA C 1 230 ? 26.265 19.535 32.259 1.00 71.30 230 ALA D N 1
ATOM 5154 C CA . ALA C 1 230 ? 26.719 20.786 32.854 1.00 73.85 230 ALA D CA 1
ATOM 5155 C C . ALA C 1 230 ? 26.248 20.898 34.306 1.00 74.60 230 ALA D C 1
ATOM 5156 O O . ALA C 1 230 ? 25.188 20.375 34.674 1.00 72.47 230 ALA D O 1
ATOM 5158 N N . ASN D 1 1 ? 35.394 -18.049 20.560 1.00 63.43 1 ASN A N 1
ATOM 5159 C CA . ASN D 1 1 ? 35.432 -16.704 21.150 1.00 69.09 1 ASN A CA 1
ATOM 5160 C C . ASN D 1 1 ? 34.204 -16.400 22.023 1.00 67.22 1 ASN A C 1
ATOM 5161 O O . ASN D 1 1 ? 33.248 -17.181 22.052 1.00 66.84 1 ASN A O 1
ATOM 5166 N N . ASN D 1 2 ? 34.250 -15.305 22.779 1.00 64.68 2 ASN A N 1
ATOM 5167 C CA . ASN D 1 2 ? 33.185 -14.993 23.735 1.00 59.64 2 ASN A CA 1
ATOM 5168 C C . ASN D 1 2 ? 32.364 -13.784 23.302 1.00 54.01 2 ASN A C 1
ATOM 5169 O O . ASN D 1 2 ? 32.856 -12.887 22.602 1.00 52.32 2 ASN A O 1
ATOM 5174 N N . MET D 1 3 ? 31.108 -13.776 23.717 1.00 49.34 3 MET A N 1
ATOM 5175 C CA . MET D 1 3 ? 30.246 -12.599 23.614 1.00 43.11 3 MET A CA 1
ATOM 5176 C C . MET D 1 3 ? 29.694 -12.304 24.996 1.00 43.15 3 MET A C 1
ATOM 5177 O O . MET D 1 3 ? 29.171 -13.206 25.661 1.00 41.65 3 MET A O 1
ATOM 5182 N N . PHE D 1 4 ? 29.846 -11.065 25.439 1.00 39.97 4 PHE A N 1
ATOM 5183 C CA . PHE D 1 4 ? 29.274 -10.620 26.698 1.00 40.84 4 PHE A CA 1
ATOM 5184 C C . PHE D 1 4 ? 28.002 -9.816 26.460 1.00 37.55 4 PHE A C 1
ATOM 5185 O O . PHE D 1 4 ? 27.871 -9.124 25.450 1.00 39.42 4 PHE A O 1
ATOM 5193 N N . LEU D 1 5 ? 27.089 -9.876 27.430 1.00 37.15 5 LEU A N 1
ATOM 5194 C CA . LEU D 1 5 ? 25.850 -9.098 27.415 1.00 34.97 5 LEU A CA 1
ATOM 5195 C C . LEU D 1 5 ? 25.699 -8.437 28.776 1.00 34.14 5 LEU A C 1
ATOM 5196 O O . LEU D 1 5 ? 25.372 -9.112 29.755 1.00 37.79 5 LEU A O 1
ATOM 5201 N N . VAL D 1 6 ? 25.917 -7.129 28.844 1.00 32.08 6 VAL A N 1
ATOM 5202 C CA . VAL D 1 6 ? 25.794 -6.399 30.101 1.00 32.97 6 VAL A CA 1
ATOM 5203 C C . VAL D 1 6 ? 24.318 -6.081 30.312 1.00 33.52 6 VAL A C 1
ATOM 5204 O O . VAL D 1 6 ? 23.714 -5.335 29.540 1.00 31.68 6 VAL A O 1
ATOM 5208 N N . VAL D 1 7 ? 23.732 -6.656 31.350 1.00 33.18 7 VAL A N 1
ATOM 5209 C CA . VAL D 1 7 ? 22.306 -6.511 31.576 1.00 37.17 7 VAL A CA 1
ATOM 5210 C C . VAL D 1 7 ? 22.102 -5.934 32.968 1.00 36.42 7 VAL A C 1
ATOM 5211 O O . VAL D 1 7 ? 22.950 -6.083 33.852 1.00 39.35 7 VAL A O 1
ATOM 5215 N N . ALA D 1 8 ? 20.972 -5.262 33.155 1.00 37.67 8 ALA A N 1
ATOM 5216 C CA . ALA D 1 8 ? 20.572 -4.648 34.418 1.00 32.89 8 ALA A CA 1
ATOM 5217 C C . ALA D 1 8 ? 19.432 -5.502 34.942 1.00 37.77 8 ALA A C 1
ATOM 5218 O O . ALA D 1 8 ? 18.266 -5.259 34.626 1.00 41.93 8 ALA A O 1
ATOM 5220 N N . LEU D 1 9 ? 19.761 -6.516 35.735 1.00 39.65 9 LEU A N 1
ATOM 5221 C CA . LEU D 1 9 ? 18.745 -7.475 36.149 1.00 45.48 9 LEU A CA 1
ATOM 5222 C C . LEU D 1 9 ? 18.125 -7.169 37.518 1.00 46.33 9 LEU A C 1
ATOM 5223 O O . LEU D 1 9 ? 17.351 -7.982 38.024 1.00 48.40 9 LEU A O 1
ATOM 5228 N N . ASP D 1 10 ? 18.450 -6.031 38.119 1.00 49.53 10 ASP A N 1
ATOM 5229 C CA . ASP D 1 10 ? 17.814 -5.558 39.348 1.00 52.71 10 ASP A CA 1
ATOM 5230 C C . ASP D 1 10 ? 16.653 -4.666 38.949 1.00 58.06 10 ASP A C 1
ATOM 5231 O O . ASP D 1 10 ? 16.862 -3.528 38.519 1.00 63.09 10 ASP A O 1
ATOM 5236 N N . GLY D 1 11 ? 15.442 -5.184 39.008 1.00 50.87 11 GLY A N 1
ATOM 5237 C CA . GLY D 1 11 ? 14.286 -4.376 38.682 1.00 47.87 11 GLY A CA 1
ATOM 5238 C C . GLY D 1 11 ? 13.324 -5.283 37.957 1.00 53.15 11 GLY A C 1
ATOM 5239 O O . GLY D 1 11 ? 13.720 -6.211 37.248 1.00 51.88 11 GLY A O 1
ATOM 5240 N N . GLY D 1 12 ? 12.035 -5.010 38.128 1.00 51.76 12 GLY A N 1
ATOM 5241 C CA . GLY D 1 12 ? 11.012 -5.813 37.513 1.00 49.69 12 GLY A CA 1
ATOM 5242 C C . GLY D 1 12 ? 10.907 -7.185 38.151 1.00 50.73 12 GLY A C 1
ATOM 5243 O O . GLY D 1 12 ? 11.530 -7.498 39.166 1.00 46.58 12 GLY A O 1
ATOM 5244 N N . ARG D 1 13 ? 10.135 -8.035 37.491 1.00 54.79 13 ARG A N 1
ATOM 5245 C CA . ARG D 1 13 ? 9.865 -9.377 37.979 1.00 55.37 13 ARG A CA 1
ATOM 5246 C C . ARG D 1 13 ? 11.106 -10.238 37.838 1.00 51.19 13 ARG A C 1
ATOM 5247 O O . ARG D 1 13 ? 11.695 -10.328 36.757 1.00 47.22 13 ARG A O 1
ATOM 5255 N N . GLU D 1 14 ? 11.494 -10.857 38.954 1.00 51.97 14 GLU A N 1
ATOM 5256 C CA . GLU D 1 14 ? 12.676 -11.722 39.010 1.00 52.07 14 GLU A CA 1
ATOM 5257 C C . GLU D 1 14 ? 12.684 -12.884 38.004 1.00 49.76 14 GLU A C 1
ATOM 5258 O O . GLU D 1 14 ? 13.744 -13.227 37.506 1.00 50.29 14 GLU A O 1
ATOM 5264 N N . ALA D 1 15 ? 11.560 -13.528 37.702 1.00 47.37 15 ALA A N 1
ATOM 5265 C CA . ALA D 1 15 ? 11.568 -14.574 36.665 1.00 48.89 15 ALA A CA 1
ATOM 5266 C C . ALA D 1 15 ? 11.897 -14.012 35.301 1.00 49.99 15 ALA A C 1
ATOM 5267 O O . ALA D 1 15 ? 12.346 -14.761 34.436 1.00 50.38 15 ALA A O 1
ATOM 5269 N N . ASP D 1 16 ? 11.681 -12.707 35.070 1.00 51.91 16 ASP A N 1
ATOM 5270 C CA . ASP D 1 16 ? 12.201 -12.142 33.826 1.00 50.02 16 ASP A CA 1
ATOM 5271 C C . ASP D 1 16 ? 13.727 -12.212 33.812 1.00 46.64 16 ASP A C 1
ATOM 5272 O O . ASP D 1 16 ? 14.328 -12.610 32.807 1.00 44.78 16 ASP A O 1
ATOM 5277 N N . ALA D 1 17 ? 14.363 -11.857 34.933 1.00 43.76 17 ALA A N 1
ATOM 5278 C CA . ALA D 1 17 ? 15.808 -11.983 35.036 1.00 48.64 17 ALA A CA 1
ATOM 5279 C C . ALA D 1 17 ? 16.232 -13.436 34.860 1.00 48.65 17 ALA A C 1
ATOM 5280 O O . ALA D 1 17 ? 17.219 -13.728 34.169 1.00 49.25 17 ALA A O 1
ATOM 5282 N N . VAL D 1 18 ? 15.474 -14.363 35.442 1.00 45.22 18 VAL A N 1
ATOM 5283 C CA . VAL D 1 18 ? 15.796 -15.769 35.269 1.00 45.58 18 VAL A CA 1
ATOM 5284 C C . VAL D 1 18 ? 15.629 -16.186 33.816 1.00 46.50 18 VAL A C 1
ATOM 5285 O O . VAL D 1 18 ? 16.440 -16.952 33.282 1.00 49.24 18 VAL A O 1
ATOM 5289 N N . ALA D 1 19 ? 14.598 -15.676 33.145 1.00 45.32 19 ALA A N 1
ATOM 5290 C CA . ALA D 1 19 ? 14.393 -15.989 31.737 1.00 45.43 19 ALA A CA 1
ATOM 5291 C C . ALA D 1 19 ? 15.561 -15.494 30.892 1.00 47.83 19 ALA A C 1
ATOM 5292 O O . ALA D 1 19 ? 16.002 -16.180 29.957 1.00 44.68 19 ALA A O 1
ATOM 5294 N N . VAL D 1 20 ? 16.085 -14.309 31.233 1.00 47.06 20 VAL A N 1
ATOM 5295 C CA . VAL D 1 20 ? 17.243 -13.752 30.537 1.00 45.56 20 VAL A CA 1
ATOM 5296 C C . VAL D 1 20 ? 18.454 -14.658 30.716 1.00 49.51 20 VAL A C 1
ATOM 5297 O O . VAL D 1 20 ? 19.185 -14.942 29.760 1.00 46.99 20 VAL A O 1
ATOM 5301 N N . MET D 1 21 ? 18.701 -15.099 31.954 1.00 49.76 21 MET A N 1
ATOM 5302 C CA . MET D 1 21 ? 19.872 -15.937 32.208 1.00 47.40 21 MET A CA 1
ATOM 5303 C C . MET D 1 21 ? 19.752 -17.296 31.525 1.00 47.38 21 MET A C 1
ATOM 5304 O O . MET D 1 21 ? 20.729 -17.820 30.983 1.00 50.35 21 MET A O 1
ATOM 5309 N N . LYS D 1 22 ? 18.568 -17.890 31.546 1.00 51.94 22 LYS A N 1
ATOM 5310 C CA . LYS D 1 22 ? 18.389 -19.152 30.842 1.00 52.25 22 LYS A CA 1
ATOM 5311 C C . LYS D 1 22 ? 18.639 -18.988 29.348 1.00 51.27 22 LYS A C 1
ATOM 5312 O O . LYS D 1 22 ? 19.324 -19.812 28.729 1.00 57.42 22 LYS A O 1
ATOM 5318 N N . ALA D 1 23 ? 18.067 -17.949 28.737 1.00 48.48 23 ALA A N 1
ATOM 5319 C CA . ALA D 1 23 ? 18.276 -17.752 27.303 1.00 49.10 23 ALA A CA 1
ATOM 5320 C C . ALA D 1 23 ? 19.746 -17.477 26.994 1.00 51.04 23 ALA A C 1
ATOM 5321 O O . ALA D 1 23 ? 20.276 -17.942 25.978 1.00 48.89 23 ALA A O 1
ATOM 5323 N N . ALA D 1 24 ? 20.422 -16.718 27.856 1.00 49.93 24 ALA A N 1
ATOM 5324 C CA . ALA D 1 24 ? 21.838 -16.479 27.646 1.00 48.74 24 ALA A CA 1
ATOM 5325 C C . ALA D 1 24 ? 22.585 -17.799 27.596 1.00 52.68 24 ALA A C 1
ATOM 5326 O O . ALA D 1 24 ? 23.289 -18.085 26.616 1.00 52.50 24 ALA A O 1
ATOM 5328 N N . LYS D 1 25 ? 22.402 -18.646 28.618 1.00 52.09 25 LYS A N 1
ATOM 5329 C CA . LYS D 1 25 ? 23.042 -19.960 28.584 1.00 54.38 25 LYS A CA 1
ATOM 5330 C C . LYS D 1 25 ? 22.754 -20.696 27.284 1.00 53.87 25 LYS A C 1
ATOM 5331 O O . LYS D 1 25 ? 23.670 -21.207 26.627 1.00 55.90 25 LYS A O 1
ATOM 5337 N N . GLU D 1 26 ? 21.487 -20.743 26.890 1.00 50.97 26 GLU A N 1
ATOM 5338 C CA . GLU D 1 26 ? 21.131 -21.494 25.692 1.00 52.89 26 GLU A CA 1
ATOM 5339 C C . GLU D 1 26 ? 21.807 -20.935 24.445 1.00 53.53 26 GLU A C 1
ATOM 5340 O O . GLU D 1 26 ? 22.106 -21.690 23.510 1.00 51.35 26 GLU A O 1
ATOM 5346 N N . ARG D 1 27 ? 22.021 -19.623 24.393 1.00 53.06 27 ARG A N 1
ATOM 5347 C CA . ARG D 1 27 ? 22.583 -18.973 23.219 1.00 52.82 27 ARG A CA 1
ATOM 5348 C C . ARG D 1 27 ? 24.088 -18.742 23.353 1.00 48.96 27 ARG A C 1
ATOM 5349 O O . ARG D 1 27 ? 24.693 -18.113 22.479 1.00 48.86 27 ARG A O 1
ATOM 5357 N N . GLY D 1 28 ? 24.705 -19.253 24.413 1.00 49.40 28 GLY A N 1
ATOM 5358 C CA . GLY D 1 28 ? 26.142 -19.138 24.538 1.00 49.03 28 GLY A CA 1
ATOM 5359 C C . GLY D 1 28 ? 26.655 -17.753 24.839 1.00 46.76 28 GLY A C 1
ATOM 5360 O O . GLY D 1 28 ? 27.711 -17.376 24.335 1.00 48.69 28 GLY A O 1
ATOM 5361 N N . ILE D 1 29 ? 25.922 -16.969 25.619 1.00 47.45 29 ILE A N 1
ATOM 5362 C CA . ILE D 1 29 ? 26.280 -15.592 25.931 1.00 46.73 29 ILE A CA 1
ATOM 5363 C C . ILE D 1 29 ? 26.630 -15.500 27.411 1.00 44.00 29 ILE A C 1
ATOM 5364 O O . ILE D 1 29 ? 25.858 -15.951 28.261 1.00 45.79 29 ILE A O 1
ATOM 5369 N N . LYS D 1 30 ? 27.798 -14.953 27.716 1.00 41.30 30 LYS A N 1
ATOM 5370 C CA . LYS D 1 30 ? 28.177 -14.692 29.096 1.00 44.29 30 LYS A CA 1
ATOM 5371 C C . LYS D 1 30 ? 27.503 -13.416 29.601 1.00 44.77 30 LYS A C 1
ATOM 5372 O O . LYS D 1 30 ? 27.324 -12.449 28.848 1.00 41.63 30 LYS A O 1
ATOM 5378 N N . ILE D 1 31 ? 27.162 -13.401 30.895 1.00 41.46 31 ILE A N 1
ATOM 5379 C CA . ILE D 1 31 ? 26.354 -12.341 31.490 1.00 39.14 31 ILE A CA 1
ATOM 5380 C C . ILE D 1 31 ? 27.258 -11.474 32.366 1.00 38.55 31 ILE A C 1
ATOM 5381 O O . ILE D 1 31 ? 28.081 -11.993 33.121 1.00 41.26 31 ILE A O 1
ATOM 5386 N N . ILE D 1 32 ? 27.131 -10.156 32.245 1.00 36.40 32 ILE A N 1
ATOM 5387 C CA . ILE D 1 32 ? 27.701 -9.208 33.199 1.00 34.85 32 ILE A CA 1
ATOM 5388 C C . ILE D 1 32 ? 26.545 -8.400 33.775 1.00 37.13 32 ILE A C 1
ATOM 5389 O O . ILE D 1 32 ? 25.820 -7.727 33.032 1.00 37.30 32 ILE A O 1
ATOM 5394 N N . LEU D 1 33 ? 26.386 -8.449 35.093 1.00 36.76 33 LEU A N 1
ATOM 5395 C CA . LEU D 1 33 ? 25.287 -7.776 35.763 1.00 36.71 33 LEU A CA 1
ATOM 5396 C C . LEU D 1 33 ? 25.661 -6.339 36.064 1.00 39.53 33 LEU A C 1
ATOM 5397 O O . LEU D 1 33 ? 26.690 -6.083 36.687 1.00 39.76 33 LEU A O 1
ATOM 5402 N N . TRP D 1 34 ? 24.824 -5.405 35.628 1.00 38.84 34 TRP A N 1
ATOM 5403 C CA . TRP D 1 34 ? 24.948 -4.012 36.034 1.00 38.82 34 TRP A CA 1
ATOM 5404 C C . TRP D 1 34 ? 24.035 -3.768 37.237 1.00 44.82 34 TRP A C 1
ATOM 5405 O O . TRP D 1 34 ? 22.809 -3.888 37.114 1.00 43.52 34 TRP A O 1
ATOM 5416 N N . LEU D 1 35 ? 24.615 -3.417 38.395 1.00 43.50 35 LEU A N 1
ATOM 5417 C CA . LEU D 1 35 ? 23.852 -3.392 39.646 1.00 43.73 35 LEU A CA 1
ATOM 5418 C C . LEU D 1 35 ? 23.185 -2.049 39.901 1.00 46.91 35 LEU A C 1
ATOM 5419 O O . LEU D 1 35 ? 23.757 -0.991 39.619 1.00 48.96 35 LEU A O 1
ATOM 5424 N N . ALA D 1 36 ? 21.964 -2.115 40.452 1.00 50.30 36 ALA A N 1
ATOM 5425 C CA . ALA D 1 36 ? 21.175 -0.956 40.850 1.00 52.98 36 ALA A CA 1
ATOM 5426 C C . ALA D 1 36 ? 20.860 -0.890 42.348 1.00 57.99 36 ALA A C 1
ATOM 5427 O O . ALA D 1 36 ? 20.169 0.046 42.773 1.00 54.22 36 ALA A O 1
ATOM 5429 N N . GLY D 1 37 ? 21.373 -1.820 43.168 1.00 64.27 37 GLY A N 1
ATOM 5430 C CA . GLY D 1 37 ? 21.258 -1.711 44.616 1.00 61.57 37 GLY A CA 1
ATOM 5431 C C . GLY D 1 37 ? 20.710 -2.908 45.376 1.00 60.62 37 GLY A C 1
ATOM 5432 O O . GLY D 1 37 ? 20.958 -3.047 46.577 1.00 64.28 37 GLY A O 1
ATOM 5433 N N . ASP D 1 38 ? 19.970 -3.778 44.696 1.00 59.56 38 ASP A N 1
ATOM 5434 C CA . ASP D 1 38 ? 19.242 -4.878 45.330 1.00 60.17 38 ASP A CA 1
ATOM 5435 C C . ASP D 1 38 ? 20.164 -6.070 45.576 1.00 60.81 38 ASP A C 1
ATOM 5436 O O . ASP D 1 38 ? 20.326 -6.932 44.711 1.00 62.63 38 ASP A O 1
ATOM 5441 N N . VAL D 1 39 ? 20.692 -6.181 46.795 1.00 60.85 39 VAL A N 1
ATOM 5442 C CA . VAL D 1 39 ? 21.677 -7.220 47.082 1.00 58.76 39 VAL A CA 1
ATOM 5443 C C . VAL D 1 39 ? 21.042 -8.591 47.316 1.00 63.09 39 VAL A C 1
ATOM 5444 O O . VAL D 1 39 ? 21.665 -9.631 47.020 1.00 63.97 39 VAL A O 1
ATOM 5448 N N . GLU D 1 40 ? 19.810 -8.634 47.830 1.00 60.40 40 GLU A N 1
ATOM 5449 C CA . GLU D 1 40 ? 19.137 -9.920 47.975 1.00 62.36 40 GLU A CA 1
ATOM 5450 C C . GLU D 1 40 ? 18.806 -10.508 46.611 1.00 60.58 40 GLU A C 1
ATOM 5451 O O . GLU D 1 40 ? 18.990 -11.713 46.374 1.00 59.91 40 GLU A O 1
ATOM 5457 N N . ARG D 1 41 ? 18.319 -9.666 45.698 1.00 60.20 41 ARG A N 1
ATOM 5458 C CA . ARG D 1 41 ? 18.110 -10.136 44.340 1.00 58.66 41 ARG A CA 1
ATOM 5459 C C . ARG D 1 41 ? 19.417 -10.584 43.709 1.00 58.47 41 ARG A C 1
ATOM 5460 O O . ARG D 1 41 ? 19.438 -11.559 42.959 1.00 58.41 41 ARG A O 1
ATOM 5468 N N . LEU D 1 42 ? 20.520 -9.891 44.004 1.00 58.34 42 LEU A N 1
ATOM 5469 C CA . LEU D 1 42 ? 21.823 -10.313 43.495 1.00 57.66 42 LEU A CA 1
ATOM 5470 C C . LEU D 1 42 ? 22.176 -11.727 43.950 1.00 58.17 42 LEU A C 1
ATOM 5471 O O . LEU D 1 42 ? 22.617 -12.557 43.144 1.00 57.87 42 LEU A O 1
ATOM 5476 N N . LYS D 1 43 ? 22.001 -12.022 45.242 1.00 58.52 43 LYS A N 1
ATOM 5477 C CA . LYS D 1 43 ? 22.291 -13.378 45.702 1.00 59.51 43 LYS A CA 1
ATOM 5478 C C . LYS D 1 43 ? 21.399 -14.402 44.998 1.00 61.18 43 LYS A C 1
ATOM 5479 O O . LYS D 1 43 ? 21.872 -15.474 44.594 1.00 59.10 43 LYS A O 1
ATOM 5485 N N . ARG D 1 44 ? 20.095 -14.099 44.846 1.00 59.90 44 ARG A N 1
ATOM 5486 C CA . ARG D 1 44 ? 19.221 -15.065 44.167 1.00 62.59 44 ARG A CA 1
ATOM 5487 C C . ARG D 1 44 ? 19.584 -15.240 42.697 1.00 60.96 44 ARG A C 1
ATOM 5488 O O . ARG D 1 44 ? 19.475 -16.348 42.164 1.00 59.42 44 ARG A O 1
ATOM 5496 N N . LEU D 1 45 ? 19.992 -14.165 42.027 1.00 60.05 45 LEU A N 1
ATOM 5497 C CA . LEU D 1 45 ? 20.442 -14.285 40.650 1.00 55.22 45 LEU A CA 1
ATOM 5498 C C . LEU D 1 45 ? 21.669 -15.192 40.577 1.00 59.04 45 LEU A C 1
ATOM 5499 O O . LEU D 1 45 ? 21.774 -16.044 39.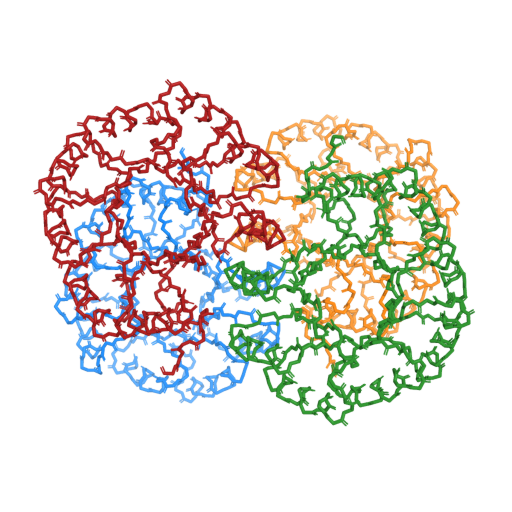684 1.00 61.31 45 LEU A O 1
ATOM 5504 N N . PHE D 1 46 ? 22.611 -15.021 41.509 1.00 58.26 46 PHE A N 1
ATOM 5505 C CA . PHE D 1 46 ? 23.770 -15.910 41.553 1.00 57.00 46 PHE A CA 1
ATOM 5506 C C . PHE D 1 46 ? 23.336 -17.361 41.743 1.00 57.94 46 PHE A C 1
ATOM 5507 O O . PHE D 1 46 ? 23.799 -18.269 41.037 1.00 62.05 46 PHE A O 1
ATOM 5515 N N . GLU D 1 47 ? 22.413 -17.591 42.671 1.00 59.61 47 GLU A N 1
ATOM 5516 C CA . GLU D 1 47 ? 21.908 -18.939 42.900 1.00 60.60 47 GLU A CA 1
ATOM 5517 C C . GLU D 1 47 ? 21.281 -19.520 41.634 1.00 59.07 47 GLU A C 1
ATOM 5518 O O . GLU D 1 47 ? 21.590 -20.649 41.230 1.00 61.31 47 GLU A O 1
ATOM 5524 N N . LYS D 1 48 ? 20.404 -18.757 40.984 1.00 59.38 48 LYS A N 1
ATOM 5525 C CA . LYS D 1 48 ? 19.696 -19.284 39.819 1.00 59.45 48 LYS A CA 1
ATOM 5526 C C . LYS D 1 48 ? 20.612 -19.482 38.620 1.00 62.40 48 LYS A C 1
ATOM 5527 O O . LYS D 1 48 ? 20.408 -20.424 37.850 1.00 61.97 48 LYS A O 1
ATOM 5533 N N . ALA D 1 49 ? 21.627 -18.624 38.459 1.00 60.70 49 ALA A N 1
ATOM 5534 C CA . ALA D 1 49 ? 22.613 -18.789 37.402 1.00 57.91 49 ALA A CA 1
ATOM 5535 C C . ALA D 1 49 ? 23.459 -20.035 37.620 1.00 63.66 49 ALA A C 1
ATOM 5536 O O . ALA D 1 49 ? 23.905 -20.668 36.649 1.00 62.86 49 ALA A O 1
ATOM 5538 N N . LYS D 1 50 ? 23.735 -20.361 38.888 1.00 65.88 50 LYS A N 1
ATOM 5539 C CA . LYS D 1 50 ? 24.305 -21.662 39.230 1.00 65.10 50 LYS A CA 1
ATOM 5540 C C . LYS D 1 50 ? 23.409 -22.798 38.752 1.00 64.73 50 LYS A C 1
ATOM 5541 O O . LYS D 1 50 ? 23.843 -23.699 38.023 1.00 64.87 50 LYS A O 1
ATOM 5547 N N . GLU D 1 51 ? 22.145 -22.766 39.178 1.00 65.38 51 GLU A N 1
ATOM 5548 C CA . GLU D 1 51 ? 21.173 -23.795 38.809 1.00 67.61 51 GLU A CA 1
ATOM 5549 C C . GLU D 1 51 ? 21.104 -24.011 37.297 1.00 71.51 51 GLU A C 1
ATOM 5550 O O . GLU D 1 51 ? 21.027 -25.153 36.831 1.00 74.23 51 GLU A O 1
ATOM 5556 N N . LEU D 1 52 ? 21.086 -22.918 36.520 1.00 70.54 52 LEU A N 1
ATOM 5557 C CA . LEU D 1 52 ? 20.930 -22.973 35.067 1.00 68.04 52 LEU A CA 1
ATOM 5558 C C . LEU D 1 52 ? 22.221 -23.315 34.325 1.00 67.94 52 LEU A C 1
ATOM 5559 O O . LEU D 1 52 ? 22.153 -23.807 33.192 1.00 72.12 52 LEU A O 1
ATOM 5564 N N . GLY D 1 53 ? 23.389 -23.086 34.918 1.00 64.71 53 GLY A N 1
ATOM 5565 C CA . GLY D 1 53 ? 24.628 -23.198 34.168 1.00 65.96 53 GLY A CA 1
ATOM 5566 C C . GLY D 1 53 ? 25.081 -21.930 33.470 1.00 61.71 53 GLY A C 1
ATOM 5567 O O . GLY D 1 53 ? 26.097 -21.962 32.771 1.00 59.72 53 GLY A O 1
ATOM 5568 N N . THR D 1 54 ? 24.329 -20.840 33.594 1.00 62.03 54 THR A N 1
ATOM 5569 C CA . THR D 1 54 ? 24.716 -19.553 33.037 1.00 56.43 54 THR A CA 1
ATOM 5570 C C . THR D 1 54 ? 25.972 -19.060 33.748 1.00 58.10 54 THR A C 1
ATOM 5571 O O . THR D 1 54 ? 26.116 -19.227 34.965 1.00 57.36 54 THR A O 1
ATOM 5575 N N . ASP D 1 55 ? 26.896 -18.488 32.971 1.00 57.67 55 ASP A N 1
ATOM 5576 C CA . ASP D 1 55 ? 28.140 -17.898 33.478 1.00 58.46 55 ASP A CA 1
ATOM 5577 C C . ASP D 1 55 ? 27.864 -16.442 33.836 1.00 53.44 55 ASP A C 1
ATOM 5578 O O . ASP D 1 55 ? 27.637 -15.609 32.945 1.00 54.80 55 ASP A O 1
ATOM 5583 N N . ILE D 1 56 ? 27.833 -16.123 35.129 1.00 52.28 56 ILE A N 1
ATOM 5584 C CA . ILE D 1 56 ? 27.870 -14.715 35.539 1.00 51.37 56 ILE A CA 1
ATOM 5585 C C . ILE D 1 56 ? 29.347 -14.348 35.556 1.00 47.65 56 ILE A C 1
ATOM 5586 O O . ILE D 1 56 ? 30.057 -14.565 36.535 1.00 48.89 56 ILE A O 1
ATOM 5591 N N . ALA D 1 57 ? 29.821 -13.840 34.427 1.00 45.54 57 ALA A N 1
ATOM 5592 C CA . ALA D 1 57 ? 31.227 -13.500 34.312 1.00 45.72 57 ALA A CA 1
ATOM 5593 C C . ALA D 1 57 ? 31.596 -12.310 35.190 1.00 42.21 57 ALA A C 1
ATOM 5594 O O . ALA D 1 57 ? 32.711 -12.255 35.710 1.00 46.75 57 ALA A O 1
ATOM 5596 N N . GLY D 1 58 ? 30.689 -11.363 35.394 1.00 40.76 58 GLY A N 1
ATOM 5597 C CA . GLY D 1 58 ? 31.084 -10.172 36.124 1.00 40.21 58 GLY A CA 1
ATOM 5598 C C . GLY D 1 58 ? 29.884 -9.416 36.652 1.00 41.35 58 GLY A C 1
ATOM 5599 O O . GLY D 1 58 ? 28.736 -9.713 36.320 1.00 40.16 58 GLY A O 1
ATOM 5600 N N . ILE D 1 59 ? 30.168 -8.458 37.536 1.00 39.61 59 ILE A N 1
ATOM 5601 C CA . ILE D 1 59 ? 29.157 -7.593 38.132 1.00 38.90 59 ILE A CA 1
ATOM 5602 C C . ILE D 1 59 ? 29.752 -6.197 38.173 1.00 39.52 59 ILE A C 1
ATOM 5603 O O . ILE D 1 59 ? 30.972 -6.042 38.265 1.00 41.48 59 ILE A O 1
ATOM 5608 N N . ILE D 1 60 ? 28.890 -5.178 38.098 1.00 38.03 60 ILE A N 1
ATOM 5609 C CA . ILE D 1 60 ? 29.311 -3.779 38.037 1.00 40.73 60 ILE A CA 1
ATOM 5610 C C . ILE D 1 60 ? 28.758 -3.016 39.239 1.00 44.21 60 ILE A C 1
ATOM 5611 O O . ILE D 1 60 ? 27.547 -2.997 39.468 1.00 45.35 60 ILE A O 1
ATOM 5616 N N . LEU D 1 61 ? 29.644 -2.398 40.011 1.00 46.43 61 LEU A N 1
ATOM 5617 C CA . LEU D 1 61 ? 29.264 -1.413 41.013 1.00 46.70 61 LEU A CA 1
ATOM 5618 C C . LEU D 1 61 ? 29.462 -0.037 40.389 1.00 49.86 61 LEU A C 1
ATOM 5619 O O . LEU D 1 61 ? 30.589 0.344 40.054 1.00 45.79 61 LEU A O 1
ATOM 5624 N N . ASP D 1 62 ? 28.360 0.693 40.209 1.00 52.43 62 ASP A N 1
ATOM 5625 C CA . ASP D 1 62 ? 28.356 1.975 39.515 1.00 51.23 62 ASP A CA 1
ATOM 5626 C C . ASP D 1 62 ? 27.852 3.028 40.492 1.00 55.89 62 ASP A C 1
ATOM 5627 O O . ASP D 1 62 ? 26.662 3.060 40.817 1.00 59.87 62 ASP A O 1
ATOM 5632 N N . GLY D 1 63 ? 28.757 3.879 40.962 1.00 56.34 63 GLY A N 1
ATOM 5633 C CA . GLY D 1 63 ? 28.410 4.882 41.955 1.00 61.57 63 GLY A CA 1
ATOM 5634 C C . GLY D 1 63 ? 27.920 4.320 43.272 1.00 64.45 63 GLY A C 1
ATOM 5635 O O . GLY D 1 63 ? 27.103 4.953 43.945 1.00 64.57 63 GLY A O 1
ATOM 5636 N N . ALA D 1 64 ? 28.440 3.170 43.684 1.00 65.90 64 ALA A N 1
ATOM 5637 C CA . ALA D 1 64 ? 28.001 2.518 44.911 1.00 67.99 64 ALA A CA 1
ATOM 5638 C C . ALA D 1 64 ? 28.754 3.075 46.115 1.00 73.50 64 ALA A C 1
ATOM 5639 O O . ALA D 1 64 ? 29.960 3.319 46.033 1.00 77.74 64 ALA A O 1
ATOM 5641 N N . PRO D 1 65 ? 28.075 3.277 47.237 1.00 77.37 65 PRO A N 1
ATOM 5642 C CA . PRO D 1 65 ? 28.757 3.719 48.459 1.00 76.87 65 PRO A CA 1
ATOM 5643 C C . PRO D 1 65 ? 29.443 2.559 49.176 1.00 76.86 65 PRO A C 1
ATOM 5644 O O . PRO D 1 65 ? 29.281 1.384 48.837 1.00 74.51 65 PRO A O 1
ATOM 5648 N N . LEU D 1 66 ? 30.257 2.944 50.169 1.00 79.31 66 LEU A N 1
ATOM 5649 C CA . LEU D 1 66 ? 31.177 2.038 50.867 1.00 78.68 66 LEU A CA 1
ATOM 5650 C C . LEU D 1 66 ? 30.488 0.841 51.534 1.00 76.10 66 LEU A C 1
ATOM 5651 O O . LEU D 1 66 ? 31.027 -0.283 51.514 1.00 74.26 66 LEU A O 1
ATOM 5656 N N . GLU D 1 67 ? 29.314 1.072 52.148 1.00 77.21 67 GLU A N 1
ATOM 5657 C CA . GLU D 1 67 ? 28.599 0.058 52.919 1.00 77.78 67 GLU A CA 1
ATOM 5658 C C . GLU D 1 67 ? 27.996 -1.037 52.043 1.00 75.53 67 GLU A C 1
ATOM 5659 O O . GLU D 1 67 ? 27.705 -2.134 52.542 1.00 69.21 67 GLU A O 1
ATOM 5665 N N . LYS D 1 68 ? 27.832 -0.770 50.746 1.00 76.31 68 LYS A N 1
ATOM 5666 C CA . LYS D 1 68 ? 27.316 -1.775 49.835 1.00 73.13 68 LYS A CA 1
ATOM 5667 C C . LYS D 1 68 ? 28.435 -2.586 49.201 1.00 69.62 68 LYS A C 1
ATOM 5668 O O . LYS D 1 68 ? 28.163 -3.650 48.644 1.00 67.61 68 LYS A O 1
ATOM 5674 N N . LEU D 1 69 ? 29.686 -2.135 49.327 1.00 69.85 69 LEU A N 1
ATOM 5675 C CA . LEU D 1 69 ? 30.806 -2.814 48.687 1.00 65.10 69 LEU A CA 1
ATOM 5676 C C . LEU D 1 69 ? 31.009 -4.216 49.258 1.00 62.09 69 LEU A C 1
ATOM 5677 O O . LEU D 1 69 ? 31.040 -5.204 48.516 1.00 61.34 69 LEU A O 1
ATOM 5682 N N . ARG D 1 70 ? 31.141 -4.330 50.580 1.00 61.55 70 ARG A N 1
ATOM 5683 C CA . ARG D 1 70 ? 31.565 -5.612 51.144 1.00 61.80 70 ARG A CA 1
ATOM 5684 C C . ARG D 1 70 ? 30.595 -6.761 50.863 1.00 62.43 70 ARG A C 1
ATOM 5685 O O . ARG D 1 70 ? 31.059 -7.849 50.477 1.00 61.10 70 ARG A O 1
ATOM 5693 N N . PRO D 1 71 ? 29.270 -6.620 51.041 1.00 65.04 71 PRO A N 1
ATOM 5694 C CA . PRO D 1 71 ? 28.385 -7.767 50.754 1.00 61.78 71 PRO A CA 1
ATOM 5695 C C . PRO D 1 71 ? 28.408 -8.181 49.290 1.00 59.97 71 PRO A C 1
ATOM 5696 O O . PRO D 1 71 ? 28.377 -9.381 48.957 1.00 62.71 71 PRO A O 1
ATOM 5700 N N . VAL D 1 72 ? 28.464 -7.194 48.401 1.00 56.57 72 VAL A N 1
ATOM 5701 C CA . VAL D 1 72 ? 28.538 -7.458 46.969 1.00 58.02 72 VAL A CA 1
ATOM 5702 C C . VAL D 1 72 ? 29.840 -8.189 46.633 1.00 56.13 72 VAL A C 1
ATOM 5703 O O . VAL D 1 72 ? 29.849 -9.176 45.882 1.00 55.00 72 VAL A O 1
ATOM 5707 N N . ILE D 1 73 ? 30.959 -7.715 47.188 1.00 54.85 73 ILE A N 1
ATOM 5708 C CA . ILE D 1 73 ? 32.245 -8.356 46.940 1.00 54.60 73 ILE A CA 1
ATOM 5709 C C . ILE D 1 73 ? 32.226 -9.804 47.412 1.00 58.15 73 ILE A C 1
ATOM 5710 O O . ILE D 1 73 ? 32.778 -10.694 46.749 1.00 58.74 73 ILE A O 1
ATOM 5715 N N . LYS D 1 74 ? 31.587 -10.065 48.565 1.00 58.49 74 LYS A N 1
ATOM 5716 C CA . LYS D 1 74 ? 31.482 -11.430 49.079 1.00 59.56 74 LYS A CA 1
ATOM 5717 C C . LYS D 1 74 ? 30.699 -12.320 48.136 1.00 59.62 74 LYS A C 1
ATOM 5718 O O . LYS D 1 74 ? 31.042 -13.494 47.937 1.00 58.86 74 LYS A O 1
ATOM 5724 N N . LEU D 1 75 ? 29.617 -11.799 47.574 1.00 59.95 75 LEU A N 1
ATOM 5725 C CA . LEU D 1 75 ? 28.889 -12.599 46.596 1.00 61.76 75 LEU A CA 1
ATOM 5726 C C . LEU D 1 75 ? 29.764 -12.905 45.375 1.00 60.90 75 LEU A C 1
ATOM 5727 O O . LEU D 1 75 ? 29.818 -14.055 44.899 1.00 58.09 75 LEU A O 1
ATOM 5732 N N . ALA D 1 76 ? 30.481 -11.893 44.871 1.00 59.92 76 ALA A N 1
ATOM 5733 C CA . ALA D 1 76 ? 31.337 -12.116 43.706 1.00 55.85 76 ALA A CA 1
ATOM 5734 C C . ALA D 1 76 ? 32.384 -13.178 43.998 1.00 57.29 76 ALA A C 1
ATOM 5735 O O . ALA D 1 76 ? 32.540 -14.138 43.236 1.00 57.02 76 ALA A O 1
ATOM 5737 N N . ALA D 1 77 ? 33.068 -13.058 45.137 1.00 61.55 77 ALA A N 1
ATOM 5738 C CA . ALA D 1 77 ? 34.085 -14.042 45.500 1.00 59.19 77 ALA A CA 1
ATOM 5739 C C . ALA D 1 77 ? 33.480 -15.427 45.674 1.00 56.50 77 ALA A C 1
ATOM 5740 O O . ALA D 1 77 ? 34.042 -16.416 45.195 1.00 58.34 77 ALA A O 1
ATOM 5742 N N . GLU D 1 78 ? 32.327 -15.516 46.338 1.00 56.04 78 GLU A N 1
ATOM 5743 C CA . GLU D 1 78 ? 31.717 -16.812 46.578 1.00 54.59 78 GLU A CA 1
ATOM 5744 C C . GLU D 1 78 ? 31.362 -17.509 45.277 1.00 59.20 78 GLU A C 1
ATOM 5745 O O . GLU D 1 78 ? 31.520 -18.731 45.171 1.00 63.08 78 GLU A O 1
ATOM 5751 N N . PHE D 1 79 ? 30.917 -16.751 44.259 1.00 61.45 79 PHE A N 1
ATOM 5752 C CA . PHE D 1 79 ? 30.430 -17.334 43.006 1.00 55.55 79 PHE A CA 1
ATOM 5753 C C . PHE D 1 79 ? 31.408 -17.191 41.849 1.00 56.83 79 PHE A C 1
ATOM 5754 O O . PHE D 1 79 ? 31.132 -17.698 40.758 1.00 58.16 79 PHE A O 1
ATOM 5762 N N . GLY D 1 80 ? 32.557 -16.568 42.061 1.00 57.48 80 GLY A N 1
ATOM 5763 C CA . GLY D 1 80 ? 33.572 -16.533 41.021 1.00 59.47 80 GLY A CA 1
ATOM 5764 C C . GLY D 1 80 ? 33.308 -15.556 39.895 1.00 53.98 80 GLY A C 1
ATOM 5765 O O . GLY D 1 80 ? 33.496 -15.904 38.723 1.00 54.12 80 GLY A O 1
ATOM 5766 N N . ALA D 1 81 ? 32.882 -14.338 40.224 1.00 52.10 81 ALA A N 1
ATOM 5767 C CA . ALA D 1 81 ? 32.589 -13.285 39.266 1.00 47.87 81 ALA A CA 1
ATOM 5768 C C . ALA D 1 81 ? 33.635 -12.191 39.382 1.00 46.47 81 ALA A C 1
ATOM 5769 O O . ALA D 1 81 ? 34.085 -11.870 40.486 1.00 49.41 81 ALA A O 1
ATOM 5771 N N . ALA D 1 82 ? 34.001 -11.606 38.245 1.00 43.43 82 ALA A N 1
ATOM 5772 C CA . ALA D 1 82 ? 34.894 -10.459 38.256 1.00 44.56 82 ALA A CA 1
ATOM 5773 C C . ALA D 1 82 ? 34.145 -9.240 38.772 1.00 43.37 82 ALA A C 1
ATOM 5774 O O . ALA D 1 82 ? 32.923 -9.143 38.645 1.00 44.66 82 ALA A O 1
ATOM 5776 N N . LEU D 1 83 ? 34.878 -8.309 39.369 1.00 43.55 83 LEU A N 1
ATOM 5777 C CA . LEU D 1 83 ? 34.292 -7.082 39.896 1.00 43.89 83 LEU A CA 1
ATOM 5778 C C . LEU D 1 83 ? 34.617 -5.921 38.957 1.00 43.16 83 LEU A C 1
ATOM 5779 O O . LEU D 1 83 ? 35.789 -5.659 38.665 1.00 45.50 83 LEU A O 1
ATOM 5784 N N . PHE D 1 84 ? 33.588 -5.239 38.471 1.00 39.59 84 PHE A N 1
ATOM 5785 C CA . PHE D 1 84 ? 33.765 -4.020 37.691 1.00 42.61 84 PHE A CA 1
ATOM 5786 C C . PHE D 1 84 ? 33.395 -2.828 38.551 1.00 41.98 84 PHE A C 1
ATOM 5787 O O . PHE D 1 84 ? 32.335 -2.831 39.177 1.00 44.73 84 PHE A O 1
ATOM 5795 N N . LEU D 1 85 ? 34.260 -1.816 38.573 1.00 42.29 85 LEU A N 1
ATOM 5796 C CA . LEU D 1 85 ? 34.040 -0.600 39.346 1.00 44.51 85 LEU A CA 1
ATOM 5797 C C . LEU D 1 85 ? 33.970 0.608 38.422 1.00 44.34 85 LEU A C 1
ATOM 5798 O O . LEU D 1 85 ? 34.889 0.833 37.639 1.00 45.44 85 LEU A O 1
ATOM 5803 N N . ALA D 1 86 ? 32.913 1.415 38.553 1.00 48.17 86 ALA A N 1
ATOM 5804 C CA . ALA D 1 86 ? 32.717 2.611 37.735 1.00 47.15 86 ALA A CA 1
ATOM 5805 C C . ALA D 1 86 ? 32.118 3.716 38.586 1.00 49.50 86 ALA A C 1
ATOM 5806 O O . ALA D 1 86 ? 31.435 3.452 39.575 1.00 51.85 86 ALA A O 1
ATOM 5808 N N . ASN D 1 87 ? 32.411 4.954 38.201 1.00 50.89 87 ASN A N 1
ATOM 5809 C CA . ASN D 1 87 ? 31.817 6.148 38.805 1.00 54.70 87 ASN A CA 1
ATOM 5810 C C . ASN D 1 87 ? 31.852 6.123 40.333 1.00 61.19 87 ASN A C 1
ATOM 5811 O O . ASN D 1 87 ? 30.886 6.501 40.992 1.00 65.07 87 ASN A O 1
ATOM 5816 N N . MET D 1 88 ? 32.984 5.722 40.905 1.00 63.14 88 MET A N 1
ATOM 5817 C CA . MET D 1 88 ? 33.088 5.615 42.353 1.00 65.01 88 MET A CA 1
ATOM 5818 C C . MET D 1 88 ? 32.883 6.974 43.017 1.00 71.85 88 MET A C 1
ATOM 5819 O O . MET D 1 88 ? 33.323 7.998 42.485 1.00 75.49 88 MET A O 1
ATOM 5824 N N . PRO D 1 89 ? 32.194 7.021 44.160 1.00 73.85 89 PRO A N 1
ATOM 5825 C CA . PRO D 1 89 ? 31.864 8.326 44.766 1.00 75.36 89 PRO A CA 1
ATOM 5826 C C . PRO D 1 89 ? 33.076 9.187 45.091 1.00 77.79 89 PRO A C 1
ATOM 5827 O O . PRO D 1 89 ? 33.100 10.374 44.735 1.00 74.72 89 PRO A O 1
ATOM 5831 N N . ASP D 1 90 ? 34.090 8.621 45.756 1.00 80.39 90 ASP A N 1
ATOM 5832 C CA . ASP D 1 90 ? 35.297 9.361 46.110 1.00 81.89 90 ASP A CA 1
ATOM 5833 C C . ASP D 1 90 ? 36.519 8.457 45.980 1.00 80.79 90 ASP A C 1
ATOM 5834 O O . ASP D 1 90 ? 36.406 7.230 45.908 1.00 81.45 90 ASP A O 1
ATOM 5839 N N . ALA D 1 91 ? 37.700 9.079 45.956 1.00 79.19 91 ALA A N 1
ATOM 5840 C CA . ALA D 1 91 ? 38.924 8.307 45.768 1.00 79.67 91 ALA A CA 1
ATOM 5841 C C . ALA D 1 91 ? 39.126 7.289 46.883 1.00 80.41 91 ALA A C 1
ATOM 5842 O O . ALA D 1 91 ? 39.717 6.228 46.656 1.00 80.36 91 ALA A O 1
ATOM 5844 N N . ALA D 1 92 ? 38.616 7.581 48.083 1.00 83.36 92 ALA A N 1
ATOM 5845 C CA . ALA D 1 92 ? 38.783 6.667 49.209 1.00 78.89 92 ALA A CA 1
ATOM 5846 C C . ALA D 1 92 ? 37.877 5.455 49.075 1.00 78.98 92 ALA A C 1
ATOM 5847 O O . ALA D 1 92 ? 38.298 4.331 49.366 1.00 80.92 92 ALA A O 1
ATOM 5849 N N . THR D 1 93 ? 36.623 5.664 48.661 1.00 78.47 93 THR A N 1
ATOM 5850 C CA . THR D 1 93 ? 35.728 4.535 48.420 1.00 79.41 93 THR A CA 1
ATOM 5851 C C . THR D 1 93 ? 36.316 3.609 47.363 1.00 79.17 93 THR A C 1
ATOM 5852 O O . THR D 1 93 ? 36.297 2.382 47.520 1.00 76.92 93 THR A O 1
ATOM 5856 N N . ALA D 1 94 ? 36.874 4.189 46.295 1.00 78.66 94 ALA A N 1
ATOM 5857 C CA . ALA D 1 94 ? 37.566 3.405 45.278 1.00 75.29 94 ALA A CA 1
ATOM 5858 C C . ALA D 1 94 ? 38.747 2.642 45.868 1.00 76.11 94 ALA A C 1
ATOM 5859 O O . ALA D 1 94 ? 38.907 1.436 45.629 1.00 75.06 94 ALA A O 1
ATOM 5861 N N . GLU D 1 95 ? 39.562 3.328 46.664 1.00 77.07 95 GLU A N 1
ATOM 5862 C CA . GLU D 1 95 ? 40.759 2.678 47.247 1.00 75.39 95 GLU A CA 1
ATOM 5863 C C . GLU D 1 95 ? 40.307 1.473 48.067 1.00 76.96 95 GLU A C 1
ATOM 5864 O O . GLU D 1 95 ? 40.863 0.384 47.869 1.00 77.63 95 GLU A O 1
ATOM 5870 N N . GLU D 1 96 ? 39.330 1.672 48.945 1.00 77.35 96 GLU A N 1
ATOM 5871 C CA . GLU D 1 96 ? 38.860 0.578 49.784 1.00 77.63 96 GLU A CA 1
ATOM 5872 C C . GLU D 1 96 ? 38.250 -0.544 48.956 1.00 77.03 96 GLU A C 1
ATOM 5873 O O . GLU D 1 96 ? 38.428 -1.722 49.282 1.00 75.76 96 GLU A O 1
ATOM 5879 N N . ALA D 1 97 ? 37.487 -0.204 47.913 1.00 75.76 97 ALA A N 1
ATOM 5880 C CA . ALA D 1 97 ? 36.857 -1.240 47.100 1.00 71.98 97 ALA A CA 1
ATOM 5881 C C . ALA D 1 97 ? 37.905 -2.128 46.449 1.00 69.56 97 ALA A C 1
ATOM 5882 O O . ALA D 1 97 ? 37.819 -3.366 46.499 1.00 65.32 97 ALA A O 1
ATOM 5884 N N . ILE D 1 98 ? 38.928 -1.509 45.864 1.00 69.85 98 ILE A N 1
ATOM 5885 C CA . ILE D 1 98 ? 39.992 -2.308 45.267 1.00 71.55 98 ILE A CA 1
ATOM 5886 C C . ILE D 1 98 ? 40.677 -3.141 46.343 1.00 72.65 98 ILE A C 1
ATOM 5887 O O . ILE D 1 98 ? 40.973 -4.329 46.136 1.00 68.27 98 ILE A O 1
ATOM 5892 N N . LYS D 1 99 ? 40.907 -2.538 47.520 1.00 75.05 99 LYS A N 1
ATOM 5893 C CA . LYS D 1 99 ? 41.558 -3.238 48.627 1.00 74.19 99 LYS A CA 1
ATOM 5894 C C . LYS D 1 99 ? 40.798 -4.499 49.010 1.00 73.36 99 LYS A C 1
ATOM 5895 O O . LYS D 1 99 ? 41.369 -5.596 49.040 1.00 73.78 99 LYS A O 1
ATOM 5901 N N . ILE D 1 100 ? 39.495 -4.360 49.272 1.00 71.63 100 ILE A N 1
ATOM 5902 C CA . ILE D 1 100 ? 38.677 -5.491 49.709 1.00 70.71 100 ILE A CA 1
ATOM 5903 C C . ILE D 1 100 ? 38.599 -6.554 48.626 1.00 71.92 100 ILE A C 1
ATOM 5904 O O . ILE D 1 100 ? 38.645 -7.760 48.913 1.00 69.29 100 ILE A O 1
ATOM 5909 N N . ALA D 1 101 ? 38.429 -6.130 47.368 1.00 72.52 101 ALA A N 1
ATOM 5910 C CA . ALA D 1 101 ? 38.288 -7.098 46.288 1.00 68.66 101 ALA A CA 1
ATOM 5911 C C . ALA D 1 101 ? 39.564 -7.897 46.098 1.00 66.47 101 ALA A C 1
ATOM 5912 O O . ALA D 1 101 ? 39.518 -9.113 45.860 1.00 63.78 101 ALA A O 1
ATOM 5914 N N . LYS D 1 102 ? 40.717 -7.239 46.218 1.00 66.37 102 LYS A N 1
ATOM 5915 C CA . LYS D 1 102 ? 41.968 -7.974 46.091 1.00 69.37 102 LYS A CA 1
ATOM 5916 C C . LYS D 1 102 ? 42.213 -8.869 47.297 1.00 71.97 102 LYS A C 1
ATOM 5917 O O . LYS D 1 102 ? 42.691 -9.998 47.147 1.00 72.38 102 LYS A O 1
ATOM 5923 N N . GLU D 1 103 ? 41.841 -8.403 48.494 1.00 72.94 103 GLU A N 1
ATOM 5924 C CA . GLU D 1 103 ? 41.924 -9.240 49.690 1.00 74.55 103 GLU A CA 1
ATOM 5925 C C . GLU D 1 103 ? 41.134 -10.539 49.556 1.00 75.17 103 GLU A C 1
ATOM 5926 O O . GLU D 1 103 ? 41.476 -11.534 50.203 1.00 78.17 103 GLU A O 1
ATOM 5932 N N . GLU D 1 104 ? 40.094 -10.564 48.728 1.00 74.15 104 GLU A N 1
ATOM 5933 C CA . GLU D 1 104 ? 39.317 -11.775 48.501 1.00 74.29 104 GLU A CA 1
ATOM 5934 C C . GLU D 1 104 ? 39.732 -12.532 47.252 1.00 73.38 104 GLU A C 1
ATOM 5935 O O . GLU D 1 104 ? 39.110 -13.553 46.937 1.00 72.13 104 GLU A O 1
ATOM 5941 N N . GLY D 1 105 ? 40.765 -12.070 46.551 1.00 69.64 105 GLY A N 1
ATOM 5942 C CA . GLY D 1 105 ? 41.248 -12.726 45.345 1.00 65.23 105 GLY A CA 1
ATOM 5943 C C . GLY D 1 105 ? 40.383 -12.543 44.111 1.00 64.35 105 GLY A C 1
ATOM 5944 O O . GLY D 1 105 ? 40.183 -13.504 43.357 1.00 61.16 105 GLY A O 1
ATOM 5945 N N . LEU D 1 106 ? 39.883 -11.325 43.877 1.00 65.71 106 LEU A N 1
ATOM 5946 C CA . LEU D 1 106 ? 38.972 -11.026 42.773 1.00 62.40 106 LEU A CA 1
ATOM 5947 C C . LEU D 1 106 ? 39.685 -10.354 41.605 1.00 54.11 106 LEU A C 1
ATOM 5948 O O . LEU D 1 106 ? 40.563 -9.508 41.799 1.00 54.59 106 LEU A O 1
ATOM 5953 N N . GLU D 1 107 ? 39.253 -10.687 40.391 1.00 52.66 107 GLU A N 1
ATOM 5954 C CA . GLU D 1 107 ? 39.614 -9.902 39.211 1.00 53.70 107 GLU A CA 1
ATOM 5955 C C . GLU D 1 107 ? 38.861 -8.573 39.189 1.00 48.68 107 GLU A C 1
ATOM 5956 O O . GLU D 1 107 ? 37.626 -8.551 39.173 1.00 49.35 107 GLU A O 1
ATOM 5962 N N . VAL D 1 108 ? 39.601 -7.471 39.165 1.00 43.74 108 VAL A N 1
ATOM 5963 C CA . VAL D 1 108 ? 39.038 -6.137 39.312 1.00 44.34 108 VAL A CA 1
ATOM 5964 C C . VAL D 1 108 ? 39.330 -5.358 38.037 1.00 45.29 108 VAL A C 1
ATOM 5965 O O . VAL D 1 108 ? 40.491 -5.235 37.632 1.00 46.82 108 VAL A O 1
ATOM 5969 N N . TYR D 1 109 ? 38.286 -4.839 37.402 1.00 45.18 109 TYR A N 1
ATOM 5970 C CA . TYR D 1 109 ? 38.433 -3.924 36.281 1.00 42.07 109 TYR A CA 1
ATOM 5971 C C . TYR D 1 109 ? 37.899 -2.573 36.721 1.00 41.79 109 TYR A C 1
ATOM 5972 O O . TYR D 1 109 ? 36.820 -2.492 37.312 1.00 39.55 109 TYR A O 1
ATOM 5981 N N . LEU D 1 110 ? 38.674 -1.532 36.476 1.00 40.88 110 LEU A N 1
ATOM 5982 C CA . LEU D 1 110 ? 38.326 -0.174 36.861 1.00 42.44 110 LEU A CA 1
ATOM 5983 C C . LEU D 1 110 ? 37.970 0.610 35.607 1.00 41.66 110 LEU A C 1
ATOM 5984 O O . LEU D 1 110 ? 38.786 0.735 34.690 1.00 40.08 110 LEU A O 1
ATOM 5989 N N . LEU D 1 111 ? 36.762 1.131 35.553 1.00 41.54 111 LEU A N 1
ATOM 5990 C CA . LEU D 1 111 ? 36.420 1.969 34.429 1.00 41.93 111 LEU A CA 1
ATOM 5991 C C . LEU D 1 111 ? 37.004 3.349 34.625 1.00 41.85 111 LEU A C 1
ATOM 5992 O O . LEU D 1 111 ? 37.201 3.809 35.748 1.00 47.79 111 LEU A O 1
ATOM 5997 N N . ALA D 1 112 ? 37.351 3.970 33.515 1.00 40.15 112 ALA A N 1
ATOM 5998 C CA . ALA D 1 112 ? 37.863 5.318 33.518 1.00 42.73 112 ALA A CA 1
ATOM 5999 C C . ALA D 1 112 ? 37.507 5.930 32.180 1.00 46.34 112 ALA A C 1
ATOM 6000 O O . ALA D 1 112 ? 37.624 5.266 31.151 1.00 46.67 112 ALA A O 1
ATOM 6002 N N . ASP D 1 113 ? 37.046 7.169 32.188 1.00 48.77 113 ASP A N 1
ATOM 6003 C CA . ASP D 1 113 ? 37.051 7.922 30.950 1.00 50.75 113 ASP A CA 1
ATOM 6004 C C . ASP D 1 113 ? 38.346 8.719 30.945 1.00 54.27 113 ASP A C 1
ATOM 6005 O O . ASP D 1 113 ? 39.175 8.591 31.851 1.00 52.65 113 ASP A O 1
ATOM 6010 N N . LEU D 1 114 ? 38.544 9.537 29.913 1.00 54.57 114 LEU A N 1
ATOM 6011 C CA . LEU D 1 114 ? 39.812 10.239 29.802 1.00 54.84 114 LEU A CA 1
ATOM 6012 C C . LEU D 1 114 ? 40.100 11.054 31.060 1.00 61.23 114 LEU A C 1
ATOM 6013 O O . LEU D 1 114 ? 41.213 11.001 31.604 1.00 61.75 114 LEU A O 1
ATOM 6018 N N . ASP D 1 115 ? 39.080 11.746 31.578 1.00 63.20 115 ASP A N 1
ATOM 6019 C CA . ASP D 1 115 ? 39.297 12.773 32.594 1.00 63.28 115 ASP A CA 1
ATOM 6020 C C . ASP D 1 115 ? 39.929 12.214 33.864 1.00 60.51 115 ASP A C 1
ATOM 6021 O O . ASP D 1 115 ? 40.776 12.871 34.470 1.00 67.24 115 ASP A O 1
ATOM 6026 N N . ASN D 1 116 ? 39.569 11.008 34.285 1.00 57.86 116 ASN A N 1
ATOM 6027 C CA . ASN D 1 116 ? 40.252 10.476 35.462 1.00 59.52 116 ASN A CA 1
ATOM 6028 C C . ASN D 1 116 ? 41.031 9.217 35.120 1.00 57.29 116 ASN A C 1
ATOM 6029 O O . ASN D 1 116 ? 41.194 8.335 35.969 1.00 55.57 116 ASN A O 1
ATOM 6034 N N . LEU D 1 117 ? 41.524 9.123 33.883 1.00 56.37 117 LEU A N 1
ATOM 6035 C CA . LEU D 1 117 ? 42.272 7.932 33.493 1.00 56.48 117 LEU A CA 1
ATOM 6036 C C . LEU D 1 117 ? 43.548 7.775 34.320 1.00 55.38 117 LEU A C 1
ATOM 6037 O O . LEU D 1 117 ? 43.775 6.722 34.930 1.00 53.42 117 LEU A O 1
ATOM 6042 N N . ASP D 1 118 ? 44.380 8.821 34.380 1.00 57.90 118 ASP A N 1
ATOM 6043 C CA . ASP D 1 118 ? 45.640 8.708 35.116 1.00 57.06 118 ASP A CA 1
ATOM 6044 C C . ASP D 1 118 ? 45.405 8.218 36.535 1.00 55.87 118 ASP A C 1
ATOM 6045 O O . ASP D 1 118 ? 45.944 7.176 36.933 1.00 56.20 118 ASP A O 1
ATOM 6050 N N . THR D 1 119 ? 44.539 8.911 37.280 1.00 53.61 119 THR A N 1
ATOM 6051 C CA . THR D 1 119 ? 44.182 8.470 38.625 1.00 51.60 119 THR A CA 1
ATOM 6052 C C . THR D 1 119 ? 43.898 6.980 38.644 1.00 54.68 119 THR A C 1
ATOM 6053 O O . THR D 1 119 ? 44.532 6.218 39.390 1.00 54.59 119 THR A O 1
ATOM 6057 N N . VAL D 1 120 ? 43.016 6.530 37.744 1.00 55.15 120 VAL A N 1
ATOM 6058 C CA . VAL D 1 120 ? 42.594 5.137 37.770 1.00 52.91 120 VAL A CA 1
ATOM 6059 C C . VAL D 1 120 ? 43.759 4.224 37.397 1.00 51.40 120 VAL A C 1
ATOM 6060 O O . VAL D 1 120 ? 44.012 3.212 38.069 1.00 52.03 120 VAL A O 1
ATOM 6064 N N . LEU D 1 121 ? 44.552 4.627 36.401 1.00 50.98 121 LEU A N 1
ATOM 6065 C CA . LEU D 1 121 ? 45.753 3.868 36.060 1.00 52.64 121 LEU A CA 1
ATOM 6066 C C . LEU D 1 121 ? 46.629 3.656 37.286 1.00 55.56 121 LEU A C 1
ATOM 6067 O O . LEU D 1 121 ? 47.001 2.516 37.609 1.00 54.21 121 LEU A O 1
ATOM 6072 N N . ALA D 1 122 ? 46.881 4.735 38.039 1.00 54.07 122 ALA A N 1
ATOM 6073 C CA . ALA D 1 122 ? 47.663 4.600 39.260 1.00 54.62 122 ALA A CA 1
ATOM 6074 C C . ALA D 1 122 ? 47.092 3.482 40.118 1.00 58.86 122 ALA A C 1
ATOM 6075 O O . ALA D 1 122 ? 47.735 2.441 40.335 1.00 60.91 122 ALA A O 1
ATOM 6077 N N . LEU D 1 123 ? 45.811 3.631 40.475 1.00 57.12 123 LEU A N 1
ATOM 6078 C CA . LEU D 1 123 ? 45.178 2.698 41.391 1.00 57.30 123 LEU A CA 1
ATOM 6079 C C . LEU D 1 123 ? 45.331 1.269 40.890 1.00 57.31 123 LEU A C 1
ATOM 6080 O O . LEU D 1 123 ? 45.724 0.371 41.649 1.00 58.81 123 LEU A O 1
ATOM 6085 N N . ALA D 1 124 ? 45.165 1.075 39.575 1.00 60.10 124 ALA A N 1
ATOM 6086 C CA . ALA D 1 124 ? 45.140 -0.274 39.008 1.00 57.88 124 ALA A CA 1
ATOM 6087 C C . ALA D 1 124 ? 46.464 -1.010 39.175 1.00 57.83 124 ALA A C 1
ATOM 6088 O O . ALA D 1 124 ? 46.469 -2.236 39.365 1.00 55.58 124 ALA A O 1
ATOM 6090 N N . LYS D 1 125 ? 47.580 -0.305 39.025 1.00 58.13 125 LYS A N 1
ATOM 6091 C CA . LYS D 1 125 ? 48.866 -0.935 39.293 1.00 62.56 125 LYS A CA 1
ATOM 6092 C C . LYS D 1 125 ? 49.167 -1.055 40.784 1.00 63.88 125 LYS A C 1
ATOM 6093 O O . LYS D 1 125 ? 49.804 -2.035 41.215 1.00 64.33 125 LYS A O 1
ATOM 6099 N N . LYS D 1 126 ? 48.729 -0.088 41.586 1.00 60.71 126 LYS A N 1
ATOM 6100 C CA . LYS D 1 126 ? 48.995 -0.149 43.012 1.00 62.01 126 LYS A CA 1
ATOM 6101 C C . LYS D 1 126 ? 48.403 -1.411 43.617 1.00 65.10 126 LYS A C 1
ATOM 6102 O O . LYS D 1 126 ? 48.923 -1.917 44.612 1.00 64.81 126 LYS A O 1
ATOM 6108 N N . TYR D 1 127 ? 47.312 -1.927 43.031 1.00 64.29 127 TYR A N 1
ATOM 6109 C CA . TYR D 1 127 ? 46.643 -3.118 43.530 1.00 63.75 127 TYR A CA 1
ATOM 6110 C C . TYR D 1 127 ? 46.631 -4.291 42.561 1.00 60.97 127 TYR A C 1
ATOM 6111 O O . TYR D 1 127 ? 46.145 -5.367 42.931 1.00 60.59 127 TYR A O 1
ATOM 6120 N N . GLY D 1 128 ? 47.179 -4.134 41.361 1.00 56.83 128 GLY A N 1
ATOM 6121 C CA . GLY D 1 128 ? 47.173 -5.212 40.390 1.00 53.50 128 GLY A CA 1
ATOM 6122 C C . GLY D 1 128 ? 45.856 -5.437 39.683 1.00 54.39 128 GLY A C 1
ATOM 6123 O O . GLY D 1 128 ? 45.494 -6.588 39.402 1.00 54.19 128 GLY A O 1
ATOM 6124 N N . ALA D 1 129 ? 45.147 -4.366 39.341 1.00 53.56 129 ALA A N 1
ATOM 6125 C CA . ALA D 1 129 ? 43.891 -4.458 38.611 1.00 54.69 129 ALA A CA 1
ATOM 6126 C C . ALA D 1 129 ? 44.043 -3.989 37.164 1.00 50.88 129 ALA A C 1
ATOM 6127 O O . ALA D 1 129 ? 44.951 -3.235 36.817 1.00 52.72 129 ALA A O 1
ATOM 6129 N N . LYS D 1 130 ? 43.121 -4.428 36.320 1.00 49.39 130 LYS A N 1
ATOM 6130 C CA . LYS D 1 130 ? 43.084 -3.969 34.941 1.00 47.42 130 LYS A CA 1
ATOM 6131 C C . LYS D 1 130 ? 42.129 -2.782 34.799 1.00 43.92 130 LYS A C 1
ATOM 6132 O O . LYS D 1 130 ? 41.343 -2.469 35.693 1.00 45.79 130 LYS A O 1
ATOM 6138 N N . VAL D 1 131 ? 42.234 -2.094 33.672 1.00 38.55 131 VAL A N 1
ATOM 6139 C CA . VAL D 1 131 ? 41.463 -0.891 33.405 1.00 37.04 131 VAL A CA 1
ATOM 6140 C C . VAL D 1 131 ? 40.665 -1.076 32.128 1.00 40.17 131 VAL A C 1
ATOM 6141 O O . VAL D 1 131 ? 41.158 -1.657 31.155 1.00 38.30 131 VAL A O 1
ATOM 6145 N N . ILE D 1 132 ? 39.440 -0.551 32.125 1.00 39.72 132 ILE A N 1
ATOM 6146 C CA . ILE D 1 132 ? 38.611 -0.491 30.932 1.00 35.72 132 ILE A CA 1
ATOM 6147 C C . ILE D 1 132 ? 38.309 0.969 30.615 1.00 38.52 132 ILE A C 1
ATOM 6148 O O . ILE D 1 132 ? 37.605 1.637 31.377 1.00 39.13 132 ILE A O 1
ATOM 6153 N N . ALA D 1 133 ? 38.802 1.443 29.465 1.00 37.84 133 ALA A N 1
ATOM 6154 C CA . ALA D 1 133 ? 38.677 2.836 29.046 1.00 38.68 133 ALA A CA 1
ATOM 6155 C C . ALA D 1 133 ? 37.363 3.118 28.321 1.00 41.98 133 ALA A C 1
ATOM 6156 O O . ALA D 1 133 ? 36.895 2.310 27.515 1.00 40.84 133 ALA A O 1
ATOM 6158 N N . LYS D 1 134 ? 36.771 4.280 28.626 1.00 45.35 134 LYS A N 1
ATOM 6159 C CA . LYS D 1 134 ? 35.505 4.739 28.053 1.00 43.60 134 LYS A CA 1
ATOM 6160 C C . LYS D 1 134 ? 35.780 5.830 27.022 1.00 45.75 134 LYS A C 1
ATOM 6161 O O . LYS D 1 134 ? 36.303 6.902 27.357 1.00 44.75 134 LYS A O 1
ATOM 6167 N N . VAL D 1 135 ? 35.385 5.569 25.781 1.00 45.75 135 VAL A N 1
ATOM 6168 C CA . VAL D 1 135 ? 35.646 6.456 24.660 1.00 50.49 135 VAL A CA 1
ATOM 6169 C C . VAL D 1 135 ? 34.324 6.957 24.119 1.00 51.40 135 VAL A C 1
ATOM 6170 O O . VAL D 1 135 ? 33.463 6.154 23.750 1.00 54.38 135 VAL A O 1
ATOM 6174 N N . ASP D 1 136 ? 34.194 8.280 24.000 1.00 56.42 136 ASP A N 1
ATOM 6175 C CA . ASP D 1 136 ? 33.025 8.885 23.371 1.00 61.50 136 ASP A CA 1
ATOM 6176 C C . ASP D 1 136 ? 33.399 10.004 22.414 1.00 61.83 136 ASP A C 1
ATOM 6177 O O . ASP D 1 136 ? 32.499 10.670 21.890 1.00 63.69 136 ASP A O 1
ATOM 6182 N N . LYS D 1 137 ? 34.688 10.213 22.155 1.00 57.73 137 LYS A N 1
ATOM 6183 C CA . LYS D 1 137 ? 35.187 11.247 21.262 1.00 57.77 137 LYS A CA 1
ATOM 6184 C C . LYS D 1 137 ? 36.434 10.696 20.595 1.00 58.60 137 LYS A C 1
ATOM 6185 O O . LYS D 1 137 ? 37.308 10.154 21.277 1.00 58.89 137 LYS A O 1
ATOM 6191 N N . VAL D 1 138 ? 36.535 10.879 19.278 1.00 57.72 138 VAL A N 1
ATOM 6192 C CA . VAL D 1 138 ? 37.647 10.304 18.525 1.00 57.37 138 VAL A CA 1
ATOM 6193 C C . VAL D 1 138 ? 38.977 10.806 19.064 1.00 58.14 138 VAL A C 1
ATOM 6194 O O . VAL D 1 138 ? 39.977 10.079 19.046 1.00 58.54 138 VAL A O 1
ATOM 6198 N N . GLU D 1 139 ? 39.013 12.063 19.522 1.00 61.20 139 GLU A N 1
ATOM 6199 C CA . GLU D 1 139 ? 40.216 12.648 20.113 1.00 59.95 139 GLU A CA 1
ATOM 6200 C C . GLU D 1 139 ? 40.640 11.920 21.384 1.00 60.65 139 GLU A C 1
ATOM 6201 O O . GLU D 1 139 ? 41.836 11.839 21.684 1.00 62.29 139 GLU A O 1
ATOM 6207 N N . ASP D 1 140 ? 39.676 11.425 22.161 1.00 57.69 140 ASP A N 1
ATOM 6208 C CA . ASP D 1 140 ? 40.004 10.747 23.407 1.00 59.31 140 ASP A CA 1
ATOM 6209 C C . ASP D 1 140 ? 40.904 9.546 23.187 1.00 57.56 140 ASP A C 1
ATOM 6210 O O . ASP D 1 140 ? 41.681 9.190 24.078 1.00 57.22 140 ASP A O 1
ATOM 6215 N N . LEU D 1 141 ? 40.794 8.885 22.035 1.00 55.38 141 LEU A N 1
ATOM 6216 C CA . LEU D 1 141 ? 41.549 7.653 21.823 1.00 56.12 141 LEU A CA 1
ATOM 6217 C C . LEU D 1 141 ? 43.053 7.902 21.711 1.00 55.37 141 LEU A C 1
ATOM 6218 O O . LEU D 1 141 ? 43.843 7.121 22.244 1.00 56.88 141 LEU A O 1
ATOM 6223 N N . LYS D 1 142 ? 43.480 8.947 20.997 1.00 58.14 142 LYS A N 1
ATOM 6224 C CA . LYS D 1 142 ? 44.915 9.240 20.905 1.00 56.93 142 LYS A CA 1
ATOM 6225 C C . LYS D 1 142 ? 45.519 9.409 22.295 1.00 55.47 142 LYS A C 1
ATOM 6226 O O . LYS D 1 142 ? 46.544 8.791 22.637 1.00 50.43 142 LYS A O 1
ATOM 6232 N N . LYS D 1 143 ? 44.850 10.226 23.120 1.00 54.56 143 LYS A N 1
ATOM 6233 C CA . LYS D 1 143 ? 45.314 10.519 24.469 1.00 52.97 143 LYS A CA 1
ATOM 6234 C C . LYS D 1 143 ? 45.317 9.274 25.340 1.00 49.51 143 LYS A C 1
ATOM 6235 O O . LYS D 1 143 ? 46.242 9.059 26.141 1.00 51.13 143 LYS A O 1
ATOM 6241 N N . ILE D 1 144 ? 44.296 8.437 25.204 1.00 49.98 144 ILE A N 1
ATOM 6242 C CA . ILE D 1 144 ? 44.278 7.223 26.001 1.00 50.03 144 ILE A CA 1
ATOM 6243 C C . ILE D 1 144 ? 45.427 6.307 25.605 1.00 47.59 144 ILE A C 1
ATOM 6244 O O . ILE D 1 144 ? 46.119 5.762 26.473 1.00 44.49 144 ILE A O 1
ATOM 6249 N N . VAL D 1 145 ? 45.658 6.131 24.298 1.00 46.52 145 VAL A N 1
ATOM 6250 C CA . VAL D 1 145 ? 46.734 5.248 23.857 1.00 43.86 145 VAL A CA 1
ATOM 6251 C C . VAL D 1 145 ? 48.070 5.735 24.396 1.00 45.27 145 VAL A C 1
ATOM 6252 O O . VAL D 1 145 ? 48.899 4.944 24.858 1.00 41.16 145 VAL A O 1
ATOM 6256 N N . GLU D 1 146 ? 48.287 7.050 24.353 1.00 47.56 146 GLU A N 1
ATOM 6257 C CA . GLU D 1 146 ? 49.466 7.662 24.947 1.00 42.78 146 GLU A CA 1
ATOM 6258 C C . GLU D 1 146 ? 49.618 7.255 26.413 1.00 44.64 146 GLU A C 1
ATOM 6259 O O . GLU D 1 146 ? 50.629 6.664 26.809 1.00 42.40 146 GLU A O 1
ATOM 6265 N N . LYS D 1 147 ? 48.615 7.582 27.234 1.00 45.91 147 LYS A N 1
ATOM 6266 C CA . LYS D 1 147 ? 48.690 7.299 28.668 1.00 43.22 147 LYS A CA 1
ATOM 6267 C C . LYS D 1 147 ? 48.889 5.816 28.953 1.00 42.00 147 LYS A C 1
ATOM 6268 O O . LYS D 1 147 ? 49.606 5.443 29.894 1.00 45.14 147 LYS A O 1
ATOM 6274 N N . VAL D 1 148 ? 48.295 4.951 28.139 1.00 37.88 148 VAL A N 1
ATOM 6275 C CA . VAL D 1 148 ? 48.404 3.526 28.416 1.00 39.68 148 VAL A CA 1
ATOM 6276 C C . VAL D 1 148 ? 49.781 3.005 28.028 1.00 43.64 148 VAL A C 1
ATOM 6277 O O . VAL D 1 148 ? 50.363 2.171 28.737 1.00 42.29 148 VAL A O 1
ATOM 6281 N N . LYS D 1 149 ? 50.341 3.482 26.913 1.00 42.33 149 LYS A N 1
ATOM 6282 C CA . LYS D 1 149 ? 51.698 3.072 26.582 1.00 42.05 149 LYS A CA 1
ATOM 6283 C C . LYS D 1 149 ? 52.679 3.575 27.626 1.00 41.83 149 LYS A C 1
ATOM 6284 O O . LYS D 1 149 ? 53.556 2.824 28.069 1.00 40.74 149 LYS A O 1
ATOM 6290 N N . ALA D 1 150 ? 52.474 4.800 28.116 1.00 39.95 150 ALA A N 1
ATOM 6291 C CA . ALA D 1 150 ? 53.345 5.311 29.168 1.00 39.02 150 ALA A CA 1
ATOM 6292 C C . ALA D 1 150 ? 53.241 4.470 30.437 1.00 43.14 150 ALA A C 1
ATOM 6293 O O . ALA D 1 150 ? 54.230 4.325 31.161 1.00 42.81 150 ALA A O 1
ATOM 6295 N N . HIS D 1 151 ? 52.066 3.898 30.729 1.00 44.94 151 HIS A N 1
ATOM 6296 C CA . HIS D 1 151 ? 51.933 3.084 31.931 1.00 42.28 151 HIS A CA 1
ATOM 6297 C C . HIS D 1 151 ? 51.922 1.592 31.650 1.00 41.51 151 HIS A C 1
ATOM 6298 O O . HIS D 1 151 ? 51.882 0.796 32.589 1.00 45.73 151 HIS A O 1
ATOM 6305 N N . GLY D 1 152 ? 51.946 1.190 30.394 1.00 41.04 152 GLY A N 1
ATOM 6306 C CA . GLY D 1 152 ? 52.056 -0.214 30.077 1.00 40.73 152 GLY A CA 1
ATOM 6307 C C . GLY D 1 152 ? 50.810 -0.820 29.504 1.00 39.89 152 GLY A C 1
ATOM 6308 O O . GLY D 1 152 ? 49.764 -0.831 30.153 1.00 44.25 152 GLY A O 1
ATOM 6309 N N . THR D 1 153 ? 50.912 -1.378 28.307 1.00 36.62 153 THR A N 1
ATOM 6310 C CA . THR D 1 153 ? 49.696 -1.825 27.661 1.00 39.66 153 THR A CA 1
ATOM 6311 C C . THR D 1 153 ? 49.082 -3.029 28.369 1.00 42.87 153 THR A C 1
ATOM 6312 O O . THR D 1 153 ? 47.924 -3.372 28.085 1.00 42.77 153 THR A O 1
ATOM 6316 N N . ASP D 1 154 ? 49.799 -3.647 29.317 1.00 41.04 154 ASP A N 1
ATOM 6317 C CA . ASP D 1 154 ? 49.213 -4.774 30.030 1.00 44.08 154 ASP A CA 1
ATOM 6318 C C . ASP D 1 154 ? 48.140 -4.336 31.019 1.00 44.42 154 ASP A C 1
ATOM 6319 O O . ASP D 1 154 ? 47.429 -5.192 31.556 1.00 44.01 154 ASP A O 1
ATOM 6324 N N . ILE D 1 155 ? 47.983 -3.032 31.240 1.00 41.36 155 ILE A N 1
ATOM 6325 C CA . ILE D 1 155 ? 46.996 -2.549 32.199 1.00 44.45 155 ILE A CA 1
ATOM 6326 C C . ILE D 1 155 ? 45.603 -2.375 31.583 1.00 42.67 155 ILE A C 1
ATOM 6327 O O . ILE D 1 155 ? 44.599 -2.467 32.309 1.00 41.52 155 ILE A O 1
ATOM 6332 N N . LEU D 1 156 ? 45.511 -2.230 30.257 1.00 36.55 156 LEU A N 1
ATOM 6333 C CA . LEU D 1 156 ? 44.258 -1.955 29.569 1.00 37.65 156 LEU A CA 1
ATOM 6334 C C . LEU D 1 156 ? 43.637 -3.255 29.066 1.00 36.73 156 LEU A C 1
ATOM 6335 O O . LEU D 1 156 ? 44.109 -3.842 28.091 1.00 36.88 156 LEU A O 1
ATOM 6340 N N . ALA D 1 157 ? 42.544 -3.674 29.692 1.00 34.77 157 ALA A N 1
ATOM 6341 C CA . ALA D 1 157 ? 41.932 -4.934 29.327 1.00 33.46 157 ALA A CA 1
ATOM 6342 C C . ALA D 1 157 ? 40.702 -4.749 28.452 1.00 31.74 157 ALA A C 1
ATOM 6343 O O . ALA D 1 157 ? 40.282 -5.711 27.808 1.00 30.01 157 ALA A O 1
ATOM 6345 N N . GLY D 1 158 ? 40.173 -3.528 28.353 1.00 32.34 158 GLY A N 1
ATOM 6346 C CA . GLY D 1 158 ? 38.931 -3.292 27.646 1.00 31.17 158 GLY A CA 1
ATOM 6347 C C . GLY D 1 158 ? 38.767 -1.868 27.177 1.00 31.06 158 GLY A C 1
ATOM 6348 O O . GLY D 1 158 ? 39.452 -0.953 27.634 1.00 32.94 158 GLY A O 1
ATOM 6349 N N . ILE D 1 159 ? 37.885 -1.702 26.204 1.00 33.52 159 ILE A N 1
ATOM 6350 C CA . ILE D 1 159 ? 37.464 -0.390 25.724 1.00 34.31 159 ILE A CA 1
ATOM 6351 C C . ILE D 1 159 ? 35.952 -0.398 25.613 1.00 34.34 159 ILE A C 1
ATOM 6352 O O . ILE D 1 159 ? 35.356 -1.399 25.209 1.00 33.67 159 ILE A O 1
ATOM 6357 N N . LEU D 1 160 ? 35.341 0.717 25.984 1.00 37.32 160 LEU A N 1
ATOM 6358 C CA . LEU D 1 160 ? 33.913 0.944 25.849 1.00 37.58 160 LEU A CA 1
ATOM 6359 C C . LEU D 1 160 ? 33.714 2.180 24.985 1.00 41.29 160 LEU A C 1
ATOM 6360 O O . LEU D 1 160 ? 34.288 3.236 25.269 1.00 40.67 160 LEU A O 1
ATOM 6365 N N . ILE D 1 161 ? 32.933 2.038 23.920 1.00 40.14 161 ILE A N 1
ATOM 6366 C CA . ILE D 1 161 ? 32.596 3.145 23.028 1.00 42.58 161 ILE A CA 1
ATOM 6367 C C . ILE D 1 161 ? 31.080 3.231 22.995 1.00 43.93 161 ILE A C 1
ATOM 6368 O O . ILE D 1 161 ? 30.431 2.477 22.274 1.00 45.57 161 ILE A O 1
ATOM 6373 N N . SER D 1 162 ? 30.488 4.077 23.815 1.00 47.77 162 SER A N 1
ATOM 6374 C CA . SER D 1 162 ? 29.034 3.951 23.825 1.00 48.72 162 SER A CA 1
ATOM 6375 C C . SER D 1 162 ? 28.405 4.726 22.672 1.00 58.27 162 SER A C 1
ATOM 6376 O O . SER D 1 162 ? 27.635 4.143 21.890 1.00 65.18 162 SER A O 1
ATOM 6379 N N . PRO D 1 163 ? 28.742 5.996 22.453 1.00 54.35 163 PRO A N 1
ATOM 6380 C CA . PRO D 1 163 ? 28.352 6.558 21.158 1.00 48.76 163 PRO A CA 1
ATOM 6381 C C . PRO D 1 163 ? 29.451 6.184 20.180 1.00 48.60 163 PRO A C 1
ATOM 6382 O O . PRO D 1 163 ? 30.521 6.800 20.118 1.00 49.87 163 PRO A O 1
ATOM 6386 N N . LEU D 1 164 ? 29.202 5.104 19.455 1.00 46.30 164 LEU A N 1
ATOM 6387 C CA . LEU D 1 164 ? 30.106 4.660 18.407 1.00 44.62 164 LEU A CA 1
ATOM 6388 C C . LEU D 1 164 ? 29.803 5.485 17.174 1.00 46.71 164 LEU A C 1
ATOM 6389 O O . LEU D 1 164 ? 28.919 5.148 16.394 1.00 46.76 164 LEU A O 1
ATOM 6394 N N . LYS D 1 165 ? 30.593 6.544 16.955 1.00 49.59 165 LYS A N 1
ATOM 6395 C CA . LYS D 1 165 ? 30.344 7.446 15.850 1.00 47.91 165 LYS A CA 1
ATOM 6396 C C . LYS D 1 165 ? 31.185 7.040 14.647 1.00 48.18 165 LYS A C 1
ATOM 6397 O O . LYS D 1 165 ? 32.227 6.407 14.806 1.00 47.45 165 LYS A O 1
ATOM 6403 N N . PRO D 1 166 ? 30.727 7.345 13.425 1.00 49.55 166 PRO A N 1
ATOM 6404 C CA . PRO D 1 166 ? 31.491 6.941 12.233 1.00 46.19 166 PRO A CA 1
ATOM 6405 C C . PRO D 1 166 ? 32.967 7.310 12.269 1.00 47.38 166 PRO A C 1
ATOM 6406 O O . PRO D 1 166 ? 33.817 6.451 11.982 1.00 50.92 166 PRO A O 1
ATOM 6410 N N . GLU D 1 167 ? 33.304 8.533 12.699 1.00 49.08 167 GLU A N 1
ATOM 6411 C CA . GLU D 1 167 ? 34.696 8.981 12.684 1.00 49.39 167 GLU A CA 1
ATOM 6412 C C . GLU D 1 167 ? 35.590 8.176 13.623 1.00 48.85 167 GLU A C 1
ATOM 6413 O O . GLU D 1 167 ? 36.818 8.150 13.436 1.00 50.99 167 GLU A O 1
ATOM 6419 N N . MET D 1 168 ? 35.006 7.491 14.602 1.00 46.85 168 MET A N 1
ATOM 6420 C CA . MET D 1 168 ? 35.802 6.680 15.506 1.00 47.90 168 MET A CA 1
ATOM 6421 C C . MET D 1 168 ? 36.276 5.378 14.893 1.00 44.22 168 MET A C 1
ATOM 6422 O O . MET D 1 168 ? 37.329 4.883 15.303 1.00 48.29 168 MET A O 1
ATOM 6427 N N . VAL D 1 169 ? 35.578 4.845 13.890 1.00 46.77 169 VAL A N 1
ATOM 6428 C CA . VAL D 1 169 ? 35.811 3.445 13.525 1.00 46.70 169 VAL A CA 1
ATOM 6429 C C . VAL D 1 169 ? 37.279 3.213 13.187 1.00 45.66 169 VAL A C 1
ATOM 6430 O O . VAL D 1 169 ? 37.971 2.439 13.858 1.00 46.87 169 VAL A O 1
ATOM 6434 N N . ASP D 1 170 ? 37.797 3.936 12.195 1.00 49.95 170 ASP A N 1
ATOM 6435 C CA . ASP D 1 170 ? 39.185 3.729 11.800 1.00 48.70 170 ASP A CA 1
ATOM 6436 C C . ASP D 1 170 ? 40.136 4.012 12.955 1.00 48.98 170 ASP A C 1
ATOM 6437 O O . ASP D 1 170 ? 41.029 3.202 13.238 1.00 48.47 170 ASP A O 1
ATOM 6442 N N . THR D 1 171 ? 39.908 5.098 13.701 1.00 47.71 171 THR A N 1
ATOM 6443 C CA . THR D 1 171 ? 40.802 5.384 14.815 1.00 41.19 171 THR A CA 1
ATOM 6444 C C . THR D 1 171 ? 40.779 4.242 15.812 1.00 45.21 171 THR A C 1
ATOM 6445 O O . THR D 1 171 ? 41.839 3.787 16.271 1.00 47.09 171 THR A O 1
ATOM 6449 N N . LEU D 1 172 ? 39.588 3.697 16.084 1.00 40.92 172 LEU A N 1
ATOM 6450 C CA . LEU D 1 172 ? 39.512 2.574 17.007 1.00 41.53 172 LEU A CA 1
ATOM 6451 C C . LEU D 1 172 ? 40.336 1.415 16.484 1.00 43.27 172 LEU A C 1
ATOM 6452 O O . LEU D 1 172 ? 41.178 0.863 17.204 1.00 42.67 172 LEU A O 1
ATOM 6457 N N . LYS D 1 173 ? 40.182 1.109 15.191 1.00 44.97 173 LYS A N 1
ATOM 6458 C CA . LYS D 1 173 ? 40.947 0.019 14.609 1.00 44.84 173 LYS A CA 1
ATOM 6459 C C . LYS D 1 173 ? 42.422 0.253 14.867 1.00 46.26 173 LYS A C 1
ATOM 6460 O O . LYS D 1 173 ? 43.106 -0.602 15.443 1.00 49.37 173 LYS A O 1
ATOM 6466 N N . LYS D 1 174 ? 42.886 1.478 14.617 1.00 43.72 174 LYS A N 1
ATOM 6467 C CA . LYS D 1 174 ? 44.310 1.722 14.766 1.00 45.77 174 LYS A CA 1
ATOM 6468 C C . LYS D 1 174 ? 44.716 1.631 16.232 1.00 47.83 174 LYS A C 1
ATOM 6469 O O . LYS D 1 174 ? 45.710 0.970 16.559 1.00 48.21 174 LYS A O 1
ATOM 6475 N N . ALA D 1 175 ? 43.927 2.223 17.136 1.00 45.11 175 ALA A N 1
ATOM 6476 C CA . ALA D 1 175 ? 44.265 2.117 18.552 1.00 43.29 175 ALA A CA 1
ATOM 6477 C C . ALA D 1 175 ? 44.348 0.659 18.982 1.00 44.66 175 ALA A C 1
ATOM 6478 O O . ALA D 1 175 ? 45.248 0.284 19.742 1.00 45.24 175 ALA A O 1
ATOM 6480 N N . ILE D 1 176 ? 43.427 -0.186 18.495 1.00 42.45 176 ILE A N 1
ATOM 6481 C CA . ILE D 1 176 ? 43.433 -1.584 18.916 1.00 40.84 176 ILE A CA 1
ATOM 6482 C C . ILE D 1 176 ? 44.739 -2.258 18.513 1.00 45.01 176 ILE A C 1
ATOM 6483 O O . ILE D 1 176 ? 45.287 -3.085 19.257 1.00 45.29 176 ILE A O 1
ATOM 6488 N N . ASP D 1 177 ? 45.290 -1.878 17.352 1.00 47.73 177 ASP A N 1
ATOM 6489 C CA . ASP D 1 177 ? 46.553 -2.467 16.923 1.00 47.29 177 ASP A CA 1
ATOM 6490 C C . ASP D 1 177 ? 47.668 -2.158 17.917 1.00 50.48 177 ASP A C 1
ATOM 6491 O O . ASP D 1 177 ? 48.591 -2.965 18.080 1.00 52.22 177 ASP A O 1
ATOM 6496 N N . GLU D 1 178 ? 47.583 -1.017 18.607 1.00 44.89 178 GLU A N 1
ATOM 6497 C CA . GLU D 1 178 ? 48.573 -0.592 19.581 1.00 42.69 178 GLU A CA 1
ATOM 6498 C C . GLU D 1 178 ? 48.264 -1.007 21.014 1.00 41.63 178 GLU A C 1
ATOM 6499 O O . GLU D 1 178 ? 48.949 -0.548 21.927 1.00 38.26 178 GLU A O 1
ATOM 6505 N N . LEU D 1 179 ? 47.239 -1.815 21.251 1.00 41.02 179 LEU A N 1
ATOM 6506 C CA . LEU D 1 179 ? 46.792 -2.113 22.609 1.00 37.74 179 LEU A CA 1
ATOM 6507 C C . LEU D 1 179 ? 46.588 -3.610 22.767 1.00 38.20 179 LEU A C 1
ATOM 6508 O O . LEU D 1 179 ? 45.459 -4.088 22.882 1.00 36.66 179 LEU A O 1
ATOM 6513 N N . PRO D 1 180 ? 47.678 -4.384 22.800 1.00 39.52 180 PRO A N 1
ATOM 6514 C CA . PRO D 1 180 ? 47.535 -5.850 22.880 1.00 37.03 180 PRO A CA 1
ATOM 6515 C C . PRO D 1 180 ? 46.919 -6.358 24.176 1.00 37.12 180 PRO A C 1
ATOM 6516 O O . PRO D 1 180 ? 46.563 -7.544 24.243 1.00 38.41 180 PRO A O 1
ATOM 6520 N N . GLY D 1 181 ? 46.768 -5.516 25.201 1.00 39.44 181 GLY A N 1
ATOM 6521 C CA . GLY D 1 181 ? 46.079 -5.944 26.408 1.00 37.93 181 GLY A CA 1
ATOM 6522 C C . GLY D 1 181 ? 44.572 -6.022 26.270 1.00 35.97 181 GLY A C 1
ATOM 6523 O O . GLY D 1 181 ? 43.933 -6.765 27.021 1.00 34.57 181 GLY A O 1
ATOM 6524 N N . VAL D 1 182 ? 44.004 -5.294 25.308 1.00 36.00 182 VAL A N 1
ATOM 6525 C CA . VAL D 1 182 ? 42.559 -5.188 25.148 1.00 35.52 182 VAL A CA 1
ATOM 6526 C C . VAL D 1 182 ? 42.019 -6.570 24.788 1.00 37.31 182 VAL A C 1
ATOM 6527 O O . VAL D 1 182 ? 42.280 -7.085 23.695 1.00 37.84 182 VAL A O 1
ATOM 6531 N N . LYS D 1 183 ? 41.254 -7.160 25.708 1.00 36.35 183 LYS A N 1
ATOM 6532 C CA . LYS D 1 183 ? 40.619 -8.454 25.500 1.00 35.03 183 LYS A CA 1
ATOM 6533 C C . LYS D 1 183 ? 39.140 -8.346 25.148 1.00 34.64 183 LYS A C 1
ATOM 6534 O O . LYS D 1 183 ? 38.589 -9.291 24.580 1.00 35.20 183 LYS A O 1
ATOM 6540 N N . THR D 1 184 ? 38.490 -7.221 25.473 1.00 35.09 184 THR A N 1
ATOM 6541 C CA . THR D 1 184 ? 37.065 -7.001 25.268 1.00 32.04 184 THR A CA 1
ATOM 6542 C C . THR D 1 184 ? 36.839 -5.570 24.821 1.00 33.93 184 THR A C 1
ATOM 6543 O O . THR D 1 184 ? 37.455 -4.645 25.354 1.00 33.88 184 THR A O 1
ATOM 6547 N N . VAL D 1 185 ? 35.962 -5.386 23.843 1.00 33.39 185 VAL A N 1
ATOM 6548 C CA . VAL D 1 185 ? 35.470 -4.069 23.464 1.00 32.62 185 VAL A CA 1
ATOM 6549 C C . VAL D 1 185 ? 33.958 -4.096 23.608 1.00 32.59 185 VAL A C 1
ATOM 6550 O O . VAL D 1 185 ? 33.316 -5.091 23.254 1.00 32.69 185 VAL A O 1
ATOM 6554 N N . PHE D 1 186 ? 33.397 -3.037 24.187 1.00 33.46 186 PHE A N 1
ATOM 6555 C CA . PHE D 1 186 ? 31.975 -2.976 24.527 1.00 31.69 186 PHE A CA 1
ATOM 6556 C C . PHE D 1 186 ? 31.240 -1.969 23.668 1.00 30.35 186 PHE A C 1
ATOM 6557 O O . PHE D 1 186 ? 31.629 -0.802 23.610 1.00 33.34 186 PHE A O 1
ATOM 6565 N N . LEU D 1 187 ? 30.144 -2.412 23.060 1.00 32.86 187 LEU A N 1
ATOM 6566 C CA . LEU D 1 187 ? 29.280 -1.567 22.247 1.00 33.65 187 LEU A CA 1
ATOM 6567 C C . LEU D 1 187 ? 27.859 -1.517 22.798 1.00 34.71 187 LEU A C 1
ATOM 6568 O O . LEU D 1 187 ? 27.413 -2.404 23.532 1.00 35.11 187 LEU A O 1
ATOM 6573 N N . SER D 1 188 ? 27.142 -0.460 22.419 1.00 37.12 188 SER A N 1
ATOM 6574 C CA . SER D 1 188 ? 25.751 -0.292 22.828 1.00 37.20 188 SER A CA 1
ATOM 6575 C C . SER D 1 188 ? 24.871 -1.191 21.963 1.00 36.26 188 SER A C 1
ATOM 6576 O O . SER D 1 188 ? 24.710 -0.970 20.761 1.00 37.05 188 SER A O 1
ATOM 6579 N N . GLY D 1 189 ? 24.269 -2.179 22.571 1.00 35.30 189 GLY A N 1
ATOM 6580 C CA . GLY D 1 189 ? 23.390 -3.014 21.795 1.00 37.78 189 GLY A CA 1
ATOM 6581 C C . GLY D 1 189 ? 22.032 -2.409 21.557 1.00 40.56 189 GLY A C 1
ATOM 6582 O O . GLY D 1 189 ? 21.143 -3.050 20.994 1.00 41.95 189 GLY A O 1
ATOM 6583 N N . VAL D 1 190 ? 21.851 -1.166 21.972 1.00 39.38 190 VAL A N 1
ATOM 6584 C CA . VAL D 1 190 ? 20.567 -0.514 21.938 1.00 38.86 190 VAL A CA 1
ATOM 6585 C C . VAL D 1 190 ? 20.519 0.562 20.870 1.00 40.92 190 VAL A C 1
ATOM 6586 O O . VAL D 1 190 ? 19.527 0.684 20.153 1.00 45.54 190 VAL A O 1
ATOM 6590 N N . SER D 1 191 ? 21.581 1.328 20.728 1.00 39.37 191 SER A N 1
ATOM 6591 C CA . SER D 1 191 ? 21.490 2.505 19.879 1.00 40.26 191 SER A CA 1
ATOM 6592 C C . SER D 1 191 ? 22.753 2.730 19.039 1.00 43.25 191 SER A C 1
ATOM 6593 O O . SER D 1 191 ? 22.997 3.844 18.558 1.00 44.45 191 SER A O 1
ATOM 6596 N N . ALA D 1 192 ? 23.481 1.660 18.740 1.00 37.44 192 ALA A N 1
ATOM 6597 C CA . ALA D 1 192 ? 24.659 1.732 17.899 1.00 39.00 192 ALA A CA 1
ATOM 6598 C C . ALA D 1 192 ? 24.250 1.476 16.451 1.00 37.81 192 ALA A C 1
ATOM 6599 O O . ALA D 1 192 ? 23.388 0.638 16.170 1.00 37.59 192 ALA A O 1
ATOM 6601 N N . ASN D 1 193 ? 24.861 2.203 15.535 1.00 36.95 193 ASN A N 1
ATOM 6602 C CA . ASN D 1 193 ? 24.526 2.041 14.132 1.00 32.76 193 ASN A CA 1
ATOM 6603 C C . ASN D 1 193 ? 24.768 0.593 13.735 1.00 34.86 193 ASN A C 1
ATOM 6604 O O . ASN D 1 193 ? 25.901 0.111 13.861 1.00 33.65 193 ASN A O 1
ATOM 6609 N N . PRO D 1 194 ? 23.744 -0.143 13.288 1.00 34.77 194 PRO A N 1
ATOM 6610 C CA . PRO D 1 194 ? 23.939 -1.586 13.070 1.00 34.44 194 PRO A CA 1
ATOM 6611 C C . PRO D 1 194 ? 25.033 -1.905 12.053 1.00 34.90 194 PRO A C 1
ATOM 6612 O O . PRO D 1 194 ? 25.778 -2.883 12.233 1.00 34.13 194 PRO A O 1
ATOM 6616 N N . ALA D 1 195 ? 25.162 -1.097 10.996 1.00 34.02 195 ALA A N 1
ATOM 6617 C CA . ALA D 1 195 ? 26.191 -1.358 9.993 1.00 34.85 195 ALA A CA 1
ATOM 6618 C C . ALA D 1 195 ? 27.578 -1.228 10.610 1.00 34.37 195 ALA A C 1
ATOM 6619 O O . ALA D 1 195 ? 28.429 -2.110 10.436 1.00 36.21 195 ALA A O 1
ATOM 6621 N N . LEU D 1 196 ? 27.803 -0.147 11.371 1.00 33.42 196 LEU A N 1
ATOM 6622 C CA . LEU D 1 196 ? 29.050 0.025 12.117 1.00 33.28 196 LEU A CA 1
ATOM 6623 C C . LEU D 1 196 ? 29.247 -1.088 13.137 1.00 34.70 196 LEU A C 1
ATOM 6624 O O . LEU D 1 196 ? 30.370 -1.560 13.343 1.00 36.39 196 LEU A O 1
ATOM 6629 N N . ALA D 1 197 ? 28.160 -1.548 13.754 1.00 33.40 197 ALA A N 1
ATOM 6630 C CA . ALA D 1 197 ? 28.255 -2.622 14.727 1.00 33.17 197 ALA A CA 1
ATOM 6631 C C . ALA D 1 197 ? 28.774 -3.887 14.077 1.00 33.72 197 ALA A C 1
ATOM 6632 O O . ALA D 1 197 ? 29.610 -4.594 14.646 1.00 33.68 197 ALA A O 1
ATOM 6634 N N . VAL D 1 198 ? 28.285 -4.193 12.879 1.00 36.04 198 VAL A N 1
ATOM 6635 C CA . VAL D 1 198 ? 28.760 -5.375 12.173 1.00 33.32 198 VAL A CA 1
ATOM 6636 C C . VAL D 1 198 ? 30.225 -5.216 11.806 1.00 34.08 198 VAL A C 1
ATOM 6637 O O . VAL D 1 198 ? 31.035 -6.118 12.040 1.00 35.88 198 VAL A O 1
ATOM 6641 N N . GLU D 1 199 ? 30.597 -4.058 11.255 1.00 36.43 199 GLU A N 1
ATOM 6642 C CA . GLU D 1 199 ? 31.994 -3.871 10.860 1.00 35.67 199 GLU A CA 1
ATOM 6643 C C . GLU D 1 199 ? 32.916 -4.053 12.053 1.00 35.25 199 GLU A C 1
ATOM 6644 O O . GLU D 1 199 ? 33.926 -4.771 11.981 1.00 38.39 199 GLU A O 1
ATOM 6650 N N . VAL D 1 200 ? 32.566 -3.429 13.173 1.00 33.82 200 VAL A N 1
ATOM 6651 C CA . VAL D 1 200 ? 33.456 -3.455 14.320 1.00 34.30 200 VAL A CA 1
ATOM 6652 C C . VAL D 1 200 ? 33.519 -4.848 14.921 1.00 35.72 200 VAL A C 1
ATOM 6653 O O . VAL D 1 200 ? 34.600 -5.304 15.305 1.00 33.51 200 VAL A O 1
ATOM 6657 N N . THR D 1 201 ? 32.379 -5.556 14.999 1.00 35.14 201 THR A N 1
ATOM 6658 C CA . THR D 1 201 ? 32.403 -6.940 15.467 1.00 32.82 201 THR A CA 1
ATOM 6659 C C . THR D 1 201 ? 33.317 -7.785 14.591 1.00 35.24 201 THR A C 1
ATOM 6660 O O . THR D 1 201 ? 34.093 -8.603 15.092 1.00 36.68 201 THR A O 1
ATOM 6664 N N . LYS D 1 202 ? 33.200 -7.636 13.271 1.00 35.25 202 LYS A N 1
ATOM 6665 C CA . LYS D 1 202 ? 34.027 -8.426 12.363 1.00 37.55 202 LYS A CA 1
ATOM 6666 C C . LYS D 1 202 ? 35.507 -8.178 12.633 1.00 37.45 202 LYS A C 1
ATOM 6667 O O . LYS D 1 202 ? 36.306 -9.120 12.742 1.00 38.22 202 LYS A O 1
ATOM 6673 N N . PHE D 1 203 ? 35.878 -6.903 12.754 1.00 35.64 203 PHE A N 1
ATOM 6674 C CA . PHE D 1 203 ? 37.259 -6.537 13.051 1.00 35.30 203 PHE A CA 1
ATOM 6675 C C . PHE D 1 203 ? 37.732 -7.091 14.395 1.00 37.54 203 PHE A C 1
ATOM 6676 O O . PHE D 1 203 ? 38.846 -7.613 14.503 1.00 43.18 203 PHE A O 1
ATOM 6684 N N . LEU D 1 204 ? 36.927 -6.953 15.443 1.00 34.11 204 LEU A N 1
ATOM 6685 C CA . LEU D 1 204 ? 37.342 -7.457 16.743 1.00 34.51 204 LEU A CA 1
ATOM 6686 C C . LEU D 1 204 ? 37.558 -8.959 16.690 1.00 38.92 204 LEU A C 1
ATOM 6687 O O . LEU D 1 204 ? 38.620 -9.451 17.087 1.00 38.46 204 LEU A O 1
ATOM 6692 N N . LEU D 1 205 ? 36.572 -9.714 16.172 1.00 37.92 205 LEU A N 1
ATOM 6693 C CA . LEU D 1 205 ? 36.746 -11.166 16.139 1.00 39.17 205 LEU A CA 1
ATOM 6694 C C . LEU D 1 205 ? 37.991 -11.558 15.351 1.00 43.04 205 LEU A C 1
ATOM 6695 O O . LEU D 1 205 ? 38.759 -12.424 15.790 1.00 44.16 205 LEU A O 1
ATOM 6700 N N . GLU D 1 206 ? 38.270 -10.859 14.245 1.00 41.10 206 GLU A N 1
ATOM 6701 C CA . GLU D 1 206 ? 39.463 -11.196 13.478 1.00 42.66 206 GLU A CA 1
ATOM 6702 C C . GLU D 1 206 ? 40.739 -11.044 14.300 1.00 46.05 206 GLU A C 1
ATOM 6703 O O . GLU D 1 206 ? 41.716 -11.769 14.059 1.00 48.46 206 GLU A O 1
ATOM 6709 N N . LYS D 1 207 ? 40.763 -10.105 15.250 1.00 42.67 207 LYS A N 1
ATOM 6710 C CA . LYS D 1 207 ? 41.907 -9.906 16.138 1.00 41.13 207 LYS A CA 1
ATOM 6711 C C . LYS D 1 207 ? 41.830 -10.724 17.433 1.00 40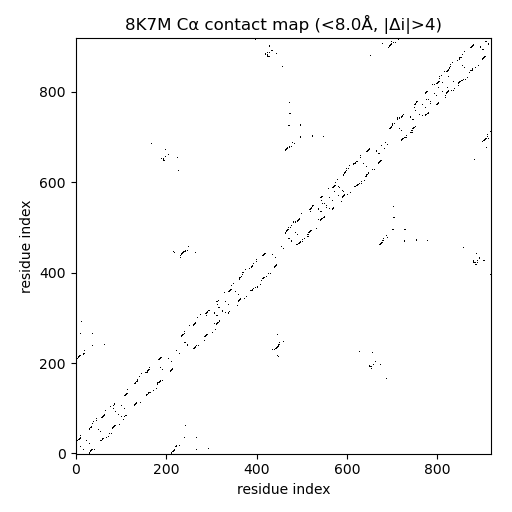.10 207 LYS A C 1
ATOM 6712 O O . LYS D 1 207 ? 42.588 -10.448 18.366 1.00 39.22 207 LYS A O 1
ATOM 6718 N N . GLY D 1 208 ? 40.908 -11.683 17.527 1.00 39.80 208 GLY A N 1
ATOM 6719 C CA . GLY D 1 208 ? 40.710 -12.477 18.729 1.00 36.53 208 GLY A CA 1
ATOM 6720 C C . GLY D 1 208 ? 40.149 -11.753 19.939 1.00 38.13 208 GLY A C 1
ATOM 6721 O O . GLY D 1 208 ? 40.259 -12.266 21.062 1.00 38.09 208 GLY A O 1
ATOM 6722 N N . ILE D 1 209 ? 39.488 -10.607 19.747 1.00 37.64 209 ILE A N 1
ATOM 6723 C CA . ILE D 1 209 ? 38.946 -9.816 20.850 1.00 37.26 209 ILE A CA 1
ATOM 6724 C C . ILE D 1 209 ? 37.452 -10.113 20.965 1.00 36.38 209 ILE A C 1
ATOM 6725 O O . ILE D 1 209 ? 36.760 -10.244 19.946 1.00 40.53 209 ILE A O 1
ATOM 6730 N N . ALA D 1 210 ? 36.952 -10.235 22.195 1.00 34.78 210 ALA A N 1
ATOM 6731 C CA . ALA D 1 210 ? 35.536 -10.491 22.448 1.00 34.89 210 ALA A CA 1
ATOM 6732 C C . ALA D 1 210 ? 34.706 -9.205 22.346 1.00 33.86 210 ALA A C 1
ATOM 6733 O O . ALA D 1 210 ? 35.204 -8.090 22.526 1.00 35.18 210 ALA A O 1
ATOM 6735 N N . VAL D 1 211 ? 33.416 -9.374 22.069 1.00 36.04 211 VAL A N 1
ATOM 6736 C CA . VAL D 1 211 ? 32.481 -8.259 21.940 1.00 35.36 211 VAL A CA 1
ATOM 6737 C C . VAL D 1 211 ? 31.573 -8.269 23.155 1.00 35.98 211 VAL A C 1
ATOM 6738 O O . VAL D 1 211 ? 31.085 -9.326 23.565 1.00 37.87 211 VAL A O 1
ATOM 6742 N N . GLY D 1 212 ? 31.379 -7.106 23.759 1.00 35.61 212 GLY A N 1
ATOM 6743 C CA . GLY D 1 212 ? 30.396 -6.939 24.811 1.00 35.00 212 GLY A CA 1
ATOM 6744 C C . GLY D 1 212 ? 29.294 -6.010 24.331 1.00 35.33 212 GLY A C 1
ATOM 6745 O O . GLY D 1 212 ? 29.568 -4.925 23.816 1.00 36.26 212 GLY A O 1
ATOM 6746 N N . VAL D 1 213 ? 28.057 -6.426 24.555 1.00 31.90 213 VAL A N 1
ATOM 6747 C CA . VAL D 1 213 ? 26.881 -5.676 24.143 1.00 34.59 213 VAL A CA 1
ATOM 6748 C C . VAL D 1 213 ? 26.214 -5.149 25.401 1.00 35.87 213 VAL A C 1
ATOM 6749 O O . VAL D 1 213 ? 25.873 -5.923 26.297 1.00 35.11 213 VAL A O 1
ATOM 6753 N N . LEU D 1 214 ? 26.057 -3.832 25.478 1.00 37.87 214 LEU A N 1
ATOM 6754 C CA . LEU D 1 214 ? 25.382 -3.170 26.596 1.00 36.08 214 LEU A CA 1
ATOM 6755 C C . LEU D 1 214 ? 23.873 -3.145 26.372 1.00 33.81 214 LEU A C 1
ATOM 6756 O O . LEU D 1 214 ? 23.401 -2.625 25.357 1.00 36.74 214 LEU A O 1
ATOM 6761 N N . GLU D 1 215 ? 23.112 -3.701 27.308 1.00 33.53 215 GLU A N 1
ATOM 6762 C CA . GLU D 1 215 ? 21.661 -3.783 27.218 1.00 34.42 215 GLU A CA 1
ATOM 6763 C C . GLU D 1 215 ? 21.059 -3.449 28.579 1.00 36.15 215 GLU A C 1
ATOM 6764 O O . GLU D 1 215 ? 20.285 -4.227 29.142 1.00 38.69 215 GLU A O 1
ATOM 6770 N N . ARG D 1 216 ? 21.450 -2.314 29.172 1.00 33.75 216 ARG A N 1
ATOM 6771 C CA . ARG D 1 216 ? 21.001 -2.004 30.535 1.00 34.97 216 ARG A CA 1
ATOM 6772 C C . ARG D 1 216 ? 19.607 -1.375 30.475 1.00 37.35 216 ARG A C 1
ATOM 6773 O O . ARG D 1 216 ? 19.376 -0.229 30.840 1.00 39.50 216 ARG A O 1
ATOM 6781 N N . VAL D 1 217 ? 18.669 -2.172 29.981 1.00 38.88 217 VAL A N 1
ATOM 6782 C CA . VAL D 1 217 ? 17.265 -1.826 29.882 1.00 35.76 217 VAL A CA 1
ATOM 6783 C C . VAL D 1 217 ? 16.596 -2.767 30.871 1.00 37.69 217 VAL A C 1
ATOM 6784 O O . VAL D 1 217 ? 17.268 -3.673 31.392 1.00 36.98 217 VAL A O 1
ATOM 6788 N N . PRO D 1 218 ? 15.305 -2.587 31.177 1.00 41.91 218 PRO A N 1
ATOM 6789 C CA . PRO D 1 218 ? 14.648 -3.474 32.147 1.00 42.07 218 PRO A CA 1
ATOM 6790 C C . PRO D 1 218 ? 14.542 -4.902 31.605 1.00 41.37 218 PRO A C 1
ATOM 6791 O O . PRO D 1 218 ? 14.406 -5.104 30.390 1.00 39.38 218 PRO A O 1
ATOM 6795 N N . PRO D 1 219 ? 14.552 -5.891 32.490 1.00 38.63 219 PRO A N 1
ATOM 6796 C CA . PRO D 1 219 ? 14.568 -7.290 32.018 1.00 38.81 219 PRO A CA 1
ATOM 6797 C C . PRO D 1 219 ? 13.406 -7.716 31.113 1.00 41.73 219 PRO A C 1
ATOM 6798 O O . PRO D 1 219 ? 13.610 -8.627 30.309 1.00 40.75 219 PRO A O 1
ATOM 6802 N N . GLU D 1 220 ? 12.200 -7.136 31.197 1.00 41.97 220 GLU A N 1
ATOM 6803 C CA . GLU D 1 220 ? 11.181 -7.528 30.221 1.00 40.64 220 GLU A CA 1
ATOM 6804 C C . GLU D 1 220 ? 11.615 -7.159 28.798 1.00 43.86 220 GLU A C 1
ATOM 6805 O O . GLU D 1 220 ? 11.374 -7.914 27.839 1.00 41.53 220 GLU A O 1
ATOM 6811 N N . GLU D 1 221 ? 12.295 -6.017 28.644 1.00 44.26 221 GLU A N 1
ATOM 6812 C CA . GLU D 1 221 ? 12.785 -5.637 27.326 1.00 40.98 221 GLU A CA 1
ATOM 6813 C C . GLU D 1 221 ? 13.836 -6.630 26.824 1.00 43.36 221 GLU A C 1
ATOM 6814 O O . GLU D 1 221 ? 13.800 -7.024 25.652 1.00 46.81 221 GLU A O 1
ATOM 6820 N N . VAL D 1 222 ? 14.739 -7.090 27.708 1.00 40.87 222 VAL A N 1
ATOM 6821 C CA . VAL D 1 222 ? 15.789 -8.036 27.315 1.00 39.54 222 VAL A CA 1
ATOM 6822 C C . VAL D 1 222 ? 15.204 -9.415 27.032 1.00 44.65 222 VAL A C 1
ATOM 6823 O O . VAL D 1 222 ? 15.641 -10.107 26.100 1.00 46.29 222 VAL A O 1
ATOM 6827 N N . VAL D 1 223 ? 14.201 -9.829 27.818 1.00 43.99 223 VAL A N 1
ATOM 6828 C CA . VAL D 1 223 ? 13.473 -11.062 27.543 1.00 43.26 223 VAL A CA 1
ATOM 6829 C C . VAL D 1 223 ? 12.881 -11.005 26.146 1.00 43.30 223 VAL A C 1
ATOM 6830 O O . VAL D 1 223 ? 12.914 -11.988 25.396 1.00 43.03 223 VAL A O 1
ATOM 6834 N N . ALA D 1 224 ? 12.354 -9.842 25.767 1.00 42.14 224 ALA A N 1
ATOM 6835 C CA . ALA D 1 224 ? 11.891 -9.654 24.400 1.00 40.57 224 ALA A CA 1
ATOM 6836 C C . ALA D 1 224 ? 13.037 -9.754 23.403 1.00 44.10 224 ALA A C 1
ATOM 6837 O O . ALA D 1 224 ? 12.879 -10.339 22.327 1.00 45.99 224 ALA A O 1
ATOM 6839 N N . LEU D 1 225 ? 14.193 -9.168 23.728 1.00 42.41 225 LEU A N 1
ATOM 6840 C CA . LEU D 1 225 ? 15.310 -9.167 22.793 1.00 42.86 225 LEU A CA 1
ATOM 6841 C C . LEU D 1 225 ? 15.725 -10.582 22.427 1.00 43.92 225 LEU A C 1
ATOM 6842 O O . LEU D 1 225 ? 15.945 -10.892 21.250 1.00 42.10 225 LEU A O 1
ATOM 6847 N N . LEU D 1 226 ? 15.801 -11.456 23.419 1.00 44.32 226 LEU A N 1
ATOM 6848 C CA . LEU D 1 226 ? 16.051 -12.866 23.220 1.00 43.24 226 LEU A CA 1
ATOM 6849 C C . LEU D 1 226 ? 14.686 -13.467 22.974 1.00 49.65 226 LEU A C 1
ATOM 6850 O O . LEU D 1 226 ? 13.677 -12.754 22.985 1.00 51.96 226 LEU A O 1
ATOM 6855 N N . ASP D 1 227 ? 14.594 -14.754 22.723 1.00 50.02 227 ASP A N 1
ATOM 6856 C CA . ASP D 1 227 ? 13.182 -15.103 22.529 1.00 57.01 227 ASP A CA 1
ATOM 6857 C C . ASP D 1 227 ? 12.681 -15.902 23.723 1.00 54.74 227 ASP A C 1
ATOM 6858 O O . ASP D 1 227 ? 12.278 -17.056 23.575 1.00 58.66 227 ASP A O 1
ATOM 6863 N N . ALA D 1 228 ? 12.728 -15.298 24.919 1.00 50.63 228 ALA A N 1
ATOM 6864 C CA . ALA D 1 228 ? 12.578 -16.030 26.174 1.00 51.33 228 ALA A CA 1
ATOM 6865 C C . ALA D 1 228 ? 11.245 -15.801 26.881 1.00 50.49 228 ALA A C 1
ATOM 6866 O O . ALA D 1 228 ? 11.202 -15.811 28.108 1.00 56.90 228 ALA A O 1
ATOM 6868 N N . GLY D 1 229 ? 10.159 -15.591 26.142 1.00 54.92 229 GLY A N 1
ATOM 6869 C CA . GLY D 1 229 ? 8.833 -15.476 26.743 1.00 58.05 229 GLY A CA 1
ATOM 6870 C C . GLY D 1 229 ? 8.191 -16.724 27.350 1.00 60.56 229 GLY A C 1
ATOM 6871 O O . GLY D 1 229 ? 8.277 -17.833 26.819 1.00 65.02 229 GLY A O 1
#

Sequence (919 aa):
NNMFLVVALDGGREADAVAVMKAAKERGIKIILWLAGDVERLKRLFEKAKELGTDIAGIILDGAPLEKLRPVIKLAAEFGAALFLANMPDAATAEEAIKIAKEEGLEVYLLADLDNLDTVLALAKKYGAKVIAKVDKVEDLKKIVEKVKAHGTDILAGILISPLKPEMVDTLKKAIDELPGVKTVFLSGVSANPALAVEVTKFLLEKGIAVGVLERVPPEEVVALLDAGANNMFLVVALDGGREADAVAVMKAAKERGIKIILWLAGDVERLKRLFEKAKELGTDIAGIILDGAPLEKLRPVIKLAAEFGAALFLANMPDAATAEEAIKIAKEEGLEVYLLADLDNLDTVLALAKKYGAKVIAKVDKVEDLKKIVEKVKAHGTDILAGILISPLKPEMVDTLKKAIDELPGVKTVFLSGVSANPALAVEVTKFLLEKGIAVGVLERVPPEEVVALLDAGANNMFLVVALDGGREADAVAVMKAAKERGIKIILWLAGDVERLKRLFEKAKELGTDIAGIILDGAPLEKLRPVIKLAAEFGAALFLANMPDAATAEEAIKIAKEEGLEVYLLADLDNLDTVLALAKKYGAKVIAKVDKVEDLKKIVEKVKAHGTDILAGILISPLKPEMVDTLKKAIDELPGVKTVFLSGVSANPALAVEVTKFLLEKGIAVGVLERVPPEEVVALLDAGANNMFLVVALDGGREADAVAVMKAAKERGIKIILWLAGDVERLKRLFEKAKELGTDIAGIILDGAPLEKLRPVIKLAAEFGAALFLANMPDAATAEEAIKIAKEEGLEVYLLADLDNLDTVLALAKKYGAKVIAKVDKVEDLKKIVEKVKAHGTDILAGILISPLKPEMVDTLKKAIDELPGVKTVFLSGVSANPALAVEVTKFLLEKGIAVGVLERVPPEEVVALLDAG

Secondary structure (DSSP, 8-state):
--EEEEE--SSS-HHHHHHHHHHHHHHT-EEEEEP-S-HHHHHHHHHHHHHHT--EEEEEEES--HHHHHHHHHHHHHHT-EEEEES-SSHHHHHHHHHHHHHTT--EEEEEEGGGHHHHHHHHHHHT-EEEEEE-SHHHHHHHHHHHHHH-GGGEEEEEESS--TTHHHHHHHHHHT-TT--EEEEETTTS-HHHHHHHHHHHHHTT-EEEEEE-S-HHHHHHHTT--/--EEEEE--SSS-SHHHHHHHHHHHHHTEEEEEEE-S-HHHHHHHHHHHHHHT--EEEEEEES--HHHHHHHHHHHHHHT-EEEEES-SSHHHHHHHHHHHHHTT--EEEEE-GGGHHHHHHHHHHHT-EEEEEESSHHHHHHHHHHHHHH-TTSEEEEEESS--TTHHHHHHHHHHT-TT--EEEEETTTS-HHHHHHHHHHHHHTT-EEEEEE-S-HHHHHHHTT---/--EEEEE---SS-HHHHHHHHHHHHHHT-EEEEE--S-HHHHHHHHHHHHHHT--EEEEEEES--HHHHHHHHHHHHHHT-EEEEES-SSHHHHHHHHHHHHHTT--EEEEEEGGGHHHHHHHHHHHT-EEEEE-SSHHHHHHHHHHHHHH-GGGEEEEEESS--TTHHHHHHHHHHT-TT--EEEEETTTS-HHHHHHHHHHHHHTT-EEEEEE-S-HHHHHHHTT---/--EEEEE--SSS-HHHHHHHHHHHHHTT-EEEEEP-S-HHHHHHHHHHHHHHT--EEEEEEES--HHHHHHHHHHHHHHT-EEEEES-SSHHHHHHHHHHHHHTT--EEEEEEHHHHHHHHHHHHHHT-EEEEEESSHHHHHHHHHHHHHH-GGGEEEEEESS--TTHHHHHHHHHHT-TT--EEEEETTTS-HHHHHHHHHHHHHTT-EEEEEE-S-HHHHHHHTT---

B-factor: mean 52.97, std 13.04, range [27.33, 95.68]

Solvent-accessible surface area: 34881 Å² total; per-residue (Å²): 116,46,4,31,2,2,0,12,1,7,6,10,94,42,65,12,0,22,22,0,0,104,9,0,99,131,25,50,8,69,0,3,2,12,12,14,22,43,27,122,11,2,96,79,0,5,74,62,4,162,128,43,53,11,68,10,24,0,0,18,6,13,10,7,66,110,139,58,1,138,59,6,1,147,10,0,34,110,56,66,3,11,0,16,3,9,48,34,75,82,69,73,13,14,35,51,0,0,96,10,0,69,129,84,66,12,108,4,43,9,27,3,57,30,145,79,1,58,74,22,0,52,20,1,159,127,41,48,3,87,0,5,0,49,3,81,123,36,97,17,0,154,96,1,10,115,62,0,110,82,76,26,44,112,12,0,16,1,1,20,0,25,58,14,69,38,66,0,3,68,41,2,52,141,6,9,82,79,1,97,17,4,133,21,0,11,1,12,1,35,76,8,48,12,4,1,0,3,11,4,0,22,21,0,28,92,108,50,9,6,0,0,1,12,9,33,11,6,2,58,53,0,16,56,15,5,80,11,73,141,126,53,6,31,4,2,0,13,3,8,7,4,116,36,44,14,0,22,21,0,0,101,3,0,107,117,19,49,9,62,0,3,2,11,15,13,35,30,41,108,16,2,110,100,2,6,71,95,3,157,134,41,54,10,71,12,25,0,0,17,6,15,19,10,56,104,128,90,0,107,49,11,0,108,18,0,32,126,54,66,3,15,0,17,4,5,37,34,85,78,60,72,16,13,50,56,0,0,82,7,0,65,118,83,67,12,104,3,42,10,29,3,57,29,145,71,1,63,72,16,0,51,18,1,141,138,43,56,3,77,0,6,0,39,1,59,118,39,108,9,2,167,93,4,7,121,54,0,112,87,53,26,48,106,12,0,10,1,1,20,0,27,51,13,80,43,59,0,0,61,38,0,36,138,4,8,87,76,2,99,10,7,143,16,0,10,2,15,2,28,79,7,46,10,4,2,1,2,9,0,0,26,22,0,30,94,115,58,13,10,0,0,1,15,9,31,11,6,0,56,53,0,24,58,13,7,81,12,72,135,151,48,5,29,2,3,0,13,1,4,5,7,102,37,56,25,0,34,22,0,0,111,7,0,101,124,15,52,6,65,0,4,2,11,14,10,34,35,33,105,16,1,99,94,1,5,75,78,2,155,148,60,32,9,63,12,25,0,0,17,5,12,12,11,65,63,136,81,0,102,48,8,0,118,14,0,37,116,48,64,4,11,0,17,4,9,56,35,69,81,79,75,10,12,44,49,0,0,87,21,0,65,122,76,68,13,114,5,46,9,28,4,49,30,137,58,0,71,77,15,1,57,23,0,102,141,44,53,2,88,0,6,0,61,4,61,100,22,96,14,4,118,112,2,13,122,72,0,106,85,85,28,33,106,24,0,11,1,1,20,0,10,57,12,73,40,62,5,0,60,23,0,42,128,6,10,90,75,2,98,12,5,129,18,0,11,1,10,2,29,73,6,45,11,3,1,0,3,9,1,0,29,18,0,38,103,106,69,13,15,0,0,0,12,6,22,14,6,0,41,53,0,18,63,15,8,78,16,76,138,116,61,5,27,3,3,0,12,2,6,7,7,103,49,50,14,0,25,23,0,0,109,7,0,104,121,18,53,8,59,0,3,1,14,14,10,33,37,25,120,17,1,90,102,1,4,74,72,3,162,132,51,38,11,63,13,23,0,0,19,6,13,12,12,62,79,121,82,0,99,56,3,0,109,12,0,35,118,59,63,3,14,0,18,3,10,50,38,72,76,72,71,10,15,48,38,0,0,87,14,0,70,125,90,68,10,110,3,41,9,28,3,57,28,139,64,1,64,78,15,4,60,23,0,124,131,46,50,2,88,0,6,0,58,2,58,114,36,82,15,2,138,99,2,10,118,57,0,105,83,84,25,33,111,7,0,9,0,2,22,1,26,60,12,66,40,66,0,1,46,35,1,41,141,4,4,91,79,3,96,11,5,133,18,0,10,1,11,1,30,82,6,47,12,5,2,0,3,13,3,0,27,32,0,22,98,87,51,11,11,0,0,0,11,7,34,11,6,2,40,46,0,19,57,15,3,91,24,113

Nearest PDB structures (foldseek):
  8k7m-assembly1_A  TM=1.002E+00  e=1.396E-39  synthetic construct
  8wx8-assembly1_A  TM=7.329E-01  e=1.266E-08  synthetic construct
  8kdq-assembly1_A  TM=7.130E-01  e=2.204E-06  synthetic construct
  4n2y-assembly3_A  TM=5.086E-01  e=1.484E-05  Archaeoglobus fulgidus
  4n2y-assembly6_D  TM=4.979E-01  e=3.077E-05  Archaeoglobus fulgidus

Foldseek 3Di:
DAEEEEEAAPDDDNVLVLLLQLLCVVVRHAYEYEYDQDLVSVLVSLVSCVVRVGHHAAYEDECHDQVRLVSNLVSCLVRVHAYEYYNHPDPVSVLVNLVVNVVSVHAYEYEDEQVCPLVVLVSCVVRVHAYEYEDADQVSLVSVLVSCVVSDLLRHAEYEYAAPDPVNLVSVLVSCVSRVNHQEYEYEPPDYPVVSVVVSVVSQVVVNHYYYYYDHDHSVVSCVVSVRPD/DAEEEEEAAPPAPLVLSLLLQLLCVVVRYEYEYEYDQDLVSVLVSLVVCVVSVGHHQAYEDEADDLVRLQSNLVSCLVRVHAYEYYPHVDVVSVLVNLVNNVVSVHAYEYEDEQVCPLVVLVSCVVRVHAYEYEDADLVRLVVNLVSDVVNDLQRHAEYEHEAPDPVNQVSVLVSCVSRVNHQEYEYEQPDYDVVSVVVNCVSQVVVNHYYYYYDHDHSVVSCVVSVSPD/DAEEEEEAAPDDDNVLSLLLQLLCVVVRYAYEYEYDQDLVSVLVSLVSSVVSVHHHQAYEDAQDDLVRLVSVLVSCLVRVHAYEYYNHPDPVSVLVNLVVNVVSVHAYEYEDEQVCPVVVLVSCVVRVHAYEYEDADLVSLVVVLVVCVVSDLLRYAEYEHEAPDPVNLVSVLVSCVSRVNHQEYEYEPPDYDVVSVVVSVVSQVVSNHYYYYYDHDYSVVSCVVSVSPD/DAEEEEEAAPDDDNVLLLLLQLLCVVVRHAYEYEYDQDLVSVLVSLVSNVVNVHHHAAYEDEQDAQVSLQSVLVSCLVRVHAYEYYNHPDLVSVLVSLVNNVVSPHAYEYEDELVCVLVVLVSCVVRVHAYEYEDADLVSLVSVLVSCVVSDLLRHAEYEHEAPDPVNLVSVLVSCVSRVNHQEYEYEQPDYDVVSVVVNCVSCVVVNHYYYYYDHDYSVVSCVVRVRD

Radius of gyration: 28.22 Å; Cα contacts (8 Å, |Δi|>4): 1975; chains: 4; bounding box: 71×71×76 Å